Protein 4TKN (pdb70)

GO terms:
  GO:0005768 endosome (C, IDA)
  GO:0010008 endosome membrane (C, IDA)
  GO:0032991 protein-containing complex (C, IDA)
  GO:0005829 cytosol (C, IDA)
  GO:0031410 cytoplasmic vesicle (C, IDA)
  GO:0035091 phosphatidylinositol binding (F, IDA)
  GO:0005737 cytoplasm (C, EXP)
  GO:0005769 early endosome (C, EXP)
  GO:0030659 cytoplasmic vesicle membrane (C, EXP)
  GO:0032456 endocytic recycling (P, IMP)
  GO:0005515 protein binding (F, IPI)
  GO:0050750 low-density lipoprotein particle receptor binding (F, IDA)
  GO:0005769 early endosome (C, IDA)
  GO:0005794 Golgi apparatus (C, IDA)
  GO:0006707 cholesterol catabolic process (P, IC)

Foldseek 3Di:
DWDKDWAWAAALLRDTQIFIDIQQDWQLRVLVRSCVSLVNDPVCSVQKFKFKWFQDPVRDTATAATGDGNHRVVCVPVVVVDPRIHIYMAGQAFPCVCVVVQCVDPSSLVRLLSNLVSCVVVPVWDDDPVLVVVLVVCVVVVPSVVNVVSSVPTPQRRKAKHPWFAKPPPHPRQIWIWIDGPQWIWTCRVDDIDTAHLVQFPDWDWDDDDCNWIKIWTFGCPDPPDTDIMIIIDSNNNRVVNRSVSSVVNVVVVVD/DKDKDKAWAAAQLRHTDIFIDIQQDFQVRVLVRSCVSLVNDPVCSVQKFKFKWFADPVRDTATAATGDRNHRVNCVVVVVVDPRIHIYMDGQAFDCVCLVVLCVDPSSLVRLLSNLVSCVVVPVWDDDPVLVVVLVVCVVVVPSVVNVVSSVPTPQVRKDWHDDFFWCAIWIFHPQWIAHDVGDTAHLVQFPDKDWDADDPCRWIKIWTFGCPDVVDTDIIITIHSNNVRVVNRSVSSVVVVVVVVD/DKDKDWAWAAALLRHTDIFIDIQQDWQVSVLVRSCVSLVNDPVCSLQKFKFKWFQDPVRDTATAATGDGNDRVVCVVVVVVDPRIHIYMDGQAFPCVCVVVQCVDPSSLVRLLSNLVSCVVVPVWDDDPVLVVVLVVCVVVVPSVVNVVSSVVTPQVRKDKHPWFAKPPPHHGQIWIWIDGPQWIWTWRVTDIDTAHLVQWPDKDWDDDDPCNWIKIWTWGNPDVPDTDIIITIDSNNVRVNNRSVSSVVNVVVVVD/DDDDDPVPPD/DDDDDPPDD/DDDDDPPDD

Solvent-accessible surface area: 40094 Å² total; per-residue (Å²): 151,101,95,146,32,61,10,68,0,9,15,12,101,32,104,127,7,95,5,129,8,66,13,56,31,82,10,77,65,1,13,78,26,0,4,72,124,34,111,10,48,113,124,14,27,73,50,6,19,2,8,2,0,59,61,95,163,113,22,33,39,8,6,42,57,36,10,82,134,152,21,56,0,70,70,14,23,72,72,69,208,39,168,72,53,53,3,0,7,16,18,25,18,28,50,39,56,56,0,64,55,0,20,156,38,152,34,0,18,48,17,1,29,16,12,2,32,16,14,34,120,116,39,38,9,91,46,79,150,108,52,92,122,64,7,106,50,27,89,135,152,87,46,26,112,103,4,0,93,34,0,42,100,8,103,27,22,20,26,24,84,2,54,45,14,47,2,38,53,71,123,156,115,21,70,0,5,0,9,0,0,97,23,22,2,6,3,49,33,142,166,184,96,20,70,7,87,0,40,76,0,43,1,6,97,55,42,64,54,132,186,141,166,42,62,0,6,0,28,11,32,68,56,166,145,166,76,90,90,0,28,1,42,1,104,8,0,77,2,0,19,38,1,0,67,19,2,0,70,25,38,38,103,94,83,44,166,92,104,150,29,62,9,65,0,9,12,10,87,25,108,126,8,90,6,127,8,67,13,52,29,86,10,77,61,1,15,81,26,0,4,79,125,34,112,11,51,113,129,15,23,72,50,6,19,2,5,2,0,67,62,75,154,116,25,31,47,10,6,47,61,37,10,85,134,151,16,49,0,69,61,10,22,71,78,69,208,41,168,63,52,52,2,0,7,12,17,24,17,17,44,17,57,57,0,60,47,0,15,148,34,164,33,0,17,42,20,0,28,14,11,3,30,12,14,12,70,132,19,31,2,26,2,15,57,90,51,12,139,53,8,96,42,32,59,131,147,84,44,33,101,99,3,1,94,33,0,28,84,4,16,30,8,14,11,21,74,2,50,75,17,92,37,135,43,36,0,6,0,0,27,21,6,2,7,17,68,150,60,25,46,31,54,0,54,72,0,67,4,3,92,52,38,57,62,130,103,228,144,172,40,58,0,5,0,29,9,32,64,15,142,142,105,83,89,98,16,20,2,33,0,108,10,0,81,1,0,22,38,1,0,71,19,2,1,70,25,38,26,101,94,128,64,168,99,105,149,29,63,10,68,0,8,10,13,101,27,102,126,7,90,5,132,11,71,12,61,30,85,12,85,64,1,15,88,26,0,4,70,122,32,112,10,55,110,127,17,18,69,45,6,18,2,7,3,0,66,58,74,165,113,26,30,48,6,8,45,60,41,10,90,133,154,11,50,0,69,63,11,23,70,80,73,210,40,168,71,53,52,3,1,8,20,17,27,18,29,52,36,53,57,0,61,52,0,20,155,37,169,32,0,21,42,20,0,32,16,9,1,39,23,12,10,75,132,16,40,1,34,1,15,24,101,48,24,90,65,6,96,57,35,82,140,158,78,50,33,103,95,4,0,104,34,0,41,104,8,33,42,22,15,30,21,89,3,63,76,12,50,2,44,58,60,128,162,111,22,93,4,25,0,9,0,0,93,19,14,1,8,2,58,49,74,60,84,39,16,37,8,88,0,50,113,0,78,0,4,98,56,37,54,74,131,125,226,156,166,38,57,0,7,0,20,12,17,75,14,143,137,93,85,98,100,1,25,1,35,0,107,10,0,81,2,0,20,44,1,0,63,19,2,0,70,25,41,70,107,92,164,124,169,32,85,37,0,32,3,41,57,78,154,10,79,23,0,30,26,50,91,166,19,85,126,9,93,18,66,88

Structure (mmCIF, N/CA/C/O backbone):
data_4TKN
#
_entry.id   4TKN
#
_cell.length_a   117.924
_cell.length_b   191.202
_cell.length_c   46.593
_cell.angle_alpha   90.000
_cell.angle_beta   110.250
_cell.angle_gamma   90.000
#
_symmetry.space_group_name_H-M   'C 1 2 1'
#
loop_
_entity.id
_entity.type
_entity.pdbx_description
1 polymer 'Sorting nexin-17'
2 polymer 'Krev interaction trapped protein 1'
3 water water
#
loop_
_atom_site.group_PDB
_atom_site.id
_atom_site.type_symbol
_atom_site.label_atom_id
_atom_site.label_alt_id
_atom_site.label_comp_id
_atom_site.label_asym_id
_atom_site.label_entity_id
_atom_site.label_seq_id
_atom_site.pdbx_PDB_ins_code
_atom_site.Cartn_x
_atom_site.Cartn_y
_atom_site.Cartn_z
_atom_site.occupancy
_atom_site.B_iso_or_equiv
_atom_site.auth_seq_id
_atom_site.auth_comp_id
_atom_site.auth_asym_id
_atom_site.auth_atom_id
_atom_site.pdbx_PDB_model_num
ATOM 1 N N . PRO A 1 8 ? 44.723 49.016 20.080 1.00 190.79 113 PRO A N 1
ATOM 2 C CA . PRO A 1 8 ? 45.218 49.771 21.235 1.00 194.78 113 PRO A CA 1
ATOM 3 C C . PRO A 1 8 ? 44.135 50.689 21.774 1.00 188.97 113 PRO A C 1
ATOM 4 O O . PRO A 1 8 ? 43.443 51.317 20.974 1.00 182.15 113 PRO A O 1
ATOM 8 N N . THR A 1 9 ? 43.976 50.770 23.091 1.00 191.22 114 THR A N 1
ATOM 9 C CA . THR A 1 9 ? 42.898 51.585 23.629 1.00 185.73 114 THR A CA 1
ATOM 10 C C . THR A 1 9 ? 43.222 53.082 23.521 1.00 184.33 114 THR A C 1
ATOM 11 O O . THR A 1 9 ? 44.284 53.550 23.941 1.00 188.03 114 THR A O 1
ATOM 15 N N . GLU A 1 10 ? 42.299 53.817 22.907 1.00 178.17 115 GLU A N 1
ATOM 16 C CA . GLU A 1 10 ? 42.448 55.244 22.640 1.00 176.33 115 GLU A CA 1
ATOM 17 C C . GLU A 1 10 ? 41.039 55.803 22.474 1.00 164.02 115 GLU A C 1
ATOM 18 O O . GLU A 1 10 ? 40.145 55.110 21.995 1.00 158.27 115 GLU A O 1
ATOM 24 N N . GLU A 1 11 ? 40.842 57.048 22.891 1.00 163.16 116 GLU A N 1
ATOM 25 C CA . GLU A 1 11 ? 39.546 57.725 22.800 1.00 159.55 116 GLU A CA 1
ATOM 26 C C . GLU A 1 11 ? 39.228 58.431 21.479 1.00 154.40 116 GLU A C 1
ATOM 27 O O . GLU A 1 11 ? 40.045 59.184 20.955 1.00 157.28 116 GLU A O 1
ATOM 33 N N . VAL A 1 12 ? 38.034 58.179 20.949 1.00 147.32 117 VAL A N 1
ATOM 34 C CA . VAL A 1 12 ? 37.633 58.740 19.671 1.00 142.26 117 VAL A CA 1
ATOM 35 C C . VAL A 1 12 ? 36.218 59.306 19.761 1.00 137.31 117 VAL A C 1
ATOM 36 O O . VAL A 1 12 ? 35.448 58.997 20.681 1.00 136.29 117 VAL A O 1
ATOM 40 N N . SER A 1 13 ? 35.883 60.100 18.756 1.00 134.86 118 SER A N 1
ATOM 41 C CA . SER A 1 13 ? 34.564 60.666 18.580 1.00 137.33 118 SER A CA 1
ATOM 42 C C . SER A 1 13 ? 33.855 59.820 17.522 1.00 135.01 118 SER A C 1
ATOM 43 O O . SER A 1 13 ? 34.406 59.578 16.448 1.00 134.86 118 SER A O 1
ATOM 46 N N . LEU A 1 14 ? 32.628 59.400 17.813 1.00 132.39 119 LEU A N 1
ATOM 47 C CA . LEU A 1 14 ? 31.849 58.575 16.897 1.00 130.75 119 LEU A CA 1
ATOM 48 C C . LEU A 1 14 ? 30.535 59.213 16.523 1.00 132.57 119 LEU A C 1
ATOM 49 O O . LEU A 1 14 ? 29.780 59.666 17.390 1.00 135.09 119 LEU A O 1
ATOM 54 N N . GLU A 1 15 ? 30.290 59.275 15.214 1.00 132.28 120 GLU A N 1
ATOM 55 C CA . GLU A 1 15 ? 29.019 59.751 14.695 1.00 126.20 120 GLU A CA 1
ATOM 56 C C . GLU A 1 15 ? 28.062 58.576 14.576 1.00 119.15 120 GLU A C 1
ATOM 57 O O . GLU A 1 15 ? 28.349 57.584 13.902 1.00 120.60 120 GLU A O 1
ATOM 63 N N . VAL A 1 16 ? 26.904 58.714 15.201 1.00 113.27 121 VAL A N 1
ATOM 64 C CA . VAL A 1 16 ? 25.818 57.762 15.070 1.00 109.64 121 VAL A CA 1
ATOM 65 C C . VAL A 1 16 ? 24.661 58.538 14.480 1.00 103.54 121 VAL A C 1
ATOM 66 O O . VAL A 1 16 ? 24.319 59.594 15.008 1.00 101.86 121 VAL A O 1
ATOM 70 N N . LEU A 1 17 ? 24.017 58.054 13.426 1.00 101.53 122 LEU A N 1
ATOM 71 C CA . LEU A 1 17 ? 22.964 58.901 12.915 1.00 102.80 122 LEU A CA 1
ATOM 72 C C . LEU A 1 17 ? 21.632 58.425 13.451 1.00 104.48 122 LEU A C 1
ATOM 73 O O . LEU A 1 17 ? 21.447 57.226 13.680 1.00 97.77 122 LEU A O 1
ATOM 78 N N . LEU A 1 18 ? 20.726 59.369 13.705 1.00 112.96 123 LEU A N 1
ATOM 79 C CA . LEU A 1 18 ? 19.315 59.066 13.879 1.00 118.92 123 LEU A CA 1
ATOM 80 C C . LEU A 1 18 ? 18.602 58.965 12.539 1.00 127.60 123 LEU A C 1
ATOM 81 O O . LEU A 1 18 ? 19.162 59.305 11.496 1.00 124.53 123 LEU A O 1
ATOM 86 N N . SER A 1 19 ? 17.366 58.485 12.577 1.00 142.58 124 SER A N 1
ATOM 87 C CA . SER A 1 19 ? 16.581 58.275 11.367 1.00 148.97 124 SER A CA 1
ATOM 88 C C . SER A 1 19 ? 16.363 59.526 10.511 1.00 148.26 124 SER A C 1
ATOM 89 O O . SER A 1 19 ? 16.206 59.425 9.296 1.00 150.75 124 SER A O 1
ATOM 92 N N . ASN A 1 20 ? 16.371 60.703 11.134 1.00 142.90 125 ASN A N 1
ATOM 93 C CA . ASN A 1 20 ? 16.106 61.925 10.379 1.00 141.16 125 ASN A CA 1
ATOM 94 C C . ASN A 1 20 ? 17.373 62.601 9.887 1.00 135.39 125 ASN A C 1
ATOM 95 O O . ASN A 1 20 ? 17.342 63.685 9.300 1.00 131.96 125 ASN A O 1
ATOM 100 N N . GLY A 1 21 ? 18.487 61.935 10.148 1.00 136.26 126 GLY A N 1
ATOM 101 C CA . GLY A 1 21 ? 19.797 62.375 9.726 1.00 137.78 126 GLY A CA 1
ATOM 102 C C . GLY A 1 21 ? 20.498 63.249 10.745 1.00 139.71 126 GLY A C 1
ATOM 103 O O . GLY A 1 21 ? 21.632 63.667 10.510 1.00 143.30 126 GLY A O 1
ATOM 104 N N . GLN A 1 22 ? 19.831 63.567 11.853 1.00 137.41 127 GLN A N 1
ATOM 105 C CA . GLN A 1 22 ? 20.513 64.328 12.883 1.00 137.84 127 GLN A CA 1
ATOM 106 C C . GLN A 1 22 ? 21.662 63.480 13.414 1.00 132.24 127 GLN A C 1
ATOM 107 O O . GLN A 1 22 ? 21.509 62.282 13.656 1.00 130.69 127 GLN A O 1
ATOM 113 N N . LYS A 1 23 ? 22.808 64.111 13.592 1.00 128.24 128 LYS A N 1
ATOM 114 C CA . LYS A 1 23 ? 24.031 63.425 13.975 1.00 123.37 128 LYS A CA 1
ATOM 115 C C . LYS A 1 23 ? 24.170 63.441 15.495 1.00 125.77 128 LYS A C 1
ATOM 116 O O . LYS A 1 23 ? 23.991 64.480 16.129 1.00 134.06 128 LYS A O 1
ATOM 122 N N . VAL A 1 24 ? 24.468 62.285 16.077 1.00 119.50 129 VAL A N 1
ATOM 123 C CA . VAL A 1 24 ? 24.764 62.206 17.504 1.00 117.92 129 VAL A CA 1
ATOM 124 C C . VAL A 1 24 ? 26.191 61.718 17.700 1.00 118.41 129 VAL A C 1
ATOM 125 O O . VAL A 1 24 ? 26.552 60.600 17.342 1.00 117.12 129 VAL A O 1
ATOM 129 N N . LEU A 1 25 ? 26.996 62.611 18.264 1.00 121.33 130 LEU A N 1
ATOM 130 C CA . LEU A 1 25 ? 28.418 62.410 18.502 1.00 121.45 130 LEU A CA 1
ATOM 131 C C . LEU A 1 25 ? 28.711 61.955 19.932 1.00 123.02 130 LEU A C 1
ATOM 132 O O . LEU A 1 25 ? 28.304 62.611 20.890 1.00 126.57 130 LEU A O 1
ATOM 137 N N . VAL A 1 26 ? 29.407 60.826 20.072 1.00 120.56 131 VAL A N 1
ATOM 138 C CA . VAL A 1 26 ? 29.760 60.305 21.400 1.00 121.47 131 VAL A CA 1
ATOM 139 C C . VAL A 1 26 ? 31.259 60.060 21.548 1.00 125.06 131 VAL A C 1
ATOM 140 O O . VAL A 1 26 ? 31.941 59.731 20.582 1.00 125.95 131 VAL A O 1
ATOM 144 N N . ASN A 1 27 ? 31.768 60.217 22.766 1.00 127.50 132 ASN A N 1
ATOM 145 C CA . ASN A 1 27 ? 33.153 59.859 23.043 1.00 131.16 132 ASN A CA 1
ATOM 146 C C . ASN A 1 27 ? 33.309 58.449 23.606 1.00 128.77 132 ASN A C 1
ATOM 147 O O . ASN A 1 27 ? 32.778 58.127 24.671 1.00 127.55 132 ASN A O 1
ATOM 152 N N . VAL A 1 28 ? 34.062 57.617 22.889 1.00 127.49 133 VAL A N 1
ATOM 153 C CA . VAL A 1 28 ? 34.260 56.220 23.276 1.00 128.03 133 VAL A CA 1
ATOM 154 C C . VAL A 1 28 ? 35.702 55.780 23.105 1.00 131.84 133 VAL A C 1
ATOM 155 O O . VAL A 1 28 ? 36.542 56.557 22.691 1.00 132.83 133 VAL A O 1
ATOM 159 N N . LEU A 1 29 ? 35.992 54.543 23.485 1.00 134.38 134 LEU A N 1
ATOM 160 C CA . LEU A 1 29 ? 37.309 53.961 23.259 1.00 136.11 134 LEU A CA 1
ATOM 161 C C . LEU A 1 29 ? 37.290 53.130 21.976 1.00 134.81 134 LEU A C 1
ATOM 162 O O . LEU A 1 29 ? 36.253 52.573 21.618 1.00 133.66 134 LEU A O 1
ATOM 167 N N . THR A 1 30 ? 38.418 53.060 21.274 1.00 135.69 135 THR A N 1
ATOM 168 C CA . THR A 1 30 ? 38.541 52.194 20.099 1.00 135.26 135 THR A CA 1
ATOM 169 C C . THR A 1 30 ? 38.221 50.754 20.481 1.00 136.35 135 THR A C 1
ATOM 170 O O . THR A 1 30 ? 37.762 49.973 19.653 1.00 136.30 135 THR A O 1
ATOM 174 N N . SER A 1 31 ? 38.507 50.392 21.725 1.00 140.48 136 SER A N 1
ATOM 175 C CA . SER A 1 31 ? 38.316 49.022 22.179 1.00 145.56 136 SER A CA 1
ATOM 176 C C . SER A 1 31 ? 36.956 48.826 22.854 1.00 145.24 136 SER A C 1
ATOM 177 O O . SER A 1 31 ? 36.684 47.765 23.415 1.00 147.55 136 SER A O 1
ATOM 180 N N . ASP A 1 32 ? 36.116 49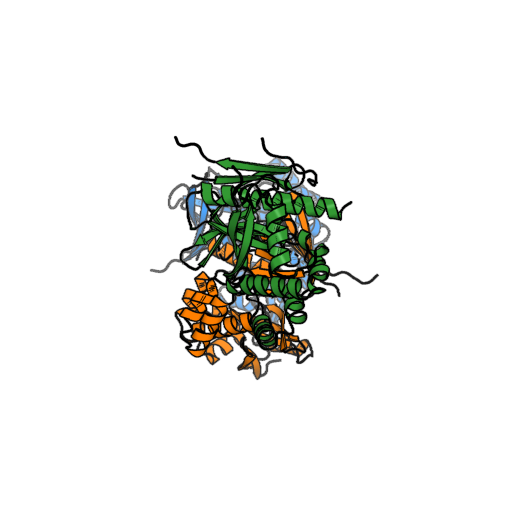.858 22.817 1.00 145.31 137 ASP A N 1
ATOM 181 C CA . ASP A 1 32 ? 34.751 49.748 23.328 1.00 145.34 137 ASP A CA 1
ATOM 182 C C . ASP A 1 32 ? 33.965 48.845 22.393 1.00 136.68 137 ASP A C 1
ATOM 183 O O . ASP A 1 32 ? 34.074 48.963 21.173 1.00 135.13 137 ASP A O 1
ATOM 188 N N . GLN A 1 33 ? 33.165 47.952 22.958 1.00 131.44 138 GLN A N 1
ATOM 189 C CA . GLN A 1 33 ? 32.332 47.087 22.139 1.00 128.10 138 GLN A CA 1
ATOM 190 C C . GLN A 1 33 ? 30.969 47.691 21.847 1.00 128.22 138 GLN A C 1
ATOM 191 O O . GLN A 1 33 ? 30.643 48.774 22.335 1.00 130.46 138 GLN A O 1
ATOM 197 N N . THR A 1 34 ? 30.188 46.986 21.032 1.00 124.27 139 THR A N 1
ATOM 198 C CA . THR A 1 34 ? 28.913 47.493 20.545 1.00 114.73 139 THR A CA 1
ATOM 199 C C . THR A 1 34 ? 28.033 47.999 21.677 1.00 116.58 139 THR A C 1
ATOM 200 O O . THR A 1 34 ? 27.474 49.090 21.595 1.00 117.05 139 THR A O 1
ATOM 204 N N . GLU A 1 35 ? 27.913 47.199 22.730 1.00 120.19 140 GLU A N 1
ATOM 205 C CA . GLU A 1 35 ? 27.039 47.547 23.840 1.00 123.69 140 GLU A CA 1
ATOM 206 C C . GLU A 1 35 ? 27.524 48.804 24.557 1.00 126.46 140 GLU A C 1
ATOM 207 O O . GLU A 1 35 ? 26.725 49.632 24.990 1.00 126.68 140 GLU A O 1
ATOM 213 N N . ASP A 1 36 ? 28.842 48.937 24.671 1.00 128.10 141 ASP A N 1
ATOM 214 C CA . ASP A 1 36 ? 29.443 50.111 25.292 1.00 130.07 141 ASP A CA 1
ATOM 215 C C . ASP A 1 36 ? 29.124 51.386 24.514 1.00 123.21 141 ASP A C 1
ATOM 216 O O . ASP A 1 36 ? 28.718 52.399 25.090 1.00 123.45 141 ASP A O 1
ATOM 221 N N . VAL A 1 37 ? 29.263 51.314 23.194 1.00 118.97 142 VAL A N 1
ATOM 222 C CA . VAL A 1 37 ? 28.981 52.456 22.333 1.00 117.00 142 VAL A CA 1
ATOM 223 C C . VAL A 1 37 ? 27.500 52.806 22.378 1.00 115.15 142 VAL A C 1
ATOM 224 O O . VAL A 1 37 ? 27.127 53.979 22.459 1.00 114.07 142 VAL A O 1
ATOM 228 N N . LEU A 1 38 ? 26.669 51.771 22.345 1.00 114.49 143 LEU A N 1
ATOM 229 C CA . LEU A 1 38 ? 25.228 51.933 22.405 1.00 115.89 143 LEU A CA 1
ATOM 230 C C . LEU A 1 38 ? 24.840 52.650 23.687 1.00 122.19 143 LEU A C 1
ATOM 231 O O . LEU A 1 38 ? 24.021 53.573 23.680 1.00 125.76 143 LEU A O 1
ATOM 236 N N . GLU A 1 39 ? 25.450 52.224 24.788 1.00 125.02 144 GLU A N 1
ATOM 237 C CA . GLU A 1 39 ? 25.207 52.844 26.081 1.00 131.37 144 GLU A CA 1
ATOM 238 C C . GLU A 1 39 ? 25.663 54.300 26.092 1.00 130.21 144 GLU A C 1
ATOM 239 O O . GLU A 1 39 ? 25.037 55.150 26.728 1.00 130.76 144 GLU A O 1
ATOM 245 N N . ALA A 1 40 ? 26.764 54.582 25.400 1.00 128.27 145 ALA A N 1
ATOM 246 C CA . ALA A 1 40 ? 27.252 55.955 25.316 1.00 128.54 145 ALA A CA 1
ATOM 247 C C . ALA A 1 40 ? 26.289 56.855 24.548 1.00 126.02 145 ALA A C 1
ATOM 248 O O . ALA A 1 40 ? 26.026 57.989 24.956 1.00 130.76 145 ALA A O 1
ATOM 250 N N . VAL A 1 41 ? 25.755 56.341 23.445 1.00 119.82 146 VAL A N 1
ATOM 251 C CA . VAL A 1 41 ? 24.763 57.071 22.665 1.00 116.32 146 VAL A CA 1
ATOM 252 C C . VAL A 1 41 ? 23.509 57.329 23.487 1.00 118.91 146 VAL A C 1
ATOM 253 O O . VAL A 1 41 ? 23.000 58.454 23.534 1.00 121.50 146 VAL A O 1
ATOM 257 N N . ALA A 1 42 ? 23.033 56.281 24.151 1.00 117.12 147 ALA A N 1
ATOM 258 C CA . ALA A 1 42 ? 21.824 56.377 24.954 1.00 117.19 147 ALA A CA 1
ATOM 259 C C . ALA A 1 42 ? 22.008 57.404 26.062 1.00 119.52 147 ALA A C 1
ATOM 260 O O . ALA A 1 42 ? 21.111 58.192 26.358 1.00 119.20 147 ALA A O 1
ATOM 262 N N . ALA A 1 43 ? 23.184 57.380 26.675 1.00 123.08 148 ALA A N 1
ATOM 263 C CA . ALA A 1 43 ? 23.536 58.362 27.687 1.00 128.85 148 ALA A CA 1
ATOM 264 C C . ALA A 1 43 ? 23.507 59.784 27.129 1.00 130.17 148 ALA A C 1
ATOM 265 O O . ALA A 1 43 ? 22.964 60.698 27.755 1.00 133.98 148 ALA A O 1
ATOM 267 N N . LYS A 1 44 ? 24.111 59.957 25.955 1.00 125.63 149 LYS A N 1
ATOM 268 C CA . LYS A 1 44 ? 24.177 61.253 25.283 1.00 123.81 149 LYS A CA 1
ATOM 269 C C . LYS A 1 44 ? 22.788 61.803 24.944 1.00 122.45 149 LYS A C 1
ATOM 270 O O . LYS A 1 44 ? 22.571 63.013 24.986 1.00 124.51 149 LYS A O 1
ATOM 276 N N . LEU A 1 45 ? 21.854 60.919 24.608 1.00 121.76 150 LEU A N 1
ATOM 277 C CA . LEU A 1 45 ? 20.502 61.338 24.225 1.00 122.95 150 LEU A CA 1
ATOM 278 C C . LEU A 1 45 ? 19.579 61.478 25.425 1.00 131.23 150 LEU A C 1
ATOM 279 O O . LEU A 1 45 ? 18.447 61.939 25.273 1.00 135.31 150 LEU A O 1
ATOM 284 N N . ASP A 1 46 ? 20.047 61.051 26.596 1.00 135.90 151 ASP A N 1
ATOM 285 C CA . ASP A 1 46 ? 19.217 60.991 27.799 1.00 141.50 151 ASP A CA 1
ATOM 286 C C . ASP A 1 46 ? 18.077 59.982 27.667 1.00 138.78 151 ASP A C 1
ATOM 287 O O . ASP A 1 46 ? 16.971 60.203 28.161 1.00 140.89 151 ASP A O 1
ATOM 292 N N . LEU A 1 47 ? 18.374 58.874 26.993 1.00 134.72 152 LEU A N 1
ATOM 293 C CA . LEU A 1 47 ? 17.479 57.723 26.912 1.00 133.41 152 LEU A CA 1
ATOM 294 C C . LEU A 1 47 ? 17.608 56.850 28.149 1.00 135.95 152 LEU A C 1
ATOM 295 O O . LEU A 1 47 ? 18.717 56.477 28.530 1.00 137.61 152 LEU A O 1
ATOM 300 N N . PRO A 1 48 ? 16.470 56.521 28.784 1.00 137.81 153 PRO A N 1
ATOM 301 C CA . PRO A 1 48 ? 16.521 55.689 29.986 1.00 143.20 153 PRO A CA 1
ATOM 302 C C . PRO A 1 48 ? 17.160 54.344 29.716 1.00 148.44 153 PRO A C 1
ATOM 303 O O . PRO A 1 48 ? 17.041 53.791 28.623 1.00 147.20 153 PRO A O 1
ATOM 307 N N . ASP A 1 49 ? 17.846 53.843 30.732 1.00 154.65 154 ASP A N 1
ATOM 308 C CA . ASP A 1 49 ? 18.535 52.567 30.680 1.00 155.73 154 ASP A CA 1
ATOM 309 C C . ASP A 1 49 ? 17.597 51.424 30.304 1.00 153.47 154 ASP A C 1
ATOM 310 O O . ASP A 1 49 ? 17.933 50.561 29.485 1.00 15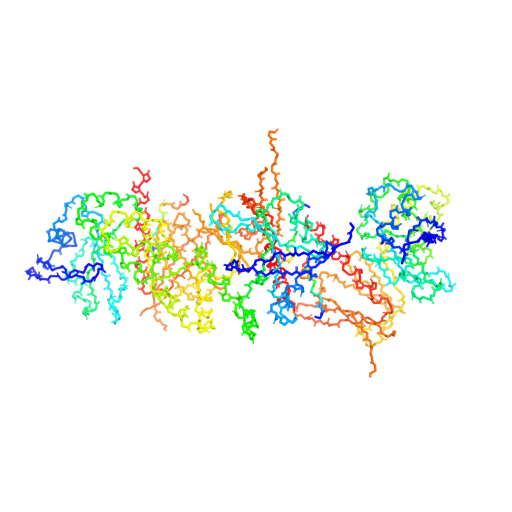1.79 154 ASP A O 1
ATOM 315 N N . ASP A 1 50 ? 16.375 51.496 30.824 1.00 154.24 155 ASP A N 1
ATOM 316 C CA . ASP A 1 50 ? 15.394 50.429 30.656 1.00 153.26 155 ASP A CA 1
ATOM 317 C C . ASP A 1 50 ? 14.811 50.324 29.254 1.00 147.62 155 ASP A C 1
ATOM 318 O O . ASP A 1 50 ? 13.986 49.453 28.979 1.00 147.00 155 ASP A O 1
ATOM 323 N N . LEU A 1 51 ? 15.240 51.222 28.376 1.00 143.50 156 LEU A N 1
ATOM 324 C CA . LEU A 1 51 ? 14.840 51.179 26.978 1.00 137.63 156 LEU A CA 1
ATOM 325 C C . LEU A 1 51 ? 15.986 50.776 26.060 1.00 136.37 156 LEU A C 1
ATOM 326 O O . LEU A 1 51 ? 15.778 50.637 24.852 1.00 132.86 156 LEU A O 1
ATOM 331 N N . ILE A 1 52 ? 17.193 50.613 26.608 1.00 137.35 157 ILE A N 1
ATOM 332 C CA . ILE A 1 52 ? 18.333 50.296 25.747 1.00 133.39 157 ILE A CA 1
ATOM 333 C C . ILE A 1 52 ? 18.100 48.998 24.963 1.00 130.98 157 ILE A C 1
ATOM 334 O O . ILE A 1 52 ? 18.495 48.876 23.800 1.00 128.17 157 ILE A O 1
ATOM 339 N N . GLY A 1 53 ? 17.445 48.034 25.601 1.00 130.39 158 GLY A N 1
ATOM 340 C CA . GLY A 1 53 ? 17.211 46.752 24.966 1.00 126.24 158 GLY A CA 1
ATOM 341 C C . GLY A 1 53 ? 16.238 46.842 23.802 1.00 121.33 158 GLY A C 1
ATOM 342 O O . GLY A 1 53 ? 16.086 45.889 23.035 1.00 122.18 158 GLY A O 1
ATOM 343 N N . TYR A 1 54 ? 15.562 47.981 23.672 1.00 117.68 159 TYR A N 1
ATOM 344 C CA . TYR A 1 54 ? 14.611 48.158 22.581 1.00 115.64 159 TYR A CA 1
ATOM 345 C C . TYR A 1 54 ? 15.250 48.701 21.305 1.00 116.38 159 TYR A C 1
ATOM 346 O O . TYR A 1 54 ? 14.592 48.801 20.272 1.00 119.49 159 TYR A O 1
ATOM 355 N N . PHE A 1 55 ? 16.525 49.060 21.383 1.00 113.14 160 PHE A N 1
ATOM 356 C CA . PHE A 1 55 ? 17.216 49.659 20.248 1.00 108.90 160 PHE A CA 1
ATOM 357 C C . PHE A 1 55 ? 18.542 48.976 19.975 1.00 108.73 160 PHE A C 1
ATOM 358 O O . PHE A 1 55 ? 19.132 48.358 20.861 1.00 111.24 160 PHE A O 1
ATOM 366 N N . SER A 1 56 ? 18.992 49.067 18.732 1.00 106.18 161 SER A N 1
ATOM 367 C CA . SER A 1 56 ? 20.276 48.510 18.350 1.00 106.16 161 SER A CA 1
ATOM 368 C C . SER A 1 56 ? 20.996 49.477 17.425 1.00 103.30 161 SER A C 1
ATOM 369 O O . SER A 1 56 ? 20.405 50.432 16.897 1.00 100.30 161 SER A O 1
ATOM 372 N N . LEU A 1 57 ? 22.274 49.192 17.211 1.00 104.40 162 LEU A N 1
ATOM 373 C CA . LEU A 1 57 ? 23.078 49.933 16.266 1.00 103.93 162 LEU A CA 1
ATOM 374 C C . LEU A 1 57 ? 23.202 49.086 15.022 1.00 103.92 162 LEU A C 1
ATOM 375 O O . LEU A 1 57 ? 23.374 47.872 15.098 1.00 103.24 162 LEU A O 1
ATOM 380 N N . PHE A 1 58 ? 23.112 49.730 13.870 1.00 104.50 163 PHE A N 1
ATOM 381 C CA . PHE A 1 58 ? 23.221 49.020 12.619 1.00 102.37 163 PHE A CA 1
ATOM 382 C C . PHE A 1 58 ? 24.283 49.688 11.774 1.00 99.37 163 PHE A C 1
ATOM 383 O O . PHE A 1 58 ? 24.416 50.909 11.769 1.00 98.17 163 PHE A O 1
ATOM 391 N N . LEU A 1 59 ? 25.017 48.878 11.029 1.00 96.39 164 LEU A N 1
ATOM 392 C CA . LEU A 1 59 ? 25.890 49.389 10.004 1.00 96.15 164 LEU A CA 1
ATOM 393 C C . LEU A 1 59 ? 25.080 49.481 8.735 1.00 97.81 164 LEU A C 1
ATOM 394 O O . LEU A 1 59 ? 24.452 48.483 8.315 1.00 100.60 164 LEU A O 1
ATOM 399 N N . VAL A 1 60 ? 25.119 50.665 8.117 1.00 95.42 165 VAL A N 1
ATOM 400 C CA . VAL A 1 60 ? 24.407 50.889 6.862 1.00 95.22 165 VAL A CA 1
ATOM 401 C C . VAL A 1 60 ? 25.332 51.571 5.858 1.00 97.96 165 VAL A C 1
ATOM 402 O O . VAL A 1 60 ? 26.324 52.191 6.244 1.00 101.56 165 VAL A O 1
ATOM 406 N N . ARG A 1 61 ? 25.007 51.446 4.574 1.00 97.87 166 ARG A N 1
ATOM 407 C CA . ARG A 1 61 ? 25.632 52.236 3.518 1.00 106.84 166 ARG A CA 1
ATOM 408 C C . ARG A 1 61 ? 24.738 53.374 3.061 1.00 116.48 166 ARG A C 1
ATOM 409 O O . ARG A 1 61 ? 23.593 53.133 2.687 1.00 118.30 166 ARG A O 1
ATOM 417 N N . GLU A 1 62 ? 25.223 54.611 3.086 1.00 123.85 167 GLU A N 1
ATOM 418 C CA . GLU A 1 62 ? 24.385 55.690 2.578 1.00 129.63 167 GLU A CA 1
ATOM 419 C C . GLU A 1 62 ? 24.573 55.922 1.076 1.00 135.10 167 GLU A C 1
ATOM 420 O O . GLU A 1 62 ? 25.691 56.125 0.602 1.00 135.41 167 GLU A O 1
ATOM 426 N N . LYS A 1 63 ? 23.474 55.863 0.332 1.00 141.03 168 LYS A N 1
ATOM 427 C CA . LYS A 1 63 ? 23.504 56.062 -1.112 1.00 148.89 168 LYS A CA 1
ATOM 428 C C . LYS A 1 63 ? 23.482 57.552 -1.430 1.00 159.67 168 LYS A C 1
ATOM 429 O O . LYS A 1 63 ? 23.252 58.371 -0.540 1.00 160.60 168 LYS A O 1
ATOM 435 N N . GLU A 1 64 ? 23.732 57.894 -2.693 1.00 170.50 169 GLU A N 1
ATOM 436 C CA . GLU A 1 64 ? 23.760 59.288 -3.135 1.00 171.91 169 GLU A CA 1
ATOM 437 C C . GLU A 1 64 ? 22.520 60.058 -2.688 1.00 165.60 169 GLU A C 1
ATOM 438 O O . GLU A 1 64 ? 22.625 61.204 -2.259 1.00 165.63 169 GLU A O 1
ATOM 444 N N . ASP A 1 65 ? 21.349 59.439 -2.786 1.00 160.58 170 ASP A N 1
ATOM 445 C CA . ASP A 1 65 ? 20.117 60.143 -2.448 1.00 158.95 170 ASP A CA 1
ATOM 446 C C . ASP A 1 65 ? 19.831 60.263 -0.948 1.00 151.87 170 ASP A C 1
ATOM 447 O O . ASP A 1 65 ? 18.809 60.828 -0.553 1.00 151.10 170 ASP A O 1
ATOM 452 N N . GLY A 1 66 ? 20.726 59.737 -0.117 1.00 146.43 171 GLY A N 1
ATOM 453 C CA . GLY A 1 66 ? 20.576 59.878 1.321 1.00 144.44 171 GLY A CA 1
ATOM 454 C C . GLY A 1 66 ? 19.847 58.735 1.997 1.00 142.41 171 GLY A C 1
ATOM 455 O O . GLY A 1 66 ? 19.757 58.680 3.225 1.00 143.09 171 GLY A O 1
ATOM 456 N N . ALA A 1 67 ? 19.324 57.822 1.189 1.00 138.93 172 ALA A N 1
ATOM 457 C CA . ALA A 1 67 ? 18.662 56.625 1.690 1.00 133.94 172 ALA A CA 1
ATOM 458 C C . ALA A 1 67 ? 19.656 55.621 2.258 1.00 131.13 172 ALA A C 1
ATOM 459 O O . ALA A 1 67 ? 20.837 55.628 1.905 1.00 131.33 172 ALA A O 1
ATOM 461 N N . PHE A 1 68 ? 19.170 54.766 3.153 1.00 127.65 173 PHE A N 1
ATOM 462 C CA . PHE A 1 68 ? 20.028 53.827 3.854 1.00 122.98 173 PHE A CA 1
ATOM 463 C C . PHE A 1 68 ? 19.775 52.422 3.345 1.00 118.15 173 PHE A C 1
ATOM 464 O O . PHE A 1 68 ? 18.634 51.972 3.261 1.00 118.77 173 PHE A O 1
ATOM 472 N N . SER A 1 69 ? 20.860 51.735 3.011 1.00 113.84 174 SER A N 1
ATOM 473 C CA . SER A 1 69 ? 20.828 50.309 2.735 1.00 108.61 174 SER A CA 1
ATOM 474 C C . SER A 1 69 ? 21.372 49.616 3.966 1.00 98.19 174 SER A C 1
ATOM 475 O O . SER A 1 69 ? 22.526 49.827 4.326 1.00 97.16 174 SER A O 1
ATOM 478 N N . PHE A 1 70 ? 20.555 48.808 4.633 1.00 91.71 175 PHE A N 1
ATOM 479 C CA . PHE A 1 70 ? 20.994 48.239 5.895 1.00 90.71 175 PHE A CA 1
ATOM 480 C C . PHE A 1 70 ? 21.987 47.107 5.627 1.00 93.62 175 PHE A C 1
ATOM 481 O O . PHE A 1 70 ? 21.678 46.174 4.884 1.00 93.71 175 PHE A O 1
ATOM 489 N N . VAL A 1 71 ? 23.171 47.170 6.231 1.00 96.24 176 VAL A N 1
ATOM 490 C CA . VAL A 1 71 ? 24.167 46.134 5.976 1.00 98.12 176 VAL A CA 1
ATOM 491 C C . VAL A 1 71 ? 24.117 45.043 7.033 1.00 98.83 176 VAL A C 1
ATOM 492 O O . VAL A 1 71 ? 24.039 43.861 6.701 1.00 99.69 176 VAL A O 1
ATOM 496 N N . ARG A 1 72 ? 24.184 45.434 8.304 1.00 97.85 177 ARG A N 1
ATOM 497 C CA . ARG A 1 72 ? 24.050 44.436 9.371 1.00 101.11 177 ARG A CA 1
ATOM 498 C C . ARG A 1 72 ? 23.731 45.041 10.728 1.00 105.45 177 ARG A C 1
ATOM 499 O O . ARG A 1 72 ? 23.899 46.236 10.937 1.00 106.55 177 ARG A O 1
ATOM 507 N N . LYS A 1 73 ? 23.234 44.212 11.637 1.00 109.77 178 LYS A N 1
ATOM 508 C CA . LYS A 1 73 ? 23.116 44.608 13.032 1.00 111.73 178 LYS A CA 1
ATOM 509 C C . LYS A 1 73 ? 24.464 44.306 13.681 1.00 114.90 178 LYS A C 1
ATOM 510 O O . LYS A 1 73 ? 25.022 43.228 13.487 1.00 116.02 178 LYS A O 1
ATOM 516 N N . LEU A 1 74 ? 24.994 45.261 14.435 1.00 115.90 179 LEU A N 1
ATOM 517 C CA . LEU A 1 74 ? 26.275 45.083 15.094 1.00 120.19 179 LEU A CA 1
ATOM 518 C C . LEU A 1 74 ? 26.118 44.070 16.226 1.00 127.55 179 LEU A C 1
ATOM 519 O O . LEU A 1 74 ? 25.219 44.212 17.064 1.00 124.58 179 LEU A O 1
ATOM 524 N N . GLN A 1 75 ? 26.998 43.069 16.264 1.00 137.71 180 GLN A N 1
ATOM 525 C CA . GLN A 1 75 ? 26.885 42.034 17.280 1.00 144.92 180 GLN A CA 1
ATOM 526 C C . GLN A 1 75 ? 27.642 42.427 18.559 1.00 149.00 180 GLN A C 1
ATOM 527 O O . GLN A 1 75 ? 28.429 43.377 18.560 1.00 149.97 180 GLN A O 1
ATOM 533 N N . GLU A 1 76 ? 27.394 41.688 19.638 1.00 152.20 181 GLU A N 1
ATOM 534 C CA . GLU A 1 76 ? 27.934 41.998 20.965 1.00 154.31 181 GLU A CA 1
ATOM 535 C C . GLU A 1 76 ? 29.449 42.105 21.068 1.00 154.89 181 GLU A C 1
ATOM 536 O O . GLU A 1 76 ? 29.975 42.941 21.803 1.00 155.47 181 GLU A O 1
ATOM 542 N N . PHE A 1 77 ? 30.141 41.261 20.312 1.00 155.52 182 PHE A N 1
ATOM 543 C CA . PHE A 1 77 ? 31.597 41.165 20.385 1.00 158.72 182 PHE A CA 1
ATOM 544 C C . PHE A 1 77 ? 32.329 42.217 19.562 1.00 153.36 182 PHE A C 1
ATOM 545 O O . PHE A 1 77 ? 33.545 42.368 19.679 1.00 155.19 182 PHE A O 1
ATOM 553 N N . GLU A 1 78 ? 31.587 42.942 18.735 1.00 145.19 183 GLU A N 1
ATOM 554 C CA . GLU A 1 78 ? 32.188 43.875 17.791 1.00 140.74 183 GLU A CA 1
ATOM 555 C C . GLU A 1 78 ? 32.686 45.183 18.389 1.00 138.85 183 GLU A C 1
ATOM 556 O O . GLU A 1 78 ? 32.191 45.647 19.414 1.00 137.55 183 GLU A O 1
ATOM 562 N N . LEU A 1 79 ? 33.678 45.766 17.726 1.00 137.81 184 LEU A N 1
ATOM 563 C CA . LEU A 1 79 ? 34.191 47.085 18.062 1.00 136.46 184 LEU A CA 1
ATOM 564 C C . LEU A 1 79 ? 33.751 48.038 16.962 1.00 131.31 184 LEU A C 1
ATOM 565 O O . LEU A 1 79 ? 34.360 48.059 15.892 1.00 134.06 184 LEU A O 1
ATOM 570 N N . PRO A 1 80 ? 32.690 48.824 17.214 1.00 122.23 185 PRO A N 1
ATOM 571 C CA . PRO A 1 80 ? 32.065 49.625 16.154 1.00 115.33 185 PRO A CA 1
ATOM 572 C C . PRO A 1 80 ? 33.028 50.546 15.402 1.00 120.89 185 PRO A C 1
ATOM 573 O O . PRO A 1 80 ? 32.920 50.629 14.177 1.00 125.49 185 PRO A O 1
ATOM 577 N N . TYR A 1 81 ? 33.939 51.219 16.101 1.00 120.10 186 TYR A N 1
ATOM 578 C CA . TYR A 1 81 ? 34.923 52.061 15.428 1.00 119.02 186 TYR A CA 1
ATOM 579 C C . TYR A 1 81 ? 35.729 51.265 14.419 1.00 119.99 186 TYR A C 1
ATOM 580 O O . TYR A 1 81 ? 35.906 51.672 13.269 1.00 116.48 186 TYR A O 1
ATOM 589 N N . VAL A 1 82 ? 36.206 50.114 14.868 1.00 125.85 187 VAL A N 1
ATOM 590 C CA . VAL A 1 82 ? 36.954 49.225 14.004 1.00 129.63 187 VAL A CA 1
ATOM 591 C C . VAL A 1 82 ? 36.049 48.705 12.905 1.00 128.53 187 VAL A C 1
ATOM 592 O O . VAL A 1 82 ? 36.410 48.740 11.733 1.00 129.44 187 VAL A O 1
ATOM 596 N N . SER A 1 83 ? 34.868 48.238 13.296 1.00 125.28 188 SER A N 1
ATOM 597 C CA . SER A 1 83 ? 33.895 47.734 12.339 1.00 122.73 188 SER A CA 1
ATOM 598 C C . SER A 1 83 ? 33.712 48.655 11.148 1.00 121.09 188 SER A C 1
ATOM 599 O O . SER A 1 83 ? 33.749 48.207 10.008 1.00 124.06 188 SER A O 1
ATOM 602 N N . VAL A 1 84 ? 33.539 49.945 11.406 1.00 116.80 189 VAL A N 1
ATOM 603 C CA . VAL A 1 84 ? 33.292 50.878 10.312 1.00 110.58 189 VAL A CA 1
ATOM 604 C C . VAL A 1 84 ? 34.548 51.405 9.610 1.00 110.70 189 VAL A C 1
ATOM 605 O O . VAL A 1 84 ? 34.575 51.522 8.384 1.00 106.25 189 VAL A O 1
ATOM 609 N N . THR A 1 85 ? 35.581 51.733 10.381 1.00 116.80 190 THR A N 1
ATOM 610 C CA . THR A 1 85 ? 36.795 52.280 9.790 1.00 121.51 190 THR A CA 1
ATOM 611 C C . THR A 1 85 ? 37.538 51.251 8.932 1.00 127.46 190 THR A C 1
ATOM 612 O O . THR A 1 85 ? 38.131 51.587 7.905 1.00 128.34 190 THR A O 1
ATOM 616 N N . SER A 1 86 ? 37.495 49.994 9.368 1.00 131.74 191 SER A N 1
ATOM 617 C CA . SER A 1 86 ? 38.198 48.899 8.697 1.00 137.60 191 SER A CA 1
ATOM 618 C C . SER A 1 86 ? 37.625 48.603 7.314 1.00 135.18 191 SER A C 1
ATOM 619 O O . SER A 1 86 ? 38.250 47.925 6.499 1.00 138.91 191 SER A O 1
ATOM 622 N N . LEU A 1 87 ? 36.430 49.129 7.067 1.00 126.74 192 LEU A N 1
ATOM 623 C CA . LEU A 1 87 ? 35.721 48.945 5.808 1.00 121.01 192 LEU A CA 1
ATOM 624 C C . LEU A 1 87 ? 36.301 49.877 4.771 1.00 123.10 192 LEU A C 1
ATOM 625 O O . LEU A 1 87 ? 36.111 49.702 3.567 1.00 122.46 192 LEU A O 1
ATOM 630 N N . ARG A 1 88 ? 37.026 50.866 5.275 1.00 127.88 193 ARG A N 1
ATOM 631 C CA . ARG A 1 88 ? 37.676 51.865 4.452 1.00 132.16 193 ARG A CA 1
ATOM 632 C C . ARG A 1 88 ? 36.741 52.536 3.459 1.00 131.46 193 ARG A C 1
ATOM 633 O O . ARG A 1 88 ? 37.054 52.668 2.276 1.00 133.10 193 ARG A O 1
ATOM 641 N N . SER A 1 89 ? 35.584 52.960 3.961 1.00 129.04 194 SER A N 1
ATOM 642 C CA . SER A 1 89 ? 34.647 53.696 3.136 1.00 128.63 194 SER A CA 1
ATOM 643 C C . SER A 1 89 ? 33.795 54.616 3.995 1.00 127.71 194 SER A C 1
ATOM 644 O O . SER A 1 89 ? 33.176 54.189 4.970 1.00 129.39 194 SER A O 1
ATOM 647 N N . GLN A 1 90 ? 33.749 55.882 3.601 1.00 124.49 195 GLN A N 1
ATOM 648 C CA . GLN A 1 90 ? 33.032 56.900 4.353 1.00 122.36 195 GLN A CA 1
ATOM 649 C C . GLN A 1 90 ? 31.520 56.817 4.166 1.00 117.85 195 GLN A C 1
ATOM 650 O O . GLN A 1 90 ? 30.760 57.517 4.832 1.00 117.35 195 GLN A O 1
ATOM 656 N N . GLU A 1 91 ? 31.099 55.934 3.269 1.00 116.36 196 GLU A N 1
ATOM 657 C CA . GLU A 1 91 ? 29.686 55.726 2.963 1.00 111.75 196 GLU A CA 1
ATOM 658 C C . GLU A 1 91 ? 28.977 54.951 4.049 1.00 105.12 196 GLU A C 1
ATOM 659 O O . GLU A 1 91 ? 27.752 54.985 4.155 1.00 100.50 196 GLU A O 1
ATOM 665 N N . TYR A 1 92 ? 29.754 54.257 4.864 1.00 104.50 197 TYR A N 1
ATOM 666 C CA . TYR A 1 92 ? 29.172 53.465 5.925 1.00 101.20 197 TYR A CA 1
ATOM 667 C C . TYR A 1 92 ? 29.013 54.249 7.207 1.00 99.34 197 TYR A C 1
ATOM 668 O O . TYR A 1 92 ? 29.879 55.025 7.597 1.00 103.90 197 TYR A O 1
ATOM 677 N N . LYS A 1 93 ? 27.871 54.056 7.844 1.00 93.75 198 LYS A N 1
ATOM 678 C CA . LYS A 1 93 ? 27.503 54.854 8.987 1.00 95.08 198 LYS A CA 1
ATOM 679 C C . LYS A 1 93 ? 26.937 53.893 10.002 1.00 95.46 198 LYS A C 1
ATOM 680 O O . LYS A 1 93 ? 26.477 52.797 9.656 1.00 99.61 198 LYS A O 1
ATOM 686 N N . ILE A 1 94 ? 26.962 54.319 11.255 1.00 96.15 199 ILE A N 1
ATOM 687 C CA . ILE A 1 94 ? 26.279 53.618 12.317 1.00 94.86 199 ILE A CA 1
ATOM 688 C C . ILE A 1 94 ? 24.975 54.351 12.558 1.00 95.54 199 ILE A C 1
ATOM 689 O O . ILE A 1 94 ? 24.932 55.579 12.623 1.00 94.70 199 ILE A O 1
ATOM 694 N N . VAL A 1 95 ? 23.907 53.577 12.659 1.00 96.81 200 VAL A N 1
ATOM 695 C CA . VAL A 1 95 ? 22.563 54.097 12.810 1.00 96.81 200 VAL A CA 1
ATOM 696 C C . VAL A 1 95 ? 21.940 53.529 14.066 1.00 97.05 200 VAL A C 1
ATOM 697 O O . VAL A 1 95 ? 22.151 52.370 14.395 1.00 98.00 200 VAL A O 1
ATOM 701 N N . LEU A 1 96 ? 21.203 54.352 14.794 1.00 94.28 201 LEU A N 1
ATOM 702 C CA . LEU A 1 96 ? 20.470 53.844 15.932 1.00 96.15 201 LEU A CA 1
ATOM 703 C C . LEU A 1 96 ? 19.037 53.607 15.480 1.00 102.18 201 LEU A C 1
ATOM 704 O O . LEU A 1 96 ? 18.431 54.473 14.845 1.00 107.14 201 LEU A O 1
ATOM 709 N N . ARG A 1 97 ? 18.500 52.421 15.755 1.00 102.32 202 ARG A N 1
ATOM 710 C CA . ARG A 1 97 ? 17.133 52.156 15.327 1.00 102.01 202 ARG A CA 1
ATOM 711 C C . ARG A 1 97 ? 16.463 51.167 16.270 1.00 100.29 202 ARG A C 1
ATOM 712 O O . ARG A 1 97 ? 17.145 50.380 16.931 1.00 102.21 202 ARG A O 1
ATOM 720 N N . LYS A 1 98 ? 15.131 51.210 16.342 1.00 95.88 203 LYS A N 1
ATOM 721 C CA . LYS A 1 98 ? 14.408 50.244 17.158 1.00 96.00 203 LYS A CA 1
ATOM 722 C C . LYS A 1 98 ? 14.711 48.860 16.608 1.00 94.03 203 LYS A C 1
ATOM 723 O O . LYS A 1 98 ? 14.908 48.696 15.404 1.00 91.69 203 LYS A O 1
ATOM 729 N N . SER A 1 99 ? 14.773 47.872 17.492 1.00 95.59 204 SER A N 1
ATOM 730 C CA . SER A 1 99 ? 15.223 46.547 17.094 1.00 97.26 204 SER A CA 1
ATOM 731 C C . SER A 1 99 ? 14.272 45.421 17.461 1.00 99.33 204 SER A C 1
ATOM 732 O O . SER A 1 99 ? 14.681 44.261 17.538 1.00 101.95 204 SER A O 1
ATOM 735 N N . TYR A 1 100 ? 13.015 45.762 17.709 1.00 97.85 205 TYR A N 1
ATOM 736 C CA . TYR A 1 100 ? 11.993 44.750 17.932 1.00 100.74 205 TYR A CA 1
ATOM 737 C C . TYR A 1 100 ? 11.005 44.744 16.782 1.00 102.16 205 TYR A C 1
ATOM 738 O O . TYR A 1 100 ? 11.034 45.630 15.929 1.00 103.71 205 TYR A O 1
ATOM 747 N N . TRP A 1 101 ? 10.142 43.735 16.748 1.00 100.99 206 TRP A N 1
ATOM 748 C CA . TRP A 1 101 ? 9.265 43.553 15.605 1.00 99.09 206 TRP A CA 1
ATOM 749 C C . TRP A 1 101 ? 7.811 43.806 15.962 1.00 102.49 206 TRP A C 1
ATOM 750 O O . TRP A 1 101 ? 7.090 44.460 15.206 1.00 103.37 206 TRP A O 1
ATOM 761 N N . ASP A 1 102 ? 7.374 43.301 17.109 1.00 106.79 207 ASP A N 1
ATOM 762 C CA . ASP A 1 102 ? 5.975 43.452 17.473 1.00 111.07 207 ASP A CA 1
ATOM 763 C C . ASP A 1 102 ? 5.779 44.888 17.888 1.00 111.39 207 ASP A C 1
ATOM 764 O O . ASP A 1 102 ? 6.433 45.384 18.804 1.00 112.38 207 ASP A O 1
ATOM 769 N N . SER A 1 103 ? 4.860 45.553 17.200 1.00 111.08 208 SER A N 1
ATOM 770 C CA . SER A 1 103 ? 4.589 46.952 17.454 1.00 110.01 208 SER A CA 1
ATOM 771 C C . SER A 1 103 ? 3.988 47.174 18.840 1.00 110.04 208 SER A C 1
ATOM 772 O O . SER A 1 103 ? 3.884 48.306 19.295 1.00 112.56 208 SER A O 1
ATOM 775 N N . ALA A 1 104 ? 3.607 46.091 19.511 1.00 111.67 209 ALA A N 1
ATOM 776 C CA . ALA A 1 104 ? 3.141 46.163 20.896 1.00 116.19 209 ALA A CA 1
ATOM 777 C C . ALA A 1 104 ? 4.203 46.787 21.799 1.00 118.16 209 ALA A C 1
ATOM 778 O O . ALA A 1 104 ? 3.881 47.526 22.733 1.00 120.17 209 ALA A O 1
ATOM 780 N N . TYR A 1 105 ? 5.469 46.543 21.477 1.00 117.18 210 TYR A N 1
ATOM 781 C CA . TYR A 1 105 ? 6.559 47.092 22.272 1.00 120.24 210 TYR A CA 1
ATOM 782 C C . TYR A 1 105 ? 6.660 48.598 22.137 1.00 121.41 210 TYR A C 1
ATOM 783 O O . TYR A 1 105 ? 7.256 49.263 22.991 1.00 123.46 210 TYR A O 1
ATOM 792 N N . ASP A 1 106 ? 6.039 49.142 21.094 1.00 120.42 211 ASP A N 1
ATOM 793 C CA . ASP A 1 106 ? 5.971 50.585 20.949 1.00 120.87 211 ASP A CA 1
ATOM 794 C C . ASP A 1 106 ? 5.362 51.174 22.213 1.00 124.73 211 ASP A C 1
ATOM 795 O O . ASP A 1 106 ? 5.789 52.238 22.669 1.00 127.55 211 ASP A O 1
ATOM 800 N N . ASP A 1 107 ? 4.456 50.424 22.843 1.00 126.84 212 ASP A N 1
ATOM 801 C CA . ASP A 1 107 ? 3.783 50.920 24.038 1.00 131.06 212 ASP A CA 1
ATOM 802 C C . ASP A 1 107 ? 4.780 51.235 25.129 1.00 130.67 212 ASP A C 1
ATOM 803 O O . ASP A 1 107 ? 4.646 52.242 25.823 1.00 134.98 212 ASP A O 1
ATOM 808 N N . ASP A 1 108 ? 5.779 50.380 25.293 1.00 126.17 213 ASP A N 1
ATOM 809 C CA . ASP A 1 108 ? 6.784 50.643 26.310 1.00 125.36 213 ASP A CA 1
ATOM 810 C C . ASP A 1 108 ? 7.614 51.867 25.951 1.00 118.50 213 ASP A C 1
ATOM 811 O O . ASP A 1 108 ? 7.746 52.806 26.746 1.00 119.22 213 ASP A O 1
ATOM 816 N N . VAL A 1 109 ? 7.992 51.941 24.682 1.00 113.34 214 VAL A N 1
ATOM 817 C CA . VAL A 1 109 ? 8.857 53.013 24.217 1.00 112.56 214 VAL A CA 1
ATOM 818 C C . VAL A 1 109 ? 8.146 54.343 24.280 1.00 118.94 214 VAL A C 1
ATOM 819 O O . VAL A 1 109 ? 8.762 55.359 24.607 1.00 120.87 214 VAL A O 1
ATOM 823 N N . MET A 1 110 ? 6.856 54.358 23.973 1.00 122.41 215 MET A N 1
ATOM 824 C CA . MET A 1 110 ? 6.179 55.633 23.910 1.00 125.76 215 MET A CA 1
ATOM 825 C C . MET A 1 110 ? 5.916 56.181 25.313 1.00 132.43 215 MET A C 1
ATOM 826 O O . MET A 1 110 ? 5.480 57.324 25.446 1.00 135.68 215 MET A O 1
ATOM 831 N N . GLU A 1 111 ? 6.188 55.401 26.362 1.00 135.79 216 GLU A N 1
ATOM 832 C CA . GLU A 1 111 ? 5.987 55.955 27.704 1.00 138.99 216 GLU A CA 1
ATOM 833 C C . GLU A 1 111 ? 7.078 56.975 28.023 1.00 133.87 216 GLU A C 1
ATOM 834 O O . GLU A 1 111 ? 6.921 57.789 28.932 1.00 136.57 216 GLU A O 1
ATOM 840 N N . ASN A 1 112 ? 8.176 56.936 27.272 1.00 128.25 217 ASN A N 1
ATOM 841 C CA . ASN A 1 112 ? 9.264 57.885 27.485 1.00 130.34 217 ASN A CA 1
ATOM 842 C C . ASN A 1 112 ? 9.383 58.881 26.336 1.00 127.95 217 ASN A C 1
ATOM 843 O O . ASN A 1 112 ? 9.279 58.511 25.166 1.00 121.58 217 ASN A O 1
ATOM 848 N N . ARG A 1 113 ? 9.638 60.139 26.690 1.00 154.74 218 ARG A N 1
ATOM 849 C CA . ARG A 1 113 ? 9.691 61.236 25.728 1.00 156.82 218 ARG A CA 1
ATOM 850 C C . ARG A 1 113 ? 10.777 61.056 24.659 1.00 153.52 218 ARG A C 1
ATOM 851 O O . ARG A 1 113 ? 10.538 61.284 23.474 1.00 150.21 218 ARG A O 1
ATOM 859 N N . VAL A 1 114 ? 11.962 60.629 25.084 1.00 156.23 219 VAL A N 1
ATOM 860 C CA . VAL A 1 114 ? 13.085 60.443 24.167 1.00 153.90 219 VAL A CA 1
ATOM 861 C C . VAL A 1 114 ? 12.878 59.225 23.266 1.00 148.41 219 VAL A C 1
ATOM 862 O O . VAL A 1 114 ? 13.160 59.253 22.058 1.00 145.31 219 VAL A O 1
ATOM 866 N N . GLY A 1 115 ? 12.355 58.164 23.872 1.00 147.80 220 GLY A N 1
ATOM 867 C CA . GLY A 1 115 ? 11.984 56.958 23.158 1.00 142.95 220 GLY A CA 1
ATOM 868 C C . GLY A 1 115 ? 10.953 57.270 22.099 1.00 139.57 220 GLY A C 1
ATOM 869 O O . GLY A 1 115 ? 11.082 56.880 20.935 1.00 133.68 220 GLY A O 1
ATOM 870 N N . LEU A 1 116 ? 9.930 58.005 22.521 1.00 143.38 221 LEU A N 1
ATOM 871 C CA . LEU A 1 116 ? 8.863 58.432 21.633 1.00 140.85 221 LEU A CA 1
ATOM 872 C C . LEU A 1 116 ? 9.402 59.272 20.484 1.00 138.18 221 LEU A C 1
ATOM 873 O O . LEU A 1 116 ? 8.994 59.086 19.344 1.00 134.03 221 LEU A O 1
ATOM 878 N N . ASN A 1 117 ? 10.304 60.200 20.787 1.00 140.38 222 ASN A N 1
ATOM 879 C CA . ASN A 1 117 ? 10.940 60.999 19.746 1.00 139.17 222 ASN A CA 1
ATOM 880 C C . ASN A 1 117 ? 11.677 60.130 18.732 1.00 135.54 222 ASN A C 1
ATOM 881 O O . ASN A 1 117 ? 11.621 60.385 17.530 1.00 136.26 222 ASN A O 1
ATOM 886 N N . LEU A 1 118 ? 12.362 59.099 19.217 1.00 132.97 223 LEU A N 1
ATOM 887 C CA . LEU A 1 118 ? 13.106 58.210 18.326 1.00 127.53 223 LEU A CA 1
ATOM 888 C C . LEU A 1 118 ? 12.173 57.420 17.406 1.00 122.94 223 LEU A C 1
ATOM 889 O O . LEU A 1 118 ? 12.392 57.325 16.184 1.00 119.89 223 LEU A O 1
ATOM 894 N N . LEU A 1 119 ? 11.113 56.883 18.002 1.00 122.56 224 LEU A N 1
ATOM 895 C CA . LEU A 1 119 ? 10.125 56.116 17.260 1.00 119.54 224 LEU A CA 1
ATOM 896 C C . LEU A 1 119 ? 9.431 56.992 16.218 1.00 122.79 224 LEU A C 1
ATOM 897 O O . LEU A 1 119 ? 9.191 56.571 15.081 1.00 121.17 224 LEU A O 1
ATOM 902 N N . TYR A 1 120 ? 9.153 58.229 16.614 1.00 125.29 225 TYR A N 1
ATOM 903 C CA . TYR A 1 120 ? 8.511 59.203 15.750 1.00 124.23 225 TYR A CA 1
ATOM 904 C C . TYR A 1 120 ? 9.390 59.508 14.556 1.00 124.05 225 TYR A C 1
ATOM 905 O O . TYR A 1 120 ? 8.946 59.450 13.409 1.00 125.04 225 TYR A O 1
ATOM 914 N N . ALA A 1 121 ? 10.648 59.815 14.848 1.00 123.00 226 ALA A N 1
ATOM 915 C CA . ALA A 1 121 ? 11.620 60.140 13.821 1.00 123.23 226 ALA A CA 1
ATOM 916 C C . ALA A 1 121 ? 11.712 59.021 12.795 1.00 123.47 226 ALA A C 1
ATOM 917 O O . ALA A 1 121 ? 11.650 59.267 11.583 1.00 124.82 226 ALA A O 1
ATOM 919 N N . GLN A 1 122 ? 11.819 57.784 13.277 1.00 123.08 227 GLN A N 1
ATOM 920 C CA . GLN A 1 122 ? 12.015 56.685 12.339 1.00 119.54 227 GLN A CA 1
ATOM 921 C C . GLN A 1 122 ? 10.740 56.337 11.583 1.00 115.05 227 GLN A C 1
ATOM 922 O O . GLN A 1 122 ? 10.803 55.853 10.457 1.00 116.57 227 GLN A O 1
ATOM 928 N N . THR A 1 123 ? 9.584 56.599 12.180 1.00 107.77 228 THR A N 1
ATOM 929 C CA . THR A 1 123 ? 8.341 56.347 11.467 1.00 99.10 228 THR A CA 1
ATOM 930 C C . THR A 1 123 ? 8.163 57.368 10.343 1.00 95.99 228 THR A C 1
ATOM 931 O O . THR A 1 123 ? 7.806 57.030 9.204 1.00 85.65 228 THR A O 1
ATOM 935 N N . VAL A 1 124 ? 8.468 58.618 10.673 1.00 103.16 229 VAL A N 1
ATOM 936 C CA . VAL A 1 124 ? 8.448 59.702 9.701 1.00 106.58 229 VAL A CA 1
ATOM 937 C C . VAL A 1 124 ? 9.375 59.406 8.534 1.00 105.50 229 VAL A C 1
ATOM 938 O O . VAL A 1 124 ? 9.007 59.565 7.365 1.00 105.96 229 VAL A O 1
ATOM 942 N N . SER A 1 125 ? 10.576 58.949 8.849 1.00 106.16 230 SER A N 1
ATOM 943 C CA . SER A 1 125 ? 11.498 58.619 7.784 1.00 106.20 230 SER A CA 1
ATOM 944 C C . SER A 1 125 ? 11.026 57.414 6.973 1.00 104.60 230 SER A C 1
ATOM 945 O O . SER A 1 125 ? 11.198 57.377 5.756 1.00 103.60 230 SER A O 1
ATOM 948 N N . ASP A 1 126 ? 10.418 56.437 7.644 1.00 104.14 231 ASP A N 1
ATOM 949 C CA . ASP A 1 126 ? 9.880 55.273 6.941 1.00 99.95 231 ASP A CA 1
ATOM 950 C C . ASP A 1 126 ? 8.813 55.653 5.922 1.00 97.67 231 ASP A C 1
ATOM 951 O O . ASP A 1 126 ? 8.771 55.093 4.826 1.00 94.05 231 ASP A O 1
ATOM 956 N N . ILE A 1 127 ? 7.954 56.607 6.282 1.00 96.71 232 ILE A N 1
ATOM 957 C CA . ILE A 1 127 ? 6.926 57.095 5.359 1.00 91.27 232 ILE A CA 1
ATOM 958 C C . ILE A 1 127 ? 7.563 57.883 4.212 1.00 97.00 232 ILE A C 1
ATOM 959 O O . ILE A 1 127 ? 7.223 57.690 3.039 1.00 98.90 232 ILE A O 1
ATOM 964 N N . GLU A 1 128 ? 8.469 58.787 4.573 1.00 99.94 233 GLU A N 1
ATOM 965 C CA . GLU A 1 128 ? 9.163 59.661 3.636 1.00 109.43 233 GLU A CA 1
ATOM 966 C C . GLU A 1 128 ? 9.918 58.888 2.557 1.00 104.18 233 GLU A C 1
ATOM 967 O O . GLU A 1 128 ? 9.981 59.311 1.409 1.00 104.43 233 GLU A O 1
ATOM 973 N N . ARG A 1 129 ? 10.486 57.746 2.934 1.00 104.12 234 ARG A N 1
ATOM 974 C CA . ARG A 1 129 ? 11.265 56.952 1.995 1.00 106.86 234 ARG A CA 1
ATOM 975 C C . ARG A 1 129 ? 10.395 55.946 1.257 1.00 106.16 234 ARG A C 1
ATOM 976 O O . ARG A 1 129 ? 10.896 55.132 0.491 1.00 104.20 234 ARG A O 1
ATOM 984 N N . GLY A 1 130 ? 9.091 55.987 1.516 1.00 110.83 235 GLY A N 1
ATOM 985 C CA . GLY A 1 130 ? 8.164 55.131 0.798 1.00 109.93 235 GLY A CA 1
ATOM 986 C C . GLY A 1 130 ? 8.077 53.701 1.262 1.00 103.28 235 GLY A C 1
ATOM 987 O O . GLY A 1 130 ? 7.533 52.845 0.572 1.00 103.53 235 GLY A O 1
ATOM 988 N N . TRP A 1 131 ? 8.602 53.437 2.444 1.00 100.02 236 TRP A N 1
ATOM 989 C CA . TRP A 1 131 ? 8.489 52.112 3.020 1.00 100.01 236 TRP A CA 1
ATOM 990 C C . TRP A 1 131 ? 7.058 51.845 3.461 1.00 101.40 236 TRP A C 1
ATOM 991 O O . TRP A 1 131 ? 6.534 50.746 3.283 1.00 105.63 236 TRP A O 1
ATOM 1002 N N . ILE A 1 132 ? 6.421 52.862 4.026 1.00 98.55 237 ILE A N 1
ATOM 1003 C CA . ILE A 1 132 ? 5.003 52.800 4.334 1.00 95.95 237 ILE A CA 1
ATOM 1004 C C . ILE A 1 132 ? 4.072 53.391 3.268 1.00 99.48 237 ILE A C 1
ATOM 1005 O O . ILE A 1 132 ? 4.284 54.490 2.752 1.00 105.54 237 ILE A O 1
ATOM 1010 N N . LEU A 1 133 ? 3.055 52.595 2.960 1.00 98.42 238 LEU A N 1
ATOM 1011 C CA . LEU A 1 133 ? 2.065 52.727 1.890 1.00 101.51 238 LEU A CA 1
ATOM 1012 C C . LEU A 1 133 ? 0.812 53.365 2.477 1.00 101.35 238 LEU A C 1
ATOM 1013 O O . LEU A 1 133 ? 0.153 52.746 3.310 1.00 103.73 238 LEU A O 1
ATOM 1018 N N . VAL A 1 134 ? 0.479 54.594 2.100 1.00 98.99 239 VAL A N 1
ATOM 1019 C CA . VAL A 1 134 ? -0.772 55.137 2.626 1.00 95.73 239 VAL A CA 1
ATOM 1020 C C . VAL A 1 134 ? -1.762 55.673 1.608 1.00 92.65 239 VAL A C 1
ATOM 1021 O O . VAL A 1 134 ? -1.446 55.895 0.438 1.00 93.05 239 VAL A O 1
ATOM 1025 N N . THR A 1 135 ? -2.997 55.843 2.071 1.00 90.03 240 THR A N 1
ATOM 1026 C CA . THR A 1 135 ? -4.024 56.396 1.217 1.00 93.70 240 THR A CA 1
ATOM 1027 C C . THR A 1 135 ? -3.956 57.909 1.223 1.00 99.33 240 THR A C 1
ATOM 1028 O O . THR A 1 135 ? -3.318 58.501 2.087 1.00 101.35 240 THR A O 1
ATOM 1032 N N . LYS A 1 136 ? -4.649 58.530 0.277 1.00 105.66 241 LYS A N 1
ATOM 1033 C CA . LYS A 1 136 ? -4.706 59.982 0.203 1.00 110.66 241 LYS A CA 1
ATOM 1034 C C . LYS A 1 136 ? -5.215 60.664 1.470 1.00 111.28 241 LYS A C 1
ATOM 1035 O O . LYS A 1 136 ? -4.633 61.654 1.932 1.00 113.22 241 LYS A O 1
ATOM 1041 N N . GLU A 1 137 ? -6.263 60.099 2.060 1.00 110.95 242 GLU A N 1
ATOM 1042 C CA . GLU A 1 137 ? -6.814 60.662 3.284 1.00 114.87 242 GLU A CA 1
ATOM 1043 C C . GLU A 1 137 ? -5.822 60.505 4.432 1.00 110.34 242 GLU A C 1
ATOM 1044 O O . GLU A 1 137 ? -5.539 61.466 5.149 1.00 111.94 242 GLU A O 1
ATOM 1050 N N . GLN A 1 138 ? -5.306 59.290 4.616 1.00 105.92 243 GLN A N 1
ATOM 1051 C CA . GLN A 1 138 ? -4.310 59.061 5.654 1.00 103.69 243 GLN A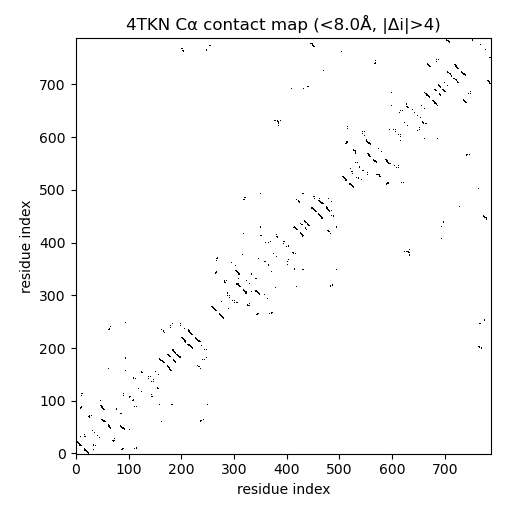 CA 1
ATOM 1052 C C . GLN A 1 138 ? -3.151 60.018 5.428 1.00 103.92 243 GLN A C 1
ATOM 1053 O O . GLN A 1 138 ? -2.654 60.584 6.384 1.00 106.69 243 GLN A O 1
ATOM 1059 N N . HIS A 1 139 ? -2.681 60.167 4.194 1.00 103.21 244 HIS A N 1
ATOM 1060 C CA . HIS A 1 139 ? -1.584 61.099 3.949 1.00 108.16 244 HIS A CA 1
ATOM 1061 C C . HIS A 1 139 ? -1.939 62.510 4.407 1.00 114.35 244 HIS A C 1
ATOM 1062 O O . HIS A 1 139 ? -1.094 63.219 4.972 1.00 114.58 244 HIS A O 1
ATOM 1069 N N . ARG A 1 140 ? -3.193 62.905 4.199 1.00 118.76 245 ARG A N 1
ATOM 1070 C CA . ARG A 1 140 ? -3.631 64.212 4.661 1.00 124.24 245 ARG A CA 1
ATOM 1071 C C . ARG A 1 140 ? -3.541 64.315 6.186 1.00 122.64 245 ARG A C 1
ATOM 1072 O O . ARG A 1 140 ? -2.935 65.254 6.719 1.00 129.20 245 ARG A O 1
ATOM 1080 N N . GLN A 1 141 ? -4.113 63.334 6.882 1.00 115.10 246 GLN A N 1
ATOM 1081 C CA . GLN A 1 141 ? -4.083 63.339 8.346 1.00 113.57 246 GLN A CA 1
ATOM 1082 C C . GLN A 1 141 ? -2.666 63.334 8.884 1.00 111.22 246 GLN A C 1
ATOM 1083 O O . GLN A 1 141 ? -2.332 64.105 9.779 1.00 118.10 246 GLN A O 1
ATOM 1089 N N . LEU A 1 142 ? -1.850 62.438 8.347 1.00 103.14 247 LEU A N 1
ATOM 1090 C CA . LEU A 1 142 ? -0.490 62.252 8.814 1.00 102.28 247 LEU A CA 1
ATOM 1091 C C . LEU A 1 142 ? 0.235 63.584 8.697 1.00 103.98 247 LEU A C 1
ATOM 1092 O O . LEU A 1 142 ? 0.819 64.092 9.663 1.00 101.39 247 LEU A O 1
ATOM 1097 N N . LYS A 1 143 ? 0.128 64.165 7.502 1.00 108.68 248 LYS A N 1
ATOM 1098 C CA . LYS A 1 143 ? 0.736 65.455 7.206 1.00 111.71 248 LYS A CA 1
ATOM 1099 C C . LYS A 1 143 ? 0.221 66.538 8.142 1.00 110.70 248 LYS A C 1
ATOM 1100 O O . LYS A 1 143 ? 0.932 67.496 8.432 1.00 110.45 248 LYS A O 1
ATOM 1106 N N . SER A 1 144 ? -0.997 66.367 8.647 1.00 111.83 249 SER A N 1
ATOM 1107 C CA . SER A 1 144 ? -1.517 67.315 9.627 1.00 117.75 249 SER A CA 1
ATOM 1108 C C . SER A 1 144 ? -0.885 67.135 11.002 1.00 115.96 249 SER A C 1
ATOM 1109 O O . SER A 1 144 ? -0.401 68.109 11.581 1.00 116.49 249 SER A O 1
ATOM 1112 N N . LEU A 1 145 ? -0.910 65.921 11.546 1.00 116.42 250 LEU A N 1
ATOM 1113 C CA . LEU A 1 145 ? -0.286 65.684 12.849 1.00 118.73 250 LEU A CA 1
ATOM 1114 C C . LEU A 1 145 ? 1.179 66.125 12.858 1.00 121.85 250 LEU A C 1
ATOM 1115 O O . LEU A 1 145 ? 1.672 66.609 13.872 1.00 110.42 250 LEU A O 1
ATOM 1120 N N . GLN A 1 146 ? 1.873 65.921 11.739 1.00 123.32 251 GLN A N 1
ATOM 1121 C CA . GLN A 1 146 ? 3.276 66.329 11.603 1.00 129.72 251 GLN A CA 1
ATOM 1122 C C . GLN A 1 146 ? 3.466 67.809 11.957 1.00 139.90 251 GLN A C 1
ATOM 1123 O O . GLN A 1 146 ? 4.434 68.180 12.615 1.00 143.08 251 GLN A O 1
ATOM 1129 N N . GLU A 1 147 ? 2.536 68.639 11.489 1.00 147.46 252 GLU A N 1
ATOM 1130 C CA . GLU A 1 147 ? 2.507 70.080 11.753 1.00 158.85 252 GLU A CA 1
ATOM 1131 C C . GLU A 1 147 ? 2.034 70.309 13.182 1.00 163.05 252 GLU A C 1
ATOM 1132 O O . GLU A 1 147 ? 2.384 71.305 13.810 1.00 168.54 252 GLU A O 1
ATOM 1138 N N . LYS A 1 148 ? 1.213 69.393 13.678 1.00 162.56 253 LYS A N 1
ATOM 1139 C CA . LYS A 1 148 ? 0.461 69.576 14.915 1.00 168.51 253 LYS A CA 1
ATOM 1140 C C . LYS A 1 148 ? 1.286 68.954 16.051 1.00 170.63 253 LYS A C 1
ATOM 1141 O O . LYS A 1 148 ? 1.063 69.232 17.229 1.00 174.02 253 LYS A O 1
ATOM 1147 N N . VAL A 1 149 ? 2.208 68.074 15.652 1.00 169.43 254 VAL A N 1
ATOM 1148 C CA . VAL A 1 149 ? 3.143 67.307 16.500 1.00 170.21 254 VAL A CA 1
ATOM 1149 C C . VAL A 1 149 ? 2.615 66.659 17.784 1.00 172.93 254 VAL A C 1
ATOM 1150 O O . VAL A 1 149 ? 3.313 66.610 18.799 1.00 177.30 254 VAL A O 1
ATOM 1154 N N . SER A 1 150 ? 1.403 66.125 17.732 1.00 170.00 255 SER A N 1
ATOM 1155 C CA . SER A 1 150 ? 0.860 65.401 18.875 1.00 169.56 255 SER A CA 1
ATOM 1156 C C . SER A 1 150 ? 1.700 64.155 19.150 1.00 166.78 255 SER A C 1
ATOM 1157 O O . SER A 1 150 ? 1.930 63.763 20.295 1.00 170.48 255 SER A O 1
ATOM 1160 N N . LYS A 1 151 ? 2.129 63.548 18.049 1.00 158.89 256 LYS A N 1
ATOM 1161 C CA . LYS A 1 151 ? 3.035 62.400 17.967 1.00 151.12 256 LYS A CA 1
ATOM 1162 C C . LYS A 1 151 ? 2.469 61.119 18.566 1.00 148.92 256 LYS A C 1
ATOM 1163 O O . LYS A 1 151 ? 2.699 60.051 18.007 1.00 145.84 256 LYS A O 1
ATOM 1169 N N . LYS A 1 152 ? 1.775 61.186 19.702 1.00 153.06 257 LYS A N 1
ATOM 1170 C CA . LYS A 1 152 ? 1.210 59.946 20.223 1.00 153.04 257 LYS A CA 1
ATOM 1171 C C . LYS A 1 152 ? 0.168 59.487 19.213 1.00 147.23 257 LYS A C 1
ATOM 1172 O O . LYS A 1 152 ? 0.149 58.335 18.792 1.00 144.15 257 LYS A O 1
ATOM 1178 N N . GLU A 1 153 ? -0.694 60.431 18.837 1.00 146.44 258 GLU A N 1
ATOM 1179 C CA . GLU A 1 153 ? -1.765 60.203 17.869 1.00 143.58 258 GLU A CA 1
ATOM 1180 C C . GLU A 1 153 ? -1.197 59.868 16.499 1.00 136.07 258 GLU A C 1
ATOM 1181 O O . GLU A 1 153 ? -1.738 59.030 15.771 1.00 133.82 258 GLU A O 1
ATOM 1187 N N . PHE A 1 154 ? -0.094 60.531 16.160 1.00 129.74 259 PHE A N 1
ATOM 1188 C CA . PHE A 1 154 ? 0.581 60.284 14.897 1.00 121.57 259 PHE A CA 1
ATOM 1189 C C . PHE A 1 154 ? 1.074 58.846 14.844 1.00 119.55 259 PHE A C 1
ATOM 1190 O O . PHE A 1 154 ? 0.906 58.160 13.836 1.00 117.21 259 PHE A O 1
ATOM 1198 N N . LEU A 1 155 ? 1.686 58.397 15.936 1.00 120.07 260 LEU A N 1
ATOM 1199 C CA . LEU A 1 155 ? 2.204 57.040 16.014 1.00 116.56 260 LEU A CA 1
ATOM 1200 C C . LEU A 1 155 ? 1.077 56.016 16.001 1.00 116.07 260 LEU A C 1
ATOM 1201 O O . LEU A 1 155 ? 1.169 54.986 15.336 1.00 114.41 260 LEU A O 1
ATOM 1206 N N . ARG A 1 156 ? 0.009 56.317 16.740 1.00 115.79 261 ARG A N 1
ATOM 1207 C CA . ARG A 1 156 ? -1.150 55.435 16.808 1.00 114.58 261 ARG A CA 1
ATOM 1208 C C . ARG A 1 156 ? -1.764 55.258 15.436 1.00 109.04 261 ARG A C 1
ATOM 1209 O O . ARG A 1 156 ? -2.241 54.178 15.095 1.00 105.37 261 ARG A O 1
ATOM 1217 N N . LEU A 1 157 ? -1.775 56.334 14.658 1.00 109.64 262 LEU A N 1
ATOM 1218 C CA . LEU A 1 157 ? -2.204 56.232 13.276 1.00 105.24 262 LEU A CA 1
ATOM 1219 C C . LEU A 1 157 ? -1.228 55.398 12.459 1.00 101.98 262 LEU A C 1
ATOM 1220 O O . LEU A 1 157 ? -1.634 54.509 11.712 1.00 100.53 262 LEU A O 1
ATOM 1225 N N . ALA A 1 158 ? 0.060 55.695 12.600 1.00 102.05 263 ALA A N 1
ATOM 1226 C CA . ALA A 1 158 ? 1.085 54.998 11.832 1.00 99.77 263 ALA A CA 1
ATOM 1227 C C . ALA A 1 158 ? 1.065 53.485 12.030 1.00 100.74 263 ALA A C 1
ATOM 1228 O O . ALA A 1 158 ? 1.319 52.725 11.099 1.00 99.31 263 ALA A O 1
ATOM 1230 N N . GLN A 1 159 ? 0.746 53.061 13.248 1.00 102.88 264 GLN A N 1
ATOM 1231 C CA . GLN A 1 159 ? 0.713 51.645 13.604 1.00 100.63 264 GLN A CA 1
ATOM 1232 C C . GLN A 1 159 ? -0.277 50.845 12.763 1.00 97.75 264 GLN A C 1
ATOM 1233 O O . GLN A 1 159 ? -0.168 49.625 12.647 1.00 102.50 264 GLN A O 1
ATOM 1239 N N . THR A 1 160 ? -1.255 51.541 12.201 1.00 91.41 265 THR A N 1
ATOM 1240 C CA . THR A 1 160 ? -2.295 50.905 11.409 1.00 89.46 265 THR A CA 1
ATOM 1241 C C . THR A 1 160 ? -1.983 50.888 9.918 1.00 92.29 265 THR A C 1
ATOM 1242 O O . THR A 1 160 ? -2.754 50.358 9.119 1.00 94.88 265 THR A O 1
ATOM 1246 N N . LEU A 1 161 ? -0.856 51.481 9.548 1.00 93.90 266 LEU A N 1
ATOM 1247 C CA . LEU A 1 161 ? -0.494 51.621 8.144 1.00 96.44 266 LEU A CA 1
ATOM 1248 C C . LEU A 1 161 ? 0.140 50.348 7.591 1.00 98.97 266 LEU A C 1
ATOM 1249 O O . LEU A 1 161 ? 0.771 49.593 8.339 1.00 99.80 266 LEU A O 1
ATOM 1254 N N . ARG A 1 162 ? -0.021 50.114 6.288 1.00 97.35 267 ARG A N 1
ATOM 1255 C CA . ARG A 1 162 ? 0.540 48.920 5.669 1.00 95.44 267 ARG A CA 1
ATOM 1256 C C . ARG A 1 162 ? 2.048 48.873 5.824 1.00 95.03 267 ARG A C 1
ATOM 1257 O O . ARG A 1 162 ? 2.739 49.835 5.495 1.00 98.06 267 ARG A O 1
ATOM 1265 N N . HIS A 1 163 ? 2.541 47.755 6.344 1.00 90.13 268 HIS A N 1
ATOM 1266 C CA . HIS A 1 163 ? 3.971 47.547 6.539 1.00 88.21 268 HIS A CA 1
ATOM 1267 C C . HIS A 1 163 ? 4.595 48.449 7.592 1.00 89.47 268 HIS A C 1
ATOM 1268 O O . HIS A 1 163 ? 5.811 48.669 7.588 1.00 86.48 268 HIS A O 1
ATOM 1275 N N . TYR A 1 164 ? 3.769 48.996 8.475 1.00 91.32 269 TYR A N 1
ATOM 1276 C CA . TYR A 1 164 ? 4.327 49.606 9.661 1.00 92.58 269 TYR A CA 1
ATOM 1277 C C . TYR A 1 164 ? 5.142 48.523 10.361 1.00 89.16 269 TYR A C 1
ATOM 1278 O O . TYR A 1 164 ? 4.665 47.400 10.545 1.00 86.67 269 TYR A O 1
ATOM 1287 N N . GLY A 1 165 ? 6.376 48.856 10.724 1.00 87.49 270 GLY A N 1
ATOM 1288 C CA . GLY A 1 165 ? 7.223 47.938 11.460 1.00 91.87 270 GLY A CA 1
ATOM 1289 C C . GLY A 1 165 ? 7.990 46.979 10.559 1.00 93.87 270 GLY A C 1
ATOM 1290 O O . GLY A 1 165 ? 8.642 46.050 11.040 1.00 92.86 270 GLY A O 1
ATOM 1291 N N . TYR A 1 166 ? 7.899 47.182 9.248 1.00 93.95 271 TYR A N 1
ATOM 1292 C CA . TYR A 1 166 ? 8.619 46.329 8.311 1.00 92.17 271 TYR A CA 1
ATOM 1293 C C . TYR A 1 166 ? 9.921 46.985 7.881 1.00 90.57 271 TYR A C 1
ATOM 1294 O O . TYR A 1 166 ? 10.038 48.211 7.894 1.00 90.57 271 TYR A O 1
ATOM 1303 N N . LEU A 1 167 ? 10.895 46.166 7.493 1.00 89.64 272 LEU A N 1
ATOM 1304 C CA . LEU A 1 167 ? 12.119 46.676 6.888 1.00 92.83 272 LEU A CA 1
ATOM 1305 C C . LEU A 1 167 ? 12.158 46.381 5.408 1.00 97.69 272 LEU A C 1
ATOM 1306 O O . LEU A 1 167 ? 12.023 45.234 4.994 1.00 99.21 272 LEU A O 1
ATOM 1311 N N . ARG A 1 168 ? 12.340 47.420 4.605 1.00 100.42 273 ARG A N 1
ATOM 1312 C CA . ARG A 1 168 ? 12.364 47.247 3.170 1.00 100.67 273 ARG A CA 1
ATOM 1313 C C . ARG A 1 168 ? 13.804 47.115 2.709 1.00 101.50 273 ARG A C 1
ATOM 1314 O O . ARG A 1 168 ? 14.691 47.812 3.204 1.00 103.64 273 ARG A O 1
ATOM 1322 N N . PHE A 1 169 ? 14.038 46.237 1.742 1.00 97.50 274 PHE A N 1
ATOM 1323 C CA . PHE A 1 169 ? 15.385 46.062 1.231 1.00 95.82 274 PHE A CA 1
ATOM 1324 C C . PHE A 1 169 ? 15.446 46.642 -0.165 1.00 97.27 274 PHE A C 1
ATOM 1325 O O . PHE A 1 169 ? 14.420 46.819 -0.822 1.00 100.10 274 PHE A O 1
ATOM 1333 N N . ASP A 1 170 ? 16.660 46.916 -0.615 1.00 98.67 275 ASP A N 1
ATOM 1334 C CA . ASP A 1 170 ? 16.884 47.382 -1.965 1.00 104.84 275 ASP A CA 1
ATOM 1335 C C . ASP A 1 170 ? 16.369 46.337 -2.940 1.00 106.01 275 ASP A C 1
ATOM 1336 O O . ASP A 1 170 ? 16.390 45.139 -2.651 1.00 104.75 275 ASP A O 1
ATOM 1341 N N . ALA A 1 171 ? 15.875 46.805 -4.079 1.00 108.85 276 ALA A N 1
ATOM 1342 C CA . ALA A 1 171 ? 15.425 45.919 -5.137 1.00 111.08 276 ALA A CA 1
ATOM 1343 C C . ALA A 1 171 ? 16.502 44.903 -5.469 1.00 113.94 276 ALA A C 1
ATOM 1344 O O . ALA A 1 171 ? 17.678 45.244 -5.586 1.00 117.07 276 ALA A O 1
ATOM 1346 N N . CYS A 1 172 ? 16.087 43.655 -5.620 1.00 113.04 277 CYS A N 1
ATOM 1347 C CA . CYS A 1 172 ? 17.010 42.577 -5.927 1.00 112.54 277 CYS A CA 1
ATOM 1348 C C . CYS A 1 172 ? 16.346 41.549 -6.825 1.00 113.98 277 CYS A C 1
ATOM 1349 O O . CYS A 1 172 ? 15.463 41.893 -7.601 1.00 116.69 277 CYS A O 1
ATOM 1352 N N . VAL A 1 173 ? 16.789 40.296 -6.756 1.00 113.62 278 VAL A N 1
ATOM 1353 C CA . VAL A 1 173 ? 16.167 39.237 -7.548 1.00 114.03 278 VAL A CA 1
ATOM 1354 C C . VAL A 1 173 ? 15.948 37.968 -6.734 1.00 111.64 278 VAL A C 1
ATOM 1355 O O . VAL A 1 173 ? 16.597 37.755 -5.706 1.00 111.52 278 VAL A O 1
ATOM 1359 N N . ALA A 1 174 ? 15.031 37.126 -7.195 1.00 110.39 279 ALA A N 1
ATOM 1360 C CA . ALA A 1 174 ? 14.794 35.857 -6.532 1.00 109.71 279 ALA A CA 1
ATOM 1361 C C . ALA A 1 174 ? 14.456 34.819 -7.588 1.00 117.22 279 ALA A C 1
ATOM 1362 O O . ALA A 1 174 ? 14.146 35.169 -8.726 1.00 120.39 279 ALA A O 1
ATOM 1364 N N . ASP A 1 175 ? 14.526 33.542 -7.229 1.00 121.44 280 ASP A N 1
ATOM 1365 C CA . ASP A 1 175 ? 14.171 32.508 -8.190 1.00 130.36 280 ASP A CA 1
ATOM 1366 C C . ASP A 1 175 ? 12.761 31.936 -8.026 1.00 133.12 280 ASP A C 1
ATOM 1367 O O . ASP A 1 175 ? 12.419 30.926 -8.640 1.00 138.12 280 ASP A O 1
ATOM 1372 N N . PHE A 1 176 ? 11.949 32.589 -7.203 1.00 131.28 281 PHE A N 1
ATOM 1373 C CA . PHE A 1 176 ? 10.524 32.299 -7.123 1.00 136.22 281 PHE A CA 1
ATOM 1374 C C . PHE A 1 176 ? 9.735 33.526 -7.604 1.00 138.30 281 PHE A C 1
ATOM 1375 O O . PHE A 1 176 ? 10.001 34.638 -7.149 1.00 136.22 281 PHE A O 1
ATOM 1383 N N . PRO A 1 177 ? 8.769 33.348 -8.519 1.00 141.57 282 PRO A N 1
ATOM 1384 C CA . PRO A 1 177 ? 8.271 32.115 -9.132 1.00 147.18 282 PRO A CA 1
ATOM 1385 C C . PRO A 1 177 ? 9.108 31.696 -10.333 1.00 154.42 282 PRO A C 1
ATOM 1386 O O . PRO A 1 177 ? 9.071 30.528 -10.728 1.00 158.65 282 PRO A O 1
ATOM 1390 N N . GLU A 1 178 ? 9.834 32.641 -10.927 1.00 155.56 283 GLU A N 1
ATOM 1391 C CA . GLU A 1 178 ? 10.715 32.299 -12.034 1.00 160.28 283 GLU A CA 1
ATOM 1392 C C . GLU A 1 178 ? 12.137 32.795 -11.787 1.00 154.98 283 GLU A C 1
ATOM 1393 O O . GLU A 1 178 ? 12.355 33.680 -10.959 1.00 148.56 283 GLU A O 1
ATOM 1399 N N . LYS A 1 179 ? 13.096 32.211 -12.502 1.00 158.17 284 LYS A N 1
ATOM 1400 C CA . LYS A 1 179 ? 14.504 32.593 -12.397 1.00 157.45 284 LYS A CA 1
ATOM 1401 C C . LYS A 1 179 ? 14.728 34.077 -12.684 1.00 153.74 284 LYS A C 1
ATOM 1402 O O . LYS A 1 179 ? 14.100 34.643 -13.577 1.00 156.60 284 LYS A O 1
ATOM 1408 N N . ASP A 1 180 ? 15.623 34.695 -11.918 1.00 148.45 285 ASP A N 1
ATOM 1409 C CA . ASP A 1 180 ? 16.036 36.085 -12.123 1.00 144.00 285 ASP A CA 1
ATOM 1410 C C . ASP A 1 180 ? 14.881 37.069 -12.113 1.00 136.91 285 ASP A C 1
ATOM 1411 O O . ASP A 1 180 ? 14.890 38.053 -12.854 1.00 138.24 285 ASP A O 1
ATOM 1416 N N . CYS A 1 181 ? 13.874 36.802 -11.293 1.00 129.83 286 CYS A N 1
ATOM 1417 C CA . CYS A 1 181 ? 12.767 37.731 -11.183 1.00 124.84 286 CYS A CA 1
ATOM 1418 C C . CYS A 1 181 ? 13.166 38.894 -10.276 1.00 117.19 286 CYS A C 1
ATOM 1419 O O . CYS A 1 181 ? 13.615 38.668 -9.161 1.00 115.83 286 CYS A O 1
ATOM 1422 N N . PRO A 1 182 ? 12.961 40.139 -10.730 1.00 112.83 287 PRO A N 1
ATOM 1423 C CA . PRO A 1 182 ? 13.148 41.354 -9.922 1.00 106.82 287 PRO A CA 1
ATOM 1424 C C . PRO A 1 182 ? 12.137 41.427 -8.785 1.00 104.96 287 PRO A C 1
ATOM 1425 O O . PRO A 1 182 ? 10.951 41.202 -9.017 1.00 111.55 287 PRO A O 1
ATOM 1429 N N . VAL A 1 183 ? 12.599 41.734 -7.574 1.00 97.01 288 VAL A N 1
ATOM 1430 C CA . VAL A 1 183 ? 11.734 41.758 -6.400 1.00 89.22 288 VAL A CA 1
ATOM 1431 C C . VAL A 1 183 ? 12.100 42.858 -5.413 1.00 84.28 288 VAL A C 1
ATOM 1432 O O . VAL A 1 183 ? 13.231 43.332 -5.385 1.00 85.50 288 VAL A O 1
ATOM 1436 N N . VAL A 1 184 ? 11.117 43.260 -4.617 1.00 81.08 289 VAL A N 1
ATOM 1437 C CA . VAL A 1 184 ? 11.322 44.061 -3.421 1.00 84.74 289 VAL A CA 1
ATOM 1438 C C . VAL A 1 184 ? 10.958 43.215 -2.215 1.00 90.74 289 VAL A C 1
ATOM 1439 O O . VAL A 1 184 ? 9.836 42.704 -2.112 1.00 94.22 289 VAL A O 1
ATOM 1443 N N . VAL A 1 185 ? 11.919 43.060 -1.312 1.00 90.06 290 VAL A N 1
ATOM 1444 C CA . VAL A 1 185 ? 11.740 42.261 -0.113 1.00 84.50 290 VAL A CA 1
ATOM 1445 C C . VAL A 1 185 ? 11.474 43.178 1.071 1.00 82.48 290 VAL A C 1
ATOM 1446 O O . VAL A 1 185 ? 12.085 44.237 1.192 1.00 83.72 290 VAL A O 1
ATOM 1450 N N . SER A 1 186 ? 10.543 42.781 1.931 1.00 83.69 291 SER A N 1
ATOM 1451 C CA . SER A 1 186 ? 10.339 43.480 3.190 1.00 88.94 291 SER A CA 1
ATOM 1452 C C . SER A 1 186 ? 10.166 42.490 4.324 1.00 89.26 291 SER A C 1
ATOM 1453 O O . SER A 1 186 ? 9.508 41.476 4.164 1.00 93.60 291 SER A O 1
ATOM 1456 N N . ALA A 1 187 ? 10.757 42.773 5.475 1.00 85.02 292 ALA A N 1
ATOM 1457 C CA . ALA A 1 187 ? 10.647 41.840 6.584 1.00 81.68 292 ALA A CA 1
ATOM 1458 C C . ALA A 1 187 ? 9.865 42.477 7.716 1.00 82.83 292 ALA A C 1
ATOM 1459 O O . ALA A 1 187 ? 10.120 43.618 8.091 1.00 82.22 292 ALA A O 1
ATOM 1461 N N . GLY A 1 188 ? 8.901 41.741 8.252 1.00 84.63 293 GLY A N 1
ATOM 1462 C CA . GLY A 1 188 ? 8.157 42.202 9.404 1.00 83.97 293 GLY A CA 1
ATOM 1463 C C . GLY A 1 188 ? 7.006 41.272 9.714 1.00 87.49 293 GLY A C 1
ATOM 1464 O O . GLY A 1 188 ? 6.665 40.416 8.895 1.00 86.74 293 GLY A O 1
ATOM 1465 N N . ASN A 1 189 ? 6.437 41.418 10.907 1.00 93.22 294 ASN A N 1
ATOM 1466 C CA . ASN A 1 189 ? 5.242 40.683 11.306 1.00 96.57 294 ASN A CA 1
ATOM 1467 C C . ASN A 1 189 ? 5.413 39.184 11.009 1.00 95.53 294 ASN A C 1
ATOM 1468 O O . ASN A 1 189 ? 4.509 38.510 10.499 1.00 92.98 294 ASN A O 1
ATOM 1473 N N . SER A 1 190 ? 6.616 38.697 11.321 1.00 94.65 295 SER A N 1
ATOM 1474 C CA . SER A 1 190 ? 6.994 37.289 11.180 1.00 88.18 295 SER A CA 1
ATOM 1475 C C . SER A 1 190 ? 6.887 36.720 9.769 1.00 89.40 295 SER A C 1
ATOM 1476 O O . SER A 1 190 ? 6.547 35.553 9.592 1.00 90.60 295 SER A O 1
ATOM 1479 N N . GLU A 1 191 ? 7.215 37.526 8.767 1.00 91.96 296 GLU A N 1
ATOM 1480 C CA . GLU A 1 191 ? 7.197 37.046 7.392 1.00 92.40 296 GLU A CA 1
ATOM 1481 C C . GLU A 1 191 ? 8.150 37.809 6.505 1.00 86.84 296 GLU A C 1
ATOM 1482 O O . GLU A 1 191 ? 8.691 38.840 6.894 1.00 87.28 296 GLU A O 1
ATOM 1488 N N . LEU A 1 192 ? 8.380 37.269 5.317 1.00 83.98 297 LEU A N 1
ATOM 1489 C CA . LEU A 1 192 ? 9.024 38.036 4.279 1.00 83.74 297 LEU A CA 1
ATOM 1490 C C . LEU A 1 192 ? 7.947 38.333 3.245 1.00 92.55 297 LEU A C 1
ATOM 1491 O O . LEU A 1 192 ? 7.295 37.425 2.744 1.00 98.46 297 LEU A O 1
ATOM 1496 N N . SER A 1 193 ? 7.789 39.606 2.908 1.00 94.09 298 SER A N 1
ATOM 1497 C CA . SER A 1 193 ? 6.864 40.035 1.876 1.00 94.81 298 SER A CA 1
ATOM 1498 C C . SER A 1 193 ? 7.694 40.238 0.627 1.00 95.68 298 SER A C 1
ATOM 1499 O O . SER A 1 193 ? 8.705 40.938 0.649 1.00 94.89 298 SER A O 1
ATOM 1502 N N . LEU A 1 194 ? 7.260 39.610 -0.459 1.00 99.01 299 LEU A N 1
ATOM 1503 C CA . LEU A 1 194 ? 7.892 39.755 -1.748 1.00 103.89 299 LEU A CA 1
ATOM 1504 C C . LEU A 1 194 ? 6.939 40.425 -2.744 1.00 110.66 299 LEU A C 1
ATOM 1505 O O . LEU A 1 194 ? 5.941 39.849 -3.164 1.00 114.61 299 LEU A O 1
ATOM 1510 N N . GLN A 1 195 ? 7.293 41.654 -3.111 1.00 114.44 300 GLN A N 1
ATOM 1511 C CA . GLN A 1 195 ? 6.596 42.504 -4.085 1.00 120.35 300 GLN A CA 1
ATOM 1512 C C . GLN A 1 195 ? 7.294 42.429 -5.441 1.00 123.70 300 GLN A C 1
ATOM 1513 O O . GLN A 1 195 ? 8.468 42.755 -5.541 1.00 123.78 300 GLN A O 1
ATOM 1519 N N . LEU A 1 196 ? 6.597 41.986 -6.483 1.00 128.85 301 LEU A N 1
ATOM 1520 C CA . LEU A 1 196 ? 7.265 41.682 -7.750 1.00 131.12 301 LEU A CA 1
ATOM 1521 C C . LEU A 1 196 ? 7.368 42.809 -8.774 1.00 139.24 301 LEU A C 1
ATOM 1522 O O . LEU A 1 196 ? 7.921 42.591 -9.855 1.00 139.82 301 LEU A O 1
ATOM 1527 N N . ARG A 1 197 ? 6.886 43.996 -8.412 1.00 146.72 302 ARG A N 1
ATOM 1528 C CA . ARG A 1 197 ? 7.184 45.267 -9.102 1.00 153.15 302 ARG A CA 1
ATOM 1529 C C . ARG A 1 197 ? 7.588 45.197 -10.579 1.00 158.78 302 ARG A C 1
ATOM 1530 O O . ARG A 1 197 ? 8.462 45.944 -11.030 1.00 160.07 302 ARG A O 1
ATOM 1538 N N . LEU A 1 203 ? 1.393 44.014 -10.633 1.00 181.32 308 LEU A N 1
ATOM 1539 C CA . LEU A 1 203 ? 2.236 43.577 -9.523 1.00 173.30 308 LEU A CA 1
ATOM 1540 C C . LEU A 1 203 ? 1.535 42.565 -8.610 1.00 173.90 308 LEU A C 1
ATOM 1541 O O . LEU A 1 203 ? 0.393 42.742 -8.191 1.00 178.20 308 LEU A O 1
ATOM 1546 N N . ARG A 1 204 ? 2.275 41.501 -8.334 1.00 170.44 309 ARG A N 1
ATOM 1547 C CA . ARG A 1 204 ? 1.873 40.315 -7.581 1.00 171.14 309 ARG A CA 1
ATOM 1548 C C . ARG A 1 204 ? 2.669 40.270 -6.283 1.00 166.68 309 ARG A C 1
ATOM 1549 O O . ARG A 1 204 ? 3.758 40.840 -6.201 1.00 162.45 309 ARG A O 1
ATOM 1557 N N . GLU A 1 205 ? 2.135 39.609 -5.259 1.00 167.64 310 GLU A N 1
ATOM 1558 C CA . GLU A 1 205 ? 2.841 39.575 -3.988 1.00 163.65 310 GLU A CA 1
ATOM 1559 C C . GLU A 1 205 ? 2.763 38.195 -3.354 1.00 158.91 310 GLU A C 1
ATOM 1560 O O . GLU A 1 205 ? 1.795 37.447 -3.503 1.00 162.19 310 GLU A O 1
ATOM 1566 N N . GLY A 1 206 ? 3.840 37.906 -2.630 1.00 149.53 311 GLY A N 1
ATOM 1567 C CA . GLY A 1 206 ? 4.029 36.728 -1.809 1.00 142.81 311 GLY A CA 1
ATOM 1568 C C . GLY A 1 206 ? 4.381 36.956 -0.363 1.00 135.89 311 GLY A C 1
ATOM 1569 O O . GLY A 1 206 ? 5.010 37.939 -0.001 1.00 134.15 311 GLY A O 1
ATOM 1570 N N . SER A 1 207 ? 3.909 36.051 0.475 1.00 131.87 312 SER A N 1
ATOM 1571 C CA . SER A 1 207 ? 4.158 36.110 1.899 1.00 124.55 312 SER A CA 1
ATOM 1572 C C . SER A 1 207 ? 4.767 34.817 2.432 1.00 115.28 312 SER A C 1
ATOM 1573 O O . SER A 1 207 ? 4.126 33.766 2.382 1.00 116.85 312 SER A O 1
ATOM 1576 N N . PHE A 1 208 ? 6.008 34.879 2.922 1.00 106.02 313 PHE A N 1
ATOM 1577 C CA . PHE A 1 208 ? 6.701 33.665 3.345 1.00 99.25 313 PHE A CA 1
ATOM 1578 C C . PHE A 1 208 ? 6.778 33.700 4.840 1.00 98.26 313 PHE A C 1
ATOM 1579 O O . PHE A 1 208 ? 7.532 34.480 5.413 1.00 96.95 313 PHE A O 1
ATOM 1587 N N . ARG A 1 209 ? 5.977 32.851 5.469 1.00 104.24 314 ARG A N 1
ATOM 1588 C CA . ARG A 1 209 ? 5.876 32.868 6.909 1.00 111.48 314 ARG A CA 1
ATOM 1589 C C . ARG A 1 209 ? 7.157 32.277 7.460 1.00 113.16 314 ARG A C 1
ATOM 1590 O O . ARG A 1 209 ? 7.632 31.247 6.983 1.00 115.18 314 ARG A O 1
ATOM 1598 N N . VAL A 1 210 ? 7.717 32.946 8.458 1.00 111.19 315 VAL A N 1
ATOM 1599 C CA . VAL A 1 210 ? 8.910 32.468 9.133 1.00 108.31 315 VAL A CA 1
ATOM 1600 C C . VAL A 1 210 ? 8.719 31.056 9.688 1.00 108.57 315 VAL A C 1
ATOM 1601 O O . VAL A 1 210 ? 9.617 30.214 9.610 1.00 106.15 315 VAL A O 1
ATOM 1605 N N . THR A 1 211 ? 7.532 30.794 10.223 1.00 110.15 316 THR A N 1
ATOM 1606 C CA . THR A 1 211 ? 7.233 29.486 10.797 1.00 111.19 316 THR A CA 1
ATOM 1607 C C . THR A 1 211 ? 7.168 28.395 9.738 1.00 106.08 316 THR A C 1
ATOM 1608 O O . THR A 1 211 ? 7.120 27.210 10.062 1.00 107.05 316 THR A O 1
ATOM 1612 N N . ARG A 1 212 ? 7.131 28.800 8.473 1.00 99.98 317 ARG A N 1
ATOM 1613 C CA . ARG A 1 212 ? 7.155 27.839 7.386 1.00 97.73 317 ARG A CA 1
ATOM 1614 C C . ARG A 1 212 ? 8.520 27.697 6.706 1.00 93.29 317 ARG A C 1
ATOM 1615 O O . ARG A 1 212 ? 8.634 27.059 5.661 1.00 94.46 317 ARG A O 1
ATOM 1623 N N . MET A 1 213 ? 9.541 28.320 7.285 1.00 91.02 318 MET A N 1
ATOM 1624 C CA . MET A 1 213 ? 10.916 28.182 6.807 1.00 90.46 318 MET A CA 1
ATOM 1625 C C . MET A 1 213 ? 11.631 27.155 7.663 1.00 94.88 318 MET A C 1
ATOM 1626 O O . MET A 1 213 ? 11.787 27.360 8.864 1.00 95.95 318 MET A O 1
ATOM 1631 N N . ARG A 1 214 ? 12.039 26.041 7.067 1.00 97.49 319 ARG A N 1
ATOM 1632 C CA . ARG A 1 214 ? 12.704 24.998 7.835 1.00 100.97 319 ARG A CA 1
ATOM 1633 C C . ARG A 1 214 ? 14.093 25.467 8.243 1.00 99.50 319 ARG A C 1
ATOM 1634 O O . ARG A 1 214 ? 14.571 25.174 9.345 1.00 96.10 319 ARG A O 1
ATOM 1642 N N . CYS A 1 215 ? 14.753 26.167 7.327 1.00 101.36 320 CYS A N 1
ATOM 1643 C CA . CYS A 1 215 ? 16.046 26.764 7.616 1.00 101.89 320 CYS A CA 1
ATOM 1644 C C . CYS A 1 215 ? 16.395 27.876 6.633 1.00 95.75 320 CYS A C 1
ATOM 1645 O O . CYS A 1 215 ? 15.697 28.066 5.641 1.00 95.28 320 CYS A O 1
ATOM 1648 N N . TRP A 1 216 ? 17.489 28.590 6.878 1.00 92.53 321 TRP A N 1
ATOM 1649 C CA . TRP A 1 216 ? 17.999 29.480 5.845 1.00 87.96 321 TRP A CA 1
ATOM 1650 C C . TRP A 1 216 ? 19.530 29.478 5.845 1.00 89.06 321 TRP A C 1
ATOM 1651 O O . TRP A 1 216 ? 20.164 29.070 6.816 1.00 87.77 321 TRP A O 1
ATOM 1662 N N . ARG A 1 217 ? 20.107 29.936 4.743 1.00 90.64 322 ARG A N 1
ATOM 1663 C CA . ARG A 1 217 ? 21.546 29.876 4.544 1.00 93.94 322 ARG A CA 1
ATOM 1664 C C . ARG A 1 217 ? 22.017 31.130 3.791 1.00 95.06 322 ARG A C 1
ATOM 1665 O O . ARG A 1 217 ? 21.328 31.603 2.884 1.00 91.59 322 ARG A O 1
ATOM 1673 N N . VAL A 1 218 ? 23.144 31.708 4.185 1.00 98.51 323 VAL A N 1
ATOM 1674 C CA . VAL A 1 218 ? 23.694 32.818 3.412 1.00 95.28 323 VAL A CA 1
ATOM 1675 C C . VAL A 1 218 ? 24.922 32.240 2.715 1.00 95.90 323 VAL A C 1
ATOM 1676 O O . VAL A 1 218 ? 25.786 31.628 3.337 1.00 100.76 323 VAL A O 1
ATOM 1680 N N . THR A 1 219 ? 24.960 32.454 1.403 1.00 91.99 324 THR A N 1
ATOM 1681 C CA . THR A 1 219 ? 25.978 31.939 0.486 1.00 94.11 324 THR A CA 1
ATOM 1682 C C . THR A 1 219 ? 26.577 33.050 -0.360 1.00 96.00 324 THR A C 1
ATOM 1683 O O . THR A 1 219 ? 25.931 34.061 -0.632 1.00 95.99 324 THR A O 1
ATOM 1687 N N . SER A 1 220 ? 27.817 32.835 -0.783 1.00 100.50 325 SER A N 1
ATOM 1688 C CA . SER A 1 220 ? 28.557 33.787 -1.597 1.00 106.32 325 SER A CA 1
ATOM 1689 C C . SER A 1 220 ? 29.209 32.992 -2.710 1.00 114.57 325 SER A C 1
ATOM 1690 O O . SER A 1 220 ? 29.598 31.838 -2.520 1.00 119.44 325 SER A O 1
ATOM 1693 N N . SER A 1 221 ? 29.318 33.618 -3.878 1.00 116.98 326 SER A N 1
ATOM 1694 C CA . SER A 1 221 ? 30.114 33.059 -4.959 1.00 127.75 326 SER A CA 1
ATOM 1695 C C . SER A 1 221 ? 31.618 33.049 -4.807 1.00 140.57 326 SER A C 1
ATOM 1696 O O . SER A 1 221 ? 32.206 33.723 -3.961 1.00 145.39 326 SER A O 1
ATOM 1699 N N . VAL A 1 222 ? 32.201 32.250 -5.695 1.00 146.62 327 VAL A N 1
ATOM 1700 C CA . VAL A 1 222 ? 33.615 32.166 -6.021 1.00 153.22 327 VAL A CA 1
ATOM 1701 C C . VAL A 1 222 ? 33.670 31.727 -7.485 1.00 158.66 327 VAL A C 1
ATOM 1702 O O . VAL A 1 222 ? 32.686 31.195 -7.999 1.00 158.51 327 VAL A O 1
ATOM 1706 N N . PRO A 1 223 ? 34.801 31.955 -8.172 1.00 163.72 328 PRO A N 1
ATOM 1707 C CA . PRO A 1 223 ? 34.900 31.468 -9.555 1.00 164.75 328 PRO A CA 1
ATOM 1708 C C . PRO A 1 223 ? 34.930 29.946 -9.650 1.00 165.96 328 PRO A C 1
ATOM 1709 O O . PRO A 1 223 ? 34.735 29.422 -10.749 1.00 165.96 328 PRO A O 1
ATOM 1713 N N . VAL A 1 239 ? 30.963 40.602 -3.480 1.00 148.86 344 VAL A N 1
ATOM 1714 C CA . VAL A 1 239 ? 30.581 39.908 -4.705 1.00 146.02 344 VAL A CA 1
ATOM 1715 C C . VAL A 1 239 ? 29.081 39.609 -4.762 1.00 141.12 344 VAL A C 1
ATOM 1716 O O . VAL A 1 239 ? 28.257 40.472 -4.455 1.00 143.40 344 VAL A O 1
ATOM 1720 N N . ARG A 1 240 ? 28.733 38.391 -5.164 1.00 132.96 345 ARG A N 1
ATOM 1721 C CA . ARG A 1 240 ? 27.347 37.935 -5.171 1.00 125.40 345 ARG A CA 1
ATOM 1722 C C . ARG A 1 240 ? 26.926 37.165 -3.921 1.00 118.93 345 ARG A C 1
ATOM 1723 O O . ARG A 1 240 ? 27.428 36.075 -3.657 1.00 123.35 345 ARG A O 1
ATOM 1731 N N . LEU A 1 241 ? 25.996 37.735 -3.157 1.00 108.03 346 LEU A N 1
ATOM 1732 C CA . LEU A 1 241 ? 25.554 37.119 -1.909 1.00 96.61 346 LEU A CA 1
ATOM 1733 C C . LEU A 1 241 ? 24.126 36.641 -2.121 1.00 92.83 346 LEU A C 1
ATOM 1734 O O . LEU A 1 241 ? 23.317 37.324 -2.749 1.00 93.50 346 LEU A O 1
ATOM 1739 N N . GLU A 1 242 ? 23.808 35.485 -1.552 1.00 90.41 347 GLU A N 1
ATOM 1740 C CA . GLU A 1 242 ? 22.463 34.934 -1.625 1.00 87.81 347 GLU A CA 1
ATOM 1741 C C . GLU A 1 242 ? 21.933 34.501 -0.270 1.00 84.90 347 GLU A C 1
ATOM 1742 O O . GLU A 1 242 ? 22.683 34.002 0.569 1.00 86.61 347 GLU A O 1
ATOM 1748 N N . LEU A 1 243 ? 20.636 34.689 -0.061 1.00 83.83 348 LEU A N 1
ATOM 1749 C CA . LEU A 1 243 ? 19.972 34.045 1.061 1.00 88.02 348 LEU A CA 1
ATOM 1750 C C . LEU A 1 243 ? 18.988 33.025 0.541 1.00 85.33 348 LEU A C 1
ATOM 1751 O O . LEU A 1 243 ? 18.117 33.345 -0.259 1.00 87.98 348 LEU A O 1
ATOM 1756 N N . ALA A 1 244 ? 19.146 31.779 0.969 1.00 85.21 349 ALA A N 1
ATOM 1757 C CA . ALA A 1 244 ? 18.237 30.745 0.520 1.00 86.71 349 ALA A CA 1
ATOM 1758 C C . ALA A 1 244 ? 17.554 30.142 1.729 1.00 85.05 349 ALA A C 1
ATOM 1759 O O . ALA A 1 244 ? 18.194 29.839 2.733 1.00 82.02 349 ALA A O 1
ATOM 1761 N N . PHE A 1 245 ? 16.242 29.996 1.639 1.00 85.09 350 PHE A N 1
ATOM 1762 C CA . PHE A 1 245 ? 15.497 29.335 2.695 1.00 87.63 350 PHE A CA 1
ATOM 1763 C C . PHE A 1 245 ? 14.693 28.170 2.147 1.00 92.67 350 PHE A C 1
ATOM 1764 O O . PHE A 1 245 ? 14.221 28.213 1.013 1.00 92.14 350 PHE A O 1
ATOM 1772 N N . GLU A 1 246 ? 14.576 27.110 2.933 1.00 97.88 351 GLU A N 1
ATOM 1773 C CA . GLU A 1 246 ? 13.907 25.911 2.462 1.00 101.58 351 GLU A CA 1
ATOM 1774 C C . GLU A 1 246 ? 12.486 26.028 2.986 1.00 95.80 351 GLU A C 1
ATOM 1775 O O . GLU A 1 246 ? 12.242 25.910 4.186 1.00 95.62 351 GLU A O 1
ATOM 1781 N N . TYR A 1 247 ? 11.563 26.315 2.076 1.00 92.10 352 TYR A N 1
ATOM 1782 C CA . TYR A 1 247 ? 10.218 26.738 2.439 1.00 90.94 352 TYR A CA 1
ATOM 1783 C C . TYR A 1 247 ? 9.216 25.607 2.224 1.00 94.22 352 TYR A C 1
ATOM 1784 O O . TYR A 1 247 ? 9.254 24.910 1.206 1.00 94.00 352 TYR A O 1
ATOM 1793 N N . LEU A 1 248 ? 8.332 25.429 3.201 1.00 96.42 353 LEU A N 1
ATOM 1794 C CA . LEU A 1 248 ? 7.235 24.474 3.105 1.00 101.16 353 LEU A CA 1
ATOM 1795 C C . LEU A 1 248 ? 6.149 25.109 2.247 1.00 108.25 353 LEU A C 1
ATOM 1796 O O . LEU A 1 248 ? 5.297 25.849 2.736 1.00 110.61 353 LEU A O 1
ATOM 1801 N N . MET A 1 249 ? 6.204 24.808 0.953 1.00 113.22 354 MET A N 1
ATOM 1802 C CA . MET A 1 249 ? 5.309 25.398 -0.036 1.00 117.31 354 MET A CA 1
ATOM 1803 C C . MET A 1 249 ? 3.887 24.856 0.071 1.00 128.85 354 MET A C 1
ATOM 1804 O O . MET A 1 249 ? 2.919 25.557 -0.217 1.00 133.83 354 MET A O 1
ATOM 1809 N N . SER A 1 250 ? 3.780 23.600 0.491 1.00 133.97 355 SER A N 1
ATOM 1810 C CA . SER A 1 250 ? 2.502 22.963 0.780 1.00 139.96 355 SER A CA 1
ATOM 1811 C C . SER A 1 250 ? 2.814 21.708 1.577 1.00 142.47 355 SER A C 1
ATOM 1812 O O . SER A 1 250 ? 3.976 21.454 1.889 1.00 137.93 355 SER A O 1
ATOM 1815 N N . LYS A 1 251 ? 1.792 20.932 1.918 1.00 152.16 356 LYS A N 1
ATOM 1816 C CA . LYS A 1 251 ? 1.997 19.784 2.792 1.00 158.42 356 LYS A CA 1
ATOM 1817 C C . LYS A 1 251 ? 3.021 18.812 2.198 1.00 164.30 356 LYS A C 1
ATOM 1818 O O . LYS A 1 251 ? 2.904 18.407 1.040 1.00 170.56 356 LYS A O 1
ATOM 1824 N N . ASP A 1 252 ? 4.018 18.447 2.999 1.00 162.09 357 ASP A N 1
ATOM 1825 C CA . ASP A 1 252 ? 5.082 17.523 2.595 1.00 164.32 357 ASP A CA 1
ATOM 1826 C C . ASP A 1 252 ? 5.838 17.918 1.323 1.00 160.32 357 ASP A C 1
ATOM 1827 O O . ASP A 1 252 ? 6.416 17.056 0.661 1.00 163.12 357 ASP A O 1
ATOM 1832 N N . ARG A 1 253 ? 5.846 19.202 0.978 1.00 154.36 358 ARG A N 1
ATOM 1833 C CA . ARG A 1 253 ? 6.581 19.647 -0.205 1.00 151.79 358 ARG A CA 1
ATOM 1834 C C . ARG A 1 253 ? 7.479 20.830 0.135 1.00 135.12 358 ARG A C 1
ATOM 1835 O O . ARG A 1 253 ? 6.999 21.950 0.289 1.00 129.52 358 ARG A O 1
ATOM 1843 N N . LEU A 1 254 ? 8.779 20.578 0.245 1.00 127.67 359 LEU A N 1
ATOM 1844 C CA . LEU A 1 254 ? 9.745 21.633 0.524 1.00 116.08 359 LEU A CA 1
ATOM 1845 C C . LEU A 1 254 ? 10.458 22.093 -0.743 1.00 115.07 359 LEU A C 1
ATOM 1846 O O . LEU A 1 254 ? 10.829 21.281 -1.591 1.00 119.02 359 LEU A O 1
ATOM 1851 N N . GLN A 1 255 ? 10.629 23.405 -0.870 1.00 109.92 360 GLN A N 1
ATOM 1852 C CA . GLN A 1 255 ? 11.252 23.991 -2.049 1.00 110.35 360 GLN A CA 1
ATOM 1853 C C . GLN A 1 255 ? 12.164 25.118 -1.598 1.00 105.73 360 GLN A C 1
ATOM 1854 O O . GLN A 1 255 ? 11.765 25.956 -0.791 1.00 104.15 360 GLN A O 1
ATOM 1860 N N . TRP A 1 256 ? 13.399 25.120 -2.091 1.00 104.86 361 TRP A N 1
ATOM 1861 C CA . TRP A 1 256 ? 14.333 26.194 -1.772 1.00 100.56 361 TRP A CA 1
ATOM 1862 C C . TRP A 1 256 ? 14.023 27.456 -2.558 1.00 101.16 361 TRP A C 1
ATOM 1863 O O . TRP A 1 256 ? 13.825 27.424 -3.778 1.00 101.40 361 TRP A O 1
ATOM 1874 N N . VAL A 1 257 ? 13.969 28.572 -1.840 1.00 100.05 362 VAL A N 1
ATOM 1875 C CA . VAL A 1 257 ? 13.840 29.871 -2.471 1.00 96.99 362 VAL A CA 1
ATOM 1876 C C . VAL A 1 257 ? 15.089 30.709 -2.242 1.00 92.42 362 VAL A C 1
ATOM 1877 O O . VAL A 1 257 ? 15.564 30.829 -1.108 1.00 90.39 362 VAL A O 1
ATOM 1881 N N . THR A 1 258 ? 15.638 31.256 -3.324 1.00 92.16 363 THR A N 1
ATOM 1882 C CA . THR A 1 258 ? 16.896 31.987 -3.239 1.00 93.29 363 THR A CA 1
ATOM 1883 C C . THR A 1 258 ? 16.730 33.442 -3.659 1.00 92.05 363 THR A C 1
ATOM 1884 O O . THR A 1 258 ? 16.306 33.725 -4.777 1.00 91.75 363 THR A O 1
ATOM 1888 N N . ILE A 1 259 ? 17.083 34.361 -2.771 1.00 90.19 364 ILE A N 1
ATOM 1889 C CA . ILE A 1 259 ? 17.057 35.783 -3.075 1.00 87.37 364 ILE A CA 1
ATOM 1890 C C . ILE A 1 259 ? 18.509 36.252 -3.206 1.00 88.56 364 ILE A C 1
ATOM 1891 O O . ILE A 1 259 ? 19.327 36.015 -2.312 1.00 89.44 364 ILE A O 1
ATOM 1896 N N . THR A 1 260 ? 18.827 36.912 -4.318 1.00 87.69 365 THR A N 1
ATOM 1897 C CA . THR A 1 260 ? 20.170 37.449 -4.532 1.00 88.12 365 THR A CA 1
ATOM 1898 C C . THR A 1 260 ? 20.223 38.937 -4.216 1.00 91.45 365 THR A C 1
ATOM 1899 O O . THR A 1 260 ? 19.690 39.759 -4.954 1.00 92.56 365 THR A O 1
ATOM 1903 N N . SER A 1 261 ? 20.911 39.272 -3.130 1.00 91.15 366 SER A N 1
ATOM 1904 C CA . SER A 1 261 ? 20.909 40.619 -2.591 1.00 90.75 366 SER A CA 1
ATOM 1905 C C . SER A 1 261 ? 22.166 40.881 -1.760 1.00 92.56 366 SER A C 1
ATOM 1906 O O . SER A 1 261 ? 22.571 40.047 -0.946 1.00 91.83 366 SER A O 1
ATOM 1909 N N . PRO A 1 262 ? 22.788 42.053 -1.961 1.00 91.99 367 PRO A N 1
ATOM 1910 C CA . PRO A 1 262 ? 23.932 42.506 -1.165 1.00 89.45 367 PRO A CA 1
ATOM 1911 C C . PRO A 1 262 ? 23.560 42.617 0.306 1.00 88.05 367 PRO A C 1
ATOM 1912 O O . PRO A 1 262 ? 24.435 42.667 1.173 1.00 89.94 367 PRO A O 1
ATOM 1916 N N . GLN A 1 263 ? 22.263 42.664 0.578 1.00 88.14 368 GLN A N 1
ATOM 1917 C CA . GLN A 1 263 ? 21.786 42.710 1.948 1.00 93.47 368 GLN A CA 1
ATOM 1918 C C . GLN A 1 263 ? 21.331 41.342 2.444 1.00 88.01 368 GLN A C 1
ATOM 1919 O O . GLN A 1 263 ? 20.543 41.255 3.390 1.00 88.96 368 GLN A O 1
ATOM 1925 N N . ALA A 1 264 ? 21.822 40.280 1.811 1.00 80.46 369 ALA A N 1
ATOM 1926 C CA . ALA A 1 264 ? 21.452 38.930 2.221 1.00 77.33 369 ALA A CA 1
ATOM 1927 C C . ALA A 1 264 ? 21.671 38.671 3.704 1.00 80.57 369 ALA A C 1
ATOM 1928 O O . ALA A 1 264 ? 20.830 38.060 4.370 1.00 83.14 369 ALA A O 1
ATOM 1930 N N . ILE A 1 265 ? 22.784 39.186 4.225 1.00 82.26 370 ILE A N 1
ATOM 1931 C CA . ILE A 1 265 ? 23.120 38.989 5.628 1.00 85.32 370 ILE A CA 1
ATOM 1932 C C . ILE A 1 265 ? 22.153 39.719 6.538 1.00 94.68 370 ILE A C 1
ATOM 1933 O O . ILE A 1 265 ? 21.736 39.183 7.561 1.00 100.57 370 ILE A O 1
ATOM 1938 N N . MET A 1 266 ? 21.786 40.939 6.162 1.00 96.11 371 MET A N 1
ATOM 1939 C CA . MET A 1 266 ? 20.797 41.672 6.936 1.00 97.29 371 MET A CA 1
ATOM 1940 C C . MET A 1 266 ? 19.451 40.951 6.952 1.00 92.86 371 MET A C 1
ATOM 1941 O O . MET A 1 266 ? 18.798 40.880 7.996 1.00 95.50 371 MET A O 1
ATOM 1946 N N . MET A 1 267 ? 19.062 40.385 5.809 1.00 84.39 372 MET A N 1
ATOM 1947 C CA . MET A 1 267 ? 17.834 39.595 5.729 1.00 83.71 372 MET A CA 1
ATOM 1948 C C . MET A 1 267 ? 17.902 38.400 6.675 1.00 91.28 372 MET A C 1
ATOM 1949 O O . MET A 1 267 ? 16.947 38.113 7.398 1.00 93.57 372 MET A O 1
ATOM 1954 N N . SER A 1 268 ? 19.033 37.699 6.656 1.00 92.10 373 SER A N 1
ATOM 1955 C CA . SER A 1 268 ? 19.242 36.562 7.544 1.00 91.33 373 SER A CA 1
ATOM 1956 C C . SER A 1 268 ? 19.155 36.948 9.017 1.00 91.24 373 SER A C 1
ATOM 1957 O O . SER A 1 268 ? 18.517 36.268 9.830 1.00 93.20 373 SER A O 1
ATOM 1960 N N . ILE A 1 269 ? 19.769 38.077 9.340 1.00 90.00 374 ILE A N 1
ATOM 1961 C CA . ILE A 1 269 ? 19.758 38.601 10.691 1.00 92.38 374 ILE A CA 1
ATOM 1962 C C . ILE A 1 269 ? 18.323 38.866 11.092 1.00 95.84 374 ILE A C 1
ATOM 1963 O O . ILE A 1 269 ? 17.927 38.574 12.209 1.00 97.69 374 ILE A O 1
ATOM 1968 N N . CYS A 1 270 ? 17.546 39.412 10.163 1.00 98.83 375 CYS A N 1
ATOM 1969 C CA . CYS A 1 270 ? 16.133 39.683 10.408 1.00 99.82 375 CYS A CA 1
ATOM 1970 C C . CYS A 1 270 ? 15.329 38.417 10.634 1.00 98.00 375 CYS A C 1
ATOM 1971 O O . CYS A 1 270 ? 14.479 38.378 11.517 1.00 101.82 375 CYS A O 1
ATOM 1974 N N . LEU A 1 271 ? 15.592 37.387 9.842 1.00 94.78 376 LEU A N 1
ATOM 1975 C CA . LEU A 1 271 ? 14.908 36.117 10.030 1.00 94.23 376 LEU A CA 1
ATOM 1976 C C . LEU A 1 271 ? 15.176 35.572 11.426 1.00 99.73 376 LEU A C 1
ATOM 1977 O O . LEU A 1 271 ? 14.255 35.180 12.159 1.00 100.75 376 LEU A O 1
ATOM 1982 N N . GLN A 1 272 ? 16.450 35.601 11.801 1.00 102.69 377 GLN A N 1
ATOM 1983 C CA . GLN A 1 272 ? 16.873 35.129 13.106 1.00 108.52 377 GLN A CA 1
ATOM 1984 C C . GLN A 1 272 ? 16.220 35.940 14.217 1.00 110.90 377 GLN A C 1
ATOM 1985 O O . GLN A 1 272 ? 15.780 35.391 15.220 1.00 116.77 377 GLN A O 1
ATOM 1991 N N . SER A 1 273 ? 16.183 37.255 14.023 1.00 105.30 378 SER A N 1
ATOM 1992 C CA . SER A 1 273 ? 15.654 38.199 15.000 1.00 102.63 378 SER A CA 1
ATOM 1993 C C . SER A 1 273 ? 14.161 37.989 15.225 1.00 101.72 378 SER A C 1
ATOM 1994 O O . SER A 1 273 ? 13.676 38.027 16.361 1.00 102.94 378 SER A O 1
ATOM 1997 N N . MET A 1 274 ? 13.442 37.758 14.131 1.00 99.83 379 MET A N 1
ATOM 1998 C CA . MET A 1 274 ? 12.010 37.499 14.184 1.00 102.98 379 MET A CA 1
ATOM 1999 C C . MET A 1 274 ? 11.737 36.182 14.892 1.00 106.26 379 MET A C 1
ATOM 2000 O O . MET A 1 274 ? 10.828 36.085 15.726 1.00 109.72 379 MET A O 1
ATOM 2005 N N . VAL A 1 275 ? 12.571 35.186 14.604 1.00 106.06 380 VAL A N 1
ATOM 2006 C CA . VAL A 1 275 ? 12.418 33.890 15.249 1.00 106.93 380 VAL A CA 1
ATOM 2007 C C . VAL A 1 275 ? 12.653 34.035 16.741 1.00 109.47 380 VAL A C 1
ATOM 2008 O O . VAL A 1 275 ? 11.907 33.494 17.552 1.00 108.58 380 VAL A O 1
ATOM 2012 N N . ASP A 1 276 ? 13.709 34.760 17.088 1.00 112.97 381 ASP A N 1
ATOM 2013 C CA . ASP A 1 276 ? 14.068 35.016 18.473 1.00 119.32 381 ASP A CA 1
ATOM 2014 C C . ASP A 1 276 ? 12.922 35.687 19.223 1.00 120.21 381 ASP A C 1
ATOM 2015 O O . ASP A 1 276 ? 12.577 35.291 20.342 1.00 124.49 381 ASP A O 1
ATOM 2020 N N . GLU A 1 277 ? 12.333 36.705 18.594 1.00 115.34 382 GLU A N 1
ATOM 2021 C CA . GLU A 1 277 ? 11.246 37.453 19.216 1.00 115.10 382 GLU A CA 1
ATOM 2022 C C . GLU A 1 277 ? 10.056 36.530 19.445 1.00 110.71 382 GLU A C 1
ATOM 2023 O O . GLU A 1 277 ? 9.391 36.593 20.482 1.00 114.54 382 GLU A O 1
ATOM 2029 N N . LEU A 1 278 ? 9.805 35.667 18.464 1.00 103.11 383 LEU A N 1
ATOM 2030 C CA . LEU A 1 278 ? 8.775 34.637 18.584 1.00 102.71 383 LEU A CA 1
ATOM 2031 C C . LEU A 1 278 ? 9.085 33.680 19.753 1.00 111.76 383 LEU A C 1
ATOM 2032 O O . LEU A 1 278 ? 8.165 33.258 20.441 1.00 116.11 383 LEU A O 1
ATOM 2037 N N . MET A 1 279 ? 10.349 33.296 19.951 1.00 113.18 384 MET A N 1
ATOM 2038 C CA . MET A 1 279 ? 10.704 32.385 21.052 1.00 117.46 384 MET A CA 1
ATOM 2039 C C . MET A 1 279 ? 10.455 33.042 22.391 1.00 121.69 384 MET A C 1
ATOM 2040 O O . MET A 1 279 ? 9.912 32.417 23.302 1.00 126.80 384 MET A O 1
ATOM 2045 N N . VAL A 1 280 ? 10.862 34.299 22.512 1.00 121.44 385 VAL A N 1
ATOM 2046 C CA . VAL A 1 280 ? 10.643 35.034 23.748 1.00 126.99 385 VAL A CA 1
ATOM 2047 C C . VAL A 1 280 ? 9.150 35.168 24.040 1.00 130.15 385 VAL A C 1
ATOM 2048 O O . VAL A 1 280 ? 8.708 34.997 25.180 1.00 134.54 385 VAL A O 1
ATOM 2052 N N . LYS A 1 281 ? 8.380 35.483 23.004 1.00 129.86 386 LYS A N 1
ATOM 2053 C CA . LYS A 1 281 ? 6.930 35.586 23.131 1.00 134.72 386 LYS A CA 1
ATOM 2054 C C . LYS A 1 281 ? 6.255 34.263 23.518 1.00 135.73 386 LYS A C 1
ATOM 2055 O O . LYS A 1 281 ? 5.401 34.224 24.405 1.00 139.74 386 LYS A O 1
ATOM 2061 N N . LYS A 1 282 ? 6.646 33.190 22.833 1.00 132.49 387 LYS A N 1
ATOM 2062 C CA . LYS A 1 282 ? 6.103 31.847 23.043 1.00 132.67 387 LYS A CA 1
ATOM 2063 C C . LYS A 1 282 ? 6.319 31.355 24.466 1.00 136.90 387 LYS A C 1
ATOM 2064 O O . LYS A 1 282 ? 5.476 30.670 25.045 1.00 140.62 387 LYS A O 1
ATOM 2070 N N . SER A 1 283 ? 7.478 31.706 25.009 1.00 136.03 388 SER A N 1
ATOM 2071 C CA . SER A 1 283 ? 7.877 31.293 26.343 1.00 138.71 388 SER A CA 1
ATOM 2072 C C . SER A 1 283 ? 7.145 32.061 27.439 1.00 140.18 388 SER A C 1
ATOM 2073 O O . SER A 1 283 ? 7.735 32.870 28.155 1.00 142.86 388 SER A O 1
ATOM 2076 N N . PRO B 1 8 ? 44.581 41.421 35.795 1.00 189.29 113 PRO B N 1
ATOM 2077 C CA . PRO B 1 8 ? 44.409 41.709 34.366 1.00 192.80 113 PRO B CA 1
ATOM 2078 C C . PRO B 1 8 ? 44.606 40.445 33.548 1.00 184.84 113 PRO B C 1
ATOM 2079 O O . PRO B 1 8 ? 43.649 39.711 33.299 1.00 177.95 113 PRO B O 1
ATOM 2083 N N . THR B 1 9 ? 45.841 40.202 33.126 1.00 186.75 114 THR B N 1
ATOM 2084 C CA . THR B 1 9 ? 46.149 39.060 32.282 1.00 182.92 114 THR B CA 1
ATOM 2085 C C . THR B 1 9 ? 47.501 38.509 32.740 1.00 182.51 114 THR B C 1
ATOM 2086 O O . THR B 1 9 ? 48.483 39.242 32.881 1.00 188.79 114 THR B O 1
ATOM 2090 N N . GLU B 1 10 ? 47.520 37.211 33.030 1.00 174.76 115 GLU B N 1
ATOM 2091 C CA . GLU B 1 10 ? 48.691 36.527 33.568 1.00 174.33 115 GLU B CA 1
ATOM 2092 C C . GLU B 1 10 ? 48.564 35.042 33.237 1.00 168.20 115 GLU B C 1
ATOM 2093 O O . GLU B 1 10 ? 47.455 34.511 33.160 1.00 165.06 115 GLU B O 1
ATOM 2099 N N . GLU B 1 11 ? 49.697 34.379 33.022 1.00 167.09 116 GLU B N 1
ATOM 2100 C CA . GLU B 1 11 ? 49.699 32.954 32.698 1.00 159.00 116 GLU B CA 1
ATOM 2101 C C . GLU B 1 11 ? 49.655 32.060 33.942 1.00 149.68 116 GLU B C 1
ATOM 2102 O O . GLU B 1 11 ? 50.421 32.246 34.885 1.00 151.78 116 GLU B O 1
ATOM 2108 N N . VAL B 1 12 ? 48.744 31.091 33.925 1.00 139.56 117 VAL B N 1
ATOM 2109 C CA . VAL B 1 12 ? 48.527 30.200 35.056 1.00 133.14 117 VAL B CA 1
ATOM 2110 C C . VAL B 1 12 ? 48.415 28.735 34.645 1.00 129.47 117 VAL B C 1
ATOM 2111 O O . VAL B 1 12 ? 48.240 28.401 33.468 1.00 128.79 117 VAL B O 1
ATOM 2115 N N . SER B 1 13 ? 48.510 27.877 35.653 1.00 128.03 118 SER B N 1
ATOM 2116 C CA . SER B 1 13 ? 48.331 26.441 35.528 1.00 128.35 118 SER B CA 1
ATOM 2117 C C . SER B 1 13 ? 46.934 26.042 36.002 1.00 125.63 118 SER B C 1
ATOM 2118 O O . SER B 1 13 ? 46.505 26.436 37.083 1.00 126.32 118 SER B O 1
ATOM 2121 N N . LEU B 1 14 ? 46.243 25.249 35.192 1.00 123.09 119 LEU B N 1
ATOM 2122 C CA . LEU B 1 14 ? 44.893 24.775 35.487 1.00 120.45 119 LEU B CA 1
ATOM 2123 C C . LEU B 1 14 ? 44.791 23.262 35.509 1.00 117.70 119 LEU B C 1
ATOM 2124 O O . LEU B 1 14 ? 45.244 22.576 34.586 1.00 119.03 119 LEU B O 1
ATOM 2129 N N . GLU B 1 15 ? 44.203 22.751 36.588 1.00 114.25 120 GLU B N 1
ATOM 2130 C CA . GLU B 1 15 ? 43.927 21.330 36.708 1.00 108.26 120 GLU B CA 1
ATOM 2131 C C . GLU B 1 15 ? 42.574 20.992 36.116 1.00 102.40 120 GLU B C 1
ATOM 2132 O O . GLU B 1 15 ? 41.547 21.555 36.494 1.00 103.22 120 GLU B O 1
ATOM 2138 N N . VAL B 1 16 ? 42.585 20.045 35.192 1.00 99.15 121 VAL B N 1
ATOM 2139 C CA . VAL B 1 16 ? 41.373 19.483 34.629 1.00 95.92 121 VAL B CA 1
ATOM 2140 C C . VAL B 1 16 ? 41.427 18.012 34.984 1.00 95.88 121 VAL B C 1
ATOM 2141 O O . VAL B 1 16 ? 42.450 17.373 34.744 1.00 97.88 121 VAL B O 1
ATOM 2145 N N . LEU B 1 17 ? 40.362 17.443 35.537 1.00 95.34 122 LEU B N 1
ATOM 2146 C CA . LEU B 1 17 ? 40.487 16.046 35.901 1.00 96.12 122 LEU B CA 1
ATOM 2147 C C . LEU B 1 17 ? 39.880 15.242 34.787 1.00 102.52 122 LEU B C 1
ATOM 2148 O O . LEU B 1 17 ? 38.914 15.676 34.161 1.00 102.20 122 LEU B O 1
ATOM 2153 N N . LEU B 1 18 ? 40.439 14.066 34.531 1.00 111.64 123 LEU B N 1
ATOM 2154 C CA . LEU B 1 18 ? 39.729 13.093 33.733 1.00 119.15 123 LEU B CA 1
ATOM 2155 C C . LEU B 1 18 ? 38.753 12.347 34.620 1.00 126.60 123 LEU B C 1
ATOM 2156 O O . LEU B 1 18 ? 38.790 12.475 35.845 1.00 130.27 123 LEU B O 1
ATOM 2161 N N . SER B 1 19 ? 37.878 11.574 33.997 1.00 129.04 124 SER B N 1
ATOM 2162 C CA . SER B 1 19 ? 36.842 10.859 34.723 1.00 131.48 124 SER B CA 1
ATOM 2163 C C . SER B 1 19 ? 37.336 9.904 35.809 1.00 135.41 124 SER B C 1
ATOM 2164 O O . SER B 1 19 ? 36.630 9.662 36.784 1.00 136.46 124 SER B O 1
ATOM 2167 N N . ASN B 1 20 ? 38.546 9.372 35.653 1.00 138.87 125 ASN B N 1
ATOM 2168 C CA . ASN B 1 20 ? 39.053 8.404 36.623 1.00 144.84 125 ASN B CA 1
ATOM 2169 C C . ASN B 1 20 ? 39.882 9.076 37.695 1.00 146.00 125 ASN B C 1
ATOM 2170 O O . ASN B 1 20 ? 40.481 8.429 38.552 1.00 147.41 125 ASN B O 1
ATOM 2175 N N . GLY B 1 21 ? 39.913 10.397 37.602 1.00 146.96 126 GLY B N 1
ATOM 2176 C CA . GLY B 1 21 ? 40.601 11.255 38.537 1.00 150.05 126 GLY B CA 1
ATOM 2177 C C . GLY B 1 21 ? 42.029 11.540 38.123 1.00 152.04 126 GLY B C 1
ATOM 2178 O O . GLY B 1 21 ? 42.725 12.284 38.814 1.00 157.16 126 GLY B O 1
ATOM 2179 N N . GLN B 1 22 ? 42.490 10.937 37.029 1.00 145.58 127 GLN B N 1
ATOM 2180 C CA . GLN B 1 22 ? 43.826 11.256 36.547 1.00 142.18 127 GLN B CA 1
ATOM 2181 C C . GLN B 1 22 ? 43.832 12.734 36.146 1.00 135.03 127 GLN B C 1
ATOM 2182 O O . GLN B 1 22 ? 42.890 13.228 35.521 1.00 130.07 127 GLN B O 1
ATOM 2188 N N . LYS B 1 23 ? 44.891 13.432 36.524 1.00 133.28 128 LYS B N 1
ATOM 2189 C CA . LYS B 1 23 ? 45.001 14.875 36.343 1.00 126.80 128 LYS B CA 1
ATOM 2190 C C . LYS B 1 23 ? 45.687 15.307 35.051 1.00 124.01 128 LYS B C 1
ATOM 2191 O O . LYS B 1 23 ? 46.740 14.789 34.690 1.00 131.93 128 LYS B O 1
ATOM 2197 N N . VAL B 1 24 ? 45.063 16.248 34.352 1.00 113.86 129 VAL B N 1
ATOM 2198 C CA . VAL B 1 24 ? 45.668 16.868 33.183 1.00 110.28 129 VAL B CA 1
ATOM 2199 C C . VAL B 1 24 ? 45.832 18.340 33.476 1.00 109.75 129 VAL B C 1
ATOM 2200 O O . VAL B 1 24 ? 44.868 19.077 33.675 1.00 111.24 129 VAL B O 1
ATOM 2204 N N . LEU B 1 25 ? 47.094 18.736 33.540 1.00 111.81 130 LEU B N 1
ATOM 2205 C CA . LEU B 1 25 ? 47.504 20.092 33.863 1.00 114.77 130 LEU B CA 1
ATOM 2206 C C . LEU B 1 25 ? 47.809 20.882 32.602 1.00 117.70 130 LEU B C 1
ATOM 2207 O O . LEU B 1 25 ? 48.626 20.453 31.788 1.00 122.15 130 LEU B O 1
ATOM 2212 N N . VAL B 1 26 ? 47.160 22.030 32.426 1.00 115.22 131 VAL B N 1
ATOM 2213 C CA . VAL B 1 26 ? 47.432 22.834 31.240 1.00 117.73 131 VAL B CA 1
ATOM 2214 C C . VAL B 1 26 ? 47.816 24.257 31.600 1.00 122.54 131 VAL B C 1
ATOM 2215 O O . VAL B 1 26 ? 47.354 24.798 32.596 1.00 123.41 131 VAL B O 1
ATOM 2219 N N . ASN B 1 27 ? 48.669 24.863 30.780 1.00 126.46 132 ASN B N 1
ATOM 2220 C CA . ASN B 1 27 ? 48.986 26.274 30.937 1.00 127.20 132 ASN B CA 1
ATOM 2221 C C . ASN B 1 27 ? 48.139 27.167 30.048 1.00 126.98 132 ASN B C 1
ATOM 2222 O O . ASN B 1 27 ? 48.174 27.064 28.821 1.00 127.84 132 ASN B O 1
ATOM 2227 N N . VAL B 1 28 ? 47.396 28.064 30.686 1.00 126.66 133 VAL B N 1
ATOM 2228 C CA . VAL B 1 28 ? 46.482 28.969 29.996 1.00 129.14 133 VAL B CA 1
ATOM 2229 C C . VAL B 1 28 ? 46.611 30.351 30.604 1.00 135.73 133 VAL B C 1
ATOM 2230 O O . VAL B 1 28 ? 47.368 30.540 31.538 1.00 137.90 133 VAL B O 1
ATOM 2234 N N . LEU B 1 29 ? 45.888 31.320 30.058 1.00 139.45 134 LEU B N 1
ATOM 2235 C CA . LEU B 1 29 ? 45.850 32.663 30.630 1.00 142.53 134 LEU B CA 1
ATOM 2236 C C . LEU B 1 29 ? 44.632 32.798 31.536 1.00 139.81 134 LEU B C 1
ATOM 2237 O O . LEU B 1 29 ? 43.613 32.143 31.315 1.00 136.97 134 LEU B O 1
ATOM 2242 N N . THR B 1 30 ? 44.748 33.626 32.570 1.00 139.44 135 THR B N 1
ATOM 2243 C CA . THR B 1 30 ? 43.615 33.920 33.441 1.00 136.90 135 THR B CA 1
ATOM 2244 C C . THR B 1 30 ? 42.458 34.450 32.609 1.00 137.94 135 THR B C 1
ATOM 2245 O O . THR B 1 30 ? 41.298 34.254 32.962 1.00 137.49 135 THR B O 1
ATOM 2249 N N . SER B 1 31 ? 42.767 35.131 31.512 1.00 141.61 136 SER B N 1
ATOM 2250 C CA . SER B 1 31 ? 41.726 35.738 30.696 1.00 145.51 136 SER B CA 1
ATOM 2251 C C . SER B 1 31 ? 41.307 34.821 29.545 1.00 140.68 136 SER B C 1
ATOM 2252 O O . SER B 1 31 ? 40.520 35.211 28.684 1.00 142.36 136 SER B O 1
ATOM 2255 N N . ASP B 1 32 ? 41.842 33.603 29.533 1.00 135.16 137 ASP B N 1
ATOM 2256 C CA . ASP B 1 32 ? 41.428 32.606 28.552 1.00 128.96 137 ASP B CA 1
ATOM 2257 C C . ASP B 1 32 ? 40.013 32.177 28.885 1.00 120.88 137 ASP B C 1
ATOM 2258 O O . ASP B 1 32 ? 39.680 31.963 30.052 1.00 112.86 137 ASP B O 1
ATOM 2263 N N . GLN B 1 33 ? 39.183 32.049 27.859 1.00 124.05 138 GLN B N 1
ATOM 2264 C CA . GLN B 1 33 ? 37.818 31.583 28.050 1.00 121.06 138 GLN B CA 1
ATOM 2265 C C . GLN B 1 33 ? 37.730 30.064 27.951 1.00 113.57 138 GLN B C 1
ATOM 2266 O O . GLN B 1 33 ? 38.725 29.401 27.674 1.00 110.91 138 GLN B O 1
ATOM 2272 N N . THR B 1 34 ? 36.539 29.525 28.191 1.00 114.25 139 THR B N 1
ATOM 2273 C CA . THR B 1 34 ? 36.324 28.077 28.279 1.00 114.81 139 THR B CA 1
ATOM 2274 C C . THR B 1 34 ? 36.891 27.295 27.101 1.00 117.88 139 THR B C 1
ATOM 2275 O O . THR B 1 34 ? 37.574 26.283 27.282 1.00 115.04 139 THR B O 1
ATOM 2279 N N . GLU B 1 35 ? 36.613 27.783 25.899 1.00 124.24 140 GLU B N 1
ATOM 2280 C CA . GLU B 1 35 ? 37.014 27.102 24.677 1.00 126.81 140 GLU B CA 1
ATOM 2281 C C . GLU B 1 35 ? 38.540 27.034 24.567 1.00 126.21 140 GLU B C 1
ATOM 2282 O O . GLU B 1 35 ? 39.096 26.046 24.083 1.00 123.11 140 GLU B O 1
ATOM 2288 N N . ASP B 1 36 ? 39.206 28.095 25.016 1.00 128.38 141 ASP B N 1
ATOM 2289 C CA . ASP B 1 36 ? 40.665 28.159 25.024 1.00 128.10 141 ASP B CA 1
ATOM 2290 C C . ASP B 1 36 ? 41.251 27.070 25.924 1.00 118.09 141 ASP B C 1
ATOM 2291 O O . ASP B 1 36 ? 42.199 26.370 25.547 1.00 117.04 141 ASP B O 1
ATOM 2296 N N . VAL B 1 37 ? 40.662 26.915 27.105 1.00 110.40 142 VAL B N 1
ATOM 2297 C CA . VAL B 1 37 ? 41.119 25.907 28.050 1.00 106.46 142 VAL B CA 1
ATOM 2298 C C . VAL B 1 37 ? 40.886 24.524 27.482 1.00 106.88 142 VAL B C 1
ATOM 2299 O O . VAL B 1 37 ? 41.753 23.651 27.583 1.00 106.14 142 VAL B O 1
ATOM 2303 N N . LEU B 1 38 ? 39.721 24.340 26.868 1.00 109.39 143 LEU B N 1
ATOM 2304 C CA . LEU B 1 38 ? 39.384 23.064 26.257 1.00 110.07 143 LEU B CA 1
ATOM 2305 C C . LEU B 1 38 ? 40.419 22.714 25.195 1.00 117.85 143 LEU B C 1
ATOM 2306 O O . LEU B 1 38 ? 40.873 21.576 25.111 1.00 117.02 143 LEU B O 1
ATOM 2311 N N . GLU B 1 39 ? 40.774 23.697 24.372 1.00 126.69 144 GLU B N 1
ATOM 2312 C CA . GLU B 1 39 ? 41.786 23.498 23.340 1.00 132.29 144 GLU B CA 1
ATOM 2313 C C . GLU B 1 39 ? 43.179 23.187 23.883 1.00 132.69 144 GLU B C 1
ATOM 2314 O O . GLU B 1 39 ? 43.903 22.370 23.314 1.00 136.69 144 GLU B O 1
ATOM 2320 N N . ALA B 1 40 ? 43.543 23.820 24.997 1.00 128.62 145 ALA B N 1
ATOM 2321 C CA . ALA B 1 40 ? 44.840 23.561 25.617 1.00 126.79 145 ALA B CA 1
ATOM 2322 C C . ALA B 1 40 ? 44.894 22.136 26.138 1.00 123.79 145 ALA B C 1
ATOM 2323 O O . ALA B 1 40 ? 45.900 21.436 25.991 1.00 125.84 145 ALA B O 1
ATOM 2325 N N . VAL B 1 41 ? 43.789 21.719 26.746 1.00 117.51 146 VAL B N 1
ATOM 2326 C CA . VAL B 1 41 ? 43.638 20.360 27.236 1.00 110.22 146 VAL B CA 1
ATOM 2327 C C . VAL B 1 41 ? 43.718 19.361 26.092 1.00 113.27 146 VAL B C 1
ATOM 2328 O O . VAL B 1 41 ? 44.418 18.357 26.191 1.00 117.22 146 VAL B O 1
ATOM 2332 N N . ALA B 1 42 ? 42.995 19.639 25.012 1.00 113.41 147 ALA B N 1
ATOM 2333 C CA . ALA B 1 42 ? 42.965 18.749 23.858 1.00 114.84 147 ALA B CA 1
ATOM 2334 C C . ALA B 1 42 ? 44.363 18.595 23.268 1.00 118.51 147 ALA B C 1
ATOM 2335 O O . ALA B 1 42 ? 44.775 17.501 22.874 1.00 118.54 147 ALA B O 1
ATOM 2337 N N . ALA B 1 43 ? 45.078 19.711 23.193 1.00 121.26 148 ALA B N 1
ATOM 2338 C CA . ALA B 1 43 ? 46.459 19.698 22.744 1.00 128.07 148 ALA B CA 1
ATOM 2339 C C . ALA B 1 43 ? 47.313 18.823 23.655 1.00 128.95 148 ALA B C 1
ATOM 2340 O O . ALA B 1 43 ? 48.116 18.014 23.192 1.00 134.87 148 ALA B O 1
ATOM 2342 N N . LYS B 1 44 ? 47.134 19.014 24.958 1.00 123.02 149 LYS B N 1
ATOM 2343 C CA . LYS B 1 44 ? 47.868 18.265 25.971 1.00 119.44 149 LYS B CA 1
ATOM 2344 C C . LYS B 1 44 ? 47.621 16.752 25.915 1.00 114.95 149 LYS B C 1
ATOM 2345 O O . LYS B 1 44 ? 48.520 15.961 26.186 1.00 117.66 149 LYS B O 1
ATOM 2351 N N . LEU B 1 45 ? 46.398 16.357 25.580 1.00 111.60 150 LEU B N 1
ATOM 2352 C CA . LEU B 1 45 ? 46.024 14.944 25.524 1.00 114.52 150 LEU B CA 1
ATOM 2353 C C . LEU B 1 45 ? 46.290 14.313 24.156 1.00 123.04 150 LEU B C 1
ATOM 2354 O O . LEU B 1 45 ? 46.124 13.101 23.994 1.00 121.65 150 LEU B O 1
ATOM 2359 N N . ASP B 1 46 ? 46.642 15.145 23.174 1.00 130.92 151 ASP B N 1
ATOM 2360 C CA . ASP B 1 46 ? 46.793 14.728 21.774 1.00 138.25 151 ASP B CA 1
ATOM 2361 C C . ASP B 1 46 ? 45.465 14.267 21.178 1.00 136.76 151 ASP B C 1
ATOM 2362 O O . ASP B 1 46 ? 45.416 13.336 20.374 1.00 138.35 151 ASP B O 1
ATOM 2367 N N . LEU B 1 47 ? 44.388 14.927 21.584 1.00 134.58 152 LEU B N 1
ATOM 2368 C CA . LEU B 1 47 ? 43.087 14.715 20.969 1.00 135.19 152 LEU B CA 1
ATOM 2369 C C . LEU B 1 47 ? 42.956 15.533 19.693 1.00 141.62 152 LEU B C 1
ATOM 2370 O O . LEU B 1 47 ? 43.228 16.733 19.696 1.00 142.88 152 LEU B O 1
ATOM 2375 N N . PRO B 1 48 ? 42.565 14.878 18.588 1.00 146.53 153 PRO B N 1
ATOM 2376 C CA . PRO B 1 48 ? 42.396 15.554 17.297 1.00 151.97 153 PRO B CA 1
ATOM 2377 C C . PRO B 1 48 ? 41.356 16.663 17.383 1.00 151.49 153 PRO B C 1
ATOM 2378 O O . PRO B 1 48 ? 40.390 16.551 18.139 1.00 146.75 153 PRO B O 1
ATOM 2382 N N . ASP B 1 49 ? 41.562 17.720 16.607 1.00 156.65 154 ASP B N 1
ATOM 2383 C CA . ASP B 1 49 ? 40.657 18.863 16.585 1.00 155.70 154 ASP B CA 1
ATOM 2384 C C . ASP B 1 49 ? 39.205 18.521 16.263 1.00 152.16 154 ASP B C 1
ATOM 2385 O O . ASP B 1 49 ? 38.284 19.036 16.904 1.00 149.25 154 ASP B O 1
ATOM 2390 N N . ASP B 1 50 ? 39.005 17.583 15.341 1.00 151.54 155 ASP B N 1
ATOM 2391 C CA . ASP B 1 50 ? 37.658 17.258 14.880 1.00 148.71 155 ASP B CA 1
ATOM 2392 C C . ASP B 1 50 ? 36.838 16.491 15.899 1.00 139.26 155 ASP B C 1
ATOM 2393 O O . ASP B 1 50 ? 35.671 16.177 15.666 1.00 136.96 155 ASP B O 1
ATOM 2398 N N . LEU B 1 51 ? 37.456 16.197 17.035 1.00 134.60 156 LEU B N 1
ATOM 2399 C CA . LEU B 1 51 ? 36.758 15.550 18.129 1.00 128.38 156 LEU B CA 1
ATOM 2400 C C . LEU B 1 51 ? 36.538 16.483 19.321 1.00 123.65 156 LEU B C 1
ATOM 2401 O O . LEU B 1 51 ? 35.881 16.093 20.288 1.00 120.73 156 LEU B O 1
ATOM 2406 N N . ILE B 1 52 ? 37.079 17.701 19.267 1.00 122.97 157 ILE B N 1
ATOM 2407 C CA . ILE B 1 52 ? 36.953 18.603 20.415 1.00 118.07 157 ILE B CA 1
ATOM 2408 C C . ILE B 1 52 ? 35.478 18.860 20.741 1.00 114.27 157 ILE B C 1
ATOM 2409 O O . ILE B 1 52 ? 35.086 18.973 21.905 1.00 109.46 157 ILE B O 1
ATOM 2414 N N . GLY B 1 53 ? 34.663 18.937 19.695 1.00 116.51 158 GLY B N 1
ATOM 2415 C CA . GLY B 1 53 ? 33.249 19.222 19.844 1.00 116.45 158 GLY B CA 1
ATOM 2416 C C . GLY B 1 53 ? 32.483 18.099 20.520 1.00 112.92 158 GLY B C 1
ATOM 2417 O O . GLY B 1 53 ? 31.316 18.260 20.884 1.00 111.17 158 GLY B O 1
ATOM 2418 N N . TYR B 1 54 ? 33.125 16.944 20.671 1.00 112.18 159 TYR B N 1
ATOM 2419 C CA . TYR B 1 54 ? 32.468 15.813 21.311 1.00 108.49 159 TYR B CA 1
ATOM 2420 C C . TYR B 1 54 ? 32.645 15.838 22.821 1.00 105.96 159 TYR B C 1
ATOM 2421 O O . TYR B 1 54 ? 32.055 15.034 23.539 1.00 105.99 159 TYR B O 1
ATOM 2430 N N . PHE B 1 55 ? 33.456 16.774 23.300 1.00 104.53 160 PHE B N 1
ATOM 2431 C CA . PHE B 1 55 ? 33.765 16.861 24.719 1.00 100.68 160 PHE B CA 1
ATOM 2432 C C . PHE B 1 55 ? 33.574 18.275 25.232 1.00 100.98 160 PHE B C 1
ATOM 2433 O O . PHE B 1 55 ? 33.649 19.246 24.478 1.00 104.59 160 PHE B O 1
ATOM 2441 N N . SER B 1 56 ? 33.321 18.374 26.528 1.00 99.25 161 SER B N 1
ATOM 2442 C CA . SER B 1 56 ? 33.159 19.653 27.186 1.00 104.40 161 SER B CA 1
ATOM 2443 C C . SER B 1 56 ? 33.866 19.650 28.531 1.00 102.24 161 SER B C 1
ATOM 2444 O O . SER B 1 56 ? 34.288 18.599 29.044 1.00 102.05 161 SER B O 1
ATOM 2447 N N . LEU B 1 57 ? 33.983 20.845 29.095 1.00 101.66 162 LEU B N 1
ATOM 2448 C CA . LEU B 1 57 ? 34.516 21.010 30.429 1.00 98.61 162 LEU B CA 1
ATOM 2449 C C . LEU B 1 57 ? 33.346 21.252 31.363 1.00 99.89 162 LEU B C 1
ATOM 2450 O O . LEU B 1 57 ? 32.416 21.988 31.026 1.00 104.55 162 LEU B O 1
ATOM 2455 N N . PHE B 1 58 ? 33.392 20.646 32.540 1.00 94.94 163 PHE B N 1
ATOM 2456 C CA . PHE B 1 58 ? 32.325 20.829 33.498 1.00 94.37 163 PHE B CA 1
ATOM 2457 C C . PHE B 1 58 ? 32.951 21.267 34.797 1.00 96.89 163 PHE B C 1
ATOM 2458 O O . PHE B 1 58 ? 34.022 20.802 35.176 1.00 101.53 163 PHE B O 1
ATOM 2466 N N . LEU B 1 59 ? 32.247 22.140 35.493 1.00 92.57 164 LEU B N 1
ATOM 2467 C CA . LEU B 1 59 ? 32.564 22.482 36.853 1.00 88.38 164 LEU B CA 1
ATOM 2468 C C . LEU B 1 59 ? 31.821 21.508 37.740 1.00 88.13 164 LEU B C 1
ATOM 2469 O O . LEU B 1 59 ? 30.586 21.357 37.624 1.00 89.44 164 LEU B O 1
ATOM 2474 N N . VAL B 1 60 ? 32.560 20.883 38.657 1.00 87.05 165 VAL B N 1
ATOM 2475 C CA . VAL B 1 60 ? 31.947 19.951 39.580 1.00 89.59 165 VAL B CA 1
ATOM 2476 C C . VAL B 1 60 ? 32.419 20.275 40.986 1.00 93.81 165 VAL B C 1
ATOM 2477 O O . VAL B 1 60 ? 33.460 20.898 41.178 1.00 96.54 165 VAL B O 1
ATOM 2481 N N . ARG B 1 61 ? 31.634 19.844 41.964 1.00 97.57 166 ARG B N 1
ATOM 2482 C CA . ARG B 1 61 ? 32.005 19.837 43.369 1.00 104.54 166 ARG B CA 1
ATOM 2483 C C . ARG B 1 61 ? 32.395 18.435 43.822 1.00 109.82 166 ARG B C 1
ATOM 2484 O O . ARG B 1 61 ? 31.633 17.491 43.626 1.00 110.11 166 ARG B O 1
ATOM 2492 N N . GLU B 1 62 ? 33.573 18.288 44.416 1.00 115.07 167 GLU B N 1
ATOM 2493 C CA . GLU B 1 62 ? 33.994 16.987 44.931 1.00 118.97 167 GLU B CA 1
ATOM 2494 C C . GLU B 1 62 ? 33.524 16.724 46.360 1.00 128.24 167 GLU B C 1
ATOM 2495 O O . GLU B 1 62 ? 33.759 17.522 47.265 1.00 128.54 167 GLU B O 1
ATOM 2501 N N . LYS B 1 63 ? 32.840 15.595 46.540 1.00 138.81 168 LYS B N 1
ATOM 2502 C CA . LYS B 1 63 ? 32.309 15.212 47.843 1.00 152.19 168 LYS B CA 1
ATOM 2503 C C . LYS B 1 63 ? 33.361 14.564 48.718 1.00 161.87 168 LYS B C 1
ATOM 2504 O O . LYS B 1 63 ? 34.449 14.227 48.252 1.00 161.70 168 LYS B O 1
ATOM 2510 N N . GLU B 1 64 ? 33.027 14.424 49.997 1.00 171.56 169 GLU B N 1
ATOM 2511 C CA . GLU B 1 64 ? 33.914 13.826 50.984 1.00 179.31 169 GLU B CA 1
ATOM 2512 C C . GLU B 1 64 ? 34.422 12.479 50.491 1.00 178.58 169 GLU B C 1
ATOM 2513 O O . GLU B 1 64 ? 35.594 12.141 50.639 1.00 178.64 169 GLU B O 1
ATOM 2519 N N . ASP B 1 65 ? 33.504 11.712 49.916 1.00 178.98 170 ASP B N 1
ATOM 2520 C CA . ASP B 1 65 ? 33.794 10.366 49.442 1.00 181.69 170 ASP B CA 1
ATOM 2521 C C . ASP B 1 65 ? 34.510 10.277 48.086 1.00 175.88 170 ASP B C 1
ATOM 2522 O O . ASP B 1 65 ? 34.781 9.181 47.594 1.00 177.73 170 ASP B O 1
ATOM 2527 N N . GLY B 1 66 ? 34.800 11.426 47.483 1.00 167.94 171 GLY B N 1
ATOM 2528 C CA . GLY B 1 66 ? 35.543 11.467 46.235 1.00 160.13 171 GLY B CA 1
ATOM 2529 C C . GLY B 1 66 ? 34.639 11.475 45.014 1.00 152.65 171 GLY B C 1
ATOM 2530 O O . GLY B 1 66 ? 35.097 11.640 43.882 1.00 149.04 171 GLY B O 1
ATOM 2531 N N . ALA B 1 67 ? 33.344 11.301 45.255 1.00 149.58 172 ALA B N 1
ATOM 2532 C CA . ALA B 1 67 ? 32.328 11.357 44.208 1.00 141.87 172 ALA B CA 1
ATOM 2533 C C . ALA B 1 67 ? 32.083 12.776 43.728 1.00 131.09 172 ALA B C 1
ATOM 2534 O O . ALA B 1 67 ? 32.308 13.738 44.462 1.00 130.03 172 ALA B O 1
ATOM 2536 N N . PHE B 1 68 ? 31.586 12.896 42.503 1.00 123.54 173 PHE B N 1
ATOM 2537 C CA . PHE B 1 68 ? 31.412 14.194 41.883 1.00 117.56 173 PHE B CA 1
ATOM 2538 C C . PHE B 1 68 ? 29.945 14.554 41.801 1.00 117.07 173 PHE B C 1
ATOM 2539 O O . PHE B 1 68 ? 29.112 13.765 41.357 1.00 119.88 173 PHE B O 1
ATOM 2547 N N . SER B 1 69 ? 29.654 15.768 42.253 1.00 113.42 174 SER B N 1
ATOM 2548 C CA . SER B 1 69 ? 28.371 16.414 42.059 1.00 109.48 174 SER B CA 1
ATOM 2549 C C . SER B 1 69 ? 28.550 17.414 40.943 1.00 104.11 174 SER B C 1
ATOM 2550 O O . SER B 1 69 ? 29.379 18.310 41.057 1.00 104.47 174 SER B O 1
ATOM 2553 N N . PHE B 1 70 ? 27.845 17.232 39.833 1.00 103.06 175 PHE B N 1
ATOM 2554 C CA . PHE B 1 70 ? 28.077 18.088 38.680 1.00 101.61 175 PHE B CA 1
ATOM 2555 C C . PHE B 1 70 ? 27.434 19.439 38.958 1.00 104.17 175 PHE B C 1
ATOM 2556 O O . PHE B 1 70 ? 26.253 19.503 39.307 1.00 108.46 175 PHE B O 1
ATOM 2564 N N . VAL B 1 71 ? 28.194 20.521 38.831 1.00 99.88 176 VAL B N 1
ATOM 2565 C CA . VAL B 1 71 ? 27.610 21.812 39.132 1.00 101.14 176 VAL B CA 1
ATOM 2566 C C . VAL B 1 71 ? 27.077 22.475 37.873 1.00 99.68 176 VAL B C 1
ATOM 2567 O O . VAL B 1 71 ? 25.911 22.873 37.818 1.00 104.75 176 VAL B O 1
ATOM 2571 N N . ARG B 1 72 ? 27.924 22.582 36.855 1.00 94.23 177 ARG B N 1
ATOM 2572 C CA . ARG B 1 72 ? 27.480 23.134 35.572 1.00 96.91 177 ARG B CA 1
ATOM 2573 C C . ARG B 1 72 ? 28.425 22.818 34.423 1.00 99.38 177 ARG B C 1
ATOM 2574 O O . ARG B 1 72 ? 29.556 22.416 34.645 1.00 101.24 177 ARG B O 1
ATOM 2582 N N . LYS B 1 73 ? 27.945 22.955 33.193 1.00 100.75 178 LYS B N 1
ATOM 2583 C CA . LYS B 1 73 ? 28.838 22.913 32.044 1.00 99.75 178 LYS B CA 1
ATOM 2584 C C . LYS B 1 73 ? 29.357 24.333 31.892 1.00 104.39 178 LYS B C 1
ATOM 2585 O O . LYS B 1 73 ? 28.573 25.281 31.921 1.00 112.17 178 LYS B O 1
ATOM 2591 N N . LEU B 1 74 ? 30.664 24.487 31.720 1.00 103.52 179 LEU B N 1
ATOM 2592 C CA . LEU B 1 74 ? 31.246 25.813 31.577 1.00 109.64 179 LEU B CA 1
ATOM 2593 C C . LEU B 1 74 ? 30.825 26.386 30.224 1.00 115.87 179 LEU B C 1
ATOM 2594 O O . LEU B 1 74 ? 30.968 25.722 29.192 1.00 116.31 179 LEU B O 1
ATOM 2599 N N . GLN B 1 75 ? 30.315 27.617 30.230 1.00 122.00 180 GLN B N 1
ATOM 2600 C CA . GLN B 1 75 ? 29.835 28.215 28.993 1.00 133.24 180 GLN B CA 1
ATOM 2601 C C . GLN B 1 75 ? 30.969 28.942 28.245 1.00 135.70 180 GLN B C 1
ATOM 2602 O O . GLN B 1 75 ? 32.049 29.157 28.797 1.00 132.81 180 GLN B O 1
ATOM 2608 N N . GLU B 1 76 ? 30.714 29.295 26.985 1.00 142.02 181 GLU B N 1
ATOM 2609 C CA . GLU B 1 76 ? 31.724 29.886 26.101 1.00 146.98 181 GLU B CA 1
ATOM 2610 C C . GLU B 1 76 ? 32.357 31.157 26.638 1.00 151.58 181 GLU B C 1
ATOM 2611 O O . GLU B 1 76 ? 33.547 31.404 26.444 1.00 153.82 181 GLU B O 1
ATOM 2617 N N . PHE B 1 77 ? 31.547 31.952 27.327 1.00 153.39 182 PHE B N 1
ATOM 2618 C CA . PHE B 1 77 ? 31.976 33.259 27.810 1.00 155.55 182 PHE B CA 1
ATOM 2619 C C . PHE B 1 77 ? 32.751 33.175 29.112 1.00 149.73 182 PHE B C 1
ATOM 2620 O O . PHE B 1 77 ? 33.340 34.159 29.554 1.00 154.22 182 PHE B O 1
ATOM 2628 N N . GLU B 1 78 ? 32.758 32.001 29.725 1.00 140.45 183 GLU B N 1
ATOM 2629 C CA . GLU B 1 78 ? 33.352 31.867 31.041 1.00 135.97 183 GLU B CA 1
ATOM 2630 C C . GLU B 1 78 ? 34.868 31.850 31.021 1.00 132.90 183 GLU B C 1
ATOM 2631 O O . GLU B 1 78 ? 35.481 31.424 30.047 1.00 132.09 183 GLU B O 1
ATOM 2637 N N . LEU B 1 79 ? 35.458 32.288 32.125 1.00 131.11 184 LEU B N 1
ATOM 2638 C CA . LEU B 1 79 ? 36.893 32.204 32.326 1.00 127.71 184 LEU B CA 1
ATOM 2639 C C . LEU B 1 79 ? 37.092 31.146 33.376 1.00 122.06 184 LEU B C 1
ATOM 2640 O O . LEU B 1 79 ? 36.890 31.411 34.557 1.00 122.54 184 LEU B O 1
ATOM 2645 N N . PRO B 1 80 ? 37.459 29.932 32.955 1.00 117.47 185 PRO B N 1
ATOM 2646 C CA . PRO B 1 80 ? 37.472 28.811 33.895 1.00 112.87 185 PRO B CA 1
ATOM 2647 C C . PRO B 1 80 ? 38.307 29.074 35.145 1.00 116.05 185 PRO B C 1
ATOM 2648 O O . PRO B 1 80 ? 37.870 28.716 36.242 1.00 115.76 185 PRO B O 1
ATOM 2652 N N . TYR B 1 81 ? 39.481 29.680 34.991 1.00 119.82 186 TYR B N 1
ATOM 2653 C CA . TYR B 1 81 ? 40.290 30.002 36.158 1.00 122.32 186 TYR B CA 1
ATOM 2654 C C . TYR B 1 81 ? 39.541 30.885 37.157 1.00 124.63 186 TYR B C 1
ATOM 2655 O O . TYR B 1 81 ? 39.527 30.593 38.348 1.00 123.66 186 TYR B O 1
ATOM 2664 N N . VAL B 1 82 ? 38.919 31.958 36.670 1.00 129.09 187 VAL B N 1
ATOM 2665 C CA . VAL B 1 82 ? 38.135 32.836 37.537 1.00 132.31 187 VAL B CA 1
ATOM 2666 C C . VAL B 1 82 ? 36.924 32.057 38.055 1.00 128.47 187 VAL B C 1
ATOM 2667 O O . VAL B 1 82 ? 36.626 32.112 39.241 1.00 130.00 187 VAL B O 1
ATOM 2671 N N . SER B 1 83 ? 36.216 31.364 37.165 1.00 124.36 188 SER B N 1
ATOM 2672 C CA . SER B 1 83 ? 35.061 30.561 37.542 1.00 122.85 188 SER B CA 1
ATOM 2673 C C . SER B 1 83 ? 35.331 29.688 38.763 1.00 120.18 188 SER B C 1
ATOM 2674 O O . SER B 1 83 ? 34.523 29.649 39.690 1.00 123.39 188 SER B O 1
ATOM 2677 N N . VAL B 1 84 ? 36.465 28.995 38.771 1.00 113.76 189 VAL B N 1
ATOM 2678 C CA . VAL B 1 84 ? 36.760 28.091 39.877 1.00 107.79 189 VAL B CA 1
ATOM 2679 C C . VAL B 1 84 ? 37.389 28.812 41.080 1.00 108.12 189 VAL B C 1
ATOM 2680 O O . VAL B 1 84 ? 37.072 28.499 42.229 1.00 107.64 189 VAL B O 1
ATOM 2684 N N . THR B 1 85 ? 38.308 29.739 40.821 1.00 107.20 190 THR B N 1
ATOM 2685 C CA . THR B 1 85 ? 38.975 30.454 41.905 1.00 109.05 190 THR B CA 1
ATOM 2686 C C . THR B 1 85 ? 38.041 31.391 42.683 1.00 114.38 190 THR B C 1
ATOM 2687 O O . THR B 1 85 ? 38.163 31.543 43.899 1.00 115.37 190 THR B O 1
ATOM 2691 N N . SER B 1 86 ? 37.100 32.006 41.967 1.00 119.39 191 SER B N 1
ATOM 2692 C CA . SER B 1 86 ? 36.168 32.979 42.549 1.00 125.53 191 SER B CA 1
ATOM 2693 C C . SER B 1 86 ? 35.192 32.369 43.547 1.00 126.58 191 SER B C 1
ATOM 2694 O O . SER B 1 86 ? 34.554 33.078 44.324 1.00 132.81 191 SER B O 1
ATOM 2697 N N . LEU B 1 87 ? 35.089 31.048 43.518 1.00 120.53 192 LEU B N 1
ATOM 2698 C CA . LEU B 1 87 ? 34.195 30.312 44.399 1.00 119.43 192 LEU B CA 1
ATOM 2699 C C . LEU B 1 87 ? 34.840 30.200 45.765 1.00 120.45 192 LEU B C 1
ATOM 2700 O O . LEU B 1 87 ? 34.181 29.930 46.771 1.00 119.40 192 LEU B O 1
ATOM 2705 N N . ARG B 1 88 ? 36.145 30.439 45.774 1.00 124.62 193 ARG B N 1
ATOM 2706 C CA . ARG B 1 88 ? 36.947 30.388 46.982 1.00 130.98 193 ARG B CA 1
ATOM 2707 C C . ARG B 1 88 ? 36.771 29.095 47.754 1.00 129.83 193 ARG B C 1
ATOM 2708 O O . ARG B 1 88 ? 36.568 29.091 48.968 1.00 134.12 193 ARG B O 1
ATOM 2716 N N . SER B 1 89 ? 36.854 27.993 47.019 1.00 124.86 194 SER B N 1
ATOM 2717 C CA . SER B 1 89 ? 36.797 26.678 47.619 1.00 125.07 194 SER B CA 1
ATOM 2718 C C . SER B 1 89 ? 37.565 25.723 46.727 1.00 122.32 194 SER B C 1
ATOM 2719 O O . SER B 1 89 ? 37.328 25.656 45.521 1.00 120.24 194 SER B O 1
ATOM 2722 N N . GLN B 1 90 ? 38.482 24.980 47.333 1.00 122.78 195 GLN B N 1
ATOM 2723 C CA . GLN B 1 90 ? 39.340 24.073 46.588 1.00 120.88 195 GLN B CA 1
ATOM 2724 C C . GLN B 1 90 ? 38.625 22.794 46.150 1.00 116.17 195 GLN B C 1
ATOM 2725 O O . GLN B 1 90 ? 39.174 21.990 45.404 1.00 113.31 195 GLN B O 1
ATOM 2731 N N . GLU B 1 91 ? 37.391 22.632 46.611 1.00 115.25 196 GLU B N 1
ATOM 2732 C CA . GLU B 1 91 ? 36.571 21.469 46.284 1.00 110.74 196 GLU B CA 1
ATOM 2733 C C . GLU B 1 91 ? 36.005 21.520 44.871 1.00 103.35 196 GLU B C 1
ATOM 2734 O O . GLU B 1 91 ? 35.614 20.489 44.328 1.00 99.87 196 GLU B O 1
ATOM 2740 N N . TYR B 1 92 ? 35.967 22.696 44.256 1.00 100.71 197 TYR B N 1
ATOM 2741 C CA . TYR B 1 92 ? 35.406 22.747 42.915 1.00 93.60 197 TYR B CA 1
ATOM 2742 C C . TYR B 1 92 ? 36.523 22.493 41.928 1.00 88.36 197 TYR B C 1
ATOM 2743 O O . TYR B 1 92 ? 37.628 23.005 42.081 1.00 92.81 197 TYR B O 1
ATOM 2752 N N . LYS B 1 93 ? 36.230 21.681 40.924 1.00 82.35 198 LYS B N 1
ATOM 2753 C CA . LYS B 1 93 ? 37.249 21.209 40.006 1.00 83.33 198 LYS B CA 1
ATOM 2754 C C . LYS B 1 93 ? 36.683 21.284 38.608 1.00 89.01 198 LYS B C 1
ATOM 2755 O O . LYS B 1 93 ? 35.463 21.283 38.419 1.00 97.12 198 LYS B O 1
ATOM 2761 N N . ILE B 1 94 ? 37.571 21.333 37.627 1.00 86.83 199 ILE B N 1
ATOM 2762 C CA . ILE B 1 94 ? 37.163 21.202 36.247 1.00 87.82 199 ILE B CA 1
ATOM 2763 C C . ILE B 1 94 ? 37.426 19.789 35.777 1.00 92.32 199 ILE B C 1
ATOM 2764 O O . ILE B 1 94 ? 38.485 19.228 36.032 1.00 98.59 199 ILE B O 1
ATOM 2769 N N . VAL B 1 95 ? 36.428 19.220 35.112 1.00 93.67 200 VAL B N 1
ATOM 2770 C CA . VAL B 1 95 ? 36.443 17.846 34.635 1.00 92.40 200 VAL B CA 1
ATOM 2771 C C . VAL B 1 95 ? 36.202 17.850 33.126 1.00 92.21 200 VAL B C 1
ATOM 2772 O O . VAL B 1 95 ? 35.399 18.629 32.628 1.00 93.70 200 VAL B O 1
ATOM 2776 N N . LEU B 1 96 ? 36.905 16.996 32.395 1.00 91.20 201 LEU B N 1
ATOM 2777 C CA . LEU B 1 96 ? 36.657 16.842 30.967 1.00 92.71 201 LEU B CA 1
ATOM 2778 C C . LEU B 1 96 ? 35.764 15.635 30.762 1.00 94.06 201 LEU B C 1
ATOM 2779 O O . LEU B 1 96 ? 36.019 14.564 31.315 1.00 96.39 201 LEU B O 1
ATOM 2784 N N . ARG B 1 97 ? 34.697 15.809 29.986 1.00 94.40 202 ARG B N 1
ATOM 2785 C CA . ARG B 1 97 ? 33.783 14.695 29.766 1.00 94.66 202 ARG B CA 1
ATOM 2786 C C . ARG B 1 97 ? 33.104 14.771 28.407 1.00 98.07 202 ARG B C 1
ATOM 2787 O O . ARG B 1 97 ? 32.975 15.848 27.836 1.00 103.28 202 ARG B O 1
ATOM 2795 N N . LYS B 1 98 ? 32.675 13.624 27.887 1.00 95.25 203 LYS B N 1
ATOM 2796 C CA . LYS B 1 98 ? 31.935 13.601 26.630 1.00 92.91 203 LYS B CA 1
ATOM 2797 C C . LYS B 1 98 ? 30.660 14.415 26.799 1.00 90.11 203 LYS B C 1
ATOM 2798 O O . LYS B 1 98 ? 30.077 14.456 27.884 1.00 85.38 203 LYS B O 1
ATOM 2804 N N . SER B 1 99 ? 30.229 15.076 25.734 1.00 92.55 204 SER B N 1
ATOM 2805 C CA . SER B 1 99 ? 29.120 16.009 25.855 1.00 90.37 204 SER B CA 1
ATOM 2806 C C . SER B 1 99 ? 28.000 15.743 24.872 1.00 93.03 204 SER B C 1
ATOM 2807 O O . SER B 1 99 ? 27.194 16.623 24.591 1.00 99.45 204 SER B O 1
ATOM 2810 N N . TYR B 1 100 ? 27.949 14.532 24.341 1.00 91.76 205 TYR B N 1
ATOM 2811 C CA . TYR B 1 100 ? 26.825 14.164 23.507 1.00 96.89 205 TYR B CA 1
ATOM 2812 C C . TYR B 1 100 ? 25.974 13.118 24.198 1.00 97.38 205 TYR B C 1
ATOM 2813 O O . TYR B 1 100 ? 26.375 12.540 25.208 1.00 98.77 205 TYR B O 1
ATOM 2822 N N . TRP B 1 101 ? 24.800 12.869 23.636 1.00 96.10 206 TRP B N 1
ATOM 2823 C CA . TRP B 1 101 ? 23.826 12.025 24.298 1.00 95.37 206 TRP B CA 1
ATOM 2824 C C . TRP B 1 101 ? 23.623 10.725 23.543 1.00 97.55 206 TRP B C 1
ATOM 2825 O O . TRP B 1 101 ? 23.524 9.657 24.145 1.00 98.97 206 TRP B O 1
ATOM 2836 N N . ASP B 1 102 ? 23.524 10.829 22.220 1.00 100.49 207 ASP B N 1
ATOM 2837 C CA . ASP B 1 102 ? 23.278 9.663 21.386 1.00 103.29 207 ASP B CA 1
ATOM 2838 C C . ASP B 1 102 ? 24.579 8.882 21.322 1.00 97.03 207 ASP B C 1
ATOM 2839 O O . ASP B 1 102 ? 25.606 9.407 20.896 1.00 95.36 207 ASP B O 1
ATOM 2844 N N . SER B 1 103 ? 24.527 7.625 21.744 1.00 96.72 208 SER B N 1
ATOM 2845 C CA . SER B 1 103 ? 25.705 6.774 21.779 1.00 94.29 208 SER B CA 1
ATOM 2846 C C . SER B 1 103 ? 26.283 6.429 20.407 1.00 96.10 208 SER B C 1
ATOM 2847 O O . SER B 1 103 ? 27.394 5.916 20.317 1.00 96.03 208 SER B O 1
ATOM 2850 N N . ALA B 1 104 ? 25.553 6.746 19.342 1.00 101.51 209 ALA B N 1
ATOM 2851 C CA . ALA B 1 104 ? 26.067 6.564 17.986 1.00 106.75 209 ALA B CA 1
ATOM 2852 C C . ALA B 1 104 ? 27.367 7.325 17.754 1.00 111.73 209 ALA B C 1
ATOM 2853 O O . ALA B 1 104 ? 28.297 6.839 17.089 1.00 113.03 209 ALA B O 1
ATOM 2855 N N . TYR B 1 105 ? 27.468 8.468 18.411 1.00 113.40 210 TYR B N 1
ATOM 2856 C CA . TYR B 1 105 ? 28.640 9.309 18.287 1.00 115.32 210 TYR B CA 1
ATOM 2857 C C . TYR B 1 105 ? 29.879 8.688 18.922 1.00 116.61 210 TYR B C 1
ATOM 2858 O O . TYR B 1 105 ? 31.008 9.037 18.560 1.00 117.71 210 TYR B O 1
ATOM 2867 N N . ASP B 1 106 ? 29.667 7.702 19.794 1.00 117.73 211 ASP B N 1
ATOM 2868 C CA . ASP B 1 106 ? 30.784 6.957 20.361 1.00 119.07 211 ASP B CA 1
ATOM 2869 C C . ASP B 1 106 ? 31.640 6.382 19.252 1.00 123.60 211 ASP B C 1
ATOM 2870 O O . ASP B 1 106 ? 32.868 6.339 19.367 1.00 125.12 211 ASP B O 1
ATOM 2875 N N . ASP B 1 107 ? 31.002 6.039 18.137 1.00 126.26 212 ASP B N 1
ATOM 2876 C CA . ASP B 1 107 ? 31.737 5.430 17.043 1.00 129.67 212 ASP B CA 1
ATOM 2877 C C . ASP B 1 107 ? 32.839 6.338 16.533 1.00 125.71 212 ASP B C 1
ATOM 2878 O O . ASP B 1 107 ? 33.999 5.921 16.434 1.00 123.51 212 ASP B O 1
ATOM 2883 N N . ASP B 1 108 ? 32.525 7.622 16.427 1.00 124.05 213 ASP B N 1
ATOM 2884 C CA . ASP B 1 108 ? 33.501 8.587 15.952 1.00 124.17 213 ASP B CA 1
ATOM 2885 C C . ASP B 1 108 ? 34.618 8.687 16.951 1.00 122.43 213 ASP B C 1
ATOM 2886 O O . ASP B 1 108 ? 35.796 8.626 16.584 1.00 125.44 213 ASP B O 1
ATOM 2891 N N . VAL B 1 109 ? 34.258 8.708 18.223 1.00 117.42 214 VAL B N 1
ATOM 2892 C CA . VAL B 1 109 ? 35.266 8.867 19.243 1.00 115.07 214 VAL B CA 1
ATOM 2893 C C . VAL B 1 109 ? 36.131 7.625 19.232 1.00 115.81 214 VAL B C 1
ATOM 2894 O O . VAL B 1 109 ? 37.347 7.721 19.410 1.00 115.08 214 VAL B O 1
ATOM 2898 N N . MET B 1 110 ? 35.533 6.456 19.021 1.00 119.05 215 MET B N 1
ATOM 2899 C CA . MET B 1 110 ? 36.354 5.261 19.126 1.00 122.93 215 MET B CA 1
ATOM 2900 C C . MET B 1 110 ? 37.241 5.094 17.892 1.00 124.09 215 MET B C 1
ATOM 2901 O O . MET B 1 110 ? 38.111 4.230 17.874 1.00 121.68 215 MET B O 1
ATOM 2906 N N . GLU B 1 111 ? 37.049 5.935 16.877 1.00 129.23 216 GLU B N 1
ATOM 2907 C CA . GLU B 1 111 ? 37.901 5.848 15.694 1.00 135.30 216 GLU B CA 1
ATOM 2908 C C . GLU B 1 111 ? 39.288 6.377 16.030 1.00 135.57 216 GLU B C 1
ATOM 2909 O O . GLU B 1 111 ? 40.253 6.118 15.311 1.00 138.44 216 GLU B O 1
ATOM 2915 N N . ASN B 1 112 ? 39.375 7.126 17.123 1.00 133.21 217 ASN B N 1
ATOM 2916 C CA . ASN B 1 112 ? 40.645 7.673 17.577 1.00 136.04 217 ASN B CA 1
ATOM 2917 C C . ASN B 1 112 ? 41.105 7.009 18.870 1.00 132.54 217 ASN B C 1
ATOM 2918 O O . ASN B 1 112 ? 40.298 6.730 19.756 1.00 129.03 217 ASN B O 1
ATOM 2923 N N . ARG B 1 113 ? 42.403 6.741 18.958 1.00 134.66 218 ARG B N 1
ATOM 2924 C CA . ARG B 1 113 ? 42.981 6.037 20.098 1.00 136.38 218 ARG B CA 1
ATOM 2925 C C . ARG B 1 113 ? 42.779 6.774 21.428 1.00 134.05 218 ARG B C 1
ATOM 2926 O O . ARG B 1 113 ? 42.385 6.173 22.438 1.00 134.40 218 ARG B O 1
ATOM 2934 N N . VAL B 1 114 ? 42.987 8.089 21.401 1.00 131.58 219 VAL B N 1
ATOM 2935 C CA . VAL B 1 114 ? 42.865 8.918 22.599 1.00 128.82 219 VAL B CA 1
ATOM 2936 C C . VAL B 1 114 ? 41.417 9.077 23.039 1.00 124.61 219 VAL B C 1
ATOM 2937 O O . VAL B 1 114 ? 41.087 9.023 24.232 1.00 123.12 219 VAL B O 1
ATOM 2941 N N . GLY B 1 115 ? 40.555 9.247 22.047 1.00 123.19 220 GLY B N 1
ATOM 2942 C CA . GLY B 1 115 ? 39.128 9.304 22.264 1.00 121.18 220 GLY B CA 1
ATOM 2943 C C . GLY B 1 115 ? 38.635 8.031 22.913 1.00 121.08 220 GLY B C 1
ATOM 2944 O O . GLY B 1 115 ? 37.899 8.057 23.905 1.00 121.15 220 GLY B O 1
ATOM 2945 N N . LEU B 1 116 ? 39.059 6.907 22.346 1.00 120.41 221 LEU B N 1
ATOM 2946 C CA . LEU B 1 116 ? 38.694 5.611 22.882 1.00 117.14 221 LEU B CA 1
ATOM 2947 C C . LEU B 1 116 ? 39.160 5.445 24.323 1.00 114.70 221 LEU B C 1
ATOM 2948 O O . LEU B 1 116 ? 38.400 4.974 25.175 1.00 112.46 221 LEU B O 1
ATOM 2953 N N . ASN B 1 117 ? 40.397 5.844 24.605 1.00 115.12 222 ASN B N 1
ATOM 2954 C CA . ASN B 1 117 ? 40.877 5.795 25.981 1.00 115.48 222 ASN B CA 1
ATOM 2955 C C . ASN B 1 117 ? 40.037 6.637 26.945 1.00 110.72 222 ASN B C 1
ATOM 2956 O O . ASN B 1 117 ? 39.751 6.206 28.062 1.00 106.93 222 ASN B O 1
ATOM 2961 N N . LEU B 1 118 ? 39.638 7.832 26.511 1.00 110.37 223 LEU B N 1
ATOM 2962 C CA . LEU B 1 118 ? 38.835 8.717 27.359 1.00 107.60 223 LEU B CA 1
ATOM 2963 C C . LEU B 1 118 ? 37.444 8.174 27.643 1.00 109.59 223 LEU B C 1
ATOM 2964 O O . LEU B 1 118 ? 36.976 8.182 28.790 1.00 112.13 223 LEU B O 1
ATOM 2969 N N . LEU B 1 119 ? 36.796 7.682 26.591 1.00 109.37 224 LEU B N 1
ATOM 2970 C CA . LEU B 1 119 ? 35.457 7.117 26.710 1.00 106.43 224 LEU B CA 1
ATOM 2971 C C . LEU B 1 119 ? 35.520 5.899 27.628 1.00 105.37 224 LEU B C 1
ATOM 2972 O O . LEU B 1 119 ? 34.640 5.683 28.469 1.00 103.61 224 LEU B O 1
ATOM 2977 N N . TYR B 1 120 ? 36.597 5.133 27.483 1.00 104.19 225 TYR B N 1
ATOM 2978 C CA . TYR B 1 120 ? 36.820 3.949 28.296 1.00 101.26 225 TYR B CA 1
ATOM 2979 C C . TYR B 1 120 ? 36.939 4.371 29.759 1.00 98.14 225 TYR B C 1
ATOM 2980 O O . TYR B 1 120 ? 36.298 3.793 30.644 1.00 98.50 225 TYR B O 1
ATOM 2989 N N . ALA B 1 121 ? 37.774 5.372 30.004 1.00 96.64 226 ALA B N 1
ATOM 2990 C CA . ALA B 1 121 ? 37.988 5.874 31.352 1.00 98.10 226 ALA B CA 1
ATOM 2991 C C . ALA B 1 121 ? 36.671 6.281 32.007 1.00 98.98 226 ALA B C 1
ATOM 2992 O O . ALA B 1 121 ? 36.392 5.897 33.154 1.00 98.20 226 ALA B O 1
ATOM 2994 N N . GLN B 1 122 ? 35.847 7.039 31.284 1.00 101.48 227 GLN B N 1
ATOM 2995 C CA . GLN B 1 122 ? 34.626 7.528 31.913 1.00 103.42 227 GLN B CA 1
ATOM 2996 C C . GLN B 1 122 ? 33.575 6.440 32.058 1.00 102.31 227 GLN B C 1
ATOM 2997 O O . GLN B 1 122 ? 32.744 6.511 32.955 1.00 103.54 227 GLN B O 1
ATOM 3003 N N . THR B 1 123 ? 33.601 5.435 31.189 1.00 99.98 228 THR B N 1
ATOM 3004 C CA . THR B 1 123 ? 32.646 4.340 31.335 1.00 100.50 228 THR B CA 1
ATOM 3005 C C . THR B 1 123 ? 32.998 3.499 32.558 1.00 103.59 228 THR B C 1
ATOM 3006 O O . THR B 1 123 ? 32.127 3.129 33.366 1.00 105.14 228 THR B O 1
ATOM 3010 N N . VAL B 1 124 ? 34.294 3.243 32.707 1.00 102.30 229 VAL B N 1
ATOM 3011 C CA . VAL B 1 124 ? 34.808 2.536 33.869 1.00 99.20 229 VAL B CA 1
ATOM 3012 C C . VAL B 1 124 ? 34.410 3.275 35.137 1.00 100.84 229 VAL B C 1
ATOM 3013 O O . VAL B 1 124 ? 33.939 2.668 36.108 1.00 104.59 229 VAL B O 1
ATOM 3017 N N . SER B 1 125 ? 34.579 4.591 35.118 1.00 97.50 230 SER B N 1
ATOM 3018 C CA . SER B 1 125 ? 34.199 5.386 36.274 1.00 95.18 230 SER B CA 1
ATOM 3019 C C . SER B 1 125 ? 32.691 5.414 36.537 1.00 97.11 230 SER B C 1
ATOM 3020 O O . SER B 1 125 ? 32.261 5.387 37.690 1.00 97.86 230 SER B O 1
ATOM 3023 N N . ASP B 1 126 ? 31.893 5.469 35.475 1.00 98.17 231 ASP B N 1
ATOM 3024 C CA . ASP B 1 126 ? 30.441 5.434 35.622 1.00 100.91 231 ASP B CA 1
ATOM 3025 C C . ASP B 1 126 ? 29.977 4.148 36.294 1.00 99.08 231 ASP B C 1
ATOM 3026 O O . ASP B 1 126 ? 29.075 4.160 37.134 1.00 97.10 231 ASP B O 1
ATOM 3031 N N . ILE B 1 127 ? 30.618 3.041 35.929 1.00 98.93 232 ILE B N 1
ATOM 3032 C CA . ILE B 1 127 ? 30.307 1.747 36.537 1.00 97.53 232 ILE B CA 1
ATOM 3033 C C . ILE B 1 127 ? 30.744 1.716 37.996 1.00 99.10 232 ILE B C 1
ATOM 3034 O O . ILE B 1 127 ? 30.000 1.296 38.884 1.00 103.77 232 ILE B O 1
ATOM 3039 N N . GLU B 1 128 ? 31.967 2.167 38.220 1.00 96.51 233 GLU B N 1
ATOM 3040 C CA . GLU B 1 128 ? 32.589 2.198 39.535 1.00 104.20 233 GLU B CA 1
ATOM 3041 C C . GLU B 1 128 ? 31.774 2.987 40.564 1.00 109.64 233 GLU B C 1
ATOM 3042 O O . GLU B 1 128 ? 31.727 2.628 41.738 1.00 112.45 233 GLU B O 1
ATOM 3048 N N . ARG B 1 129 ? 31.138 4.064 40.113 1.00 112.08 234 ARG B N 1
ATOM 3049 C CA . ARG B 1 129 ? 30.367 4.935 41.000 1.00 113.33 234 ARG B CA 1
ATOM 3050 C C . ARG B 1 129 ? 28.914 4.503 41.128 1.00 106.01 234 ARG B C 1
ATOM 3051 O O . ARG B 1 129 ? 28.124 5.148 41.810 1.00 108.09 234 ARG B O 1
ATOM 3059 N N . GLY B 1 130 ? 28.584 3.387 40.490 1.00 98.69 235 GLY B N 1
ATOM 3060 C CA . GLY B 1 130 ? 27.261 2.803 40.581 1.00 94.95 235 GLY B CA 1
ATOM 3061 C C . GLY B 1 130 ? 26.188 3.417 39.717 1.00 93.01 235 GLY B C 1
ATOM 3062 O O . GLY B 1 130 ? 24.996 3.165 39.913 1.00 93.01 235 GLY B O 1
ATOM 3063 N N . TRP B 1 131 ? 26.613 4.215 38.748 1.00 92.63 236 TRP B N 1
ATOM 3064 C CA . TRP B 1 131 ? 25.684 4.787 37.791 1.00 94.67 236 TRP B CA 1
ATOM 3065 C C . TRP B 1 131 ? 25.146 3.763 36.803 1.00 94.12 236 TRP B C 1
ATOM 3066 O O . TRP B 1 131 ? 23.966 3.801 36.442 1.00 92.98 236 TRP B O 1
ATOM 3077 N N . ILE B 1 132 ? 26.007 2.860 36.342 1.00 91.58 237 ILE B N 1
ATOM 3078 C CA . ILE B 1 132 ? 25.526 1.747 35.544 1.00 87.10 237 ILE B CA 1
ATOM 3079 C C . ILE B 1 132 ? 25.264 0.465 36.338 1.00 90.66 237 ILE B C 1
ATOM 3080 O O . ILE B 1 132 ? 26.077 0.024 37.148 1.00 94.69 237 ILE B O 1
ATOM 3085 N N . LEU B 1 133 ? 24.083 -0.082 36.097 1.00 92.31 238 LEU B N 1
ATOM 3086 C CA . LEU B 1 133 ? 23.470 -1.204 36.800 1.00 93.46 238 LEU B CA 1
ATOM 3087 C C . LEU B 1 133 ? 23.723 -2.465 35.976 1.00 97.49 238 LEU B C 1
ATOM 3088 O O . LEU B 1 133 ? 23.180 -2.578 34.878 1.00 101.64 238 LEU B O 1
ATOM 3093 N N . VAL B 1 134 ? 24.541 -3.405 36.441 1.00 99.23 239 VAL B N 1
ATOM 3094 C CA . VAL B 1 134 ? 24.671 -4.619 35.637 1.00 102.17 239 VAL B CA 1
ATOM 3095 C C . VAL B 1 134 ? 24.430 -5.926 36.362 1.00 107.14 239 VAL B C 1
ATOM 3096 O O . VAL B 1 134 ? 24.441 -5.995 37.589 1.00 112.81 239 VAL B O 1
ATOM 3100 N N . THR B 1 135 ? 24.214 -6.971 35.565 1.00 104.12 240 THR B N 1
ATOM 3101 C CA . THR B 1 135 ? 24.016 -8.309 36.094 1.00 101.27 240 THR B CA 1
ATOM 3102 C C . THR B 1 135 ? 25.326 -9.032 36.381 1.00 100.97 240 THR B C 1
ATOM 3103 O O . THR B 1 135 ? 26.389 -8.620 35.925 1.00 101.01 240 THR B O 1
ATOM 3107 N N . LYS B 1 136 ? 25.234 -10.133 37.115 1.00 102.95 241 LYS B N 1
ATOM 3108 C CA . LYS B 1 136 ? 26.398 -10.950 37.429 1.00 103.19 241 LYS B CA 1
ATOM 3109 C C . LYS B 1 136 ? 27.197 -11.462 36.234 1.00 103.92 241 LYS B C 1
ATOM 3110 O O . LYS B 1 136 ? 28.429 -11.446 36.260 1.00 106.40 241 LYS B O 1
ATOM 3116 N N . GLU B 1 137 ? 26.507 -11.904 35.188 1.00 105.01 242 GLU B N 1
ATOM 3117 C CA . GLU B 1 137 ? 27.200 -12.398 34.003 1.00 110.10 242 GLU B CA 1
ATOM 3118 C C . GLU B 1 137 ? 27.930 -11.235 33.347 1.00 102.05 242 GLU B C 1
ATOM 3119 O O . GLU B 1 137 ? 29.121 -11.340 33.000 1.00 101.58 242 GLU B O 1
ATOM 3125 N N . GLN B 1 138 ? 27.202 -10.141 33.151 1.00 100.66 243 GLN B N 1
ATOM 3126 C CA . GLN B 1 138 ? 27.784 -8.932 32.584 1.00 103.03 243 GLN B CA 1
ATOM 3127 C C . GLN B 1 138 ? 28.975 -8.503 33.425 1.00 107.32 243 GLN B C 1
ATOM 3128 O O . GLN B 1 138 ? 30.009 -8.140 32.887 1.00 110.14 243 GLN B O 1
ATOM 3134 N N . HIS B 1 139 ? 28.811 -8.501 34.745 1.00 107.58 244 HIS B N 1
ATOM 3135 C CA . HIS B 1 139 ? 29.905 -8.126 35.633 1.00 106.12 244 HIS B CA 1
ATOM 3136 C C . HIS B 1 139 ? 31.112 -9.031 35.407 1.00 108.29 244 HIS B C 1
ATOM 3137 O O . HIS B 1 139 ? 32.251 -8.568 35.451 1.00 109.68 244 HIS B O 1
ATOM 3144 N N . ARG B 1 140 ? 30.871 -10.317 35.156 1.00 112.22 245 ARG B N 1
ATOM 3145 C CA . ARG B 1 140 ? 31.984 -11.213 34.879 1.00 119.26 245 ARG B CA 1
ATOM 3146 C C . ARG B 1 140 ? 32.766 -10.837 33.641 1.00 119.09 245 ARG B C 1
ATOM 3147 O O . ARG B 1 140 ? 34.001 -10.718 33.667 1.00 119.41 245 ARG B O 1
ATOM 3155 N N . GLN B 1 141 ? 32.022 -10.654 32.550 1.00 118.34 246 GLN B N 1
ATOM 3156 C CA . GLN B 1 141 ? 32.644 -10.289 31.286 1.00 119.26 246 GLN B CA 1
ATOM 3157 C C . GLN B 1 141 ? 33.385 -8.984 31.440 1.00 115.92 246 GLN B C 1
ATOM 3158 O O . GLN B 1 141 ? 34.535 -8.863 31.020 1.00 118.94 246 GLN B O 1
ATOM 3164 N N . LEU B 1 142 ? 32.711 -8.009 32.037 1.00 109.20 247 LEU B N 1
ATOM 3165 C CA . LEU B 1 142 ? 33.265 -6.678 32.173 1.00 104.60 247 LEU B CA 1
ATOM 3166 C C . LEU B 1 142 ? 34.586 -6.788 32.913 1.00 107.72 247 LEU B C 1
ATOM 3167 O O . LEU B 1 142 ? 35.605 -6.263 32.461 1.00 109.43 247 LEU B O 1
ATOM 3172 N N . LYS B 1 143 ? 34.563 -7.477 34.056 1.00 110.15 248 LYS B N 1
ATOM 3173 C CA . LYS B 1 143 ? 35.784 -7.666 34.827 1.00 112.85 248 LYS B CA 1
ATOM 3174 C C . LYS B 1 143 ? 36.863 -8.389 34.032 1.00 114.49 248 LYS B C 1
ATOM 3175 O O . LYS B 1 143 ? 38.042 -8.170 34.273 1.00 117.44 248 LYS B O 1
ATOM 3181 N N . SER B 1 144 ? 36.484 -9.234 33.074 1.00 115.67 249 SER B N 1
ATOM 3182 C CA . SER B 1 144 ? 37.519 -9.849 32.245 1.00 122.74 249 SER B CA 1
ATOM 3183 C C . SER B 1 144 ? 38.124 -8.925 31.194 1.00 124.26 249 SER B C 1
ATOM 3184 O O . SER B 1 144 ? 39.348 -8.785 31.124 1.00 126.73 249 SER B O 1
ATOM 3187 N N . LEU B 1 145 ? 37.285 -8.320 30.359 1.00 124.42 250 LEU B N 1
ATOM 3188 C CA . LEU B 1 145 ? 37.781 -7.394 29.348 1.00 124.66 250 LEU B CA 1
ATOM 3189 C C . LEU B 1 145 ? 38.607 -6.274 29.977 1.00 127.35 250 LEU B C 1
ATOM 3190 O O . LEU B 1 145 ? 39.582 -5.815 29.390 1.00 129.77 250 LEU B O 1
ATOM 3195 N N . GLN B 1 146 ? 38.178 -5.820 31.155 1.00 128.75 251 GLN B N 1
ATOM 3196 C CA . GLN B 1 146 ? 38.867 -4.772 31.915 1.00 131.82 251 GLN B CA 1
ATOM 3197 C C . GLN B 1 146 ? 40.351 -5.134 32.125 1.00 138.96 251 GLN B C 1
ATOM 3198 O O . GLN B 1 146 ? 41.234 -4.287 31.999 1.00 141.84 251 GLN B O 1
ATOM 3204 N N . GLU B 1 147 ? 40.599 -6.404 32.444 1.00 141.20 252 GLU B N 1
ATOM 3205 C CA . GLU B 1 147 ? 41.941 -6.966 32.639 1.00 145.06 252 GLU B CA 1
ATOM 3206 C C . GLU B 1 147 ? 42.592 -7.141 31.279 1.00 147.97 252 GLU B C 1
ATOM 3207 O O . GLU B 1 147 ? 43.812 -7.084 31.145 1.00 152.02 252 GLU B O 1
ATOM 3213 N N . LYS B 1 148 ? 41.760 -7.354 30.271 1.00 148.69 253 LYS B N 1
ATOM 3214 C CA . LYS B 1 148 ? 42.174 -7.815 28.951 1.00 154.47 253 LYS B CA 1
ATOM 3215 C C . LYS B 1 148 ? 42.388 -6.578 28.075 1.00 156.62 253 LYS B C 1
ATOM 3216 O O . LYS B 1 148 ? 43.025 -6.643 27.024 1.00 159.86 253 LYS B O 1
ATOM 3222 N N . VAL B 1 149 ? 41.792 -5.471 28.520 1.00 154.82 254 VAL B N 1
ATOM 3223 C CA . VAL B 1 149 ? 41.815 -4.140 27.890 1.00 153.87 254 VAL B CA 1
ATOM 3224 C C . VAL B 1 149 ? 41.612 -4.043 26.378 1.00 155.69 254 VAL B C 1
ATOM 3225 O O . VAL B 1 149 ? 42.258 -3.243 25.698 1.00 154.61 254 VAL B O 1
ATOM 3229 N N . SER B 1 150 ? 40.683 -4.833 25.856 1.00 160.55 255 SER B N 1
ATOM 3230 C CA . SER B 1 150 ? 40.337 -4.745 24.445 1.00 162.57 255 SER B CA 1
ATOM 3231 C C . SER B 1 150 ? 39.759 -3.352 24.233 1.00 154.50 255 SER B C 1
ATOM 3232 O O . SER B 1 150 ? 39.930 -2.716 23.192 1.00 155.56 255 SER B O 1
ATOM 3235 N N . LYS B 1 151 ? 39.033 -2.935 25.262 1.00 145.43 256 LYS B N 1
ATOM 3236 C CA . LYS B 1 151 ? 38.434 -1.619 25.442 1.00 137.13 256 LYS B CA 1
ATOM 3237 C C . LYS B 1 151 ? 37.377 -1.300 24.404 1.00 132.40 256 LYS B C 1
ATOM 3238 O O . LYS B 1 151 ? 36.348 -0.713 24.738 1.00 127.63 256 LYS B O 1
ATOM 3244 N N . LYS B 1 152 ? 37.622 -1.656 23.146 1.00 135.77 257 LYS B N 1
ATOM 3245 C CA . LYS B 1 152 ? 36.605 -1.401 22.147 1.00 137.44 257 LYS B CA 1
ATOM 3246 C C . LYS B 1 152 ? 35.418 -2.279 22.519 1.00 139.48 257 LYS B C 1
ATOM 3247 O O . LYS B 1 152 ? 34.291 -1.813 22.629 1.00 138.75 257 LYS B O 1
ATOM 3253 N N . GLU B 1 153 ? 35.731 -3.556 22.758 1.00 142.65 258 GLU B N 1
ATOM 3254 C CA . GLU B 1 153 ? 34.761 -4.586 23.137 1.00 143.34 258 GLU B CA 1
ATOM 3255 C C . GLU B 1 153 ? 34.125 -4.288 24.485 1.00 137.44 258 GLU B C 1
ATOM 3256 O O . GLU B 1 153 ? 32.943 -4.560 24.701 1.00 139.10 258 GLU B O 1
ATOM 3262 N N . PHE B 1 154 ? 34.927 -3.749 25.395 1.00 130.77 259 PHE B N 1
ATOM 3263 C CA . PHE B 1 154 ? 34.436 -3.372 26.711 1.00 124.93 259 PHE B CA 1
ATOM 3264 C C . PHE B 1 154 ? 33.372 -2.296 26.540 1.00 122.75 259 PHE B C 1
ATOM 3265 O O . PHE B 1 154 ? 32.305 -2.356 27.157 1.00 123.63 259 PHE B O 1
ATOM 3273 N N . LEU B 1 155 ? 33.661 -1.320 25.686 1.00 120.23 260 LEU B N 1
ATOM 3274 C CA . LEU B 1 155 ? 32.725 -0.234 25.436 1.00 115.50 260 LEU B CA 1
ATOM 3275 C C . LEU B 1 155 ? 31.473 -0.772 24.740 1.00 113.47 260 LEU B C 1
ATOM 3276 O O . LEU B 1 155 ? 30.359 -0.380 25.067 1.00 109.91 260 LEU B O 1
ATOM 3281 N N . ARG B 1 156 ? 31.670 -1.677 23.783 1.00 116.31 261 ARG B N 1
ATOM 3282 C CA . ARG B 1 156 ? 30.563 -2.290 23.046 1.00 118.17 261 ARG B CA 1
ATOM 3283 C C . ARG B 1 156 ? 29.621 -3.054 23.956 1.00 117.37 261 ARG B C 1
ATOM 3284 O O . ARG B 1 156 ? 28.409 -3.052 23.748 1.00 120.85 261 ARG B O 1
ATOM 3292 N N . LEU B 1 157 ? 30.176 -3.724 24.955 1.00 112.15 262 LEU B N 1
ATOM 3293 C CA . LEU B 1 157 ? 29.339 -4.353 25.958 1.00 105.99 262 LEU B CA 1
ATOM 3294 C C . LEU B 1 157 ? 28.613 -3.281 26.764 1.00 102.06 262 LEU B C 1
ATOM 3295 O O . LEU B 1 157 ? 27.401 -3.356 26.984 1.00 102.16 262 LEU B O 1
ATOM 3300 N N . ALA B 1 158 ? 29.379 -2.283 27.195 1.00 97.22 263 ALA B N 1
ATOM 3301 C CA . ALA B 1 158 ? 28.860 -1.205 28.025 1.00 93.82 263 ALA B CA 1
ATOM 3302 C C . ALA B 1 158 ? 27.686 -0.443 27.423 1.00 95.98 263 ALA B C 1
ATOM 3303 O O . ALA B 1 158 ? 26.787 -0.010 28.143 1.00 93.73 263 ALA B O 1
ATOM 3305 N N . GLN B 1 159 ? 27.702 -0.280 26.106 1.00 101.45 264 GLN B N 1
ATOM 3306 C CA . GLN B 1 159 ? 26.659 0.462 25.409 1.00 105.50 264 GLN B CA 1
ATOM 3307 C C . GLN B 1 159 ? 25.259 -0.121 25.604 1.00 109.28 264 GLN B C 1
ATOM 3308 O O . GLN B 1 159 ? 24.256 0.579 25.465 1.00 113.44 264 GLN B O 1
ATOM 3314 N N . THR B 1 160 ? 25.204 -1.408 25.930 1.00 107.85 265 THR B N 1
ATOM 3315 C CA . THR B 1 160 ? 23.936 -2.106 26.103 1.00 107.56 265 THR B CA 1
ATOM 3316 C C . THR B 1 160 ? 23.438 -2.154 27.545 1.00 101.64 265 THR B C 1
ATOM 3317 O O . THR B 1 160 ? 22.354 -2.667 27.825 1.00 105.79 265 THR B O 1
ATOM 3321 N N . LEU B 1 161 ? 24.240 -1.608 28.446 1.00 92.71 266 LEU B N 1
ATOM 3322 C CA . LEU B 1 161 ? 23.987 -1.642 29.884 1.00 91.33 266 LEU B CA 1
ATOM 3323 C C . LEU B 1 161 ? 23.000 -0.555 30.333 1.00 92.72 266 LEU B C 1
ATOM 3324 O O . LEU B 1 161 ? 22.847 0.470 29.664 1.00 89.40 266 LEU B O 1
ATOM 3329 N N . ARG B 1 162 ? 22.280 -0.805 31.425 1.00 97.46 267 ARG B N 1
ATOM 3330 C CA . ARG B 1 162 ? 21.315 0.178 31.910 1.00 99.90 267 ARG B CA 1
ATOM 3331 C C . ARG B 1 162 ? 21.874 1.545 32.262 1.00 100.75 267 ARG B C 1
ATOM 3332 O O . ARG B 1 162 ? 22.828 1.673 33.032 1.00 102.53 267 ARG B O 1
ATOM 3340 N N . HIS B 1 163 ? 21.264 2.561 31.666 1.00 99.14 268 HIS B N 1
ATOM 3341 C CA . HIS B 1 163 ? 21.632 3.950 31.898 1.00 95.36 268 HIS B CA 1
ATOM 3342 C C . HIS B 1 163 ? 23.018 4.343 31.393 1.00 95.23 268 HIS B C 1
ATOM 3343 O O . HIS B 1 163 ? 23.590 5.334 31.855 1.00 97.70 268 HIS B O 1
ATOM 3350 N N . TYR B 1 164 ? 23.569 3.561 30.468 1.00 93.35 269 TYR B N 1
ATOM 3351 C CA . TYR B 1 164 ? 24.734 4.016 29.726 1.00 93.01 269 TYR B CA 1
ATOM 3352 C C . TYR B 1 164 ? 24.419 5.322 29.018 1.00 95.87 269 TYR B C 1
ATOM 3353 O O . TYR B 1 164 ? 23.387 5.443 28.360 1.00 101.59 269 TYR B O 1
ATOM 3362 N N . GLY B 1 165 ? 25.303 6.300 29.169 1.00 93.49 270 GLY B N 1
ATOM 3363 C CA . GLY B 1 165 ? 25.170 7.572 28.485 1.00 96.90 270 GLY B CA 1
ATOM 3364 C C . GLY B 1 165 ? 24.293 8.550 29.236 1.00 103.28 270 GLY B C 1
ATOM 3365 O O . GLY B 1 165 ? 23.978 9.633 28.742 1.00 109.64 270 GLY B O 1
ATOM 3366 N N . TYR B 1 166 ? 23.893 8.161 30.437 1.00 102.13 271 TYR B N 1
ATOM 3367 C CA . TYR B 1 166 ? 23.070 9.006 31.280 1.00 104.63 271 TYR B CA 1
ATOM 3368 C C . TYR B 1 166 ? 23.946 9.734 32.280 1.00 105.85 271 TYR B C 1
ATOM 3369 O O . TYR B 1 166 ? 25.032 9.267 32.622 1.00 108.23 271 TYR B O 1
ATOM 3378 N N . LEU B 1 167 ? 23.481 10.885 32.741 1.00 102.26 272 LEU B N 1
ATOM 3379 C CA . LEU B 1 167 ? 24.155 11.554 33.834 1.00 101.25 272 LEU B CA 1
ATOM 3380 C C . LEU B 1 167 ? 23.291 11.402 35.067 1.00 101.49 272 LEU B C 1
ATOM 3381 O O . LEU B 1 167 ? 22.109 11.725 35.043 1.00 101.64 272 LEU B O 1
ATOM 3386 N N . ARG B 1 168 ? 23.870 10.869 36.135 1.00 106.38 273 ARG B N 1
ATOM 3387 C CA . ARG B 1 168 ? 23.116 10.650 37.356 1.00 115.08 273 ARG B CA 1
ATOM 3388 C C . ARG B 1 168 ? 23.345 11.834 38.282 1.00 121.01 273 ARG B C 1
ATOM 3389 O O . ARG B 1 168 ? 24.448 12.372 38.349 1.00 123.82 273 ARG B O 1
ATOM 3397 N N . PHE B 1 169 ? 22.302 12.238 38.995 1.00 125.62 274 PHE B N 1
ATOM 3398 C CA . PHE B 1 169 ? 22.390 13.359 39.924 1.00 134.20 274 PHE B CA 1
ATOM 3399 C C . PHE B 1 169 ? 22.335 12.864 41.366 1.00 146.70 274 PHE B C 1
ATOM 3400 O O . PHE B 1 169 ? 21.918 11.733 41.621 1.00 146.98 274 PHE B O 1
ATOM 3408 N N . ASP B 1 170 ? 22.774 13.700 42.304 1.00 158.63 275 ASP B N 1
ATOM 3409 C CA . ASP B 1 170 ? 22.680 13.361 43.719 1.00 168.80 275 ASP B CA 1
ATOM 3410 C C . ASP B 1 170 ? 21.218 13.134 44.064 1.00 176.54 275 ASP B C 1
ATOM 3411 O O . ASP B 1 170 ? 20.332 13.759 43.479 1.00 180.02 275 ASP B O 1
ATOM 3416 N N . ALA B 1 171 ? 20.971 12.222 45.001 1.00 136.81 276 ALA B N 1
ATOM 3417 C CA . ALA B 1 171 ? 19.619 11.963 45.480 1.00 145.90 276 ALA B CA 1
ATOM 3418 C C . ALA B 1 171 ? 18.920 13.247 45.902 1.00 151.05 276 ALA B C 1
ATOM 3419 O O . ALA B 1 171 ? 19.504 14.092 46.580 1.00 150.88 276 ALA B O 1
ATOM 3421 N N . CYS B 1 172 ? 17.665 13.388 45.491 1.00 156.29 277 CYS B N 1
ATOM 3422 C CA . CYS B 1 172 ? 16.896 14.577 45.823 1.00 158.05 277 CYS B CA 1
ATOM 3423 C C . CYS B 1 172 ? 15.414 14.270 46.030 1.00 163.68 277 CYS B C 1
ATOM 3424 O O . CYS B 1 172 ? 15.055 13.155 46.407 1.00 168.34 277 CYS B O 1
ATOM 3427 N N . VAL B 1 173 ? 14.557 15.260 45.782 1.00 163.40 278 VAL B N 1
ATOM 3428 C CA . VAL B 1 173 ? 13.105 15.094 45.898 1.00 167.18 278 VAL B CA 1
ATOM 3429 C C . VAL B 1 173 ? 12.350 15.715 44.725 1.00 165.78 278 VAL B C 1
ATOM 3430 O O . VAL B 1 173 ? 12.874 16.575 44.016 1.00 162.17 278 VAL B O 1
ATOM 3434 N N . ALA B 1 174 ? 11.116 15.265 44.525 1.00 168.21 279 ALA B N 1
ATOM 3435 C CA . ALA B 1 174 ? 10.261 15.809 43.480 1.00 167.16 279 ALA B CA 1
ATOM 3436 C C . ALA B 1 174 ? 8.825 15.822 43.984 1.00 171.78 279 ALA B C 1
ATOM 3437 O O . ALA B 1 174 ? 8.506 15.180 44.982 1.00 176.69 279 ALA B O 1
ATOM 3439 N N . ASP B 1 175 ? 7.957 16.559 43.300 1.00 171.52 280 ASP B N 1
ATOM 3440 C CA . ASP B 1 175 ? 6.549 16.617 43.685 1.00 175.31 280 ASP B CA 1
ATOM 3441 C C . ASP B 1 175 ? 5.627 15.703 42.881 1.00 176.84 280 ASP B C 1
ATOM 3442 O O . ASP B 1 175 ? 4.408 15.747 43.046 1.00 180.73 280 ASP B O 1
ATOM 3447 N N . VAL B 1 183 ? 14.698 10.732 45.558 1.00 130.81 288 VAL B N 1
ATOM 3448 C CA . VAL B 1 183 ? 14.653 10.240 44.187 1.00 129.98 288 VAL B CA 1
ATOM 3449 C C . VAL B 1 183 ? 16.034 10.283 43.557 1.00 122.94 288 VAL B C 1
ATOM 3450 O O . VAL B 1 183 ? 16.890 11.057 43.975 1.00 121.50 288 VAL B O 1
ATOM 3454 N N . VAL B 1 184 ? 16.248 9.454 42.545 1.00 119.67 289 VAL B N 1
ATOM 3455 C CA . VAL B 1 184 ? 17.399 9.609 41.675 1.00 113.85 289 VAL B CA 1
ATOM 3456 C C . VAL B 1 184 ? 16.955 10.004 40.281 1.00 109.97 289 VAL B C 1
ATOM 3457 O O . VAL B 1 184 ? 16.167 9.301 39.644 1.00 111.66 289 VAL B O 1
ATOM 3461 N N . VAL B 1 185 ? 17.465 11.142 39.824 1.00 106.16 290 VAL B N 1
ATOM 3462 C CA . VAL B 1 185 ? 17.138 11.682 38.512 1.00 105.18 290 VAL B CA 1
ATOM 3463 C C . VAL B 1 185 ? 18.302 11.349 37.598 1.00 97.68 290 VAL B C 1
ATOM 3464 O O . VAL B 1 185 ? 19.458 11.462 38.004 1.00 96.47 290 VAL B O 1
ATOM 3468 N N . SER B 1 186 ? 18.011 10.950 36.365 1.00 95.09 291 SER B N 1
ATOM 3469 C CA . SER B 1 186 ? 19.071 10.783 35.379 1.00 97.42 291 SER B CA 1
ATOM 3470 C C . SER B 1 186 ? 18.712 11.352 34.018 1.00 95.27 291 SER B C 1
ATOM 3471 O O . SER B 1 186 ? 17.577 11.245 33.582 1.00 97.37 291 SER B O 1
ATOM 3474 N N . ALA B 1 187 ? 19.679 11.961 33.340 1.00 91.16 292 ALA B N 1
ATOM 3475 C CA . ALA B 1 187 ? 19.375 12.539 32.045 1.00 89.29 292 ALA B CA 1
ATOM 3476 C C . ALA B 1 187 ? 20.146 11.775 30.983 1.00 88.24 292 ALA B C 1
ATOM 3477 O O . ALA B 1 187 ? 21.355 11.568 31.104 1.00 84.56 292 ALA B O 1
ATOM 3479 N N . GLY B 1 188 ? 19.437 11.396 29.922 1.00 89.63 293 GLY B N 1
ATOM 3480 C CA . GLY B 1 188 ? 20.034 10.739 28.775 1.00 90.18 293 GLY B CA 1
ATOM 3481 C C . GLY B 1 188 ? 18.958 10.275 27.811 1.00 97.31 293 GLY B C 1
ATOM 3482 O O . GLY B 1 188 ? 17.782 10.239 28.179 1.00 102.88 293 GLY B O 1
ATOM 3483 N N . ASN B 1 189 ? 19.359 9.923 26.589 1.00 97.79 294 ASN B N 1
ATOM 3484 C CA . ASN B 1 189 ? 18.469 9.350 25.576 1.00 98.00 294 ASN B CA 1
ATOM 3485 C C . ASN B 1 189 ? 17.184 10.186 25.421 1.00 102.74 294 ASN B C 1
ATOM 3486 O O . ASN B 1 189 ? 16.068 9.662 25.326 1.00 106.34 294 ASN B O 1
ATOM 3491 N N . SER B 1 190 ? 17.362 11.503 25.430 1.00 100.46 295 SER B N 1
ATOM 3492 C CA . SER B 1 190 ? 16.258 12.433 25.234 1.00 100.22 295 SER B CA 1
ATOM 3493 C C . SER B 1 190 ? 15.138 12.279 26.262 1.00 103.60 295 SER B C 1
ATOM 3494 O O . SER B 1 190 ? 13.966 12.443 25.932 1.00 110.59 295 SER B O 1
ATOM 3497 N N . GLU B 1 191 ? 15.497 11.983 27.506 1.00 101.44 296 GLU B N 1
ATOM 3498 C CA . GLU B 1 191 ? 14.504 11.877 28.570 1.00 103.47 296 GLU B CA 1
ATOM 3499 C C . GLU B 1 191 ? 15.079 12.162 29.951 1.00 95.91 296 GLU B C 1
ATOM 3500 O O . GLU B 1 191 ? 16.295 12.235 30.133 1.00 88.81 296 GLU B O 1
ATOM 3506 N N . LEU B 1 192 ? 14.199 12.348 30.926 1.00 96.25 297 LEU B N 1
ATOM 3507 C CA . LEU B 1 192 ? 14.639 12.323 32.305 1.00 93.28 297 LEU B CA 1
ATOM 3508 C C . LEU B 1 192 ? 14.073 11.027 32.874 1.00 100.45 297 LEU B C 1
ATOM 3509 O O . LEU B 1 192 ? 12.877 10.779 32.786 1.00 103.21 297 LEU B O 1
ATOM 3514 N N . SER B 1 193 ? 14.929 10.206 33.466 1.00 102.57 298 SER B N 1
ATOM 3515 C CA . SER B 1 193 ? 14.504 8.985 34.125 1.00 108.48 298 SER B CA 1
ATOM 3516 C C . SER B 1 193 ? 14.425 9.255 35.613 1.00 109.21 298 SER B C 1
ATOM 3517 O O . SER B 1 193 ? 15.386 9.747 36.203 1.00 109.68 298 SER B O 1
ATOM 3520 N N . LEU B 1 194 ? 13.291 8.944 36.230 1.00 113.49 299 LEU B N 1
ATOM 3521 C CA . LEU B 1 194 ? 13.191 9.102 37.670 1.00 119.87 299 LEU B CA 1
ATOM 3522 C C . LEU B 1 194 ? 12.991 7.789 38.412 1.00 127.02 299 LEU B C 1
ATOM 3523 O O . LEU B 1 194 ? 11.937 7.167 38.317 1.00 131.80 299 LEU B O 1
ATOM 3528 N N . GLN B 1 195 ? 14.021 7.368 39.139 1.00 130.17 300 GLN B N 1
ATOM 3529 C CA . GLN B 1 195 ? 13.942 6.167 39.959 1.00 138.23 300 GLN B CA 1
ATOM 3530 C C . GLN B 1 195 ? 13.706 6.553 41.418 1.00 143.73 300 GLN B C 1
ATOM 3531 O O . GLN B 1 195 ? 14.543 7.226 42.006 1.00 140.58 300 GLN B O 1
ATOM 3537 N N . LEU B 1 196 ? 12.583 6.158 42.009 1.00 153.04 301 LEU B N 1
ATOM 3538 C CA . LEU B 1 196 ? 12.245 6.671 43.336 1.00 157.36 301 LEU B CA 1
ATOM 3539 C C . LEU B 1 196 ? 12.761 5.717 44.406 1.00 159.37 301 LEU B C 1
ATOM 3540 O O . LEU B 1 196 ? 12.219 5.657 45.510 1.00 163.21 301 LEU B O 1
ATOM 3545 N N . GLU B 1 205 ? 8.940 3.956 38.657 1.00 195.02 310 GLU B N 1
ATOM 3546 C CA . GLU B 1 205 ? 9.745 4.869 37.853 1.00 188.16 310 GLU B CA 1
ATOM 3547 C C . GLU B 1 205 ? 8.946 5.677 36.853 1.00 184.02 310 GLU B C 1
ATOM 3548 O O . GLU B 1 205 ? 7.907 5.241 36.353 1.00 186.83 310 GLU B O 1
ATOM 3554 N N . GLY B 1 206 ? 9.454 6.873 36.580 1.00 160.08 311 GLY B N 1
ATOM 3555 C CA . GLY B 1 206 ? 8.913 7.714 35.537 1.00 156.61 311 GLY B CA 1
ATOM 3556 C C . GLY B 1 206 ? 9.957 8.139 34.526 1.00 149.40 311 GLY B C 1
ATOM 3557 O O . GLY B 1 206 ? 11.130 8.338 34.843 1.00 146.75 311 GLY B O 1
ATOM 3558 N N . SER B 1 207 ? 9.508 8.250 33.285 1.00 145.99 312 SER B N 1
ATOM 3559 C CA . SER B 1 207 ? 10.343 8.657 32.172 1.00 139.86 312 SER B CA 1
ATOM 3560 C C . SER B 1 207 ? 9.695 9.829 31.449 1.00 132.48 312 SER B C 1
ATOM 3561 O O . SER B 1 207 ? 8.627 9.681 30.855 1.00 136.17 312 SER B O 1
ATOM 3564 N N . PHE B 1 208 ? 10.338 10.990 31.489 1.00 121.43 313 PHE B N 1
ATOM 3565 C CA . PHE B 1 208 ? 9.747 12.199 30.940 1.00 113.31 313 PHE B CA 1
ATOM 3566 C C . PHE B 1 208 ? 10.490 12.592 29.689 1.00 107.67 313 PHE B C 1
ATOM 3567 O O . PHE B 1 208 ? 11.634 13.044 29.739 1.00 102.34 313 PHE B O 1
ATOM 3575 N N . ARG B 1 209 ? 9.817 12.398 28.563 1.00 111.70 314 ARG B N 1
ATOM 3576 C CA . ARG B 1 209 ? 10.407 12.604 27.255 1.00 115.27 314 ARG B CA 1
ATOM 3577 C C . ARG B 1 209 ? 10.567 14.095 27.047 1.00 115.57 314 ARG B C 1
ATOM 3578 O O . ARG B 1 209 ? 9.661 14.871 27.343 1.00 119.00 314 ARG B O 1
ATOM 3586 N N . VAL B 1 210 ? 11.732 14.492 26.557 1.00 112.66 315 VAL B N 1
ATOM 3587 C CA . VAL B 1 210 ? 11.997 15.889 26.254 1.00 112.08 315 VAL B CA 1
ATOM 3588 C C . VAL B 1 210 ? 10.970 16.503 25.299 1.00 116.14 315 VAL B C 1
ATOM 3589 O O . VAL B 1 210 ? 10.543 17.647 25.482 1.00 116.72 315 VAL B O 1
ATOM 3593 N N . THR B 1 211 ? 10.550 15.730 24.305 1.00 117.27 316 THR B N 1
ATOM 3594 C CA . THR B 1 211 ? 9.581 16.204 23.320 1.00 116.91 316 THR B CA 1
ATOM 3595 C C . THR B 1 211 ? 8.200 16.424 23.925 1.00 120.58 316 THR B C 1
ATOM 3596 O O . THR B 1 211 ? 7.333 17.020 23.293 1.00 127.90 316 THR B O 1
ATOM 3600 N N . ARG B 1 212 ? 7.995 15.939 25.145 1.00 116.83 317 ARG B N 1
ATOM 3601 C CA . ARG B 1 212 ? 6.734 16.178 25.833 1.00 119.49 317 ARG B CA 1
ATOM 3602 C C . ARG B 1 212 ? 6.823 17.294 26.875 1.00 115.24 317 ARG B C 1
ATOM 3603 O O . ARG B 1 212 ? 5.886 17.513 27.642 1.00 118.04 317 ARG B O 1
ATOM 3611 N N . MET B 1 213 ? 7.952 17.997 26.895 1.00 109.18 318 MET B N 1
ATOM 3612 C CA . MET B 1 213 ? 8.124 19.157 27.763 1.00 103.85 318 MET B CA 1
ATOM 3613 C C . MET B 1 213 ? 7.874 20.415 26.943 1.00 105.27 318 MET B C 1
ATOM 3614 O O . MET B 1 213 ? 8.618 20.683 26.001 1.00 103.63 318 MET B O 1
ATOM 3619 N N . ARG B 1 214 ? 6.833 21.179 27.264 1.00 109.89 319 ARG B N 1
ATOM 3620 C CA . ARG B 1 214 ? 6.552 22.373 26.475 1.00 116.23 319 ARG B CA 1
ATOM 3621 C C . ARG B 1 214 ? 7.610 23.423 26.761 1.00 112.38 319 ARG B C 1
ATOM 3622 O O . ARG B 1 214 ? 8.057 24.135 25.864 1.00 116.57 319 ARG B O 1
ATOM 3630 N N . CYS B 1 215 ? 8.001 23.515 28.025 1.00 105.60 320 CYS B N 1
ATOM 3631 C CA . CYS B 1 215 ? 9.081 24.405 28.419 1.00 103.28 320 CYS B CA 1
ATOM 3632 C C . CYS B 1 215 ? 9.641 23.980 29.771 1.00 98.82 320 CYS B C 1
ATOM 3633 O O . CYS B 1 215 ? 9.053 23.131 30.440 1.00 99.21 320 CYS B O 1
ATOM 3636 N N . TRP B 1 216 ? 10.729 24.600 30.218 1.00 94.79 321 TRP B N 1
ATOM 3637 C CA . TRP B 1 216 ? 11.144 24.392 31.598 1.00 92.54 321 TRP B CA 1
ATOM 3638 C C . TRP B 1 216 ? 11.710 25.644 32.252 1.00 95.72 321 TRP B C 1
ATOM 3639 O O . TRP B 1 216 ? 12.112 26.600 31.582 1.00 97.13 321 TRP B O 1
ATOM 3650 N N . ARG B 1 217 ? 11.755 25.606 33.575 1.00 98.88 322 ARG B N 1
ATOM 3651 C CA . ARG B 1 217 ? 12.134 26.760 34.368 1.00 101.74 322 ARG B CA 1
ATOM 3652 C C . ARG B 1 217 ? 12.957 26.332 35.588 1.00 101.54 322 ARG B C 1
ATOM 3653 O O . ARG B 1 217 ? 12.632 25.313 36.199 1.00 99.00 322 ARG B O 1
ATOM 3661 N N . VAL B 1 218 ? 14.024 27.056 35.932 1.00 102.55 323 VAL B N 1
ATOM 3662 C CA . VAL B 1 218 ? 14.728 26.734 37.177 1.00 100.29 323 VAL B CA 1
ATOM 3663 C C . VAL B 1 218 ? 14.375 27.883 38.122 1.00 98.19 323 VAL B C 1
ATOM 3664 O O . VAL B 1 218 ? 14.528 29.063 37.802 1.00 99.36 323 VAL B O 1
ATOM 3668 N N . THR B 1 219 ? 13.893 27.480 39.298 1.00 97.53 324 THR B N 1
ATOM 3669 C CA . THR B 1 219 ? 13.389 28.346 40.376 1.00 102.11 324 THR B CA 1
ATOM 3670 C C . THR B 1 219 ? 13.940 28.123 41.771 1.00 101.89 324 THR B C 1
ATOM 3671 O O . THR B 1 219 ? 14.386 27.023 42.101 1.00 102.14 324 THR B O 1
ATOM 3675 N N . SER B 1 220 ? 13.939 29.172 42.587 1.00 99.36 325 SER B N 1
ATOM 3676 C CA . SER B 1 220 ? 14.419 29.002 43.940 1.00 97.95 325 SER B CA 1
ATOM 3677 C C . SER B 1 220 ? 13.425 29.701 44.852 1.00 92.81 325 SER B C 1
ATOM 3678 O O . SER B 1 220 ? 12.874 30.740 44.503 1.00 96.34 325 SER B O 1
ATOM 3681 N N . SER B 1 221 ? 13.199 29.106 46.017 1.00 91.36 326 SER B N 1
ATOM 3682 C CA . SER B 1 221 ? 12.480 29.717 47.130 1.00 105.01 326 SER B CA 1
ATOM 3683 C C . SER B 1 221 ? 13.235 30.812 47.857 1.00 116.17 326 SER B C 1
ATOM 3684 O O . SER B 1 221 ? 14.441 30.988 47.671 1.00 114.99 326 SER B O 1
ATOM 3687 N N . VAL B 1 222 ? 12.506 31.571 48.669 1.00 127.32 327 VAL B N 1
ATOM 3688 C CA . VAL B 1 222 ? 13.154 32.447 49.627 1.00 138.74 327 VAL B CA 1
ATOM 3689 C C . VAL B 1 222 ? 12.747 31.953 51.023 1.00 148.29 327 VAL B C 1
ATOM 3690 O O . VAL B 1 222 ? 11.729 31.271 51.156 1.00 152.43 327 VAL B O 1
ATOM 3694 N N . PRO B 1 223 ? 13.531 32.268 52.071 1.00 151.18 328 PRO B N 1
ATOM 3695 C CA . PRO B 1 223 ? 13.037 31.887 53.399 1.00 154.43 328 PRO B CA 1
ATOM 3696 C C . PRO B 1 223 ? 11.824 32.751 53.746 1.00 155.10 328 PRO B C 1
ATOM 3697 O O . PRO B 1 223 ? 11.664 33.779 53.092 1.00 151.53 328 PRO B O 1
ATOM 3701 N N . LEU B 1 224 ? 11.039 32.367 54.758 1.00 159.95 329 LEU B N 1
ATOM 3702 C CA . LEU B 1 224 ? 9.846 33.100 55.218 1.00 163.88 329 LEU B CA 1
ATOM 3703 C C . LEU B 1 224 ? 9.294 34.144 54.251 1.00 163.29 329 LEU B C 1
ATOM 3704 O O . LEU B 1 224 ? 9.022 35.280 54.644 1.00 166.60 329 LEU B O 1
ATOM 3709 N N . VAL B 1 239 ? 19.777 28.028 49.946 1.00 150.43 344 VAL B N 1
ATOM 3710 C CA . VAL B 1 239 ? 18.678 28.122 48.993 1.00 145.09 344 VAL B CA 1
ATOM 3711 C C . VAL B 1 239 ? 18.277 26.754 48.455 1.00 142.86 344 VAL B C 1
ATOM 3712 O O . VAL B 1 239 ? 19.112 25.889 48.190 1.00 144.15 344 VAL B O 1
ATOM 3716 N N . ARG B 1 240 ? 16.970 26.590 48.312 1.00 138.77 345 ARG B N 1
ATOM 3717 C CA . ARG B 1 240 ? 16.320 25.424 47.728 1.00 133.21 345 ARG B CA 1
ATOM 3718 C C . ARG B 1 240 ? 16.050 25.655 46.250 1.00 125.04 345 ARG B C 1
ATOM 3719 O O . ARG B 1 240 ? 15.285 26.546 45.897 1.00 124.90 345 ARG B O 1
ATOM 3727 N N . LEU B 1 241 ? 16.674 24.863 45.381 1.00 118.70 346 LEU B N 1
ATOM 3728 C CA . LEU B 1 241 ? 16.519 25.077 43.949 1.00 110.77 346 LEU B CA 1
ATOM 3729 C C . LEU B 1 241 ? 15.680 23.950 43.381 1.00 112.41 346 LEU B C 1
ATOM 3730 O O . LEU B 1 241 ? 15.769 22.793 43.787 1.00 116.41 346 LEU B O 1
ATOM 3735 N N . GLU B 1 242 ? 14.847 24.349 42.429 1.00 111.09 347 GLU B N 1
ATOM 3736 C CA . GLU B 1 242 ? 13.951 23.486 41.678 1.00 107.97 347 GLU B CA 1
ATOM 3737 C C . GLU B 1 242 ? 14.038 23.686 40.179 1.00 103.05 347 GLU B C 1
ATOM 3738 O O . GLU B 1 242 ? 14.268 24.795 39.699 1.00 102.21 347 GLU B O 1
ATOM 3744 N N . LEU B 1 243 ? 13.873 22.589 39.453 1.00 100.17 348 LEU B N 1
ATOM 3745 C CA . LEU B 1 243 ? 13.628 22.661 38.026 1.00 98.26 348 LEU B CA 1
ATOM 3746 C C . LEU B 1 243 ? 12.216 22.186 37.791 1.00 100.28 348 LEU B C 1
ATOM 3747 O O . LEU B 1 243 ? 11.847 21.083 38.182 1.00 103.00 348 LEU B O 1
ATOM 3752 N N . ALA B 1 244 ? 11.417 23.045 37.165 1.00 99.95 349 ALA B N 1
ATOM 3753 C CA . ALA B 1 244 ? 10.041 22.696 36.884 1.00 101.02 349 ALA B CA 1
ATOM 3754 C C . ALA B 1 244 ? 9.837 22.758 35.387 1.00 99.95 349 ALA B C 1
ATOM 3755 O O . ALA B 1 244 ? 10.263 23.701 34.723 1.00 101.23 349 ALA B O 1
ATOM 3757 N N . PHE B 1 245 ? 9.202 21.722 34.862 1.00 98.33 350 PHE B N 1
ATOM 3758 C CA . PHE B 1 245 ? 8.837 21.656 33.454 1.00 97.90 350 PHE B CA 1
ATOM 3759 C C . PHE B 1 245 ? 7.343 21.419 33.245 1.00 103.06 350 PHE B C 1
ATOM 3760 O O . PHE B 1 245 ? 6.693 20.773 34.062 1.00 103.53 350 PHE B O 1
ATOM 3768 N N . GLU B 1 246 ? 6.788 22.007 32.192 1.00 107.25 351 GLU B N 1
ATOM 3769 C CA . GLU B 1 246 ? 5.355 21.930 31.938 1.00 111.50 351 GLU B CA 1
ATOM 3770 C C . GLU B 1 246 ? 5.174 20.785 30.962 1.00 111.84 351 GLU B C 1
ATOM 3771 O O . GLU B 1 246 ? 5.512 20.899 29.789 1.00 113.66 351 GLU B O 1
ATOM 3777 N N . TYR B 1 247 ? 4.634 19.677 31.455 1.00 112.40 352 TYR B N 1
ATOM 3778 C CA . TYR B 1 247 ? 4.660 18.411 30.733 1.00 115.64 352 TYR B CA 1
ATOM 3779 C C . TYR B 1 247 ? 3.318 18.067 30.105 1.00 119.74 352 TYR B C 1
ATOM 3780 O O . TYR B 1 247 ? 2.274 18.166 30.739 1.00 118.99 352 TYR B O 1
ATOM 3789 N N . LEU B 1 248 ? 3.359 17.628 28.855 1.00 125.01 353 LEU B N 1
ATOM 3790 C CA . LEU B 1 248 ? 2.163 17.154 28.183 1.00 134.05 353 LEU B CA 1
ATOM 3791 C C . LEU B 1 248 ? 1.926 15.739 28.688 1.00 140.05 353 LEU B C 1
ATOM 3792 O O . LEU B 1 248 ? 2.472 14.778 28.150 1.00 141.52 353 LEU B O 1
ATOM 3797 N N . MET B 1 249 ? 1.098 15.618 29.722 1.00 143.42 354 MET B N 1
ATOM 3798 C CA . MET B 1 249 ? 0.868 14.329 30.362 1.00 146.65 354 MET B CA 1
ATOM 3799 C C . MET B 1 249 ? 0.040 13.433 29.463 1.00 155.71 354 MET B C 1
ATOM 3800 O O . MET B 1 249 ? 0.185 12.213 29.477 1.00 159.83 354 MET B O 1
ATOM 3805 N N . SER B 1 250 ? -0.827 14.058 28.681 1.00 160.33 355 SER B N 1
ATOM 3806 C CA . SER B 1 250 ? -1.596 13.371 27.660 1.00 167.88 355 SER B CA 1
ATOM 3807 C C . SER B 1 250 ? -2.170 14.440 26.757 1.00 168.68 355 SER B C 1
ATOM 3808 O O . SER B 1 250 ? -1.891 15.620 26.948 1.00 163.67 355 SER B O 1
ATOM 3811 N N . LYS B 1 251 ? -2.954 14.034 25.769 1.00 176.81 356 LYS B N 1
ATOM 3812 C CA . LYS B 1 251 ? -3.462 14.972 24.782 1.00 183.12 356 LYS B CA 1
ATOM 3813 C C . LYS B 1 251 ? -4.245 16.048 25.524 1.00 184.61 356 LYS B C 1
ATOM 3814 O O . LYS B 1 251 ? -5.092 15.740 26.364 1.00 188.93 356 LYS B O 1
ATOM 3820 N N . ASP B 1 252 ? -3.939 17.304 25.215 1.00 180.61 357 ASP B N 1
ATOM 3821 C CA . ASP B 1 252 ? -4.587 18.452 25.843 1.00 178.32 357 ASP B CA 1
ATOM 3822 C C . ASP B 1 252 ? -4.483 18.492 27.371 1.00 171.16 357 ASP B C 1
ATOM 3823 O O . ASP B 1 252 ? -5.331 19.084 28.036 1.00 171.29 357 ASP B O 1
ATOM 3828 N N . ARG B 1 253 ? -3.456 17.851 27.927 1.00 166.19 358 ARG B N 1
ATOM 3829 C CA . ARG B 1 253 ? -3.259 17.879 29.375 1.00 161.54 358 ARG B CA 1
ATOM 3830 C C . ARG B 1 253 ? -1.833 18.282 29.762 1.00 152.11 358 ARG B C 1
ATOM 3831 O O . ARG B 1 253 ? -0.911 17.471 29.681 1.00 149.83 358 ARG B O 1
ATOM 3839 N N . LEU B 1 254 ? -1.652 19.531 30.188 1.00 146.95 359 LEU B N 1
ATOM 3840 C CA . LEU B 1 254 ? -0.342 19.991 30.645 1.00 136.74 359 LEU B CA 1
ATOM 3841 C C . LEU B 1 254 ? -0.314 20.014 32.168 1.00 132.34 359 LEU B C 1
ATOM 3842 O O . LEU B 1 254 ? -1.268 20.456 32.803 1.00 136.35 359 LEU B O 1
ATOM 3847 N N . GLN B 1 255 ? 0.779 19.552 32.753 1.00 127.54 360 GLN B N 1
ATOM 3848 C CA . GLN B 1 255 ? 0.899 19.492 34.197 1.00 128.34 360 GLN B CA 1
ATOM 3849 C C . GLN B 1 255 ? 2.316 19.898 34.554 1.00 121.40 360 GLN B C 1
ATOM 3850 O O . GLN B 1 255 ? 3.266 19.369 33.978 1.00 117.80 360 GLN B O 1
ATOM 3856 N N . TRP B 1 256 ? 2.481 20.821 35.494 1.00 119.20 361 TRP B N 1
ATOM 3857 C CA . TRP B 1 256 ? 3.832 21.169 35.899 1.00 115.98 361 TRP B CA 1
ATOM 3858 C C . TRP B 1 256 ? 4.382 20.087 36.802 1.00 114.80 361 TRP B C 1
ATOM 3859 O O . TRP B 1 256 ? 3.737 19.662 37.758 1.00 118.12 361 TRP B O 1
ATOM 3870 N N . VAL B 1 257 ? 5.589 19.644 36.480 1.00 111.86 362 VAL B N 1
ATOM 3871 C CA . VAL B 1 257 ? 6.315 18.727 37.329 1.00 110.58 362 VAL B CA 1
ATOM 3872 C C . VAL B 1 257 ? 7.548 19.419 37.868 1.00 109.38 362 VAL B C 1
ATOM 3873 O O . VAL B 1 257 ? 8.308 20.040 37.113 1.00 105.28 362 VAL B O 1
ATOM 3877 N N . THR B 1 258 ? 7.719 19.343 39.183 1.00 112.55 363 THR B N 1
ATOM 3878 C CA . THR B 1 258 ? 8.798 20.055 39.840 1.00 112.55 363 THR B CA 1
ATOM 3879 C C . THR B 1 258 ? 9.746 19.081 40.521 1.00 111.79 363 THR B C 1
ATOM 3880 O O . THR B 1 258 ? 9.329 18.273 41.348 1.00 116.04 363 THR B O 1
ATOM 3884 N N . ILE B 1 259 ? 11.018 19.146 40.156 1.00 106.50 364 ILE B N 1
ATOM 3885 C CA . ILE B 1 259 ? 12.035 18.333 40.795 1.00 104.48 364 ILE B CA 1
ATOM 3886 C C . ILE B 1 259 ? 12.848 19.304 41.644 1.00 106.19 364 ILE B C 1
ATOM 3887 O O . ILE B 1 259 ? 13.309 20.328 41.143 1.00 105.31 364 ILE B O 1
ATOM 3892 N N . THR B 1 260 ? 13.012 18.999 42.927 1.00 109.23 365 THR B N 1
ATOM 3893 C CA . THR B 1 260 ? 13.816 19.841 43.813 1.00 110.23 365 THR B CA 1
ATOM 3894 C C . THR B 1 260 ? 15.208 19.269 44.013 1.00 111.11 365 THR B C 1
ATOM 3895 O O . THR B 1 260 ? 15.374 18.239 44.655 1.00 119.32 365 THR B O 1
ATOM 3899 N N . SER B 1 261 ? 16.209 19.946 43.466 1.00 105.84 366 SER B N 1
ATOM 3900 C CA . SER B 1 261 ? 17.563 19.421 43.430 1.00 106.80 366 SER B CA 1
ATOM 3901 C C . SER B 1 261 ? 18.543 20.578 43.321 1.00 102.30 366 SER B C 1
ATOM 3902 O O . SER B 1 261 ? 18.341 21.498 42.531 1.00 99.84 366 SER B O 1
ATOM 3905 N N . PRO B 1 262 ? 19.619 20.533 44.118 1.00 102.31 367 PRO B N 1
ATOM 3906 C CA . PRO B 1 262 ? 20.708 21.512 44.054 1.00 102.44 367 PRO B CA 1
ATOM 3907 C C . PRO B 1 262 ? 21.367 21.525 42.687 1.00 99.56 367 PRO B C 1
ATOM 3908 O O . PRO B 1 262 ? 22.063 22.480 42.342 1.00 99.88 367 PRO B O 1
ATOM 3912 N N . GLN B 1 263 ? 21.155 20.463 41.922 1.00 96.81 368 GLN B N 1
ATOM 3913 C CA . GLN B 1 263 ? 21.683 20.391 40.574 1.00 97.96 368 GLN B CA 1
ATOM 3914 C C . GLN B 1 263 ? 20.614 20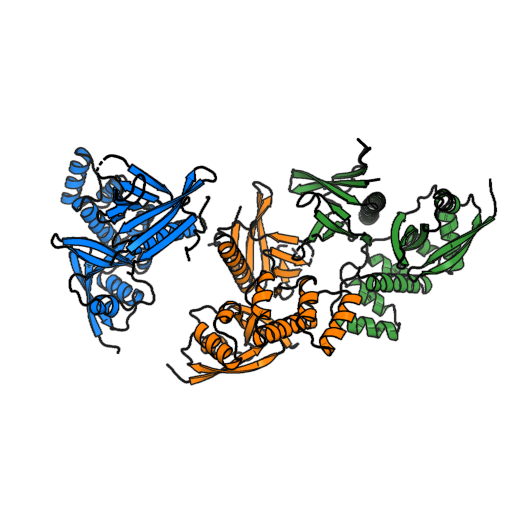.730 39.533 1.00 98.44 368 GLN B C 1
ATOM 3915 O O . GLN B 1 263 ? 20.714 20.316 38.375 1.00 99.89 368 GLN B O 1
ATOM 3921 N N . ALA B 1 264 ? 19.582 21.460 39.957 1.00 94.86 369 ALA B N 1
ATOM 3922 C CA . ALA B 1 264 ? 18.501 21.861 39.057 1.00 89.83 369 ALA B CA 1
ATOM 3923 C C . ALA B 1 264 ? 19.023 22.548 37.805 1.00 89.27 369 ALA B C 1
ATOM 3924 O O . ALA B 1 264 ? 18.544 22.310 36.695 1.00 90.67 369 ALA B O 1
ATOM 3926 N N . ILE B 1 265 ? 20.037 23.379 38.000 1.00 89.50 370 ILE B N 1
ATOM 3927 C CA . ILE B 1 265 ? 20.637 24.121 36.905 1.00 91.34 370 ILE B CA 1
ATOM 3928 C C . ILE B 1 265 ? 21.357 23.176 35.947 1.00 89.28 370 ILE B C 1
ATOM 3929 O O . ILE B 1 265 ? 21.262 23.318 34.725 1.00 87.33 370 ILE B O 1
ATOM 3934 N N . MET B 1 266 ? 22.053 22.194 36.513 1.00 88.61 371 MET B N 1
ATOM 3935 C CA . MET B 1 266 ? 22.711 21.182 35.705 1.00 91.55 371 MET B CA 1
ATOM 3936 C C . MET B 1 266 ? 21.698 20.391 34.887 1.00 93.29 371 MET B C 1
ATOM 3937 O O . MET B 1 266 ? 21.939 20.076 33.718 1.00 95.87 371 MET B O 1
ATOM 3942 N N . MET B 1 267 ? 20.561 20.080 35.506 1.00 90.55 372 MET B N 1
ATOM 3943 C CA . MET B 1 267 ? 19.465 19.408 34.813 1.00 87.80 372 MET B CA 1
ATOM 3944 C C . MET B 1 267 ? 18.956 20.251 33.650 1.00 89.80 372 MET B C 1
ATOM 3945 O O . MET B 1 267 ? 18.713 19.738 32.562 1.00 91.42 372 MET B O 1
ATOM 3950 N N . SER B 1 268 ? 18.765 21.542 33.898 1.00 89.77 373 SER B N 1
ATOM 3951 C CA . SER B 1 268 ? 18.318 22.451 32.852 1.00 93.51 373 SER B CA 1
ATOM 3952 C C . SER B 1 268 ? 19.303 22.464 31.695 1.00 97.70 373 SER B C 1
ATOM 3953 O O . SER B 1 268 ? 18.911 22.433 30.523 1.00 100.01 373 SER B O 1
ATOM 3956 N N . ILE B 1 269 ? 20.585 22.486 32.035 1.00 99.31 374 ILE B N 1
ATOM 3957 C CA . ILE B 1 269 ? 21.636 22.469 31.033 1.00 102.71 374 ILE B CA 1
ATOM 3958 C C . ILE B 1 269 ? 21.523 21.192 30.204 1.00 103.12 374 ILE B C 1
ATOM 3959 O O . ILE B 1 269 ? 21.690 21.214 28.983 1.00 104.41 374 ILE B O 1
ATOM 3964 N N . CYS B 1 270 ? 21.249 20.079 30.878 1.00 100.68 375 CYS B N 1
ATOM 3965 C CA . CYS B 1 270 ? 21.070 18.806 30.191 1.00 99.58 375 CYS B CA 1
ATOM 3966 C C . CYS B 1 270 ? 19.856 18.790 29.273 1.00 99.91 375 CYS B C 1
ATOM 3967 O O . CYS B 1 270 ? 19.932 18.272 28.162 1.00 105.50 375 CYS B O 1
ATOM 3970 N N . LEU B 1 271 ? 18.740 19.346 29.733 1.00 95.27 376 LEU B N 1
ATOM 3971 C CA . LEU B 1 271 ? 17.546 19.430 28.901 1.00 93.92 376 LEU B CA 1
ATOM 3972 C C . LEU B 1 271 ? 17.844 20.230 27.640 1.00 93.65 376 LEU B C 1
ATOM 3973 O O . LEU B 1 271 ? 17.519 19.805 26.532 1.00 95.39 376 LEU B O 1
ATOM 3978 N N . GLN B 1 272 ? 18.492 21.377 27.817 1.00 91.59 377 GLN B N 1
ATOM 3979 C CA . GLN B 1 272 ? 18.853 22.225 26.689 1.00 95.52 377 GLN B CA 1
ATOM 3980 C C . GLN B 1 272 ? 19.789 21.494 25.735 1.00 90.94 377 GLN B C 1
ATOM 3981 O O . GLN B 1 272 ? 19.645 21.596 24.525 1.00 89.75 377 GLN B O 1
ATOM 3987 N N . SER B 1 273 ? 20.765 20.784 26.291 1.00 88.31 378 SER B N 1
ATOM 3988 C CA . SER B 1 273 ? 21.764 20.084 25.489 1.00 91.81 378 SER B CA 1
ATOM 3989 C C . SER B 1 273 ? 21.124 18.978 24.661 1.00 93.08 378 SER B C 1
ATOM 3990 O O . SER B 1 273 ? 21.439 18.799 23.479 1.00 98.94 378 SER B O 1
ATOM 3993 N N . MET B 1 274 ? 20.200 18.258 25.287 1.00 87.77 379 MET B N 1
ATOM 3994 C CA . MET B 1 274 ? 19.477 17.190 24.619 1.00 85.43 379 MET B CA 1
ATOM 3995 C C . MET B 1 274 ? 18.600 17.765 23.517 1.00 90.20 379 MET B C 1
ATOM 3996 O O . MET B 1 274 ? 18.551 17.224 22.405 1.00 92.09 379 MET B O 1
ATOM 4001 N N . VAL B 1 275 ? 17.964 18.899 23.803 1.00 91.11 380 VAL B N 1
ATOM 4002 C CA . VAL B 1 275 ? 17.126 19.545 22.802 1.00 93.24 380 VAL B CA 1
ATOM 4003 C C . VAL B 1 275 ? 17.959 20.011 21.622 1.00 98.27 380 VAL B C 1
ATOM 4004 O O . VAL B 1 275 ? 17.591 19.785 20.479 1.00 101.74 380 VAL B O 1
ATOM 4008 N N . ASP B 1 276 ? 19.088 20.643 21.911 1.00 101.32 381 ASP B N 1
ATOM 4009 C CA . ASP B 1 276 ? 19.990 21.127 20.882 1.00 112.91 381 ASP B CA 1
ATOM 4010 C C . ASP B 1 276 ? 20.413 19.973 19.994 1.00 115.88 381 ASP B C 1
ATOM 4011 O O . ASP B 1 276 ? 20.419 20.097 18.773 1.00 120.92 381 ASP B O 1
ATOM 4016 N N . GLU B 1 277 ? 20.782 18.854 20.614 1.00 116.24 382 GLU B N 1
ATOM 4017 C CA . GLU B 1 277 ? 21.232 17.695 19.848 1.00 123.80 382 GLU B CA 1
ATOM 4018 C C . GLU B 1 277 ? 20.120 17.149 18.954 1.00 127.82 382 GLU B C 1
ATOM 4019 O O . GLU B 1 277 ? 20.357 16.772 17.810 1.00 132.43 382 GLU B O 1
ATOM 4025 N N . L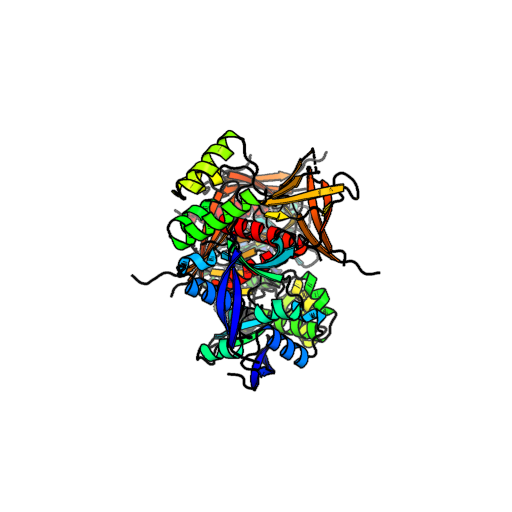EU B 1 278 ? 18.904 17.126 19.489 1.00 126.10 383 LEU B N 1
ATOM 4026 C CA . LEU B 1 278 ? 17.717 16.738 18.730 1.00 128.36 383 LEU B CA 1
ATOM 4027 C C . LEU B 1 278 ? 17.496 17.681 17.548 1.00 134.09 383 LEU B C 1
ATOM 4028 O O . LEU B 1 278 ? 17.102 17.240 16.479 1.00 138.55 383 LEU B O 1
ATOM 4033 N N . MET B 1 279 ? 17.716 18.977 17.757 1.00 135.94 384 MET B N 1
ATOM 4034 C CA . MET B 1 279 ? 17.534 19.990 16.718 1.00 143.59 384 MET B CA 1
ATOM 4035 C C . MET B 1 279 ? 18.552 19.757 15.610 1.00 148.81 384 MET B C 1
ATOM 4036 O O . MET B 1 279 ? 18.231 19.845 14.426 1.00 156.81 384 MET B O 1
ATOM 4041 N N . VAL B 1 280 ? 19.786 19.477 16.017 1.00 146.21 385 VAL B N 1
ATOM 4042 C CA . VAL B 1 280 ? 20.872 19.188 15.090 1.00 151.89 385 VAL B CA 1
ATOM 4043 C C . VAL B 1 280 ? 20.574 17.940 14.260 1.00 156.09 385 VAL B C 1
ATOM 4044 O O . VAL B 1 280 ? 20.801 17.911 13.047 1.00 161.55 385 VAL B O 1
ATOM 4048 N N . LYS B 1 281 ? 20.060 16.921 14.935 1.00 153.98 386 LYS B N 1
ATOM 4049 C CA . LYS B 1 281 ? 19.650 15.661 14.312 1.00 159.60 386 LYS B CA 1
ATOM 4050 C C . LYS B 1 281 ? 18.520 15.878 13.304 1.00 169.02 386 LYS B C 1
ATOM 4051 O O . LYS B 1 281 ? 18.537 15.339 12.196 1.00 176.64 386 LYS B O 1
ATOM 4057 N N . LYS B 1 282 ? 17.539 16.664 13.729 1.00 168.26 387 LYS B N 1
ATOM 4058 C CA . LYS B 1 282 ? 16.338 17.011 12.966 1.00 173.42 387 LYS B CA 1
ATOM 4059 C C . LYS B 1 282 ? 16.706 17.698 11.647 1.00 180.16 387 LYS B C 1
ATOM 4060 O O . LYS B 1 282 ? 16.055 17.484 10.619 1.00 186.42 387 LYS B O 1
ATOM 4066 N N . SER B 1 283 ? 17.747 18.517 11.697 1.00 179.87 388 SER B N 1
ATOM 4067 C CA . SER B 1 283 ? 18.210 19.288 10.546 1.00 189.78 388 SER B CA 1
ATOM 4068 C C . SER B 1 283 ? 18.950 18.444 9.512 1.00 198.30 388 SER B C 1
ATOM 4069 O O . SER B 1 283 ? 20.163 18.577 9.340 1.00 200.38 388 SER B O 1
ATOM 4072 N N . PRO C 1 8 ? -8.412 -42.774 39.638 1.00 203.81 113 PRO C N 1
ATOM 4073 C CA . PRO C 1 8 ? -8.229 -43.769 40.701 1.00 203.76 113 PRO C CA 1
ATOM 4074 C C . PRO C 1 8 ? -7.007 -43.458 41.563 1.00 197.42 113 PRO C C 1
ATOM 4075 O O . PRO C 1 8 ? -5.954 -43.083 41.050 1.00 193.85 113 PRO C O 1
ATOM 4079 N N . THR C 1 9 ? -7.175 -43.613 42.872 1.00 196.14 114 THR C N 1
ATOM 4080 C CA . THR C 1 9 ? -6.153 -43.296 43.870 1.00 190.33 114 THR C CA 1
ATOM 4081 C C . THR C 1 9 ? -4.985 -44.306 43.966 1.00 187.94 114 THR C C 1
ATOM 4082 O O . THR C 1 9 ? -5.191 -45.515 44.078 1.00 192.18 114 THR C O 1
ATOM 4086 N N . GLU C 1 10 ? -3.758 -43.789 43.881 1.00 181.79 115 GLU C N 1
ATOM 4087 C CA . GLU C 1 10 ? -2.527 -44.591 43.874 1.00 178.12 115 GLU C CA 1
ATOM 4088 C C . GLU C 1 10 ? -1.388 -43.681 44.361 1.00 169.80 115 GLU C C 1
ATOM 4089 O O . GLU C 1 10 ? -1.411 -42.472 44.130 1.00 166.04 115 GLU C O 1
ATOM 4095 N N . GLU C 1 11 ? -0.408 -44.264 45.053 1.00 167.14 116 GLU C N 1
ATOM 4096 C CA . GLU C 1 11 ? 0.746 -43.523 45.587 1.00 161.20 116 GLU C CA 1
ATOM 4097 C C . GLU C 1 11 ? 1.937 -43.303 44.650 1.00 154.76 116 GLU C C 1
ATOM 4098 O O . GLU C 1 11 ? 2.427 -44.241 44.026 1.00 156.96 116 GLU C O 1
ATOM 4104 N N . VAL C 1 12 ? 2.416 -42.061 44.578 1.00 146.31 117 VAL C N 1
ATOM 4105 C CA . VAL C 1 12 ? 3.508 -41.725 43.676 1.00 141.47 117 VAL C CA 1
ATOM 4106 C C . VAL C 1 12 ? 4.578 -40.873 44.360 1.00 133.77 117 VAL C C 1
ATOM 4107 O O . VAL C 1 12 ? 4.352 -40.277 45.423 1.00 132.06 117 VAL C O 1
ATOM 4111 N N . SER C 1 13 ? 5.727 -40.797 43.696 1.00 130.08 118 SER C N 1
ATOM 4112 C CA . SER C 1 13 ? 6.863 -39.968 44.087 1.00 127.84 118 SER C CA 1
ATOM 4113 C C . SER C 1 13 ? 6.850 -38.710 43.217 1.00 119.85 118 SER C C 1
ATOM 4114 O O . SER C 1 13 ? 6.805 -38.805 41.994 1.00 117.94 118 SER C O 1
ATOM 4117 N N . LEU C 1 14 ? 6.973 -37.544 43.836 1.00 117.06 119 LEU C N 1
ATOM 4118 C CA . LEU C 1 14 ? 6.954 -36.282 43.105 1.00 121.13 119 LEU C CA 1
ATOM 4119 C C . LEU C 1 14 ? 8.211 -35.449 43.304 1.00 121.64 119 LEU C C 1
ATOM 4120 O O . LEU C 1 14 ? 8.647 -35.213 44.437 1.00 122.84 119 LEU C O 1
ATOM 4125 N N . GLU C 1 15 ? 8.798 -35.020 42.188 1.00 119.21 120 GLU C N 1
ATOM 4126 C CA . GLU C 1 15 ? 9.938 -34.122 42.239 1.00 116.04 120 GLU C CA 1
ATOM 4127 C C . GLU C 1 15 ? 9.460 -32.682 42.256 1.00 114.29 120 GLU C C 1
ATOM 4128 O O . GLU C 1 15 ? 8.729 -32.237 41.369 1.00 117.67 120 GLU C O 1
ATOM 4134 N N . VAL C 1 16 ? 9.909 -31.951 43.263 1.00 109.61 121 VAL C N 1
ATOM 4135 C CA . VAL C 1 16 ? 9.688 -30.521 43.367 1.00 106.84 121 VAL C CA 1
ATOM 4136 C C . VAL C 1 16 ? 11.066 -29.888 43.369 1.00 102.99 121 VAL C C 1
ATOM 4137 O O . VAL C 1 16 ? 11.927 -30.329 44.124 1.00 99.89 121 VAL C O 1
ATOM 4141 N N . LEU C 1 17 ? 11.321 -28.870 42.558 1.00 103.34 122 LEU C N 1
ATOM 4142 C CA . LEU C 1 17 ? 12.678 -28.371 42.596 1.00 106.66 122 LEU C CA 1
ATOM 4143 C C . LEU C 1 17 ? 12.736 -27.162 43.504 1.00 112.08 122 LEU C C 1
ATOM 4144 O O . LEU C 1 17 ? 11.768 -26.406 43.598 1.00 112.61 122 LEU C O 1
ATOM 4149 N N . LEU C 1 18 ? 13.860 -26.997 44.201 1.00 115.62 123 LEU C N 1
ATOM 4150 C CA . LEU C 1 18 ? 14.175 -25.725 44.828 1.00 120.55 123 LEU C CA 1
ATOM 4151 C C . LEU C 1 18 ? 14.800 -24.778 43.830 1.00 127.28 123 LEU C C 1
ATOM 4152 O O . LEU C 1 18 ? 15.186 -25.181 42.735 1.00 128.16 123 LEU C O 1
ATOM 4157 N N . SER C 1 19 ? 14.926 -23.522 44.234 1.00 134.73 124 SER C N 1
ATOM 4158 C CA . SER C 1 19 ? 15.444 -22.484 43.358 1.00 143.63 124 SER C CA 1
ATOM 4159 C C . SER C 1 19 ? 16.846 -22.759 42.813 1.00 148.80 124 SER C C 1
ATOM 4160 O O . SER C 1 19 ? 17.192 -22.302 41.727 1.00 148.84 124 SER C O 1
ATOM 4163 N N . ASN C 1 20 ? 17.648 -23.518 43.555 1.00 154.37 125 ASN C N 1
ATOM 4164 C CA . ASN C 1 20 ? 19.017 -23.772 43.120 1.00 161.99 125 ASN C CA 1
ATOM 4165 C C . ASN C 1 20 ? 19.117 -25.066 42.338 1.00 167.74 125 ASN C C 1
ATOM 4166 O O . ASN C 1 20 ? 20.201 -25.511 41.960 1.00 169.38 125 ASN C O 1
ATOM 4171 N N . GLY C 1 21 ? 17.956 -25.667 42.126 1.00 172.89 126 GLY C N 1
ATOM 4172 C CA . GLY C 1 21 ? 17.817 -26.886 41.363 1.00 173.34 126 GLY C CA 1
ATOM 4173 C C . GLY C 1 21 ? 17.915 -28.116 42.238 1.00 172.90 126 GLY C C 1
ATOM 4174 O O . GLY C 1 21 ? 17.777 -29.233 41.741 1.00 178.68 126 GLY C O 1
ATOM 4175 N N . GLN C 1 22 ? 18.174 -27.928 43.530 1.00 161.16 127 GLN C N 1
ATOM 4176 C CA . GLN C 1 22 ? 18.195 -29.070 44.430 1.00 152.23 127 GLN C CA 1
ATOM 4177 C C . GLN C 1 22 ? 16.798 -29.681 44.462 1.00 140.27 127 GLN C C 1
ATOM 4178 O O . GLN C 1 22 ? 15.797 -28.973 44.546 1.00 139.15 127 GLN C O 1
ATOM 4184 N N . LYS C 1 23 ? 16.743 -31.001 44.402 1.00 131.72 128 LYS C N 1
ATOM 4185 C CA . LYS C 1 23 ? 15.487 -31.729 44.291 1.00 122.18 128 LYS C CA 1
ATOM 4186 C C . LYS C 1 23 ? 14.919 -32.144 45.646 1.00 123.31 128 LYS C C 1
ATOM 4187 O O . LYS C 1 23 ? 15.629 -32.684 46.498 1.00 126.68 128 LYS C O 1
ATOM 4193 N N . VAL C 1 24 ? 13.635 -31.877 45.842 1.00 120.29 129 VAL C N 1
ATOM 4194 C CA . VAL C 1 24 ? 12.928 -32.353 47.020 1.00 119.18 129 VAL C CA 1
ATOM 4195 C C . VAL C 1 24 ? 11.822 -33.278 46.530 1.00 117.26 129 VAL C C 1
ATOM 4196 O O . VAL C 1 24 ? 10.884 -32.875 45.839 1.00 117.92 129 VAL C O 1
ATOM 4200 N N . LEU C 1 25 ? 11.982 -34.540 46.903 1.00 116.49 130 LEU C N 1
ATOM 4201 C CA . LEU C 1 25 ? 11.110 -35.641 46.527 1.00 116.67 130 LEU C CA 1
ATOM 4202 C C . LEU C 1 25 ? 10.100 -35.933 47.619 1.00 116.81 130 LEU C C 1
ATOM 4203 O O . LEU C 1 25 ? 10.482 -36.152 48.766 1.00 121.47 130 LEU C O 1
ATOM 4208 N N . VAL C 1 26 ? 8.814 -35.932 47.287 1.00 113.20 131 VAL C N 1
ATOM 4209 C CA . VAL C 1 26 ? 7.830 -36.230 48.321 1.00 115.74 131 VAL C CA 1
ATOM 4210 C C . VAL C 1 26 ? 6.948 -37.378 47.874 1.00 116.23 131 VAL C C 1
ATOM 4211 O O . VAL C 1 26 ? 6.685 -37.542 46.688 1.00 115.48 131 VAL C O 1
ATOM 4215 N N . ASN C 1 27 ? 6.492 -38.178 48.832 1.00 117.99 132 ASN C N 1
ATOM 4216 C CA . ASN C 1 27 ? 5.522 -39.218 48.533 1.00 118.68 132 ASN C CA 1
ATOM 4217 C C . ASN C 1 27 ? 4.087 -38.781 48.792 1.00 121.15 132 ASN C C 1
ATOM 4218 O O . ASN C 1 27 ? 3.724 -38.448 49.918 1.00 123.57 132 ASN C O 1
ATOM 4223 N N . VAL C 1 28 ? 3.267 -38.805 47.744 1.00 121.76 133 VAL C N 1
ATOM 4224 C CA . VAL C 1 28 ? 1.876 -38.360 47.846 1.00 122.56 133 VAL C CA 1
ATOM 4225 C C . VAL C 1 28 ? 0.931 -39.288 47.099 1.00 125.92 133 VAL C C 1
ATOM 4226 O O . VAL C 1 28 ? 1.360 -40.263 46.500 1.00 124.33 133 VAL C O 1
ATOM 4230 N N . LEU C 1 29 ? -0.365 -39.001 47.178 1.00 130.00 134 LEU C N 1
ATOM 4231 C CA . LEU C 1 29 ? -1.367 -39.739 46.413 1.00 133.29 134 LEU C CA 1
ATOM 4232 C C . LEU C 1 29 ? -1.690 -38.983 45.121 1.00 135.03 134 LEU C C 1
ATOM 4233 O O . LEU C 1 29 ? -1.610 -37.757 45.078 1.00 135.24 134 LEU C O 1
ATOM 4238 N N . THR C 1 30 ? -2.034 -39.716 44.067 1.00 136.84 135 THR C N 1
ATOM 4239 C CA . THR C 1 30 ? -2.475 -39.115 42.805 1.00 138.39 135 THR C CA 1
ATOM 4240 C C . THR C 1 30 ? -3.669 -38.188 42.986 1.00 142.37 135 THR C C 1
ATOM 4241 O O . THR C 1 30 ? -3.838 -37.232 42.230 1.00 140.66 135 THR C O 1
ATOM 4245 N N . SER C 1 31 ? -4.510 -38.480 43.970 1.00 146.30 136 SER C N 1
ATOM 4246 C CA . SER C 1 31 ? -5.721 -37.698 44.161 1.00 149.26 136 SER C CA 1
ATOM 4247 C C . SER C 1 31 ? -5.502 -36.582 45.171 1.00 146.97 136 SER C C 1
ATOM 4248 O O . SER C 1 31 ? -6.439 -35.892 45.564 1.00 149.09 136 SER C O 1
ATOM 4251 N N . ASP C 1 32 ? -4.254 -36.426 45.598 1.00 143.76 137 ASP C N 1
ATOM 4252 C CA . ASP C 1 32 ? -3.872 -35.328 46.476 1.00 142.34 137 ASP C CA 1
ATOM 4253 C C . ASP C 1 32 ? -3.932 -34.015 45.698 1.00 137.74 137 ASP C C 1
ATOM 4254 O O . ASP C 1 32 ? -3.495 -33.953 44.547 1.00 133.57 137 ASP C O 1
ATOM 4259 N N . GLN C 1 33 ? -4.473 -32.970 46.315 1.00 138.06 138 GLN C N 1
ATOM 4260 C CA . GLN C 1 33 ? -4.510 -31.658 45.678 1.00 135.74 138 GLN C CA 1
ATOM 4261 C C . GLN C 1 33 ? -3.265 -30.848 46.005 1.00 132.72 138 GLN C C 1
ATOM 4262 O O . GLN C 1 33 ? -2.406 -31.294 46.767 1.00 131.33 138 GLN C O 1
ATOM 4268 N N . THR C 1 34 ? -3.177 -29.664 45.404 1.00 132.21 139 THR C N 1
ATOM 4269 C CA . THR C 1 34 ? -1.999 -28.809 45.488 1.00 130.00 139 THR C CA 1
ATOM 4270 C C . THR C 1 34 ? -1.560 -28.600 46.932 1.00 130.19 139 THR C C 1
ATOM 4271 O O . THR C 1 34 ? -0.377 -28.706 47.250 1.00 126.19 139 THR C O 1
ATOM 4275 N N . GLU C 1 35 ? -2.522 -28.292 47.797 1.00 135.84 140 GLU C N 1
ATOM 4276 C CA . GLU C 1 35 ? -2.239 -27.985 49.196 1.00 139.13 140 GLU C CA 1
ATOM 4277 C C . GLU C 1 35 ? -1.649 -29.176 49.955 1.00 139.19 140 GLU C C 1
ATOM 4278 O O . GLU C 1 35 ? -0.750 -29.015 50.785 1.00 140.09 140 GLU C O 1
ATOM 4284 N N . ASP C 1 36 ? -2.137 -30.370 49.632 1.00 138.76 141 ASP C N 1
ATOM 4285 C CA . ASP C 1 36 ? -1.650 -31.612 50.226 1.00 136.86 141 ASP C CA 1
ATOM 4286 C C . ASP C 1 36 ? -0.176 -31.802 49.876 1.00 128.88 141 ASP C C 1
ATOM 4287 O O . ASP C 1 36 ? 0.661 -32.153 50.725 1.00 124.89 141 ASP C O 1
ATOM 4292 N N . VAL C 1 37 ? 0.131 -31.552 48.610 1.00 129.01 142 VAL C N 1
ATOM 4293 C CA . VAL C 1 37 ? 1.490 -31.672 48.109 1.00 128.59 142 VAL C CA 1
ATOM 4294 C C . VAL C 1 37 ? 2.382 -30.627 48.780 1.00 128.85 142 VAL C C 1
ATOM 4295 O O . VAL C 1 37 ? 3.515 -30.921 49.170 1.00 127.85 142 VAL C O 1
ATOM 4299 N N . LEU C 1 38 ? 1.858 -29.412 48.920 1.00 129.94 143 LEU C N 1
ATOM 4300 C CA . LEU C 1 38 ? 2.592 -28.330 49.563 1.00 129.32 143 LEU C CA 1
ATOM 4301 C C . LEU C 1 38 ? 2.969 -28.700 50.993 1.00 133.23 143 LEU C C 1
ATOM 4302 O O . LEU C 1 38 ? 4.115 -28.512 51.418 1.00 134.68 143 LEU C O 1
ATOM 4307 N N . GLU C 1 39 ? 2.009 -29.262 51.722 1.00 134.83 144 GLU C N 1
ATOM 4308 C CA . GLU C 1 39 ? 2.272 -29.693 53.085 1.00 139.07 144 GLU C CA 1
ATOM 4309 C C . GLU C 1 39 ? 3.310 -30.804 53.104 1.00 138.56 144 GLU C C 1
ATOM 4310 O O . GLU C 1 39 ? 4.131 -30.870 54.019 1.00 139.48 144 GLU C O 1
ATOM 4316 N N . ALA C 1 40 ? 3.275 -31.679 52.101 1.00 135.38 145 ALA C N 1
ATOM 4317 C CA . ALA C 1 40 ? 4.272 -32.746 52.039 1.00 130.99 145 ALA C CA 1
ATOM 4318 C C . ALA C 1 40 ? 5.686 -32.203 51.812 1.00 125.28 145 ALA C C 1
ATOM 4319 O O . ALA C 1 40 ? 6.644 -32.664 52.443 1.00 125.43 145 ALA C O 1
ATOM 4321 N N . VAL C 1 41 ? 5.815 -31.222 50.924 1.00 120.94 146 VAL C N 1
ATOM 4322 C CA . VAL C 1 41 ? 7.104 -30.578 50.686 1.00 119.66 146 VAL C CA 1
ATOM 4323 C C . VAL C 1 41 ? 7.625 -29.875 51.946 1.00 121.69 146 VAL C C 1
ATOM 4324 O O . VAL C 1 41 ? 8.792 -30.038 52.336 1.00 120.62 146 VAL C O 1
ATOM 4328 N N . ALA C 1 42 ? 6.742 -29.107 52.583 1.00 122.64 147 ALA C N 1
ATOM 4329 C CA . ALA C 1 42 ? 7.100 -28.357 53.782 1.00 123.44 147 ALA C CA 1
ATOM 4330 C C . ALA C 1 42 ? 7.541 -29.302 54.892 1.00 127.45 147 ALA C C 1
ATOM 4331 O O . ALA C 1 42 ? 8.492 -29.030 55.626 1.00 130.04 147 ALA C O 1
ATOM 4333 N N . ALA C 1 43 ? 6.812 -30.403 55.018 1.00 129.38 148 ALA C N 1
ATOM 4334 C CA . ALA C 1 43 ? 7.149 -31.456 55.962 1.00 132.67 148 ALA C CA 1
ATOM 4335 C C . ALA C 1 43 ? 8.526 -32.047 55.690 1.00 131.26 148 ALA C C 1
ATOM 4336 O O . ALA C 1 43 ? 9.338 -32.213 56.601 1.00 133.25 148 ALA C O 1
ATOM 4338 N N . LYS C 1 44 ? 8.783 -32.342 54.419 1.00 127.23 149 LYS C N 1
ATOM 4339 C CA . LYS C 1 44 ? 10.054 -32.916 54.001 1.00 125.07 149 LYS C CA 1
ATOM 4340 C C . LYS C 1 44 ? 11.218 -31.984 54.328 1.00 129.89 149 LYS C C 1
ATOM 4341 O O . LYS C 1 44 ? 12.310 -32.432 54.669 1.00 133.92 149 LYS C O 1
ATOM 4347 N N . LEU C 1 45 ? 10.977 -30.683 54.222 1.00 129.76 150 LEU C N 1
ATOM 4348 C CA . LEU C 1 45 ? 12.024 -29.695 54.471 1.00 128.46 150 LEU C CA 1
ATOM 4349 C C . LEU C 1 45 ? 12.122 -29.273 55.938 1.00 128.91 150 LEU C C 1
ATOM 4350 O O . LEU C 1 45 ? 13.043 -28.546 56.311 1.00 129.01 150 LEU C O 1
ATOM 4355 N N . ASP C 1 46 ? 11.152 -29.699 56.745 1.00 132.23 151 ASP C N 1
ATOM 4356 C CA . ASP C 1 46 ? 11.017 -29.266 58.142 1.00 142.28 151 ASP C CA 1
ATOM 4357 C C . ASP C 1 46 ? 10.724 -27.772 58.251 1.00 145.92 151 ASP C C 1
ATOM 4358 O O . ASP C 1 46 ? 11.197 -27.100 59.170 1.00 149.09 151 ASP C O 1
ATOM 4363 N N . LEU C 1 47 ? 9.949 -27.260 57.301 1.00 144.20 152 LEU C N 1
ATOM 4364 C CA . LEU C 1 47 ? 9.437 -25.898 57.366 1.00 144.23 152 LEU C CA 1
ATOM 4365 C C . LEU C 1 47 ? 8.186 -25.851 58.235 1.00 147.33 152 LEU C C 1
ATOM 4366 O O . LEU C 1 47 ? 7.264 -26.642 58.037 1.00 149.13 152 LEU C O 1
ATOM 4371 N N . PRO C 1 48 ? 8.154 -24.931 59.209 1.00 149.38 153 PRO C N 1
ATOM 4372 C CA . PRO C 1 48 ? 7.007 -24.787 60.111 1.00 152.89 153 PRO C CA 1
ATOM 4373 C C . PRO C 1 48 ? 5.732 -24.480 59.342 1.00 153.16 153 PRO C C 1
ATOM 4374 O O . PRO C 1 48 ? 5.781 -23.824 58.304 1.00 152.00 153 PRO C O 1
ATOM 4378 N N . ASP C 1 49 ? 4.608 -24.962 59.858 1.00 157.00 154 ASP C N 1
ATOM 4379 C CA . ASP C 1 49 ? 3.304 -24.763 59.235 1.00 158.80 154 ASP C CA 1
ATOM 4380 C C . ASP C 1 49 ? 2.920 -23.306 58.981 1.00 161.78 154 ASP C C 1
ATOM 4381 O O . ASP C 1 49 ? 2.384 -22.976 57.920 1.00 161.58 154 ASP C O 1
ATOM 4386 N N . ASP C 1 50 ? 3.261 -22.423 59.916 1.00 164.83 155 ASP C N 1
ATOM 4387 C CA . ASP C 1 50 ? 2.844 -21.025 59.815 1.00 166.83 155 ASP C CA 1
ATOM 4388 C C . ASP C 1 50 ? 3.584 -20.234 58.747 1.00 163.30 155 ASP C C 1
ATOM 4389 O O . ASP C 1 50 ? 3.314 -19.050 58.540 1.00 164.48 155 ASP C O 1
ATOM 4394 N N . LEU C 1 51 ? 4.519 -20.888 58.074 1.00 158.30 156 LEU C N 1
ATOM 4395 C CA . LEU C 1 51 ? 5.218 -20.256 56.971 1.00 154.02 156 LEU C CA 1
ATOM 4396 C C . LEU C 1 51 ? 4.809 -20.866 55.637 1.00 148.80 156 LEU C C 1
ATOM 4397 O O . LEU C 1 51 ? 5.225 -20.385 54.580 1.00 148.17 156 LEU C O 1
ATOM 4402 N N . ILE C 1 52 ? 3.989 -21.915 55.683 1.00 145.07 157 ILE C N 1
ATOM 4403 C CA . ILE C 1 52 ? 3.597 -22.603 54.454 1.00 140.64 157 ILE C CA 1
ATOM 4404 C C . ILE C 1 52 ? 2.903 -21.627 53.502 1.00 139.86 157 ILE C C 1
ATOM 4405 O O . ILE C 1 52 ? 3.074 -21.693 52.284 1.00 139.79 157 ILE C O 1
ATOM 4410 N N . GLY C 1 53 ? 2.135 -20.709 54.079 1.00 139.57 158 GLY C N 1
ATOM 4411 C CA . GLY C 1 53 ? 1.368 -19.739 53.319 1.00 136.21 158 GLY C CA 1
ATOM 4412 C C . GLY C 1 53 ? 2.231 -18.724 52.586 1.00 129.88 158 GLY C C 1
ATOM 4413 O O . GLY C 1 53 ? 1.743 -17.960 51.752 1.00 129.15 158 GLY C O 1
ATOM 4414 N N . TYR C 1 54 ? 3.519 -18.703 52.905 1.00 126.34 159 TYR C N 1
ATOM 4415 C CA . TYR C 1 54 ? 4.426 -17.767 52.256 1.00 125.26 159 TYR C CA 1
ATOM 4416 C C . TYR C 1 54 ? 4.992 -18.340 50.965 1.00 123.59 159 TYR C C 1
ATOM 4417 O O . TYR C 1 54 ? 5.710 -17.655 50.239 1.00 123.04 159 TYR C O 1
ATOM 4426 N N . PHE C 1 55 ? 4.679 -19.600 50.692 1.00 123.43 160 PHE C N 1
ATOM 4427 C CA . PHE C 1 55 ? 5.213 -20.285 49.523 1.00 123.05 160 PHE C CA 1
ATOM 4428 C C . PHE C 1 55 ? 4.097 -20.948 48.728 1.00 122.91 160 PHE C C 1
ATOM 4429 O O . PHE C 1 55 ? 3.025 -21.250 49.255 1.00 122.32 160 PHE C O 1
ATOM 4437 N N . SER C 1 56 ? 4.354 -21.137 47.440 1.00 122.96 161 SER C N 1
ATOM 4438 C CA . SER C 1 56 ? 3.428 -21.803 46.547 1.00 123.38 161 SER C CA 1
ATOM 4439 C C . SER C 1 56 ? 4.204 -22.737 45.629 1.00 121.03 161 SER C C 1
ATOM 4440 O O . SER C 1 56 ? 5.444 -22.668 45.533 1.00 119.34 161 SER C O 1
ATOM 4443 N N . LEU C 1 57 ? 3.455 -23.590 44.938 1.00 119.61 162 LEU C N 1
ATOM 4444 C CA . LEU C 1 57 ? 4.012 -24.463 43.926 1.00 116.10 162 LEU C CA 1
ATOM 4445 C C . LEU C 1 57 ? 3.677 -23.875 42.573 1.00 116.09 162 LEU C C 1
ATOM 4446 O O . LEU C 1 57 ? 2.572 -23.374 42.353 1.00 118.10 162 LEU C O 1
ATOM 4451 N N . PHE C 1 58 ? 4.639 -23.933 41.666 1.00 113.22 163 PHE C N 1
ATOM 4452 C CA . PHE C 1 58 ? 4.436 -23.408 40.337 1.00 113.23 163 PHE C CA 1
ATOM 4453 C C . PHE C 1 58 ? 4.779 -24.479 39.332 1.00 110.24 163 PHE C C 1
ATOM 4454 O O . PHE C 1 58 ? 5.723 -25.240 39.518 1.00 108.92 163 PHE C O 1
ATOM 4462 N N . LEU C 1 59 ? 4.032 -24.510 38.244 1.00 110.39 164 LEU C N 1
ATOM 4463 C CA . LEU C 1 59 ? 4.410 -25.312 37.112 1.00 106.81 164 LEU C CA 1
ATOM 4464 C C . LEU C 1 59 ? 5.282 -24.442 36.245 1.00 108.48 164 LEU C C 1
ATOM 4465 O O . LEU C 1 59 ? 4.879 -23.320 35.882 1.00 112.70 164 LEU C O 1
ATOM 4470 N N . VAL C 1 60 ? 6.459 -24.953 35.894 1.00 107.33 165 VAL C N 1
ATOM 4471 C CA . VAL C 1 60 ? 7.351 -24.202 35.029 1.00 113.25 165 VAL C CA 1
ATOM 4472 C C . VAL C 1 60 ? 7.844 -25.128 33.933 1.00 114.09 165 VAL C C 1
ATOM 4473 O O . VAL C 1 60 ? 7.857 -26.343 34.101 1.00 112.94 165 VAL C O 1
ATOM 4477 N N . ARG C 1 61 ? 8.287 -24.549 32.825 1.00 115.53 166 ARG C N 1
ATOM 4478 C CA . ARG C 1 61 ? 9.008 -25.301 31.818 1.00 116.11 166 ARG C CA 1
ATOM 4479 C C . ARG C 1 61 ? 10.494 -25.017 31.944 1.00 117.58 166 ARG C C 1
ATOM 4480 O O . ARG C 1 61 ? 10.922 -23.864 31.943 1.00 114.96 166 ARG C O 1
ATOM 4488 N N . GLU C 1 62 ? 11.279 -26.077 32.083 1.00 122.46 167 GLU C N 1
ATOM 4489 C CA . GLU C 1 62 ? 12.724 -25.948 32.156 1.00 126.22 167 GLU C CA 1
ATOM 4490 C C . GLU C 1 62 ? 13.354 -25.983 30.767 1.00 131.53 167 GLU C C 1
ATOM 4491 O O . GLU C 1 62 ? 13.127 -26.907 29.989 1.00 131.58 167 GLU C O 1
ATOM 4497 N N . LYS C 1 63 ? 14.142 -24.955 30.466 1.00 138.22 168 LYS C N 1
ATOM 4498 C CA . LYS C 1 63 ? 14.796 -24.838 29.169 1.00 147.54 168 LYS C CA 1
ATOM 4499 C C . LYS C 1 63 ? 16.063 -25.663 29.084 1.00 156.85 168 LYS C C 1
ATOM 4500 O O . LYS C 1 63 ? 16.544 -26.188 30.090 1.00 157.46 168 LYS C O 1
ATOM 4506 N N . GLU C 1 64 ? 16.570 -25.799 27.862 1.00 165.24 169 GLU C N 1
ATOM 4507 C CA . GLU C 1 64 ? 17.780 -26.566 27.594 1.00 171.38 169 GLU C CA 1
ATOM 4508 C C . GLU C 1 64 ? 18.899 -26.126 28.525 1.00 172.30 169 GLU C C 1
ATOM 4509 O O . GLU C 1 64 ? 19.640 -26.945 29.067 1.00 170.75 169 GLU C O 1
ATOM 4515 N N . ASP C 1 65 ? 19.002 -24.813 28.699 1.00 175.73 170 ASP C N 1
ATOM 4516 C CA . ASP C 1 65 ? 20.057 -24.211 29.501 1.00 179.80 170 ASP C CA 1
ATOM 4517 C C . ASP C 1 65 ? 19.840 -24.262 31.016 1.00 175.74 170 ASP C C 1
ATOM 4518 O O . ASP C 1 65 ? 20.664 -23.756 31.779 1.00 177.61 170 ASP C O 1
ATOM 4523 N N . GLY C 1 66 ? 18.732 -24.854 31.449 1.00 169.68 171 GLY C N 1
ATOM 4524 C CA . GLY C 1 66 ? 18.485 -25.014 32.871 1.00 163.23 171 GLY C CA 1
ATOM 4525 C C . GLY C 1 66 ? 17.674 -23.881 33.466 1.00 156.71 171 GLY C C 1
ATOM 4526 O O . GLY C 1 66 ? 17.281 -23.932 34.632 1.00 152.44 171 GLY C O 1
ATOM 4527 N N . ALA C 1 67 ? 17.418 -22.855 32.662 1.00 156.13 172 ALA C N 1
ATOM 4528 C CA . ALA C 1 67 ? 16.585 -21.743 33.098 1.00 153.10 172 ALA C CA 1
ATOM 4529 C C . ALA C 1 67 ? 15.119 -22.138 33.170 1.00 147.57 172 ALA C C 1
ATOM 4530 O O . ALA C 1 67 ? 14.678 -23.068 32.492 1.00 146.53 172 ALA C O 1
ATOM 4532 N N . PHE C 1 68 ? 14.367 -21.422 33.999 1.00 143.16 173 PHE C N 1
ATOM 4533 C CA . PHE C 1 68 ? 12.982 -21.772 34.240 1.00 139.14 173 PHE C CA 1
ATOM 4534 C C . PHE C 1 68 ? 12.084 -20.730 33.579 1.00 137.43 173 PHE C C 1
ATOM 4535 O O . PHE C 1 68 ? 12.263 -19.528 33.769 1.00 138.92 173 PHE C O 1
ATOM 4543 N N . SER C 1 69 ? 11.112 -21.208 32.807 1.00 132.08 174 SER C N 1
ATOM 4544 C CA . SER C 1 69 ? 10.020 -20.394 32.283 1.00 124.37 174 SER C CA 1
ATOM 4545 C C . SER C 1 69 ? 8.774 -20.659 33.104 1.00 120.29 174 SER C C 1
ATOM 4546 O O . SER C 1 69 ? 8.277 -21.782 33.106 1.00 122.77 174 SER C O 1
ATOM 4549 N N . PHE C 1 70 ? 8.249 -19.651 33.793 1.00 118.27 175 PHE C N 1
ATOM 4550 C CA . PHE C 1 70 ? 7.141 -19.915 34.705 1.00 118.85 175 PHE C CA 1
ATOM 4551 C C . PHE C 1 70 ? 5.860 -20.125 33.916 1.00 123.79 175 PHE C C 1
ATOM 4552 O O . PHE C 1 70 ? 5.499 -19.285 33.090 1.00 127.74 175 PHE C O 1
ATOM 4560 N N . VAL C 1 71 ? 5.170 -21.238 34.138 1.00 122.45 176 VAL C N 1
ATOM 4561 C CA . VAL C 1 71 ? 3.969 -21.447 33.354 1.00 123.74 176 VAL C CA 1
ATOM 4562 C C . VAL C 1 71 ? 2.746 -20.961 34.110 1.00 120.02 176 VAL C C 1
ATOM 4563 O O . VAL C 1 71 ? 1.958 -20.185 33.576 1.00 121.18 176 VAL C O 1
ATOM 4567 N N . ARG C 1 72 ? 2.569 -21.435 35.344 1.00 115.47 177 ARG C N 1
ATOM 4568 C CA . ARG C 1 72 ? 1.462 -20.937 36.169 1.00 117.81 177 ARG C CA 1
ATOM 4569 C C . ARG C 1 72 ? 1.643 -21.278 37.644 1.00 116.82 177 ARG C C 1
ATOM 4570 O O . ARG C 1 72 ? 2.442 -22.139 37.987 1.00 113.51 177 ARG C O 1
ATOM 4578 N N . LYS C 1 73 ? 0.915 -20.592 38.516 1.00 121.90 178 LYS C N 1
ATOM 4579 C CA . LYS C 1 73 ? 0.845 -21.033 39.905 1.00 123.86 178 LYS C CA 1
ATOM 4580 C C . LYS C 1 73 ? -0.261 -22.076 39.951 1.00 124.52 178 LYS C C 1
ATOM 4581 O O . LYS C 1 73 ? -1.347 -21.872 39.401 1.00 128.43 178 LYS C O 1
ATOM 4587 N N . LEU C 1 74 ? 0.019 -23.204 40.590 1.00 122.61 179 LEU C N 1
ATOM 4588 C CA . LEU C 1 74 ? -0.964 -24.288 40.689 1.00 125.15 179 LEU C CA 1
ATOM 4589 C C . LEU C 1 74 ? -2.123 -23.930 41.603 1.00 133.14 179 LEU C C 1
ATOM 4590 O O . LEU C 1 74 ? -1.921 -23.444 42.702 1.00 135.37 179 LEU C O 1
ATOM 4595 N N . GLN C 1 75 ? -3.348 -24.128 41.135 1.00 138.39 180 GLN C N 1
ATOM 4596 C CA . GLN C 1 75 ? -4.525 -23.764 41.918 1.00 142.57 180 GLN C CA 1
ATOM 4597 C C . GLN C 1 75 ? -4.991 -24.850 42.842 1.00 141.40 180 GLN C C 1
ATOM 4598 O O . GLN C 1 75 ? -4.574 -25.988 42.704 1.00 136.35 180 GLN C O 1
ATOM 4604 N N . GLU C 1 76 ? -5.895 -24.488 43.750 1.00 146.72 181 GLU C N 1
ATOM 4605 C CA . GLU C 1 76 ? -6.391 -25.364 44.800 1.00 149.77 181 GLU C CA 1
ATOM 4606 C C . GLU C 1 76 ? -7.010 -26.666 44.315 1.00 151.55 181 GLU C C 1
ATOM 4607 O O . GLU C 1 76 ? -6.875 -27.702 44.961 1.00 152.28 181 GLU C O 1
ATOM 4613 N N . PHE C 1 77 ? -7.681 -26.616 43.172 1.00 153.42 182 PHE C N 1
ATOM 4614 C CA . PHE C 1 77 ? -8.405 -27.781 42.691 1.00 154.97 182 PHE C CA 1
ATOM 4615 C C . PHE C 1 77 ? -7.504 -28.765 41.977 1.00 149.72 182 PHE C C 1
ATOM 4616 O O . PHE C 1 77 ? -7.910 -29.891 41.693 1.00 152.49 182 PHE C O 1
ATOM 4624 N N . GLU C 1 78 ? -6.273 -28.363 41.705 1.00 142.33 183 GLU C N 1
ATOM 4625 C CA . GLU C 1 78 ? -5.434 -29.225 40.906 1.00 139.45 183 GLU C CA 1
ATOM 4626 C C . GLU C 1 78 ? -4.876 -30.415 41.660 1.00 135.71 183 GLU C C 1
ATOM 4627 O O . GLU C 1 78 ? -4.666 -30.374 42.869 1.00 133.49 183 GLU C O 1
ATOM 4633 N N . LEU C 1 79 ? -4.616 -31.467 40.902 1.00 133.64 184 LEU C N 1
ATOM 4634 C CA . LEU C 1 79 ? -3.943 -32.648 41.386 1.00 127.90 184 LEU C CA 1
ATOM 4635 C C . LEU C 1 79 ? -2.619 -32.510 40.680 1.00 124.16 184 LEU C C 1
ATOM 4636 O O . LEU C 1 79 ? -2.535 -32.785 39.484 1.00 121.15 184 LEU C O 1
ATOM 4641 N N . PRO C 1 80 ? -1.590 -32.039 41.395 1.00 125.55 185 PRO C N 1
ATOM 4642 C CA . PRO C 1 80 ? -0.337 -31.680 40.728 1.00 124.27 185 PRO C CA 1
ATOM 4643 C C . PRO C 1 80 ? 0.213 -32.814 39.878 1.00 129.25 185 PRO C C 1
ATOM 4644 O O . PRO C 1 80 ? 0.707 -32.533 38.783 1.00 132.01 185 PRO C O 1
ATOM 4648 N N . TYR C 1 81 ? 0.162 -34.049 40.367 1.00 128.33 186 TYR C N 1
ATOM 4649 C CA . TYR C 1 81 ? 0.616 -35.172 39.558 1.00 127.65 186 TYR C CA 1
ATOM 4650 C C . TYR C 1 81 ? -0.119 -35.283 38.223 1.00 131.31 186 TYR C C 1
ATOM 4651 O O . TYR C 1 81 ? 0.507 -35.441 37.183 1.00 131.20 186 TYR C O 1
ATOM 4660 N N . VAL C 1 82 ? -1.447 -35.207 38.256 1.00 134.73 187 VAL C N 1
ATOM 4661 C CA . VAL C 1 82 ? -2.231 -35.255 37.025 1.00 138.60 187 VAL C CA 1
ATOM 4662 C C . VAL C 1 82 ? -1.911 -34.001 36.210 1.00 136.18 187 VAL C C 1
ATOM 4663 O O . VAL C 1 82 ? -1.679 -34.099 35.015 1.00 138.20 187 VAL C O 1
ATOM 4667 N N . SER C 1 83 ? -1.925 -32.833 36.848 1.00 131.52 188 SER C N 1
ATOM 4668 C CA . SER C 1 83 ? -1.604 -31.576 36.183 1.00 131.99 188 SER C CA 1
ATOM 4669 C C . SER C 1 83 ? -0.338 -31.677 35.333 1.00 131.31 188 SER C C 1
ATOM 4670 O O . SER C 1 83 ? -0.320 -31.235 34.184 1.00 134.56 188 SER C O 1
ATOM 4673 N N . VAL C 1 84 ? 0.717 -32.255 35.899 1.00 125.84 189 VAL C N 1
ATOM 4674 C CA . VAL C 1 84 ? 1.991 -32.340 35.192 1.00 121.46 189 VAL C CA 1
ATOM 4675 C C . VAL C 1 84 ? 2.094 -33.537 34.232 1.00 122.01 189 VAL C C 1
ATOM 4676 O O . VAL C 1 84 ? 2.653 -33.409 33.140 1.00 120.70 189 VAL C O 1
ATOM 4680 N N . THR C 1 85 ? 1.602 -34.701 34.644 1.00 123.35 190 THR C N 1
ATOM 4681 C CA . THR C 1 85 ? 1.689 -35.891 33.799 1.00 127.88 190 THR C CA 1
ATOM 4682 C C . THR C 1 85 ? 0.820 -35.765 32.543 1.00 132.22 190 THR C C 1
ATOM 4683 O O . THR C 1 85 ? 1.172 -36.263 31.472 1.00 135.42 190 THR C O 1
ATOM 4687 N N . SER C 1 86 ? -0.326 -35.108 32.695 1.00 132.38 191 SER C N 1
ATOM 4688 C CA . SER C 1 86 ? -1.293 -34.947 31.609 1.00 135.06 191 SER C CA 1
ATOM 4689 C C . SER C 1 86 ? -0.766 -34.072 30.480 1.00 133.53 191 SER C C 1
ATOM 4690 O O . SER C 1 86 ? -1.309 -34.066 29.378 1.00 139.45 191 SER C O 1
ATOM 4693 N N . LEU C 1 87 ? 0.303 -33.341 30.763 1.00 127.94 192 LEU C N 1
ATOM 4694 C CA . LEU C 1 87 ? 0.909 -32.448 29.787 1.00 128.98 192 LEU C CA 1
ATOM 4695 C C . LEU C 1 87 ? 1.758 -33.253 28.826 1.00 130.65 192 LEU C C 1
ATOM 4696 O O . LEU C 1 87 ? 2.113 -32.794 27.741 1.00 131.47 192 LEU C O 1
ATOM 4701 N N . ARG C 1 88 ? 2.068 -34.466 29.259 1.00 136.02 193 ARG C N 1
ATOM 4702 C CA . ARG C 1 88 ? 2.867 -35.414 28.503 1.00 138.14 193 ARG C CA 1
ATOM 4703 C C . ARG C 1 88 ? 4.180 -34.826 28.012 1.00 134.91 193 ARG C C 1
ATOM 4704 O O . ARG C 1 88 ? 4.556 -34.984 26.851 1.00 138.00 193 ARG C O 1
ATOM 4712 N N . SER C 1 89 ? 4.885 -34.166 28.922 1.00 128.31 194 SER C N 1
ATOM 4713 C CA . SER C 1 89 ? 6.194 -33.634 28.607 1.00 127.04 194 SER C CA 1
ATOM 4714 C C . SER C 1 89 ? 7.001 -33.572 29.885 1.00 125.82 194 SER C C 1
ATOM 4715 O O . SER C 1 89 ? 6.561 -33.018 30.890 1.00 126.60 194 SER C O 1
ATOM 4718 N N . GLN C 1 90 ? 8.198 -34.136 29.824 1.00 124.63 195 GLN C N 1
ATOM 4719 C CA . GLN C 1 90 ? 9.073 -34.229 30.980 1.00 122.71 195 GLN C CA 1
ATOM 4720 C C . GLN C 1 90 ? 9.746 -32.899 31.318 1.00 120.29 195 GLN C C 1
ATOM 4721 O O . GLN C 1 90 ? 10.423 -32.771 32.335 1.00 119.18 195 GLN C O 1
ATOM 4727 N N . GLU C 1 91 ? 9.536 -31.916 30.450 1.00 120.84 196 GLU C N 1
ATOM 4728 C CA . GLU C 1 91 ? 10.090 -30.571 30.600 1.00 118.03 196 GLU C CA 1
ATOM 4729 C C . GLU C 1 91 ? 9.373 -29.744 31.651 1.00 114.01 196 GLU C C 1
ATOM 4730 O O . GLU C 1 91 ? 9.917 -28.753 32.140 1.00 112.51 196 GLU C O 1
ATOM 4736 N N . TYR C 1 92 ? 8.153 -30.135 32.000 1.00 112.10 197 TYR C N 1
ATOM 4737 C CA . TYR C 1 92 ? 7.419 -29.363 32.989 1.00 112.22 197 TYR C CA 1
ATOM 4738 C C . TYR C 1 92 ? 7.704 -29.883 34.391 1.00 114.65 197 TYR C C 1
ATOM 4739 O O . TYR C 1 92 ? 7.745 -31.088 34.623 1.00 119.56 197 TYR C O 1
ATOM 4748 N N . LYS C 1 93 ? 7.904 -28.955 35.321 1.00 112.50 198 LYS C N 1
ATOM 4749 C CA . LYS C 1 93 ? 8.359 -29.287 36.659 1.00 110.50 198 LYS C CA 1
ATOM 4750 C C . LYS C 1 93 ? 7.564 -28.474 37.666 1.00 115.43 198 LYS C C 1
ATOM 4751 O O . LYS C 1 93 ? 7.031 -27.415 37.331 1.00 120.16 198 LYS C O 1
ATOM 4757 N N . ILE C 1 94 ? 7.508 -28.947 38.905 1.00 114.66 199 ILE C N 1
ATOM 4758 C CA . ILE C 1 94 ? 6.955 -28.138 39.979 1.00 114.67 199 ILE C CA 1
ATOM 4759 C C . ILE C 1 94 ? 8.088 -27.511 40.776 1.00 121.95 199 ILE C C 1
ATOM 4760 O O . ILE C 1 94 ? 9.065 -28.176 41.119 1.00 129.03 199 ILE C O 1
ATOM 4765 N N . VAL C 1 95 ? 7.948 -26.224 41.063 1.00 121.33 200 VAL C N 1
ATOM 4766 C CA . VAL C 1 95 ? 8.967 -25.448 41.757 1.00 116.55 200 VAL C CA 1
ATOM 4767 C C . VAL C 1 95 ? 8.310 -24.861 42.997 1.00 119.76 200 VAL C C 1
ATOM 4768 O O . VAL C 1 95 ? 7.164 -24.424 42.947 1.00 124.60 200 VAL C O 1
ATOM 4772 N N . LEU C 1 96 ? 9.026 -24.849 44.112 1.00 117.13 201 LEU C N 1
ATOM 4773 C CA . LEU C 1 96 ? 8.513 -24.204 45.305 1.00 119.19 201 LEU C CA 1
ATOM 4774 C C . LEU C 1 96 ? 9.137 -22.830 45.361 1.00 125.63 201 LEU C C 1
ATOM 4775 O O . LEU C 1 96 ? 10.349 -22.685 45.214 1.00 129.37 201 LEU C O 1
ATOM 4780 N N . ARG C 1 97 ? 8.306 -21.813 45.557 1.00 127.49 202 ARG C N 1
ATOM 4781 C CA . ARG C 1 97 ? 8.826 -20.454 45.600 1.00 127.68 202 ARG C CA 1
ATOM 4782 C C . ARG C 1 97 ? 7.974 -19.577 46.499 1.00 126.65 202 ARG C C 1
ATOM 4783 O O . ARG C 1 97 ? 6.806 -19.871 46.721 1.00 130.49 202 ARG C O 1
ATOM 4791 N N . LYS C 1 98 ? 8.565 -18.511 47.033 1.00 119.62 203 LYS C N 1
ATOM 4792 C CA . LYS C 1 98 ? 7.814 -17.562 47.842 1.00 116.11 203 LYS C CA 1
ATOM 4793 C C . LYS C 1 98 ? 6.701 -16.956 47.000 1.00 115.23 203 LYS C C 1
ATOM 4794 O O . LYS C 1 98 ? 6.849 -16.788 45.789 1.00 113.35 203 LYS C O 1
ATOM 4800 N N . SER C 1 99 ? 5.574 -16.657 47.632 1.00 116.40 204 SER C N 1
ATOM 4801 C CA . SER C 1 99 ? 4.410 -16.238 46.871 1.00 116.20 204 SER C CA 1
ATOM 4802 C C . SER C 1 99 ? 3.797 -14.927 47.326 1.00 122.06 204 SER C C 1
ATOM 4803 O O . SER C 1 99 ? 2.634 -14.644 47.043 1.00 126.82 204 SER C O 1
ATOM 4806 N N . TYR C 1 100 ? 4.572 -14.132 48.048 1.00 121.10 205 TYR C N 1
ATOM 4807 C CA . TYR C 1 100 ? 4.130 -12.798 48.401 1.00 122.61 205 TYR C CA 1
ATOM 4808 C C . TYR C 1 100 ? 4.984 -11.767 47.676 1.00 125.02 205 TYR C C 1
ATOM 4809 O O . TYR C 1 100 ? 6.023 -12.096 47.104 1.00 125.72 205 TYR C O 1
ATOM 4818 N N . TRP C 1 101 ? 4.554 -10.513 47.726 1.00 125.50 206 TRP C N 1
ATOM 4819 C CA . TRP C 1 101 ? 5.181 -9.461 46.940 1.00 123.24 206 TRP C CA 1
ATOM 4820 C C . TRP C 1 101 ? 5.906 -8.454 47.811 1.00 125.46 206 TRP C C 1
ATOM 4821 O O . TRP C 1 101 ? 7.026 -8.057 47.497 1.00 128.46 206 TRP C O 1
ATOM 4832 N N . ASP C 1 102 ? 5.282 -8.049 48.911 1.00 126.02 207 ASP C N 1
ATOM 4833 C CA . ASP C 1 102 ? 5.886 -7.042 49.764 1.00 127.80 207 ASP C CA 1
ATOM 4834 C C . ASP C 1 102 ? 7.007 -7.742 50.500 1.00 127.65 207 ASP C C 1
ATOM 4835 O O . ASP C 1 102 ? 6.792 -8.727 51.202 1.00 127.73 207 ASP C O 1
ATOM 4840 N N . SER C 1 103 ? 8.212 -7.217 50.341 1.00 130.82 208 SER C N 1
ATOM 4841 C CA . SER C 1 103 ? 9.381 -7.816 50.951 1.00 134.59 208 SER C CA 1
ATOM 4842 C C . SER C 1 103 ? 9.357 -7.750 52.479 1.00 143.65 208 SER C C 1
ATOM 4843 O O . SER C 1 103 ? 10.160 -8.400 53.144 1.00 147.84 208 SER C O 1
ATOM 4846 N N . ALA C 1 104 ? 8.414 -6.994 53.035 1.00 146.98 209 ALA C N 1
ATOM 4847 C CA . ALA C 1 104 ? 8.220 -6.956 54.483 1.00 150.83 209 ALA C CA 1
ATOM 4848 C C . ALA C 1 104 ? 7.938 -8.339 55.065 1.00 150.04 209 ALA C C 1
ATOM 4849 O O . ALA C 1 104 ? 8.387 -8.663 56.168 1.00 150.85 209 ALA C O 1
ATOM 4851 N N . TYR C 1 105 ? 7.259 -9.177 54.292 1.00 148.25 210 TYR C N 1
ATOM 4852 C CA . TYR C 1 105 ? 6.931 -10.519 54.749 1.00 151.82 210 TYR C CA 1
ATOM 4853 C C . TYR C 1 105 ? 8.166 -11.400 54.861 1.00 153.00 210 TYR C C 1
ATOM 4854 O O . TYR C 1 105 ? 8.137 -12.426 55.545 1.00 155.54 210 TYR C O 1
ATOM 4863 N N . ASP C 1 106 ? 9.253 -10.984 54.213 1.00 150.88 211 ASP C N 1
ATOM 4864 C CA . ASP C 1 106 ? 10.532 -11.673 54.353 1.00 148.15 211 ASP C CA 1
ATOM 4865 C C . ASP C 1 106 ? 10.888 -11.742 55.832 1.00 150.70 211 ASP C C 1
ATOM 4866 O O . ASP C 1 106 ? 11.472 -12.727 56.292 1.00 150.79 211 ASP C O 1
ATOM 4871 N N . ASP C 1 107 ? 10.463 -10.726 56.583 1.00 152.95 212 ASP C N 1
ATOM 4872 C CA . ASP C 1 107 ? 10.767 -10.640 58.005 1.00 157.00 212 ASP C CA 1
ATOM 4873 C C . ASP C 1 107 ? 10.214 -11.856 58.724 1.00 153.18 212 ASP C C 1
ATOM 4874 O O . ASP C 1 107 ? 10.859 -12.416 59.608 1.00 154.77 212 ASP C O 1
ATOM 4879 N N . ASP C 1 108 ? 9.015 -12.259 58.332 1.00 148.66 213 ASP C N 1
ATOM 4880 C CA . ASP C 1 108 ? 8.379 -13.424 58.918 1.00 148.04 213 ASP C CA 1
ATOM 4881 C C . ASP C 1 108 ? 9.154 -14.682 58.546 1.00 146.50 213 ASP C C 1
ATOM 4882 O O . ASP C 1 108 ? 9.378 -15.553 59.388 1.00 149.66 213 ASP C O 1
ATOM 4887 N N . VAL C 1 109 ? 9.567 -14.768 57.284 1.00 141.03 214 VAL C N 1
ATOM 4888 C CA . VAL C 1 109 ? 10.270 -15.947 56.781 1.00 138.76 214 VAL C CA 1
ATOM 4889 C C . VAL C 1 109 ? 11.676 -16.154 57.355 1.00 139.82 214 VAL C C 1
ATOM 4890 O O . VAL C 1 109 ? 12.086 -17.284 57.633 1.00 136.65 214 VAL C O 1
ATOM 4894 N N . MET C 1 110 ? 12.411 -15.068 57.548 1.00 144.27 215 MET C N 1
ATOM 4895 C CA . MET C 1 110 ? 13.798 -15.189 57.969 1.00 146.63 215 MET C CA 1
ATOM 4896 C C . MET C 1 110 ? 13.943 -15.551 59.444 1.00 155.63 215 MET C C 1
ATOM 4897 O O . MET C 1 110 ? 15.049 -15.814 59.912 1.00 161.66 215 MET C O 1
ATOM 4902 N N . GLU C 1 111 ? 12.833 -15.570 60.177 1.00 157.24 216 GLU C N 1
ATOM 4903 C CA . GLU C 1 111 ? 12.879 -15.953 61.584 1.00 161.00 216 GLU C CA 1
ATOM 4904 C C . GLU C 1 111 ? 13.106 -17.456 61.729 1.00 158.41 216 GLU C C 1
ATOM 4905 O O . GLU C 1 111 ? 13.503 -17.935 62.791 1.00 162.03 216 GLU C O 1
ATOM 4911 N N . ASN C 1 112 ? 12.846 -18.191 60.654 1.00 151.70 217 ASN C N 1
ATOM 4912 C CA . ASN C 1 112 ? 13.047 -19.633 60.642 1.00 150.40 217 ASN C CA 1
ATOM 4913 C C . ASN C 1 112 ? 14.206 -20.011 59.728 1.00 150.43 217 ASN C C 1
ATOM 4914 O O . ASN C 1 112 ? 14.358 -19.445 58.647 1.00 147.95 217 ASN C O 1
ATOM 4919 N N . ARG C 1 113 ? 15.012 -20.974 60.158 1.00 154.35 218 ARG C N 1
ATOM 4920 C CA . ARG C 1 113 ? 16.203 -21.368 59.414 1.00 153.92 218 ARG C CA 1
ATOM 4921 C C . ARG C 1 113 ? 15.930 -21.888 57.998 1.00 150.18 218 ARG C C 1
ATOM 4922 O O . ARG C 1 113 ? 16.633 -21.523 57.056 1.00 149.32 218 ARG C O 1
ATOM 4930 N N . VAL C 1 114 ? 14.902 -22.718 57.840 1.00 146.39 219 VAL C N 1
ATOM 4931 C CA . VAL C 1 114 ? 14.602 -23.285 56.530 1.00 139.38 219 VAL C CA 1
ATOM 4932 C C . VAL C 1 114 ? 14.039 -22.241 55.568 1.00 135.29 219 VAL C C 1
ATOM 4933 O O . VAL C 1 114 ? 14.418 -22.193 54.389 1.00 132.95 219 VAL C O 1
ATOM 4937 N N . GLY C 1 115 ? 13.174 -21.377 56.092 1.00 136.12 220 GLY C N 1
ATOM 4938 C CA . GLY C 1 115 ? 12.639 -20.267 55.326 1.00 133.78 220 GLY C CA 1
ATOM 4939 C C . GLY C 1 115 ? 13.750 -19.369 54.833 1.00 133.67 220 GLY C C 1
ATOM 4940 O O . GLY C 1 115 ? 13.808 -18.996 53.658 1.00 134.05 220 GLY C O 1
ATOM 4941 N N . LEU C 1 116 ? 14.637 -19.015 55.752 1.00 131.63 221 LEU C N 1
ATOM 4942 C CA . LEU C 1 116 ? 15.780 -18.195 55.416 1.00 129.61 221 LEU C CA 1
ATOM 4943 C C . LEU C 1 116 ? 16.669 -18.855 54.363 1.00 124.26 221 LEU C C 1
ATOM 4944 O O . LEU C 1 116 ? 17.099 -18.198 53.419 1.00 124.66 221 LEU C O 1
ATOM 4949 N N . ASN C 1 117 ? 16.936 -20.150 54.511 1.00 121.81 222 ASN C N 1
ATOM 4950 C CA . ASN C 1 117 ? 17.716 -20.857 53.500 1.00 122.67 222 ASN C CA 1
ATOM 4951 C C . ASN C 1 117 ? 17.091 -20.811 52.112 1.00 120.30 222 ASN C C 1
ATOM 4952 O O . ASN C 1 117 ? 17.783 -20.603 51.113 1.00 116.21 222 ASN C O 1
ATOM 4957 N N . LEU C 1 118 ? 15.774 -20.977 52.064 1.00 122.82 223 LEU C N 1
ATOM 4958 C CA . LEU C 1 118 ? 15.040 -20.959 50.803 1.00 121.35 223 LEU C CA 1
ATOM 4959 C C . LEU C 1 118 ? 15.074 -19.575 50.156 1.00 124.99 223 LEU C C 1
ATOM 4960 O O . LEU C 1 118 ? 15.325 -19.441 48.950 1.00 124.64 223 LEU C O 1
ATOM 4965 N N . LEU C 1 119 ? 14.853 -18.549 50.972 1.00 127.53 224 LEU C N 1
ATOM 4966 C CA . LEU C 1 119 ? 14.866 -17.175 50.491 1.00 128.97 224 LEU C CA 1
ATOM 4967 C C . LEU C 1 119 ? 16.249 -16.851 49.953 1.00 130.92 224 LEU C C 1
ATOM 4968 O O . LEU C 1 119 ? 16.391 -16.201 48.910 1.00 132.11 224 LEU C O 1
ATOM 4973 N N . TYR C 1 120 ? 17.264 -17.354 50.646 1.00 131.48 225 TYR C N 1
ATOM 4974 C CA . TYR C 1 120 ? 18.642 -17.147 50.242 1.00 130.65 225 TYR C CA 1
ATOM 4975 C C . TYR C 1 120 ? 18.858 -17.785 48.880 1.00 128.17 225 TYR C C 1
ATOM 4976 O O . TYR C 1 120 ? 19.382 -17.149 47.965 1.00 126.04 225 TYR C O 1
ATOM 4985 N N . ALA C 1 121 ? 18.441 -19.041 48.756 1.00 127.40 226 ALA C N 1
ATOM 4986 C CA . ALA C 1 121 ? 18.590 -19.775 47.509 1.00 125.33 226 ALA C CA 1
ATOM 4987 C C . ALA C 1 121 ? 17.947 -19.044 46.334 1.00 126.98 226 ALA C C 1
ATOM 4988 O O . ALA C 1 121 ? 18.580 -18.882 45.285 1.00 131.31 226 ALA C O 1
ATOM 4990 N N . GLN C 1 122 ? 16.708 -18.576 46.504 1.00 124.49 227 GLN C N 1
ATOM 4991 C CA . GLN C 1 122 ? 16.022 -17.956 45.366 1.00 125.56 227 GLN C CA 1
ATOM 4992 C C . GLN C 1 122 ? 16.539 -16.563 45.050 1.00 124.90 227 GLN C C 1
ATOM 4993 O O . GLN C 1 122 ? 16.475 -16.124 43.909 1.00 126.41 227 GLN C O 1
ATOM 4999 N N . THR C 1 123 ? 17.058 -15.870 46.053 1.00 124.11 228 THR C N 1
ATOM 5000 C CA . THR C 1 123 ? 17.633 -14.556 45.805 1.00 124.59 228 THR C CA 1
ATOM 5001 C C . THR C 1 123 ? 18.935 -14.721 45.034 1.00 122.12 228 THR C C 1
ATOM 5002 O O . THR C 1 123 ? 19.210 -13.999 44.067 1.00 124.07 228 THR C O 1
ATOM 5006 N N . VAL C 1 124 ? 19.713 -15.709 45.457 1.00 118.24 229 VAL C N 1
ATOM 5007 C CA . VAL C 1 124 ? 20.943 -16.064 44.772 1.00 118.16 229 VAL C CA 1
ATOM 5008 C C . VAL C 1 124 ? 20.654 -16.401 43.322 1.00 114.80 229 VAL C C 1
ATOM 5009 O O . VAL C 1 124 ? 21.346 -15.933 42.418 1.00 116.48 229 VAL C O 1
ATOM 5013 N N . SER C 1 125 ? 19.614 -17.191 43.096 1.00 111.60 230 SER C N 1
ATOM 5014 C CA . SER C 1 125 ? 19.253 -17.539 41.730 1.00 111.31 230 SER C CA 1
ATOM 5015 C C . SER C 1 125 ? 18.748 -16.343 40.911 1.00 113.78 230 SER C C 1
ATOM 5016 O O . SER C 1 125 ? 19.041 -16.239 39.720 1.00 114.13 230 SER C O 1
ATOM 5019 N N . ASP C 1 126 ? 17.987 -15.452 41.546 1.00 114.62 231 ASP C N 1
ATOM 5020 C CA . ASP C 1 126 ? 17.503 -14.239 40.887 1.00 112.35 231 ASP C CA 1
ATOM 5021 C C . ASP C 1 126 ? 18.658 -13.364 40.411 1.00 116.42 231 ASP C C 1
ATOM 5022 O O . ASP C 1 126 ? 18.611 -12.778 39.329 1.00 110.32 231 ASP C O 1
ATOM 5027 N N . ILE C 1 127 ? 19.697 -13.288 41.239 1.00 117.68 232 ILE C N 1
ATOM 5028 C CA . ILE C 1 127 ? 20.904 -12.541 40.904 1.00 118.90 232 ILE C CA 1
ATOM 5029 C C . ILE C 1 127 ? 21.635 -13.247 39.767 1.00 120.69 232 ILE C C 1
ATOM 5030 O O . ILE C 1 127 ? 22.071 -12.617 38.804 1.00 127.17 232 ILE C O 1
ATOM 5035 N N . GLU C 1 128 ? 21.783 -14.558 39.915 1.00 116.90 233 GLU C N 1
ATOM 5036 C CA . GLU C 1 128 ? 22.477 -15.409 38.955 1.00 124.10 233 GLU C CA 1
ATOM 5037 C C . GLU C 1 128 ? 21.916 -15.352 37.540 1.00 126.24 233 GLU C C 1
ATOM 5038 O O . GLU C 1 128 ? 22.664 -15.411 36.567 1.00 128.89 233 GLU C O 1
ATOM 5044 N N . ARG C 1 129 ? 20.596 -15.247 37.434 1.00 113.01 234 ARG C N 1
ATOM 5045 C CA . ARG C 1 129 ? 19.925 -15.216 36.139 1.00 115.05 234 ARG C CA 1
ATOM 5046 C C . ARG C 1 129 ? 19.751 -13.806 35.594 1.00 111.85 234 ARG C C 1
ATOM 5047 O O . ARG C 1 129 ? 19.172 -13.610 34.531 1.00 118.66 234 ARG C O 1
ATOM 5055 N N . GLY C 1 130 ? 20.270 -12.827 36.321 1.00 104.33 235 GLY C N 1
ATOM 5056 C CA . GLY C 1 130 ? 20.241 -11.450 35.873 1.00 101.13 235 GLY C CA 1
ATOM 5057 C C . GLY C 1 130 ? 18.929 -10.723 36.075 1.00 97.71 235 GLY C C 1
ATOM 5058 O O . GLY C 1 130 ? 18.706 -9.646 35.517 1.00 101.40 235 GLY C O 1
ATOM 5059 N N . TRP C 1 131 ? 18.066 -11.303 36.894 1.00 90.50 236 TRP C N 1
ATOM 5060 C CA . TRP C 1 131 ? 16.815 -10.660 37.245 1.00 88.44 236 TRP C CA 1
ATOM 5061 C C . TRP C 1 131 ? 17.045 -9.479 38.177 1.00 90.52 236 TRP C C 1
ATOM 5062 O O . TRP C 1 131 ? 16.417 -8.431 38.041 1.00 92.72 236 TRP C O 1
ATOM 5073 N N . ILE C 1 132 ? 17.963 -9.636 39.123 1.00 89.77 237 ILE C N 1
ATOM 5074 C CA . ILE C 1 132 ? 18.362 -8.502 39.930 1.00 89.87 237 ILE C CA 1
ATOM 5075 C C . ILE C 1 132 ? 19.612 -7.794 39.408 1.00 95.32 237 ILE C C 1
ATOM 5076 O O . ILE C 1 132 ? 20.632 -8.411 39.092 1.00 100.74 237 ILE C O 1
ATOM 5081 N N . LEU C 1 133 ? 19.468 -6.480 39.321 1.00 93.95 238 LEU C N 1
ATOM 5082 C CA . LEU C 1 133 ? 20.382 -5.520 38.714 1.00 94.28 238 LEU C CA 1
ATOM 5083 C C . LEU C 1 133 ? 21.225 -4.907 39.832 1.00 94.84 238 LEU C C 1
ATOM 5084 O O . LEU C 1 133 ? 20.674 -4.212 40.688 1.00 94.34 238 LEU C O 1
ATOM 5089 N N . VAL C 1 134 ? 22.524 -5.179 39.895 1.00 97.20 239 VAL C N 1
ATOM 5090 C CA . VAL C 1 134 ? 23.298 -4.499 40.935 1.00 96.06 239 VAL C CA 1
ATOM 5091 C C . VAL C 1 134 ? 24.531 -3.757 40.451 1.00 95.71 239 VAL C C 1
ATOM 5092 O O . VAL C 1 134 ? 24.996 -3.953 39.329 1.00 95.67 239 VAL C O 1
ATOM 5096 N N . THR C 1 135 ? 25.035 -2.876 41.315 1.00 96.78 240 THR C N 1
ATOM 5097 C CA . THR C 1 135 ? 26.250 -2.119 41.026 1.00 101.59 240 THR C CA 1
ATOM 5098 C C . THR C 1 135 ? 27.506 -2.901 41.358 1.00 105.69 240 THR C C 1
ATOM 5099 O O . THR C 1 135 ? 27.452 -3.927 42.036 1.00 110.61 240 THR C O 1
ATOM 5103 N N . LYS C 1 136 ? 28.639 -2.403 40.879 1.00 105.77 241 LYS C N 1
ATOM 5104 C CA . LYS C 1 136 ? 29.924 -3.025 41.161 1.00 107.69 241 LYS C CA 1
ATOM 5105 C C . LYS C 1 136 ? 30.240 -3.185 42.649 1.00 106.74 241 LYS C C 1
ATOM 5106 O O . LYS C 1 136 ? 30.691 -4.251 43.095 1.00 105.85 241 LYS C O 1
ATOM 5112 N N . GLU C 1 137 ? 29.936 -2.148 43.424 1.00 106.89 242 GLU C N 1
ATOM 5113 C CA . GLU C 1 137 ? 30.180 -2.197 44.858 1.00 109.26 242 GLU C CA 1
ATOM 5114 C C . GLU C 1 137 ? 29.275 -3.220 45.515 1.00 101.55 242 GLU C C 1
ATOM 5115 O O . GLU C 1 137 ? 29.747 -4.065 46.285 1.00 99.46 242 GLU C O 1
ATOM 5121 N N . GLN C 1 138 ? 27.980 -3.144 45.212 1.00 102.77 243 GLN C N 1
ATOM 5122 C CA . GLN C 1 138 ? 27.025 -4.106 45.751 1.00 103.00 243 GLN C CA 1
ATOM 5123 C C . GLN C 1 138 ? 27.489 -5.497 45.388 1.00 104.77 243 GLN C C 1
ATOM 5124 O O . GLN C 1 138 ? 27.441 -6.377 46.227 1.00 107.19 243 GLN C O 1
ATOM 5130 N N . HIS C 1 139 ? 27.886 -5.723 44.139 1.00 106.36 244 HIS C N 1
ATOM 5131 C CA . HIS C 1 139 ? 28.366 -7.051 43.780 1.00 111.07 244 HIS C CA 1
ATOM 5132 C C . HIS C 1 139 ? 29.556 -7.501 44.618 1.00 114.95 244 HIS C C 1
ATOM 5133 O O . HIS C 1 139 ? 29.653 -8.671 44.975 1.00 118.62 244 HIS C O 1
ATOM 5140 N N . ARG C 1 140 ? 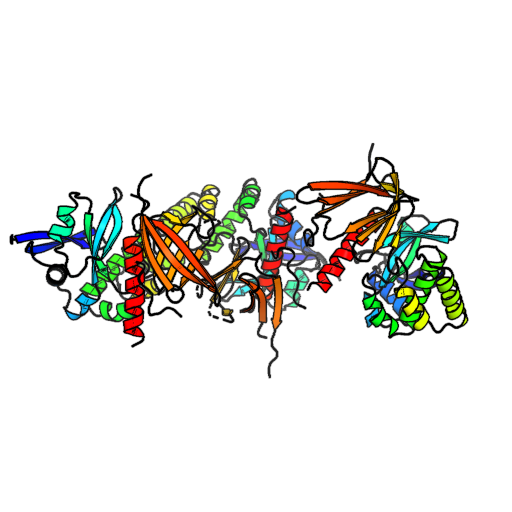30.465 -6.580 44.927 1.00 117.41 245 ARG C N 1
ATOM 5141 C CA . ARG C 1 140 ? 31.594 -6.938 45.775 1.00 122.89 245 ARG C CA 1
ATOM 5142 C C . ARG C 1 140 ? 31.135 -7.368 47.174 1.00 117.20 245 ARG C C 1
ATOM 5143 O O . ARG C 1 140 ? 31.511 -8.450 47.652 1.00 121.11 245 ARG C O 1
ATOM 5151 N N . GLN C 1 141 ? 30.299 -6.547 47.811 1.00 112.03 246 GLN C N 1
ATOM 5152 C CA . GLN C 1 141 ? 29.798 -6.876 49.152 1.00 113.91 246 GLN C CA 1
ATOM 5153 C C . GLN C 1 141 ? 29.053 -8.199 49.117 1.00 115.47 246 GLN C C 1
ATOM 5154 O O . GLN C 1 141 ? 29.250 -9.063 49.976 1.00 121.77 246 GLN C O 1
ATOM 5160 N N . LEU C 1 142 ? 28.179 -8.333 48.130 1.00 111.95 247 LEU C N 1
ATOM 5161 C CA . LEU C 1 142 ? 27.322 -9.492 47.997 1.00 111.61 247 LEU C CA 1
ATOM 5162 C C . LEU C 1 142 ? 28.247 -10.689 47.955 1.00 117.14 247 LEU C C 1
ATOM 5163 O O . LEU C 1 142 ? 28.057 -11.653 48.684 1.00 120.91 247 LEU C O 1
ATOM 5168 N N . LYS C 1 143 ? 29.260 -10.603 47.099 1.00 119.21 248 LYS C N 1
ATOM 5169 C CA . LYS C 1 143 ? 30.245 -11.663 46.962 1.00 123.36 248 LYS C CA 1
ATOM 5170 C C . LYS C 1 143 ? 30.960 -11.973 48.272 1.00 128.29 248 LYS C C 1
ATOM 5171 O O . LYS C 1 143 ? 31.401 -13.103 48.480 1.00 132.38 248 LYS C O 1
ATOM 5177 N N . SER C 1 144 ? 31.077 -10.986 49.160 1.00 128.81 249 SER C N 1
ATOM 5178 C CA . SER C 1 144 ? 31.658 -11.275 50.474 1.00 133.17 249 SER C CA 1
ATOM 5179 C C . SER C 1 144 ? 30.715 -12.018 51.432 1.00 137.73 249 SER C C 1
ATOM 5180 O O . SER C 1 144 ? 31.069 -13.085 51.982 1.00 144.07 249 SER C O 1
ATOM 5183 N N . LEU C 1 145 ? 29.520 -11.463 51.638 1.00 133.41 250 LEU C N 1
ATOM 5184 C CA . LEU C 1 145 ? 28.543 -12.108 52.507 1.00 133.87 250 LEU C CA 1
ATOM 5185 C C . LEU C 1 145 ? 28.307 -13.535 52.019 1.00 138.94 250 LEU C C 1
ATOM 5186 O O . LEU C 1 145 ? 28.102 -14.452 52.811 1.00 142.83 250 LEU C O 1
ATOM 5191 N N . GLN C 1 146 ? 28.317 -13.690 50.698 1.00 141.18 251 GLN C N 1
ATOM 5192 C CA . GLN C 1 146 ? 28.142 -14.973 50.020 1.00 145.04 251 GLN C CA 1
ATOM 5193 C C . GLN C 1 146 ? 29.112 -16.050 50.515 1.00 151.20 251 GLN C 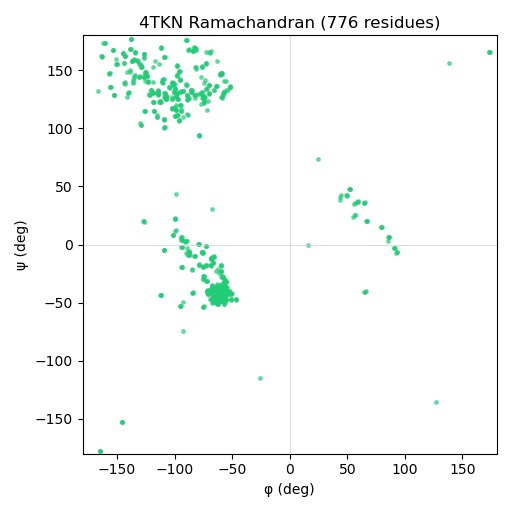C 1
ATOM 5194 O O . GLN C 1 146 ? 28.723 -17.195 50.725 1.00 154.69 251 GLN C O 1
ATOM 5200 N N . GLU C 1 147 ? 30.374 -15.672 50.706 1.00 154.56 252 GLU C N 1
ATOM 5201 C CA . GLU C 1 147 ? 31.385 -16.596 51.221 1.00 161.39 252 GLU C CA 1
ATOM 5202 C C . GLU C 1 147 ? 31.141 -16.773 52.703 1.00 163.88 252 GLU C C 1
ATOM 5203 O O . GLU C 1 147 ? 31.427 -17.831 53.256 1.00 168.48 252 GLU C O 1
ATOM 5209 N N . LYS C 1 148 ? 30.594 -15.752 53.352 1.00 162.09 253 LYS C N 1
ATOM 5210 C CA . LYS C 1 148 ? 30.579 -15.732 54.812 1.00 164.56 253 LYS C CA 1
ATOM 5211 C C . LYS C 1 148 ? 29.250 -16.329 55.273 1.00 166.54 253 LYS C C 1
ATOM 5212 O O . LYS C 1 148 ? 29.102 -16.712 56.432 1.00 170.52 253 LYS C O 1
ATOM 5218 N N . VAL C 1 149 ? 28.283 -16.348 54.358 1.00 164.44 254 VAL C N 1
ATOM 5219 C CA . VAL C 1 149 ? 26.921 -16.865 54.563 1.00 164.27 254 VAL C CA 1
ATOM 5220 C C . VAL C 1 149 ? 26.199 -16.492 55.859 1.00 165.33 254 VAL C C 1
ATOM 5221 O O . VAL C 1 149 ? 25.526 -17.319 56.478 1.00 167.27 254 VAL C O 1
ATOM 5225 N N . SER C 1 150 ? 26.320 -15.230 56.249 1.00 163.79 255 SER C N 1
ATOM 5226 C CA . SER C 1 150 ? 25.594 -14.735 57.408 1.00 164.30 255 SER C CA 1
ATOM 5227 C C . SER C 1 150 ? 24.121 -14.864 57.038 1.00 163.95 255 SER C C 1
ATOM 5228 O O . SER C 1 150 ? 23.259 -15.122 57.881 1.00 168.25 255 SER C O 1
ATOM 5231 N N . LYS C 1 151 ? 23.884 -14.653 55.747 1.00 157.42 256 LYS C N 1
ATOM 5232 C CA . LYS C 1 151 ? 22.606 -14.813 55.051 1.00 150.66 256 LYS C CA 1
ATOM 5233 C C . LYS C 1 151 ? 21.530 -13.824 55.478 1.00 151.31 256 LYS C C 1
ATOM 5234 O O . LYS C 1 151 ? 20.781 -13.354 54.629 1.00 149.40 256 LYS C O 1
ATOM 5240 N N . LYS C 1 152 ? 21.430 -13.525 56.767 1.00 155.30 257 LYS C N 1
ATOM 5241 C CA . LYS C 1 152 ? 20.429 -12.549 57.191 1.00 154.68 257 LYS C CA 1
ATOM 5242 C C . LYS C 1 152 ? 20.829 -11.225 56.557 1.00 147.94 257 LYS C C 1
ATOM 5243 O O . LYS C 1 152 ? 20.011 -10.526 55.955 1.00 141.88 257 LYS C O 1
ATOM 5249 N N . GLU C 1 153 ? 22.111 -10.904 56.710 1.00 149.38 258 GLU C N 1
ATOM 5250 C CA . GLU C 1 153 ? 22.701 -9.680 56.173 1.00 146.22 258 GLU C CA 1
ATOM 5251 C C . GLU C 1 153 ? 22.652 -9.645 54.655 1.00 139.88 258 GLU C C 1
ATOM 5252 O O . GLU C 1 153 ? 22.420 -8.594 54.054 1.00 138.26 258 GLU C O 1
ATOM 5258 N N . PHE C 1 154 ? 22.861 -10.803 54.036 1.00 135.63 259 PHE C N 1
ATOM 5259 C CA . PHE C 1 154 ? 22.793 -10.906 52.585 1.00 129.49 259 PHE C CA 1
ATOM 5260 C C . PHE C 1 154 ? 21.393 -10.568 52.103 1.00 126.47 259 PHE C C 1
ATOM 5261 O O . PHE C 1 154 ? 21.229 -9.841 51.127 1.00 124.45 259 PHE C O 1
ATOM 5269 N N . LEU C 1 155 ? 20.386 -11.108 52.781 1.00 124.94 260 LEU C N 1
ATOM 5270 C CA . LEU C 1 155 ? 19.002 -10.862 52.404 1.00 121.19 260 LEU C CA 1
ATOM 5271 C C . LEU C 1 155 ? 18.684 -9.387 52.626 1.00 120.25 260 LEU C C 1
ATOM 5272 O O . LEU C 1 155 ? 18.036 -8.750 51.790 1.00 118.37 260 LEU C O 1
ATOM 5277 N N . ARG C 1 156 ? 19.170 -8.842 53.740 1.00 121.31 261 ARG C N 1
ATOM 5278 C CA . ARG C 1 156 ? 18.947 -7.433 54.038 1.00 118.32 261 ARG C CA 1
ATOM 5279 C C . ARG C 1 156 ? 19.523 -6.515 52.985 1.00 110.80 261 ARG C C 1
ATOM 5280 O O . ARG C 1 156 ? 18.917 -5.499 52.644 1.00 109.08 261 ARG C O 1
ATOM 5288 N N . LEU C 1 157 ? 20.692 -6.874 52.471 1.00 110.10 262 LEU C N 1
ATOM 5289 C CA . LEU C 1 157 ? 21.265 -6.141 51.355 1.00 111.68 262 LEU C CA 1
ATOM 5290 C C . LEU C 1 157 ? 20.443 -6.325 50.092 1.00 110.33 262 LEU C C 1
ATOM 5291 O O . LEU C 1 157 ? 20.142 -5.363 49.387 1.00 112.67 262 LEU C O 1
ATOM 5296 N N . ALA C 1 158 ? 20.107 -7.576 49.799 1.00 107.16 263 ALA C N 1
ATOM 5297 C CA . ALA C 1 158 ? 19.364 -7.894 48.588 1.00 105.62 263 ALA C CA 1
ATOM 5298 C C . ALA C 1 158 ? 18.030 -7.166 48.461 1.00 102.83 263 ALA C C 1
ATOM 5299 O O . ALA C 1 158 ? 17.632 -6.776 47.364 1.00 100.39 263 ALA C O 1
ATOM 5301 N N . GLN C 1 159 ? 17.354 -6.965 49.587 1.00 101.67 264 GLN C N 1
ATOM 5302 C CA . GLN C 1 159 ? 16.054 -6.307 49.575 1.00 99.53 264 GLN C CA 1
ATOM 5303 C C . GLN C 1 159 ? 16.098 -4.892 49.007 1.00 95.56 264 GLN C C 1
ATOM 5304 O O . GLN C 1 159 ? 15.088 -4.362 48.549 1.00 93.98 264 GLN C O 1
ATOM 5310 N N . THR C 1 160 ? 17.277 -4.287 49.048 1.00 96.30 265 THR C N 1
ATOM 5311 C CA . THR C 1 160 ? 17.448 -2.919 48.583 1.00 98.45 265 THR C CA 1
ATOM 5312 C C . THR C 1 160 ? 17.900 -2.837 47.129 1.00 99.84 265 THR C C 1
ATOM 5313 O O . THR C 1 160 ? 18.058 -1.755 46.563 1.00 101.91 265 THR C O 1
ATOM 5317 N N . LEU C 1 161 ? 18.113 -4.005 46.544 1.00 98.61 266 LEU C N 1
ATOM 5318 C CA . LEU C 1 161 ? 18.635 -4.147 45.193 1.00 101.51 266 LEU C CA 1
ATOM 5319 C C . LEU C 1 161 ? 17.538 -3.990 44.144 1.00 101.81 266 LEU C C 1
ATOM 5320 O O . LEU C 1 161 ? 16.361 -4.241 44.433 1.00 100.55 266 LEU C O 1
ATOM 5325 N N . ARG C 1 162 ? 17.903 -3.547 42.942 1.00 100.28 267 ARG C N 1
ATOM 5326 C CA . ARG C 1 162 ? 16.897 -3.382 41.897 1.00 100.46 267 ARG C CA 1
ATOM 5327 C C . ARG C 1 162 ? 16.099 -4.602 41.490 1.00 99.46 267 ARG C C 1
ATOM 5328 O O . ARG C 1 162 ? 16.655 -5.644 41.139 1.00 99.44 267 ARG C O 1
ATOM 5336 N N . HIS C 1 163 ? 14.780 -4.441 41.539 1.00 99.45 268 HIS C N 1
ATOM 5337 C CA . HIS C 1 163 ? 13.843 -5.489 41.155 1.00 97.79 268 HIS C CA 1
ATOM 5338 C C . HIS C 1 163 ? 13.860 -6.703 42.075 1.00 96.67 268 HIS C C 1
ATOM 5339 O O . HIS C 1 163 ? 13.440 -7.788 41.672 1.00 98.69 268 HIS C O 1
ATOM 5346 N N . TYR C 1 164 ? 14.364 -6.537 43.294 1.00 95.28 269 TYR C N 1
ATOM 5347 C CA . TYR C 1 164 ? 14.153 -7.561 44.300 1.00 95.81 269 TYR C CA 1
ATOM 5348 C C . TYR C 1 164 ? 12.666 -7.791 44.475 1.00 97.87 269 TYR C C 1
ATOM 5349 O O . TYR C 1 164 ? 11.899 -6.847 44.649 1.00 99.22 269 TYR C O 1
ATOM 5358 N N . GLY C 1 165 ? 12.273 -9.059 44.443 1.00 98.99 270 GLY C N 1
ATOM 5359 C CA . GLY C 1 165 ? 10.898 -9.458 44.664 1.00 103.51 270 GLY C CA 1
ATOM 5360 C C . GLY C 1 165 ? 10.065 -9.411 43.394 1.00 106.80 270 GLY C C 1
ATOM 5361 O O . GLY C 1 165 ? 8.849 -9.599 43.432 1.00 110.48 270 GLY C O 1
ATOM 5362 N N . TYR C 1 166 ? 10.724 -9.150 42.267 1.00 103.98 271 TYR C N 1
ATOM 5363 C CA . TYR C 1 166 ? 10.057 -9.101 40.971 1.00 101.13 271 TYR C CA 1
ATOM 5364 C C . TYR C 1 166 ? 10.212 -10.414 40.226 1.00 108.56 271 TYR C C 1
ATOM 5365 O O . TYR C 1 166 ? 11.165 -11.158 40.457 1.00 113.01 271 TYR C O 1
ATOM 5374 N N . LEU C 1 167 ? 9.261 -10.702 39.343 1.00 110.26 272 LEU C N 1
ATOM 5375 C CA . LEU C 1 167 ? 9.383 -11.836 38.434 1.00 113.30 272 LEU C CA 1
ATOM 5376 C C . LEU C 1 167 ? 9.648 -11.405 37.001 1.00 118.53 272 LEU C C 1
ATOM 5377 O O . LEU C 1 167 ? 8.880 -10.631 36.435 1.00 118.99 272 LEU C O 1
ATOM 5382 N N . ARG C 1 168 ? 10.722 -11.913 36.406 1.00 122.24 273 ARG C N 1
ATOM 5383 C CA . ARG C 1 168 ? 11.067 -11.534 35.045 1.00 125.79 273 ARG C CA 1
ATOM 5384 C C . ARG C 1 168 ? 10.507 -12.576 34.097 1.00 127.50 273 ARG C C 1
ATOM 5385 O O . ARG C 1 168 ? 10.526 -13.765 34.402 1.00 128.83 273 ARG C O 1
ATOM 5393 N N . PHE C 1 169 ? 10.002 -12.143 32.950 1.00 128.31 274 PHE C N 1
ATOM 5394 C CA . PHE C 1 169 ? 9.466 -13.098 31.994 1.00 129.89 274 PHE C CA 1
ATOM 5395 C C . PHE C 1 169 ? 10.398 -13.169 30.797 1.00 139.13 274 PHE C C 1
ATOM 5396 O O . PHE C 1 169 ? 11.200 -12.262 30.578 1.00 140.52 274 PHE C O 1
ATOM 5404 N N . ASP C 1 170 ? 10.288 -14.241 30.023 1.00 147.92 275 ASP C N 1
ATOM 5405 C CA . ASP C 1 170 ? 11.057 -14.370 28.796 1.00 157.28 275 ASP C CA 1
ATOM 5406 C C . ASP C 1 170 ? 10.704 -13.218 27.873 1.00 161.44 275 ASP C C 1
ATOM 5407 O O . ASP C 1 170 ? 9.574 -12.727 27.890 1.00 163.02 275 ASP C O 1
ATOM 5412 N N . ALA C 1 171 ? 11.683 -12.772 27.092 1.00 163.57 276 ALA C N 1
ATOM 5413 C CA . ALA C 1 171 ? 11.457 -11.728 26.102 1.00 165.83 276 ALA C CA 1
ATOM 5414 C C . ALA C 1 171 ? 10.272 -12.065 25.208 1.00 168.70 276 ALA C C 1
ATOM 5415 O O . ALA C 1 171 ? 10.123 -13.195 24.742 1.00 170.81 276 ALA C O 1
ATOM 5417 N N . CYS C 1 172 ? 9.426 -11.071 24.976 1.00 168.38 277 CYS C N 1
ATOM 5418 C CA . CYS C 1 172 ? 8.246 -11.255 24.151 1.00 170.69 277 CYS C CA 1
ATOM 5419 C C . CYS C 1 172 ? 7.964 -9.974 23.383 1.00 174.42 277 CYS C C 1
ATOM 5420 O O . CYS C 1 172 ? 8.893 -9.231 23.084 1.00 176.37 277 CYS C O 1
ATOM 5423 N N . VAL C 1 173 ? 6.709 -9.713 23.033 1.00 175.86 278 VAL C N 1
ATOM 5424 C CA . VAL C 1 173 ? 6.404 -8.461 22.344 1.00 178.70 278 VAL C CA 1
ATOM 5425 C C . VAL C 1 173 ? 5.157 -7.793 22.922 1.00 177.50 278 VAL C C 1
ATOM 5426 O O . VAL C 1 173 ? 4.322 -8.449 23.550 1.00 173.98 278 VAL C O 1
ATOM 5430 N N . ALA C 1 174 ? 5.040 -6.486 22.698 1.00 180.89 279 ALA C N 1
ATOM 5431 C CA . ALA C 1 174 ? 3.877 -5.720 23.136 1.00 181.82 279 ALA C CA 1
ATOM 5432 C C . ALA C 1 174 ? 3.556 -4.620 22.126 1.00 188.15 279 ALA C C 1
ATOM 5433 O O . ALA C 1 174 ? 4.382 -4.299 21.274 1.00 191.22 279 ALA C O 1
ATOM 5435 N N . ASP C 1 175 ? 2.359 -4.046 22.216 1.00 191.80 280 ASP C N 1
ATOM 5436 C CA . ASP C 1 175 ? 1.986 -2.955 21.313 1.00 199.97 280 ASP C CA 1
ATOM 5437 C C . ASP C 1 175 ? 2.133 -1.557 21.920 1.00 203.55 280 ASP C C 1
ATOM 5438 O O . ASP C 1 175 ? 1.651 -0.574 21.356 1.00 207.69 280 ASP C O 1
ATOM 5443 N N . PHE C 1 176 ? 2.800 -1.477 23.066 1.00 202.18 281 PHE C N 1
ATOM 5444 C CA . PHE C 1 176 ? 3.208 -0.201 23.636 1.00 206.06 281 PHE C CA 1
ATOM 5445 C C . PHE C 1 176 ? 4.732 -0.115 23.632 1.00 206.51 281 PHE C C 1
ATOM 5446 O O . PHE C 1 176 ? 5.401 -1.047 24.084 1.00 204.73 281 PHE C O 1
ATOM 5454 N N . PRO C 1 177 ? 5.293 0.993 23.119 1.00 208.94 282 PRO C N 1
ATOM 5455 C CA . PRO C 1 177 ? 4.636 2.196 22.600 1.00 213.60 282 PRO C CA 1
ATOM 5456 C C . PRO C 1 177 ? 4.226 2.046 21.136 1.00 220.77 282 PRO C C 1
ATOM 5457 O O . PRO C 1 177 ? 3.347 2.767 20.662 1.00 227.17 282 PRO C O 1
ATOM 5461 N N . GLU C 1 178 ? 4.865 1.116 20.433 1.00 219.64 283 GLU C N 1
ATOM 5462 C CA . GLU C 1 178 ? 4.527 0.825 19.045 1.00 224.28 283 GLU C CA 1
ATOM 5463 C C . GLU C 1 178 ? 4.250 -0.656 18.864 1.00 221.37 283 GLU C C 1
ATOM 5464 O O . GLU C 1 178 ? 4.629 -1.471 19.705 1.00 216.14 283 GLU C O 1
ATOM 5470 N N . LYS C 1 179 ? 3.577 -0.993 17.767 1.00 225.83 284 LYS C N 1
ATOM 5471 C CA . LYS C 1 179 ? 3.251 -2.379 17.449 1.00 224.60 284 LYS C CA 1
ATOM 5472 C C . LYS C 1 179 ? 4.505 -3.255 17.413 1.00 221.96 284 LYS C C 1
ATOM 5473 O O . LYS C 1 179 ? 5.556 -2.825 16.939 1.00 225.24 284 LYS C O 1
ATOM 5479 N N . ASP C 1 180 ? 4.380 -4.478 17.923 1.00 215.96 285 ASP C N 1
ATOM 5480 C CA . ASP C 1 180 ? 5.450 -5.479 17.871 1.00 212.21 285 ASP C CA 1
ATOM 5481 C C . ASP C 1 180 ? 6.795 -5.093 18.490 1.00 205.03 285 ASP C C 1
ATOM 5482 O O . ASP C 1 180 ? 7.841 -5.488 17.974 1.00 207.43 285 ASP C O 1
ATOM 5487 N N . CYS C 1 181 ? 6.789 -4.330 19.579 1.00 196.45 286 CYS C N 1
ATOM 5488 C CA . CYS C 1 181 ? 8.050 -4.000 20.235 1.00 188.49 286 CYS C CA 1
ATOM 5489 C C . CYS C 1 181 ? 8.516 -5.190 21.071 1.00 177.27 286 CYS C C 1
ATOM 5490 O O . CYS C 1 181 ? 7.758 -5.708 21.886 1.00 173.42 286 CYS C O 1
ATOM 5493 N N . PRO C 1 182 ? 9.780 -5.605 20.894 1.00 171.59 287 PRO C N 1
ATOM 5494 C CA . PRO C 1 182 ? 10.401 -6.629 21.742 1.00 162.25 287 PRO C CA 1
ATOM 5495 C C . PRO C 1 182 ? 10.546 -6.096 23.155 1.00 150.63 287 PRO C C 1
ATOM 5496 O O . PRO C 1 182 ? 11.021 -4.976 23.331 1.00 151.94 287 PRO C O 1
ATOM 5500 N N . VAL C 1 183 ? 10.155 -6.881 24.151 1.00 139.57 288 VAL C N 1
ATOM 5501 C CA . VAL C 1 183 ? 10.187 -6.411 25.528 1.00 128.49 288 VAL C CA 1
ATOM 5502 C C . VAL C 1 183 ? 10.553 -7.476 26.552 1.00 118.54 288 VAL C C 1
ATOM 5503 O O . VAL C 1 183 ? 10.392 -8.671 26.318 1.00 118.57 288 VAL C O 1
ATOM 5507 N N . VAL C 1 184 ? 11.062 -7.019 27.688 1.00 111.66 289 VAL C N 1
ATOM 5508 C CA . VAL C 1 184 ? 11.166 -7.849 28.873 1.00 102.23 289 VAL C CA 1
ATOM 5509 C C . VAL C 1 184 ? 10.208 -7.264 29.906 1.00 102.56 289 VAL C C 1
ATOM 5510 O O . VAL C 1 184 ? 10.290 -6.087 30.259 1.00 100.92 289 VAL C O 1
ATOM 5514 N N . VAL C 1 185 ? 9.282 -8.097 30.362 1.00 102.42 290 VAL C N 1
ATOM 5515 C CA . VAL C 1 185 ? 8.268 -7.721 31.332 1.00 102.05 290 VAL C CA 1
ATOM 5516 C C . VAL C 1 185 ? 8.681 -8.232 32.702 1.00 101.31 290 VAL C C 1
ATOM 5517 O O . VAL C 1 185 ? 9.143 -9.363 32.825 1.00 102.71 290 VAL C O 1
ATOM 5521 N N . SER C 1 186 ? 8.477 -7.422 33.735 1.00 104.05 291 SER C N 1
ATOM 5522 C CA . SER C 1 186 ? 8.675 -7.893 35.101 1.00 108.92 291 SER C CA 1
ATOM 5523 C C . SER C 1 186 ? 7.543 -7.445 36.009 1.00 101.89 291 SER C C 1
ATOM 5524 O O . SER C 1 186 ? 7.066 -6.324 35.913 1.00 99.21 291 SER C O 1
ATOM 5527 N N . ALA C 1 187 ? 7.115 -8.327 36.905 1.00 98.69 292 ALA C N 1
ATOM 5528 C CA . ALA C 1 187 ? 6.010 -7.993 37.788 1.00 100.34 292 ALA C CA 1
ATOM 5529 C C . ALA C 1 187 ? 6.479 -7.925 39.231 1.00 99.33 292 ALA C C 1
ATOM 5530 O O . ALA C 1 187 ? 7.156 -8.827 39.719 1.00 98.05 292 ALA C O 1
ATOM 5532 N N . GLY C 1 188 ? 6.078 -6.860 39.916 1.00 98.78 293 GLY C N 1
ATOM 5533 C CA . GLY C 1 188 ? 6.366 -6.704 41.326 1.00 101.14 293 GLY C CA 1
ATOM 5534 C C . GLY C 1 188 ? 5.935 -5.339 41.819 1.00 105.43 293 GLY C C 1
ATOM 5535 O O . GLY C 1 188 ? 5.705 -4.438 41.016 1.00 104.93 293 GLY C O 1
ATOM 5536 N N . ASN C 1 189 ? 5.872 -5.188 43.143 1.00 114.11 294 ASN C N 1
ATOM 5537 C CA . ASN C 1 189 ? 5.571 -3.919 43.802 1.00 114.88 294 ASN C CA 1
ATOM 5538 C C . ASN C 1 189 ? 4.313 -3.284 43.196 1.00 112.03 294 ASN C C 1
ATOM 5539 O O . ASN C 1 189 ? 4.267 -2.084 42.908 1.00 111.66 294 ASN C O 1
ATOM 5544 N N . SER C 1 190 ? 3.313 -4.136 42.963 1.00 109.13 295 SER C N 1
ATOM 5545 C CA . SER C 1 190 ? 2.012 -3.715 42.445 1.00 103.77 295 SER C CA 1
ATOM 5546 C C . SER C 1 190 ? 2.044 -3.007 41.089 1.00 98.10 295 SER C C 1
ATOM 5547 O O . SER C 1 190 ? 1.268 -2.077 40.855 1.00 97.09 295 SER C O 1
ATOM 5550 N N . GLU C 1 191 ? 2.923 -3.455 40.195 1.00 97.38 296 GLU C N 1
ATOM 5551 C CA . GLU C 1 191 ? 2.997 -2.885 38.849 1.00 100.33 296 GLU C CA 1
ATOM 5552 C C . GLU C 1 191 ? 3.542 -3.855 37.816 1.00 97.35 296 GLU C C 1
ATOM 5553 O O . GLU C 1 191 ? 4.066 -4.913 38.161 1.00 99.34 296 GLU C O 1
ATOM 5559 N N . LEU C 1 192 ? 3.396 -3.503 36.543 1.00 94.97 297 LEU C N 1
ATOM 5560 C CA . LEU C 1 192 ? 4.139 -4.204 35.511 1.00 94.99 297 LEU C CA 1
ATOM 5561 C C . LEU C 1 192 ? 5.211 -3.265 34.981 1.00 96.95 297 LEU C C 1
ATOM 5562 O O . LEU C 1 192 ? 4.908 -2.161 34.539 1.00 97.33 297 LEU C O 1
ATOM 5567 N N . SER C 1 193 ? 6.458 -3.723 34.985 1.00 98.11 298 SER C N 1
ATOM 5568 C CA . SER C 1 193 ? 7.562 -2.962 34.424 1.00 98.67 298 SER C CA 1
ATOM 5569 C C . SER C 1 193 ? 7.833 -3.508 33.037 1.00 102.45 298 SER C C 1
ATOM 5570 O O . SER C 1 193 ? 8.054 -4.705 32.873 1.00 104.79 298 SER C O 1
ATOM 5573 N N . LEU C 1 194 ? 7.858 -2.623 32.046 1.00 102.36 299 LEU C N 1
ATOM 5574 C CA . LEU C 1 194 ? 8.184 -3.009 30.686 1.00 101.58 299 LEU C CA 1
ATOM 5575 C C . LEU C 1 194 ? 9.471 -2.374 30.164 1.00 102.03 299 LEU C C 1
ATOM 5576 O O . LEU C 1 194 ? 9.515 -1.181 29.895 1.00 100.40 299 LEU C O 1
ATOM 5581 N N . GLN C 1 195 ? 10.511 -3.180 29.990 1.00 105.18 300 GLN C N 1
ATOM 5582 C CA . GLN C 1 195 ? 11.763 -2.684 29.431 1.00 111.31 300 GLN C CA 1
ATOM 5583 C C . GLN C 1 195 ? 11.841 -3.052 27.948 1.00 116.68 300 GLN C C 1
ATOM 5584 O O . GLN C 1 195 ? 11.837 -4.232 27.598 1.00 118.70 300 GLN C O 1
ATOM 5590 N N . LEU C 1 196 ? 11.903 -2.047 27.080 1.00 120.29 301 LEU C N 1
ATOM 5591 C CA . LEU C 1 196 ? 11.777 -2.265 25.641 1.00 120.82 301 LEU C CA 1
ATOM 5592 C C . LEU C 1 196 ? 13.135 -2.459 24.975 1.00 124.35 301 LEU C C 1
ATOM 5593 O O . LEU C 1 196 ? 13.264 -2.305 23.758 1.00 124.83 301 LEU C O 1
ATOM 5598 N N . GLN C 1 202 ? 18.423 4.440 23.720 1.00 141.06 307 GLN C N 1
ATOM 5599 C CA . GLN C 1 202 ? 18.892 3.099 24.040 1.00 142.10 307 GLN C CA 1
ATOM 5600 C C . GLN C 1 202 ? 17.831 2.302 24.791 1.00 143.37 307 GLN C C 1
ATOM 5601 O O . GLN C 1 202 ? 16.766 2.003 24.247 1.00 143.16 307 GLN C O 1
ATOM 5607 N N . LEU C 1 203 ? 18.123 1.961 26.043 1.00 144.27 308 LEU C N 1
ATOM 5608 C CA . LEU C 1 203 ? 17.187 1.187 26.851 1.00 143.70 308 LEU C CA 1
ATOM 5609 C C . LEU C 1 203 ? 16.112 2.064 27.483 1.00 144.30 308 LEU C C 1
ATOM 5610 O O . LEU C 1 203 ? 16.409 3.048 28.157 1.00 146.88 308 LEU C O 1
ATOM 5615 N N . ARG C 1 204 ? 14.861 1.692 27.250 1.00 142.86 309 ARG C N 1
ATOM 5616 C CA . ARG C 1 204 ? 13.709 2.438 27.738 1.00 144.28 309 ARG C CA 1
ATOM 5617 C C . ARG C 1 204 ? 12.867 1.577 28.667 1.00 144.37 309 ARG C C 1
ATOM 5618 O O . ARG C 1 204 ? 12.871 0.353 28.550 1.00 143.62 309 ARG C O 1
ATOM 5626 N N . GLU C 1 205 ? 12.151 2.210 29.594 1.00 146.45 310 GLU C N 1
ATOM 5627 C CA . GLU C 1 205 ? 11.334 1.457 30.538 1.00 146.11 310 GLU C CA 1
ATOM 5628 C C . GLU C 1 205 ? 10.014 2.180 30.806 1.00 143.96 310 GLU C C 1
ATOM 5629 O O . GLU C 1 205 ? 9.920 3.407 30.763 1.00 145.79 310 GLU C O 1
ATOM 5635 N N . GLY C 1 206 ? 8.999 1.361 31.070 1.00 138.84 311 GLY C N 1
ATOM 5636 C CA . GLY C 1 206 ? 7.662 1.747 31.488 1.00 133.14 311 GLY C CA 1
ATOM 5637 C C . GLY C 1 206 ? 7.144 1.118 32.764 1.00 126.73 311 GLY C C 1
ATOM 5638 O O . GLY C 1 206 ? 7.490 -0.007 33.102 1.00 121.66 311 GLY C O 1
ATOM 5639 N N . SER C 1 207 ? 6.343 1.868 33.503 1.00 127.64 312 SER C N 1
ATOM 5640 C CA . SER C 1 207 ? 5.771 1.373 34.743 1.00 127.00 312 SER C CA 1
ATOM 5641 C C . SER C 1 207 ? 4.246 1.499 34.790 1.00 122.97 312 SER C C 1
ATOM 5642 O O . SER C 1 207 ? 3.715 2.607 34.786 1.00 127.60 312 SER C O 1
ATOM 5645 N N . PHE C 1 208 ? 3.541 0.368 34.828 1.00 114.08 313 PHE C N 1
ATOM 5646 C CA . PHE C 1 208 ? 2.081 0.370 34.758 1.00 107.16 313 PHE C CA 1
ATOM 5647 C C . PHE C 1 208 ? 1.519 -0.020 36.110 1.00 108.08 313 PHE C C 1
ATOM 5648 O O . PHE C 1 208 ? 1.619 -1.178 36.509 1.00 106.63 313 PHE C O 1
ATOM 5656 N N . ARG C 1 209 ? 0.948 0.943 36.822 1.00 113.25 314 ARG C N 1
ATOM 5657 C CA . ARG C 1 209 ? 0.475 0.693 38.173 1.00 119.03 314 ARG C CA 1
ATOM 5658 C C . ARG C 1 209 ? -0.773 -0.157 38.071 1.00 117.60 314 ARG C C 1
ATOM 5659 O O . ARG C 1 209 ? -1.656 0.119 37.260 1.00 117.71 314 ARG C O 1
ATOM 5667 N N . VAL C 1 210 ? -0.833 -1.190 38.899 1.00 117.00 315 VAL C N 1
ATOM 5668 C CA . VAL C 1 210 ? -1.991 -2.067 38.974 1.00 117.02 315 VAL C CA 1
ATOM 5669 C C . VAL C 1 210 ? -3.287 -1.308 39.255 1.00 121.99 315 VAL C C 1
ATOM 5670 O O . VAL C 1 210 ? -4.334 -1.607 38.681 1.00 124.03 315 VAL C O 1
ATOM 5674 N N . THR C 1 211 ? -3.205 -0.308 40.120 1.00 125.57 316 THR C N 1
ATOM 5675 C CA . THR C 1 211 ? -4.375 0.480 40.487 1.00 130.39 316 THR C CA 1
ATOM 5676 C C . THR C 1 211 ? -4.920 1.332 39.343 1.00 131.81 316 THR C C 1
ATOM 5677 O O . THR C 1 211 ? -6.016 1.885 39.447 1.00 135.36 316 THR C O 1
ATOM 5681 N N . ARG C 1 212 ? -4.151 1.458 38.265 1.00 128.33 317 ARG C N 1
ATOM 5682 C CA . ARG C 1 212 ? -4.642 2.176 37.096 1.00 127.41 317 ARG C CA 1
ATOM 5683 C C . ARG C 1 212 ? -5.121 1.237 35.979 1.00 120.63 317 ARG C C 1
ATOM 5684 O O . ARG C 1 212 ? -5.412 1.679 34.869 1.00 117.43 317 ARG C O 1
ATOM 5692 N N . MET C 1 213 ? -5.192 -0.057 36.286 1.00 118.93 318 MET C N 1
ATOM 5693 C CA . MET C 1 213 ? -5.730 -1.069 35.373 1.00 114.96 318 MET C CA 1
ATOM 5694 C C . MET C 1 213 ? -7.178 -1.384 35.725 1.00 120.54 318 MET C C 1
ATOM 5695 O O . MET C 1 213 ? -7.447 -1.875 36.818 1.00 121.76 318 MET C O 1
ATOM 5700 N N . ARG C 1 214 ? -8.109 -1.083 34.826 1.00 122.17 319 ARG C N 1
ATOM 5701 C CA . ARG C 1 214 ? -9.520 -1.325 35.084 1.00 125.77 319 ARG C CA 1
ATOM 5702 C C . ARG C 1 214 ? -9.850 -2.816 35.077 1.00 125.50 319 ARG C C 1
ATOM 5703 O O . ARG C 1 214 ? -10.623 -3.296 35.907 1.00 131.29 319 ARG C O 1
ATOM 5711 N N . CYS C 1 215 ? -9.251 -3.546 34.141 1.00 116.62 320 CYS C N 1
ATOM 5712 C CA . CYS C 1 215 ? -9.389 -4.997 34.085 1.00 109.38 320 CYS C CA 1
ATOM 5713 C C . CYS C 1 215 ? -8.283 -5.622 33.234 1.00 101.93 320 CYS C C 1
ATOM 5714 O O . CYS C 1 215 ? -7.534 -4.904 32.570 1.00 95.56 320 CYS C O 1
ATOM 5717 N N . TRP C 1 216 ? -8.205 -6.950 33.200 1.00 102.99 321 TRP C N 1
ATOM 5718 C CA . TRP C 1 216 ? -7.344 -7.583 32.209 1.00 103.59 321 TRP C CA 1
ATOM 5719 C C . TRP C 1 216 ? -7.991 -8.867 31.683 1.00 110.26 321 TRP C C 1
ATOM 5720 O O . TRP C 1 216 ? -8.907 -9.414 32.302 1.00 111.17 321 TRP C O 1
ATOM 5731 N N . ARG C 1 217 ? -7.503 -9.328 30.535 1.00 115.96 322 ARG C N 1
ATOM 5732 C CA . ARG C 1 217 ? -8.096 -10.459 29.825 1.00 123.85 322 ARG C CA 1
ATOM 5733 C C . ARG C 1 217 ? -6.996 -11.309 29.174 1.00 121.84 322 ARG C C 1
ATOM 5734 O O . ARG C 1 217 ? -6.016 -10.747 28.679 1.00 120.11 322 ARG C O 1
ATOM 5742 N N . VAL C 1 218 ? -7.087 -12.635 29.200 1.00 120.22 323 VAL C N 1
ATOM 5743 C CA . VAL C 1 218 ? -6.080 -13.367 28.441 1.00 117.49 323 VAL C CA 1
ATOM 5744 C C . VAL C 1 218 ? -6.801 -13.913 27.203 1.00 117.72 323 VAL C C 1
ATOM 5745 O O . VAL C 1 218 ? -7.846 -14.557 27.277 1.00 119.35 323 VAL C O 1
ATOM 5749 N N . THR C 1 219 ? -6.191 -13.592 26.063 1.00 117.04 324 THR C N 1
ATOM 5750 C CA . THR C 1 219 ? -6.651 -13.883 24.700 1.00 120.64 324 THR C CA 1
ATOM 5751 C C . THR C 1 219 ? -5.650 -14.542 23.776 1.00 120.49 324 THR C C 1
ATOM 5752 O O . THR C 1 219 ? -4.444 -14.373 23.929 1.00 117.98 324 THR C O 1
ATOM 5756 N N . SER C 1 220 ? -6.158 -15.291 22.809 1.00 124.94 325 SER C N 1
ATOM 5757 C CA . SER C 1 220 ? -5.285 -15.944 21.856 1.00 128.07 325 SER C CA 1
ATOM 5758 C C . SER C 1 220 ? -5.928 -15.712 20.501 1.00 130.19 325 SER C C 1
ATOM 5759 O O . SER C 1 220 ? -7.150 -15.682 20.382 1.00 133.62 325 SER C O 1
ATOM 5762 N N . SER C 1 221 ? -5.095 -15.535 19.482 1.00 130.61 326 SER C N 1
ATOM 5763 C CA . SER C 1 221 ? -5.543 -15.548 18.099 1.00 138.31 326 SER C CA 1
ATOM 5764 C C . SER C 1 221 ? -5.924 -16.938 17.642 1.00 149.20 326 SER C C 1
ATOM 5765 O O . SER C 1 221 ? -5.080 -17.833 17.600 1.00 152.75 326 SER C O 1
ATOM 5768 N N . VAL C 1 222 ? -7.197 -17.130 17.312 1.00 154.02 327 VAL C N 1
ATOM 5769 C CA . VAL C 1 222 ? -7.596 -18.335 16.608 1.00 157.77 327 VAL C CA 1
ATOM 5770 C C . VAL C 1 222 ? -6.883 -18.297 15.244 1.00 160.42 327 VAL C C 1
ATOM 5771 O O . VAL C 1 222 ? -6.518 -17.217 14.778 1.00 159.72 327 VAL C O 1
ATOM 5775 N N . PRO C 1 223 ? -6.705 -19.451 14.578 1.00 163.89 328 PRO C N 1
ATOM 5776 C CA . PRO C 1 223 ? -6.115 -19.388 13.233 1.00 165.49 328 PRO C CA 1
ATOM 5777 C C . PRO C 1 223 ? -7.040 -18.738 12.205 1.00 166.49 328 PRO C C 1
ATOM 57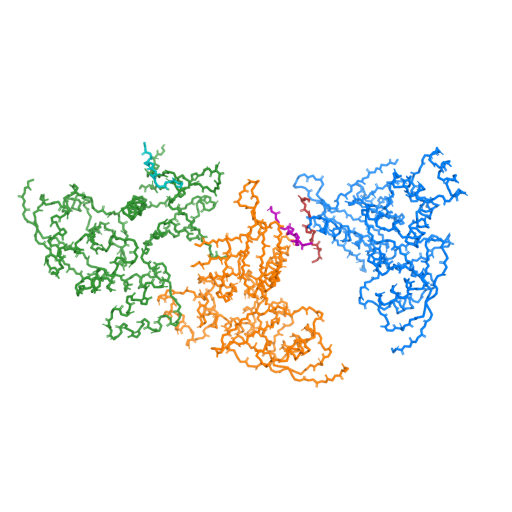78 O O . PRO C 1 223 ? -8.223 -18.548 12.483 1.00 166.55 328 PRO C O 1
ATOM 5782 N N . LEU C 1 224 ? -6.498 -18.389 11.041 1.00 168.60 329 LEU C N 1
ATOM 5783 C CA . LEU C 1 224 ? -7.292 -17.789 9.973 1.00 173.40 329 LEU C CA 1
ATOM 5784 C C . LEU C 1 224 ? -7.870 -18.881 9.069 1.00 177.49 329 LEU C C 1
ATOM 5785 O O . LEU C 1 224 ? -8.456 -18.599 8.021 1.00 180.29 329 LEU C O 1
ATOM 5790 N N . VAL C 1 239 ? 0.678 -21.814 19.651 1.00 177.17 344 VAL C N 1
ATOM 5791 C CA . VAL C 1 239 ? -0.389 -20.863 19.938 1.00 173.67 344 VAL C CA 1
ATOM 5792 C C . VAL C 1 239 ? 0.174 -19.507 20.350 1.00 166.36 344 VAL C C 1
ATOM 5793 O O . VAL C 1 239 ? 1.164 -19.421 21.075 1.00 165.61 344 VAL C O 1
ATOM 5797 N N . ARG C 1 240 ? -0.469 -18.450 19.870 1.00 160.90 345 ARG C N 1
ATOM 5798 C CA . ARG C 1 240 ? -0.131 -17.082 20.243 1.00 153.41 345 ARG C CA 1
ATOM 5799 C C . ARG C 1 240 ? -0.994 -16.572 21.389 1.00 145.14 345 ARG C C 1
ATOM 5800 O O . ARG C 1 240 ? -2.201 -16.420 21.233 1.00 147.40 345 ARG C O 1
ATOM 5808 N N . LEU C 1 241 ? -0.383 -16.294 22.537 1.00 135.49 346 LEU C N 1
ATOM 5809 C CA . LEU C 1 241 ? -1.155 -15.862 23.693 1.00 126.24 346 LEU C CA 1
ATOM 5810 C C . LEU C 1 241 ? -0.844 -14.402 23.938 1.00 122.46 346 LEU C C 1
ATOM 5811 O O . LEU C 1 241 ? 0.294 -13.958 23.804 1.00 120.59 346 LEU C O 1
ATOM 5816 N N . GLU C 1 242 ? -1.882 -13.673 24.324 1.00 122.59 347 GLU C N 1
ATOM 5817 C CA . GLU C 1 242 ? -1.792 -12.263 24.664 1.00 119.72 347 GLU C CA 1
ATOM 5818 C C . GLU C 1 242 ? -2.467 -11.971 25.994 1.00 115.57 347 GLU C C 1
ATOM 5819 O O . GLU C 1 242 ? -3.483 -12.572 26.342 1.00 116.22 347 GLU C O 1
ATOM 5825 N N . LEU C 1 243 ? -1.882 -11.039 26.730 1.00 111.14 348 LEU C N 1
ATOM 5826 C CA . LEU C 1 243 ? -2.523 -10.428 27.877 1.00 105.89 348 LEU C CA 1
ATOM 5827 C C . LEU C 1 243 ? -2.815 -8.967 27.599 1.00 101.58 348 LEU C C 1
ATOM 5828 O O . LEU C 1 243 ? -1.930 -8.204 27.236 1.00 98.99 348 LEU C O 1
ATOM 5833 N N . ALA C 1 244 ? -4.076 -8.579 27.726 1.00 102.89 349 ALA C N 1
ATOM 5834 C CA . ALA C 1 244 ? -4.410 -7.192 27.478 1.00 107.01 349 ALA C CA 1
ATOM 5835 C C . ALA C 1 244 ? -5.012 -6.630 28.745 1.00 108.69 349 ALA C C 1
ATOM 5836 O O . ALA C 1 244 ? -5.885 -7.238 29.358 1.00 110.97 349 ALA C O 1
ATOM 5838 N N . PHE C 1 245 ? -4.540 -5.452 29.126 1.00 107.15 350 PHE C N 1
ATOM 5839 C CA . PHE C 1 245 ? -5.088 -4.751 30.273 1.00 106.73 350 PHE C CA 1
ATOM 5840 C C . PHE C 1 245 ? -5.561 -3.363 29.883 1.00 106.58 350 PHE C C 1
ATOM 5841 O O . PHE C 1 245 ? -4.963 -2.716 29.028 1.00 105.12 350 PHE C O 1
ATOM 5849 N N . GLU C 1 246 ? -6.642 -2.912 30.503 1.00 109.95 351 GLU C N 1
ATOM 5850 C CA . GLU C 1 246 ? -7.245 -1.642 30.134 1.00 116.08 351 GLU C CA 1
ATOM 5851 C C . GLU C 1 246 ? -6.716 -0.588 31.087 1.00 117.88 351 GLU C C 1
ATOM 5852 O O . GLU C 1 246 ? -7.101 -0.549 32.244 1.00 118.65 351 GLU C O 1
ATOM 5858 N N . TYR C 1 247 ? -5.829 0.270 30.597 1.00 119.23 352 TYR C N 1
ATOM 5859 C CA . TYR C 1 247 ? -5.049 1.127 31.482 1.00 119.81 352 TYR C CA 1
ATOM 5860 C C . TYR C 1 247 ? -5.528 2.569 31.487 1.00 126.36 352 TYR C C 1
ATOM 5861 O O . TYR C 1 247 ? -5.787 3.158 30.441 1.00 129.29 352 TYR C O 1
ATOM 5870 N N . LEU C 1 248 ? -5.623 3.128 32.687 1.00 130.52 353 LEU C N 1
ATOM 5871 C CA . LEU C 1 248 ? -5.951 4.532 32.889 1.00 136.27 353 LEU C CA 1
ATOM 5872 C C . LEU C 1 248 ? -4.706 5.377 32.646 1.00 136.68 353 LEU C C 1
ATOM 5873 O O . LEU C 1 248 ? -3.892 5.572 33.546 1.00 136.74 353 LEU C O 1
ATOM 5878 N N . MET C 1 249 ? -4.565 5.868 31.417 1.00 138.52 354 MET C N 1
ATOM 5879 C CA . MET C 1 249 ? -3.380 6.617 31.002 1.00 139.52 354 MET C CA 1
ATOM 5880 C C . MET C 1 249 ? -3.319 8.013 31.619 1.00 147.60 354 MET C C 1
ATOM 5881 O O . MET C 1 249 ? -2.239 8.547 31.874 1.00 148.62 354 MET C O 1
ATOM 5886 N N . SER C 1 250 ? -4.489 8.591 31.851 1.00 154.67 355 SER C N 1
ATOM 5887 C CA . SER C 1 250 ? -4.625 9.856 32.560 1.00 162.44 355 SER C CA 1
ATOM 5888 C C . SER C 1 250 ? -6.091 9.969 32.937 1.00 169.00 355 SER C C 1
ATOM 5889 O O . SER C 1 250 ? -6.860 9.049 32.662 1.00 172.55 355 SER C O 1
ATOM 5892 N N . LYS C 1 251 ? -6.484 11.072 33.565 1.00 202.19 356 LYS C N 1
ATOM 5893 C CA . LYS C 1 251 ? -7.849 11.193 34.061 1.00 203.40 356 LYS C CA 1
ATOM 5894 C C . LYS C 1 251 ? -8.827 11.025 32.902 1.00 200.32 356 LYS C C 1
ATOM 5895 O O . LYS C 1 251 ? -8.681 11.674 31.865 1.00 202.09 356 LYS C O 1
ATOM 5901 N N . ASP C 1 252 ? -9.815 10.154 33.087 1.00 195.95 357 ASP C N 1
ATOM 5902 C CA . ASP C 1 252 ? -10.818 9.889 32.058 1.00 195.93 357 ASP C CA 1
ATOM 5903 C C . ASP C 1 252 ? -10.251 9.435 30.709 1.00 189.25 357 ASP C C 1
ATOM 5904 O O . ASP C 1 252 ? -10.891 9.641 29.677 1.00 192.56 357 ASP C O 1
ATOM 5909 N N . ARG C 1 253 ? -9.057 8.837 30.700 1.00 179.51 358 ARG C N 1
ATOM 5910 C CA . ARG C 1 253 ? -8.504 8.360 29.434 1.00 170.92 358 ARG C CA 1
ATOM 5911 C C . ARG C 1 253 ? -8.065 6.890 29.566 1.00 156.45 358 ARG C C 1
ATOM 5912 O O . ARG C 1 253 ? -7.006 6.609 30.128 1.00 148.28 358 ARG C O 1
ATOM 5920 N N . LEU C 1 254 ? -8.865 5.962 29.036 1.00 153.14 359 LEU C N 1
ATOM 5921 C CA . LEU C 1 254 ? -8.530 4.530 29.056 1.00 144.31 359 LEU C CA 1
ATOM 5922 C C . LEU C 1 254 ? -7.982 3.983 27.729 1.00 142.75 359 LEU C C 1
ATOM 5923 O O . LEU C 1 254 ? -8.494 4.316 26.663 1.00 150.17 359 LEU C O 1
ATOM 5928 N N . GLN C 1 255 ? -6.944 3.153 27.786 1.00 135.40 360 GLN C N 1
ATOM 5929 C CA . GLN C 1 255 ? -6.344 2.614 26.566 1.00 135.79 360 GLN C CA 1
ATOM 5930 C C . GLN C 1 255 ? -5.968 1.145 26.796 1.00 131.59 360 GLN C C 1
ATOM 5931 O O . GLN C 1 255 ? -5.328 0.829 27.798 1.00 129.20 360 GLN C O 1
ATOM 5937 N N . TRP C 1 256 ? -6.348 0.243 25.893 1.00 131.82 361 TRP C N 1
ATOM 5938 C CA . TRP C 1 256 ? -5.945 -1.156 26.051 1.00 128.96 361 TRP C CA 1
ATOM 5939 C C . TRP C 1 256 ? -4.485 -1.350 25.656 1.00 125.97 361 TRP C C 1
ATOM 5940 O O . TRP C 1 256 ? -4.048 -0.888 24.602 1.00 129.32 361 TRP C O 1
ATOM 5951 N N . VAL C 1 257 ? -3.733 -2.020 26.526 1.00 118.15 362 VAL C N 1
ATOM 5952 C CA . VAL C 1 257 ? -2.366 -2.419 26.230 1.00 113.63 362 VAL C CA 1
ATOM 5953 C C . VAL C 1 257 ? -2.200 -3.931 26.154 1.00 112.34 362 VAL C C 1
ATOM 5954 O O . VAL C 1 257 ? -2.634 -4.651 27.056 1.00 114.51 362 VAL C O 1
ATOM 5958 N N . THR C 1 258 ? -1.586 -4.412 25.076 1.00 110.69 363 THR C N 1
ATOM 5959 C CA . THR C 1 258 ? -1.469 -5.848 24.842 1.00 109.98 363 THR C CA 1
ATOM 5960 C C . THR C 1 258 ? -0.031 -6.357 24.789 1.00 107.53 363 THR C C 1
ATOM 5961 O O . THR C 1 258 ? 0.764 -5.895 23.974 1.00 110.72 363 THR C O 1
ATOM 5965 N N . ILE C 1 259 ? 0.294 -7.319 25.648 1.00 103.23 364 ILE C N 1
ATOM 5966 C CA . ILE C 1 259 ? 1.605 -7.959 25.643 1.00 98.93 364 ILE C CA 1
ATOM 5967 C C . ILE C 1 259 ? 1.404 -9.363 25.091 1.00 100.64 364 ILE C C 1
ATOM 5968 O O . ILE C 1 259 ? 0.595 -10.123 25.613 1.00 101.38 364 ILE C O 1
ATOM 5973 N N . THR C 1 260 ? 2.180 -9.726 24.076 1.00 103.20 365 THR C N 1
ATOM 5974 C CA . THR C 1 260 ? 2.109 -11.062 23.493 1.00 109.11 365 THR C CA 1
ATOM 5975 C C . THR C 1 260 ? 3.223 -11.931 24.035 1.00 111.60 365 THR C C 1
ATOM 5976 O O . THR C 1 260 ? 4.387 -11.740 23.706 1.00 113.94 365 THR C O 1
ATOM 5980 N N . SER C 1 261 ? 2.837 -12.914 24.840 1.00 111.60 366 SER C N 1
ATOM 5981 C CA . SER C 1 261 ? 3.769 -13.732 25.597 1.00 109.48 366 SER C CA 1
ATOM 5982 C C . SER C 1 261 ? 3.145 -15.078 25.916 1.00 107.62 366 SER C C 1
ATOM 5983 O O . SER C 1 261 ? 1.983 -15.153 26.316 1.00 109.19 366 SER C O 1
ATOM 5986 N N . PRO C 1 262 ? 3.925 -16.151 25.732 1.00 102.53 367 PRO C N 1
ATOM 5987 C CA . PRO C 1 262 ? 3.555 -17.527 26.085 1.00 105.22 367 PRO C CA 1
ATOM 5988 C C . PRO C 1 262 ? 3.265 -17.656 27.575 1.00 105.03 367 PRO C C 1
ATOM 5989 O O . PRO C 1 262 ? 2.652 -18.626 28.018 1.00 105.33 367 PRO C O 1
ATOM 5993 N N . GLN C 1 263 ? 3.733 -16.681 28.342 1.00 103.95 368 GLN C N 1
ATOM 5994 C CA . GLN C 1 263 ? 3.478 -16.638 29.769 1.00 103.88 368 GLN C CA 1
ATOM 5995 C C . GLN C 1 263 ? 2.349 -15.678 30.140 1.00 103.57 368 GLN C C 1
ATOM 5996 O O . GLN C 1 263 ? 2.290 -15.205 31.279 1.00 102.43 368 GLN C O 1
ATOM 6002 N N . ALA C 1 264 ? 1.474 -15.380 29.178 1.00 100.32 369 ALA C N 1
ATOM 6003 C CA . ALA C 1 264 ? 0.342 -14.477 29.407 1.00 96.72 369 ALA C CA 1
ATOM 6004 C C . ALA C 1 264 ? -0.528 -14.847 30.605 1.00 96.25 369 ALA C C 1
ATOM 6005 O O . ALA C 1 264 ? -0.953 -13.978 31.385 1.00 96.17 369 ALA C O 1
ATOM 6007 N N . ILE C 1 265 ? -0.755 -16.147 30.768 1.00 97.33 370 ILE C N 1
ATOM 6008 C CA . ILE C 1 265 ? -1.584 -16.629 31.858 1.00 103.14 370 ILE C CA 1
ATOM 6009 C C . ILE C 1 265 ? -0.897 -16.378 33.184 1.00 108.73 370 ILE C C 1
ATOM 6010 O O . ILE C 1 265 ? -1.526 -15.945 34.152 1.00 115.17 370 ILE C O 1
ATOM 6015 N N . MET C 1 266 ? 0.410 -16.621 33.212 1.00 105.20 371 MET C N 1
ATOM 6016 C CA . MET C 1 266 ? 1.190 -16.337 34.401 1.00 101.64 371 MET C CA 1
ATOM 6017 C C . MET C 1 266 ? 1.195 -14.860 34.762 1.00 98.22 371 MET C C 1
ATOM 6018 O O . MET C 1 266 ? 1.070 -14.519 35.935 1.00 101.78 371 MET C O 1
ATOM 6023 N N . MET C 1 267 ? 1.299 -13.989 33.758 1.00 91.69 372 MET C N 1
ATOM 6024 C CA . MET C 1 267 ? 1.227 -12.548 34.001 1.00 85.31 372 MET C CA 1
ATOM 6025 C C . MET C 1 267 ? -0.106 -12.156 34.615 1.00 87.66 372 MET C C 1
ATOM 6026 O O . MET C 1 267 ? -0.157 -11.369 35.562 1.00 87.20 372 MET C O 1
ATOM 6031 N N . SER C 1 268 ? -1.185 -12.688 34.055 1.00 90.50 373 SER C N 1
ATOM 6032 C CA . SER C 1 268 ? -2.509 -12.417 34.592 1.00 96.47 373 SER C CA 1
ATOM 6033 C C . SER C 1 268 ? -2.594 -12.880 36.045 1.00 102.39 373 SER C C 1
ATOM 6034 O O . SER C 1 268 ? -3.119 -12.171 36.913 1.00 102.89 373 SER C O 1
ATOM 6037 N N . ILE C 1 269 ? -2.032 -14.057 36.305 1.00 107.09 374 ILE C N 1
ATOM 6038 C CA . ILE C 1 269 ? -2.007 -14.626 37.648 1.00 111.64 374 ILE C CA 1
ATOM 6039 C C . ILE C 1 269 ? -1.263 -13.708 38.609 1.00 110.12 374 ILE C C 1
ATOM 6040 O O . ILE C 1 269 ? -1.689 -13.508 39.745 1.00 112.72 374 ILE C O 1
ATOM 6045 N N . CYS C 1 270 ? -0.152 -13.149 38.142 1.00 105.77 375 CYS C N 1
ATOM 6046 C CA . CYS C 1 270 ? 0.637 -12.216 38.934 1.00 103.05 375 CYS C CA 1
ATOM 6047 C C . CYS C 1 270 ? -0.139 -10.935 39.234 1.00 106.82 375 CYS C C 1
ATOM 6048 O O . CYS C 1 270 ? -0.087 -10.426 40.354 1.00 113.50 375 CYS C O 1
ATOM 6051 N N . LEU C 1 271 ? -0.849 -10.415 38.235 1.00 99.77 376 LEU C N 1
ATOM 6052 C CA . LEU C 1 271 ? -1.678 -9.227 38.428 1.00 93.78 376 LEU C CA 1
ATOM 6053 C C . LEU C 1 271 ? -2.733 -9.487 39.499 1.00 93.82 376 LEU C C 1
ATOM 6054 O O . LEU C 1 271 ? -2.931 -8.679 40.417 1.00 90.76 376 LEU C O 1
ATOM 6059 N N . GLN C 1 272 ? -3.391 -10.635 39.387 1.00 98.24 377 GLN C N 1
ATOM 6060 C CA . GLN C 1 272 ? -4.408 -11.014 40.355 1.00 106.13 377 GLN C CA 1
ATOM 6061 C C . GLN C 1 272 ? -3.782 -11.119 41.742 1.00 109.83 377 GLN C C 1
ATOM 6062 O O . GLN C 1 272 ? -4.364 -10.671 42.720 1.00 109.76 377 GLN C O 1
ATOM 6068 N N . SER C 1 273 ? -2.596 -11.716 41.813 1.00 111.48 378 SER C N 1
ATOM 6069 C CA . SER C 1 273 ? -1.903 -11.944 43.078 1.00 115.69 378 SER C CA 1
ATOM 6070 C C . SER C 1 273 ? -1.522 -10.637 43.763 1.00 120.41 378 SER C C 1
ATOM 6071 O O . SER C 1 273 ? -1.647 -10.501 44.983 1.00 124.27 378 SER C O 1
ATOM 6074 N N . MET C 1 274 ? -1.051 -9.682 42.970 1.00 120.50 379 MET C N 1
ATOM 6075 C CA . MET C 1 274 ? -0.680 -8.365 43.474 1.00 122.63 379 MET C CA 1
ATOM 6076 C C . MET C 1 274 ? -1.921 -7.631 43.982 1.00 129.60 379 MET C C 1
ATOM 6077 O O . MET C 1 274 ? -1.902 -6.998 45.052 1.00 132.59 379 MET C O 1
ATOM 6082 N N . VAL C 1 275 ? -3.017 -7.770 43.237 1.00 131.35 380 VAL C N 1
ATOM 6083 C CA . VAL C 1 275 ? -4.263 -7.143 43.643 1.00 135.95 380 VAL C CA 1
ATOM 6084 C C . VAL C 1 275 ? -4.741 -7.748 44.953 1.00 140.16 380 VAL C C 1
ATOM 6085 O O . VAL C 1 275 ? -5.128 -7.034 45.874 1.00 143.87 380 VAL C O 1
ATOM 6089 N N . ASP C 1 276 ? -4.689 -9.072 45.021 1.00 139.29 381 ASP C N 1
ATOM 6090 C CA . ASP C 1 276 ? -5.089 -9.825 46.196 1.00 143.56 381 ASP C CA 1
ATOM 6091 C C . ASP C 1 276 ? -4.293 -9.378 47.414 1.00 146.77 381 ASP C C 1
ATOM 6092 O O . ASP C 1 276 ? -4.856 -9.161 48.489 1.00 152.28 381 ASP C O 1
ATOM 6097 N N . GLU C 1 277 ? -2.980 -9.247 47.241 1.00 143.08 382 GLU C N 1
ATOM 6098 C CA . GLU C 1 277 ? -2.113 -8.852 48.345 1.00 143.70 382 GLU C CA 1
ATOM 6099 C C . GLU C 1 277 ? -2.455 -7.454 48.836 1.00 147.46 382 GLU C C 1
ATOM 6100 O O . GLU C 1 277 ? -2.497 -7.193 50.039 1.00 152.77 382 GLU C O 1
ATOM 6106 N N . LEU C 1 278 ? -2.735 -6.568 47.888 1.00 146.19 383 LEU C N 1
ATOM 6107 C CA . LEU C 1 278 ? -3.187 -5.221 48.210 1.00 150.39 383 LEU C CA 1
ATOM 6108 C C . LEU C 1 278 ? -4.499 -5.252 48.985 1.00 159.00 383 LEU C C 1
ATOM 6109 O O . LEU C 1 278 ? -4.681 -4.482 49.925 1.00 163.58 383 LEU C O 1
ATOM 6114 N N . MET C 1 279 ? -5.408 -6.140 48.595 1.00 162.45 384 MET C N 1
ATOM 6115 C CA . MET C 1 279 ? -6.701 -6.242 49.263 1.00 170.79 384 MET C CA 1
ATOM 6116 C C . MET C 1 279 ? -6.504 -6.704 50.692 1.00 177.64 384 MET C C 1
ATOM 6117 O O . MET C 1 279 ? -7.120 -6.167 51.614 1.00 182.29 384 MET C O 1
ATOM 6122 N N . VAL C 1 280 ? -5.650 -7.701 50.878 1.00 179.37 385 VAL C N 1
ATOM 6123 C CA . VAL C 1 280 ? -5.374 -8.180 52.220 1.00 187.26 385 VAL C CA 1
ATOM 6124 C C . VAL C 1 280 ? -4.750 -7.083 53.083 1.00 194.92 385 VAL C C 1
ATOM 6125 O O . VAL C 1 280 ? -5.146 -6.892 54.235 1.00 201.10 385 VAL C O 1
ATOM 6129 N N . LYS C 1 281 ? -3.793 -6.352 52.515 1.00 195.67 386 LYS C N 1
ATOM 6130 C CA . LYS C 1 281 ? -3.155 -5.234 53.217 1.00 201.59 386 LYS C CA 1
ATOM 6131 C C . LYS C 1 281 ? -4.027 -4.038 53.606 1.00 210.14 386 LYS C C 1
ATOM 6132 O O . LYS C 1 281 ? -3.969 -3.554 54.737 1.00 214.12 386 LYS C O 1
ATOM 6138 N N . LYS C 1 282 ? -4.822 -3.564 52.649 1.00 213.29 387 LYS C N 1
ATOM 6139 C CA . LYS C 1 282 ? -5.693 -2.408 52.846 1.00 221.59 387 LYS C CA 1
ATOM 6140 C C . LYS C 1 282 ? -6.712 -2.612 53.961 1.00 230.64 387 LYS C C 1
ATOM 6141 O O . LYS C 1 282 ? -7.022 -1.687 54.711 1.00 236.61 387 LYS C O 1
ATOM 6147 N N . SER C 1 283 ? -7.225 -3.833 54.060 1.00 232.48 388 SER C N 1
ATOM 6148 C CA . SER C 1 283 ? -8.241 -4.164 55.052 1.00 240.63 388 SER C CA 1
ATOM 6149 C C . SER C 1 283 ? -7.649 -4.291 56.453 1.00 245.77 388 SER C C 1
ATOM 6150 O O . SER C 1 283 ? -7.558 -5.389 57.001 1.00 246.70 388 SER C O 1
ATOM 6153 N N . THR D 2 9 ? 25.660 23.029 7.873 1.00 133.20 227 THR D N 1
ATOM 6154 C CA . THR D 2 9 ? 25.446 23.991 6.802 1.00 134.90 227 THR D CA 1
ATOM 6155 C C . THR D 2 9 ? 24.324 24.958 7.162 1.00 134.62 227 THR D C 1
ATOM 6156 O O . THR D 2 9 ? 24.539 25.955 7.855 1.00 133.39 227 THR D O 1
ATOM 6160 N N . CYS D 2 10 ? 23.125 24.648 6.680 1.00 134.38 228 CYS D N 1
ATOM 6161 C CA . CYS D 2 10 ? 21.937 25.457 6.911 1.00 130.51 228 CYS D CA 1
ATOM 6162 C C . CYS D 2 10 ? 21.400 25.311 8.334 1.00 130.66 228 CYS D C 1
ATOM 6163 O O . CYS D 2 10 ? 21.108 24.205 8.785 1.00 131.72 228 CYS D O 1
ATOM 6166 N N . ILE D 2 11 ? 21.270 26.433 9.036 1.00 130.33 229 ILE D N 1
ATOM 6167 C CA . ILE D 2 11 ? 20.816 26.420 10.425 1.00 129.96 229 ILE D CA 1
ATOM 6168 C C . ILE D 2 11 ? 19.317 26.126 10.536 1.00 127.38 229 ILE D C 1
ATOM 6169 O O . ILE D 2 11 ? 18.500 26.797 9.917 1.00 129.39 229 ILE D O 1
ATOM 6174 N N . TYR D 2 12 ? 18.959 25.131 11.338 1.00 122.18 230 TYR D N 1
ATOM 6175 C CA . TYR D 2 12 ? 17.561 24.727 11.427 1.00 116.86 230 TYR D CA 1
ATOM 6176 C C . TYR D 2 12 ? 16.736 25.740 12.203 1.00 112.42 230 TYR D C 1
ATOM 6177 O O . TYR D 2 12 ? 17.188 26.292 13.206 1.00 109.16 230 TYR D O 1
ATOM 6186 N N . ASN D 2 13 ? 15.515 25.965 11.736 1.00 110.64 231 ASN D N 1
ATOM 6187 C CA . ASN D 2 13 ? 14.620 26.934 12.347 1.00 108.13 231 ASN D CA 1
ATOM 6188 C C . ASN D 2 13 ? 13.815 26.243 13.432 1.00 108.31 231 ASN D C 1
ATOM 6189 O O . ASN D 2 13 ? 12.973 25.402 13.141 1.00 110.96 231 ASN D O 1
ATOM 6194 N N . PRO D 2 14 ? 14.070 26.609 14.695 1.00 107.63 232 PRO D N 1
ATOM 6195 C CA . PRO D 2 14 ? 13.430 25.945 15.835 1.00 112.28 232 PRO D CA 1
ATOM 6196 C C . PRO D 2 14 ? 11.909 26.059 15.853 1.00 117.32 232 PRO D C 1
ATOM 6197 O O . PRO D 2 14 ? 11.248 25.208 16.448 1.00 120.07 232 PRO D O 1
ATOM 6201 N N . LEU D 2 15 ? 11.364 27.084 15.207 1.00 117.65 233 LEU D N 1
ATOM 6202 C CA . LEU D 2 15 ? 9.920 27.300 15.202 1.00 118.91 233 LEU D CA 1
ATOM 6203 C C . LEU D 2 15 ? 9.206 26.617 14.050 1.00 115.48 233 LEU D C 1
ATOM 6204 O O . LEU D 2 15 ? 7.976 26.616 13.991 1.00 115.37 233 LEU D O 1
ATOM 6209 N N . PHE D 2 16 ? 9.981 26.050 13.135 1.00 113.97 234 PHE D N 1
ATOM 6210 C CA . PHE D 2 16 ? 9.434 25.438 11.932 1.00 117.02 234 PHE D CA 1
ATOM 6211 C C . PHE D 2 16 ? 8.327 24.424 12.193 1.00 126.37 234 PHE D C 1
ATOM 6212 O O . PHE D 2 16 ? 8.422 23.597 13.099 1.00 131.85 234 PHE D O 1
ATOM 6220 N N . GLY D 2 17 ? 7.275 24.505 11.386 1.00 128.48 235 GLY D N 1
ATOM 6221 C CA . GLY D 2 17 ? 6.144 23.607 11.487 1.00 134.62 235 GLY D CA 1
ATOM 6222 C C . GLY D 2 17 ? 5.097 24.029 12.492 1.00 144.28 235 GLY D C 1
ATOM 6223 O O . GLY D 2 17 ? 4.114 23.319 12.696 1.00 150.39 235 GLY D O 1
ATOM 6224 N N . SER D 2 18 ? 5.294 25.189 13.108 1.00 147.15 236 SER D N 1
ATOM 6225 C CA . SER D 2 18 ? 4.329 25.709 14.070 1.00 151.81 236 SER D CA 1
ATOM 6226 C C . SER D 2 18 ? 4.608 27.165 14.400 1.00 150.58 236 SER D C 1
ATOM 6227 O O . SER D 2 18 ? 4.834 27.506 15.560 1.00 150.73 236 SER D O 1
ATOM 6230 N N . THR E 2 9 ? 10.338 34.079 31.216 1.00 129.12 227 THR E N 1
ATOM 6231 C CA . THR E 2 9 ? 10.228 33.239 32.403 1.00 134.67 227 THR E CA 1
ATOM 6232 C C . THR E 2 9 ? 10.676 31.812 32.097 1.00 134.44 227 THR E C 1
ATOM 6233 O O . THR E 2 9 ? 11.872 31.512 32.086 1.00 136.99 227 THR E O 1
ATOM 6237 N N . CYS E 2 10 ? 9.700 30.940 31.855 1.00 129.78 228 CYS E N 1
ATOM 6238 C CA . CYS E 2 10 ? 9.949 29.546 31.516 1.00 126.53 228 CYS E CA 1
ATOM 6239 C C . CYS E 2 10 ? 10.397 29.465 30.059 1.00 124.46 228 CYS E C 1
ATOM 6240 O O . CYS E 2 10 ? 9.652 29.868 29.173 1.00 124.47 228 CYS E O 1
ATOM 6243 N N . ILE E 2 11 ? 11.588 28.931 29.800 1.00 123.94 229 ILE E N 1
ATOM 6244 C CA . ILE E 2 11 ? 12.106 28.915 28.426 1.00 121.65 229 ILE E CA 1
ATOM 6245 C C . ILE E 2 11 ? 11.425 27.846 27.557 1.00 118.20 229 ILE E C 1
ATOM 6246 O O . ILE E 2 11 ? 11.371 26.676 27.924 1.00 119.57 229 ILE E O 1
ATOM 6251 N N . TYR E 2 12 ? 10.914 28.267 26.405 1.00 112.21 230 TYR E N 1
ATOM 6252 C CA . TYR E 2 12 ? 10.133 27.388 25.535 1.00 106.95 230 TYR E CA 1
ATOM 6253 C C . TYR E 2 12 ? 10.930 26.345 24.762 1.00 106.37 230 TYR E C 1
ATOM 6254 O O . TYR E 2 12 ? 11.997 26.629 24.221 1.00 106.20 230 TYR E O 1
ATOM 6263 N N . ASN E 2 13 ? 10.372 25.139 24.701 1.00 107.10 231 ASN E N 1
ATOM 6264 C CA . ASN E 2 13 ? 10.978 24.005 24.017 1.00 111.54 231 ASN E CA 1
ATOM 6265 C C . ASN E 2 13 ? 10.495 23.886 22.569 1.00 113.87 231 ASN E C 1
ATOM 6266 O O . ASN E 2 13 ? 9.348 23.518 22.325 1.00 112.31 231 ASN E O 1
ATOM 6271 N N . PRO E 2 14 ? 11.383 24.177 21.602 1.00 118.15 232 PRO E N 1
ATOM 6272 C CA . PRO E 2 14 ? 11.068 24.141 20.167 1.00 120.06 232 PRO E CA 1
ATOM 6273 C C . PRO E 2 14 ? 10.678 22.750 19.670 1.00 125.21 232 PRO E C 1
ATOM 6274 O O . PRO E 2 14 ? 10.039 22.623 18.627 1.00 127.01 232 PRO E O 1
ATOM 6278 N N . LEU E 2 15 ? 11.070 21.718 20.411 1.00 127.20 233 LEU E N 1
ATOM 6279 C CA . LEU E 2 15 ? 10.809 20.339 20.017 1.00 128.29 233 LEU E CA 1
ATOM 6280 C C . LEU E 2 15 ? 9.461 19.823 20.471 1.00 124.31 233 LEU E C 1
ATOM 6281 O O . LEU E 2 15 ? 9.070 18.719 20.098 1.00 127.35 233 LEU E O 1
ATOM 6286 N N . PHE E 2 16 ? 8.778 20.587 21.313 1.00 118.93 234 PHE E N 1
ATOM 6287 C CA . PHE E 2 16 ? 7.500 20.141 21.845 1.00 118.42 234 PHE E CA 1
ATOM 6288 C C . PHE E 2 16 ? 6.545 19.793 20.710 1.00 121.36 234 PHE E C 1
ATOM 6289 O O . PHE E 2 16 ? 6.411 20.549 19.748 1.00 121.89 234 PHE E O 1
ATOM 6297 N N . GLY E 2 17 ? 5.895 18.639 20.820 1.00 124.01 235 GLY E N 1
ATOM 6298 C CA . GLY E 2 17 ? 4.978 18.180 19.793 1.00 124.24 235 GLY E CA 1
ATOM 6299 C C . GLY E 2 17 ? 5.696 17.478 18.653 1.00 123.35 235 GLY E C 1
ATOM 6300 O O . GLY E 2 17 ? 6.381 16.477 18.859 1.00 123.22 235 GLY E O 1
ATOM 6301 N N . THR F 2 9 ? -16.240 -11.615 30.387 1.00 162.64 227 THR F N 1
ATOM 6302 C CA . THR F 2 9 ? -14.925 -11.908 29.826 1.00 166.02 227 THR F CA 1
ATOM 6303 C C . THR F 2 9 ? -13.802 -11.454 30.755 1.00 169.12 227 THR F C 1
ATOM 6304 O O . THR F 2 9 ? -13.402 -12.180 31.667 1.00 171.70 227 THR F O 1
ATOM 6308 N N . CYS F 2 10 ? -13.303 -10.244 30.520 1.00 168.57 228 CYS F N 1
ATOM 6309 C CA . CYS F 2 10 ? -12.190 -9.692 31.285 1.00 169.05 228 CYS F CA 1
ATOM 6310 C C . CYS F 2 10 ? -12.579 -9.329 32.714 1.00 169.18 228 CYS F C 1
ATOM 6311 O O . CYS F 2 10 ? -13.506 -8.554 32.942 1.00 169.24 228 CYS F O 1
ATOM 6314 N N . ILE F 2 11 ? -11.860 -9.905 33.673 1.00 168.70 229 ILE F N 1
ATOM 6315 C CA . ILE F 2 11 ? -12.168 -9.700 35.082 1.00 168.58 229 ILE F CA 1
ATOM 6316 C C . ILE F 2 11 ? -11.745 -8.310 35.559 1.00 168.30 229 ILE F C 1
ATOM 6317 O O . ILE F 2 11 ? -10.608 -7.882 35.360 1.00 170.60 229 ILE F O 1
ATOM 6322 N N . TYR F 2 12 ? -12.696 -7.603 36.155 1.00 164.98 230 TYR F N 1
ATOM 6323 C CA . TYR F 2 12 ? -12.489 -6.229 36.597 1.00 162.80 230 TYR F CA 1
ATOM 6324 C C . TYR F 2 12 ? -11.691 -6.082 37.892 1.00 160.29 230 TYR F C 1
ATOM 6325 O O . TYR F 2 12 ? -11.794 -6.897 38.808 1.00 161.22 230 TYR F O 1
ATOM 6334 N N . ASN F 2 13 ? -10.890 -5.025 37.940 1.00 154.45 231 ASN F N 1
ATOM 6335 C CA . ASN F 2 13 ? -9.998 -4.752 39.056 1.00 150.75 231 ASN F CA 1
ATOM 6336 C C . ASN F 2 13 ? -10.688 -3.926 40.143 1.00 150.32 231 ASN F C 1
ATOM 6337 O O . ASN F 2 13 ? -11.016 -2.761 39.932 1.00 150.01 231 ASN F O 1
ATOM 6342 N N . PRO F 2 14 ? -10.931 -4.548 41.310 1.00 151.00 232 PRO F N 1
ATOM 6343 C CA . PRO F 2 14 ? -11.589 -3.911 42.458 1.00 153.54 232 PRO F CA 1
ATOM 6344 C C . PRO F 2 14 ? -10.774 -2.749 43.022 1.00 154.41 232 PRO F C 1
ATOM 6345 O O . PRO F 2 14 ? -11.325 -1.868 43.679 1.00 156.90 232 PRO F O 1
ATOM 6349 N N . LEU F 2 15 ? -9.470 -2.761 42.768 1.00 153.46 233 LEU F N 1
ATOM 6350 C CA . LEU F 2 15 ? -8.570 -1.730 43.273 1.00 157.23 233 LEU F CA 1
ATOM 6351 C C . LEU F 2 15 ? -8.479 -0.535 42.345 1.00 156.29 233 LEU F C 1
ATOM 6352 O O . LEU F 2 15 ? -7.820 0.453 42.672 1.00 161.48 233 LEU F O 1
ATOM 6357 N N . PHE F 2 16 ? -9.095 -0.644 41.172 1.00 149.89 234 PHE F N 1
ATOM 6358 C CA . PHE F 2 16 ? -9.011 0.414 40.176 1.00 147.84 234 PHE F CA 1
ATOM 6359 C C . PHE F 2 16 ? -9.433 1.751 40.779 1.00 155.08 234 PHE F C 1
ATOM 6360 O O . PHE F 2 16 ? -10.456 1.841 41.459 1.00 155.28 234 PHE F O 1
ATOM 6368 N N . GLY F 2 17 ? -8.642 2.789 40.528 1.00 160.85 235 GLY F N 1
ATOM 6369 C CA . GLY F 2 17 ? -8.931 4.104 41.064 1.00 167.12 235 GLY F CA 1
ATOM 6370 C C . GLY F 2 17 ? -8.415 4.256 42.482 1.00 174.57 235 GLY F C 1
ATOM 6371 O O . GLY F 2 17 ? -8.904 3.604 43.406 1.00 176.84 235 GLY F O 1
#

Organism: Homo sapiens (NCBI:txid9606)

B-factor: mean 126.09, std 27.03, range [65.5, 246.7]

Radius of gyration: 35.26 Å; Cα contacts (8 Å, |Δi|>4): 1541; chains: 6; bounding box: 65×115×74 Å

Sequence (788 aa):
PTEEVSLEVLLSNGQKVLVNVLTSDQTEDVLEAVAAKLDLPDDLIGYFSLFLVREKEDGAFSFVRKLQEFELPYVSVTSLRSQEYKIVLRKSYWDSAYDDDVMENRVGLNLLYAQTVSDIERGWILVTKEQHRQLKSLQEKVSKKEFLRLAQTLRHYGYLRFDACVADFPEKDCPVVVSAGNSELSLQLRLREGSFRVTRMRCWRVTSSVPVRLELAFEYLMSKDRLQWVTITSPQAIMMSICLQSMVDELMVKKSPTEEVSLEVLLSNGQKVLVNVLTSDQTEDVLEAVAAKLDLPDDLIGYFSLFLVREKEDGAFSFVRKLQEFELPYVSVTSLRSQEYKIVLRKSYWDSAYDDDVMENRVGLNLLYAQTVSDIERGWILVTKEQHRQLKSLQEKVSKKEFLRLAQTLRHYGYLRFDACVADVVVSAGNSELSLQLEGSFRVTRMRCWRVTSSVPLVRLELAFEYLMSKDRLQWVTITSPQAIMMSICLQSMVDELMVKKSPTEEVSLEVLLSNGQKVLVNVLTSDQTEDVLEAVAAKLDLPDDLIGYFSLFLVREKEDGAFSFVRKLQEFELPYVSVTSLRSQEYKIVLRKSYWDSAYDDDVMENRVGLNLLYAQTVSDIERGWILVTKEQHRQLKSLQEKVSKKEFLRLAQTLRHYGYLRFDACVADFPEKDCPVVVSAGNSELSLQLQLREGSFRVTRMRCWRVTSSVPLVRLELAFEYLMSKDRLQWVTITSPQAIMMSICLQSMVDELMVKKSTCIYNPLFGSTCIYNPLFGTCIYNPLFG

Nearest PDB structures (foldseek):
  4tkn-assembly2_B  TM=1.004E+00  e=3.345E-50  Homo sapiens
  4tkn-assembly3_C  TM=1.000E+00  e=1.116E-45  Homo sapiens
  4tkn-assembly1_A  TM=9.949E-01  e=1.863E-45  Homo sapiens
  4gxb-assembly1_A  TM=9.760E-01  e=7.339E-43  Homo sapiens
  8ttv-assembly1_A  TM=8.103E-01  e=3.247E-16  Homo sapiens

InterPro domains:
  IPR000159 Ras-associating domain [PS50200] (115-206)
  IPR001683 Phox homology [PF00787] (24-103)
  IPR001683 Phox homology [PS50195] (1-109)
  IPR001683 Phox homology [SM00312] (1-105)
  IPR011993 PH-like domain superfamily [G3DSA:2.30.29.30] (271-388)
  IPR028666 Sorting nexin-17, FERM domain, N-terminal subdomain [cd16121] (115-207)
  IPR036871 PX domain superfamily [G3DSA:3.30.1520.10] (1-111)
  IPR036871 PX domain superfamily [SSF64268] (11-110)
  IPR037836 SNX17, atypical FERM-like domain [cd13337] (269-388)
  IPR040842 Sorting nexin-17/31, FERM domain [PF18116] (270-384)
  IPR048763 Sortin nexin 17/31, FERM domain, F1 lobe [PF21273] (117-206)
  IPR048767 Sortin nexin 17/31, FERM domain, F2 lobe [PF21271] (207-267)

CATH classification: 3.10.20.90 (+2 more: 1.20.80.60, 2.30.29.30)

Secondary structure (DSSP, 8-state):
---EEEEEEE-TTS-EEEEEEETT--HHHHHHHHHHHHT--GGGGGGEEEEEEEEPTTS-EEEEEEPPTT--HHHHHHTTT-TTEEEEEEE----GGGHHHHTTSHHHHHHHHHHHHHHHHTT-SB--HHHHHHHHHHHHH---HHHHHHHTTSBTTT-EE---EEE-SSSTTEEEEEEEETTEEEEE----EEEEEGGGEEEEEEEE-----EEEEEEEEEETTEEEEEEEE-TTHHHHHHHHHHHHHHHHHHH-/---EEEEEEE-TTS-EEEEEEETT--HHHHHHHHHHHHT--GGGGGGEEEEEEEEPTTS-EEEEEEPPTT--HHHHHHTTT-TTEEEEEEE----GGGHHHHHTSHHHHHHHHHHHHHHHHTT-SBB-HHHHHHHHHHHHHT--HHHHHHHTTSBTTT-EE----EE--EEEEETTEEEEE--EEEEGGGEEEEEEEE------EEEEEEEEEETTEEEEEEEE-TTHHHHHHHHHHHHHHHHHHH-/---EEEEEEE-TTS-EEEEEEETT--HHHHHHHHHHHHT--GGGGGGEEEEEEEEPTTS-EEEEEEPPTT--HHHHHHTTT-TTEEEEEEE---SGGGHHHHTTSHHHHHHHHHHHHHHHHTT-SBB-HHHHHHHHHHHHHT--HHHHHHHTTSBTTT-EE---EEE-SSSTTEEEEEEEETTEEEEE----EEEEEGGGEEEEEEEEPPP---EEEEEEEEEETTEEEEEEEE-TTHHHHHHHHHHHHHHHHHHH-/-PEE-TTTT-/-PEE-TT--/-PEE-TT--